Protein 3U5T (pdb70)

Organism: Rhizobium meliloti (strain 1021) (NCBI:txid266834)

Foldseek 3Di:
DAAEEQAQQLDFLNLLLQLLCQVVAHAYEREHADDCVSVVVSQVVSVVVPGHYHYAHFQLLDLVSLLVSQVVCCVVPNAHAEYEAPWADWFDAPVGADPCNLVRRQSGLASSLVSNLVVCLVTHAFLGEYEYAACCLVVVDGRCPSRNVSRVNVLCLLVSQVVSPPRLYAGEYEHEYDAPVVQCVCCLAVVSGGDGSNLSSVVVCCCRDPVNSVDHSYYHYSYRHND/DAEEEFAPLLDFLNLLLQLVCQVVAHQYEQEDEDDCVSVVVSQVVSVVVVGHYHYAYAQLLDLVSLVVSQVVCCVPPVAHQEYEYPWFDFFDAPVPDDPVNLVVRLSGQASSVVSNLVCCLVGHAALHEYEYAACCLVVVDGRCVSRNVSRVNVLVLLVSCVVSPPRLYAREYEHEYAADPDDVVQVVQCLAPVSGHHGSNQRSVVVVCCGDPNNSPDHSYYHYRYNHND/DEEQEDLLSLLQQLVCQVVADQYNYEDCVSVVSQVVSVVVVGHAYAQLLVSLVVSQVVVCVVPNFHAEYEAPFADDFAAPVPADPVNQVRRQSGQPVSLVSNLVVCLPTHAALHEYEYAACCLVVVDGRCCRRSVNRVNVLVLQVSQVVSPPRLYAREYEHEYPCVQVQQCLAVVSGGHRSNQRSVVVCCCRDPVNSPPHSYYHYRYNHND/DEEEQAPCQDFLSLLLQLVCQVVPYEYEYEDADDCVRVVVSQVVSVVVVGHYHYDYAQLLDLVRLVVSQCVRCVVPNAHFEYELPWADFFDAPVPDDPVRLVRRLSTLASSVVSNLVVCLVTHAFLGEYEYAAPCCVVVDGRCVSRNVSRVNVLCLLVSQVVSPPRLYAREYEHEYAQVVQVVLCLAVVSGGHGSNQRSVVVVCCRDPVNSVDHSYYHYRYNHND

Sequence (893 aa):
NKVAIVTGASRGIGAAIAARLASDGFTVVINYAGKAAAAEEVAGKIEAAGGKALTAQADVSDPAAVRRLFATAEEAFGGVDVLVNNAGIPLTTIAETGDAVFDRVIAVNLKGTFNTLREAAQRLRVGGRIINSTSQVGLLHPSYGIYAAAKAGVEATHVLSKELRGRDITVNAVAPGPTAVRDRFAKLAPLERLGTPQDIAGAVAFLAGPDGAWVNGQVLRANGGIINKVAIVTGASRGIGAAIAARLASDGFTVVINYAGKAAAAEEVAGKIEAAGGKALTAQADVSDPAAVRRLFATAEEAFGGVDVLVNNAGIPLTTIAETGDAVFDRVIAVNLKGTFNTLREAAQRLRVGGRIINSTSQVGLLHPSYGIYAAAKAGVEATHVLSKELRGRDITVNAVAPGPTATDLVRDRFAKLAPLERLGTPQDIAGAVAFLAGPDGAWVNGQVLRANGGIIVAIVTGGIGAAIAARLASDGFTVVINYAAAEEVAGKIEAAGGKAQADVSAAVRRLFATAEEAFGGVDVLVNNAGIPLTTIAETGDAVFDRVIAVNLKGTFNTLREAAQRLRVGGRIINSTSQVGLLHPSYGIYAAAKAGVEATHVLSKELRGRDITVNAVAPGPTRDRFAKLAPLERLGTPQDIAGAVAFLAGPDGAWVNGQVLRANGGIIKVAIVTGASRGIGAAIAARLASDGFTVVINYAGKAAAAEEVAGKIEAAGGKALTAQADVSDPAAVRRLFATAEEAFGGVDVLVNNAGIPLTTIAETGDAVFDRVIAVNLKGTFNTLREAAQRLRVGGRIINSTSQVGLLHPSYGIYAAAKAGVEATHVLSKELRGRDITVNAVAPGPTVRDRFAKLAPLERLGTPQDIAGAVAFLAGPDGAWVNGQVLRANGGII

InterPro domains:
  IPR002347 Short-chain dehydrogenase/reductase SDR [PF13561] (11-243)
  IPR002347 Short-chain dehydrogenase/reductase SDR [PR00080] (81-92)
  IPR002347 Short-chain dehydrogenase/reductase SDR [PR00080] (132-140)
  IPR002347 Short-chain dehydrogenase/reductase SDR [PR00080] (152-171)
  IPR002347 Short-chain dehydrogenase/reductase SDR [PR00081] (6-23)
  IPR002347 Short-chain dehydrogenase/reductase SDR [PR00081] (81-92)
  IPR002347 Short-chain dehydrogenase/reductase SDR [PR00081] (126-142)
  IPR002347 Short-chain dehydrogenase/reductase SDR [PR00081] (152-171)
  IPR002347 Short-chain dehydrogenase/reductase SDR [PR00081] (173-190)
  IPR002347 Short-chain dehydrogenase/reductase SDR [PR00081] (207-227)
  IPR036291 NAD(P)-binding domain superfamily [SSF51735] (4-243)
  IPR057326 Ketoreductase domain [SM00822] (5-183)

Secondary structure (DSSP, 8-state):
--EEEEES-SSHHHHHHHHHHHHHT-EEEEEESS-SHHHHHHHHHHHHTT--EEEEE--TT-HHHHHHHHHHHHHHHS-EEEEEE--------GGG--HHHHHHHIIIIIIHHHHHHHHHHHHEEEEEEEE---THHHH--TT-HHHHHHHHHHH--HHHHHHTTTS--EEEEEEE--B--HHHHHTSSTT-S-B-HHHHHHHHHHHHSTTTTT--SEEEEESSS--/--EEEEET-SSHHHHHHHHHHHHTT-EEEEEESS-SHHHHHHHHHHHHTT--EEEEE--TT-HHHHHHHHHHHHHHHS---EEEE--------GGG--HHHHHHHIIIIIIHHHHHHHHHHHHPPSS-EEE---THHHH--TT-HHHHHHHHHHH--HHHHHHTTTS--EEEEEEE-SBTT----HHHHTTSTT-S-B-HHHHHHHHHHHHSGGGSS--S-EEEESTT--/-EEE---HHHHHHHHHHHHT--EEE-B--HHHHHHHHHHTT---B-----HHHHHHHHHHHHTSS-SEEE---------STT--HHHHHHHIIIIIIHHHHHHHHHHHH--TT-EEE---THHHH--TT-HHHHHHHHHHH--HHHHHHTTTTT-EEEEEEE-----TTTSSSTT-S---HHHHHHHHHHHHSGGGTT--S-EEEESSS--/-EEEEETTTSHHHHHHHHHHHHTT-EEEEEESS-SHHHHHHHHHHHTTT--EEEEE--TT-HHHHHHHHHHHHHHHS---EEEE--------GGG--HHHHHHHIIIIIIHHHHHHHHHHHHPPTT-EEE---THHHH--TT-HHHHHHHHHHH--HHHHHHTTTTT-EEEEEEE----HHHHHTSSTT-S---HHHHHHHHHHHTSSTTTT--S-EEEESTT--

CATH classification: 3.40.50.720

Solvent-accessible surface area: 37015 Å² total

B-factor: mean 49.01, std 14.28, range [20.0, 114.06]

Nearest PDB structures (foldseek):
  3u5t-assembly1_C  TM=1.005E+00  e=2.876E-46  Sinorhizobium meliloti
  4ijk-assembly1_A  TM=9.394E-01  e=2.765E-18  Helicobacter pylori 26695
  6nrp-assembly1_C  TM=9.033E-01  e=5.558E-19  Acinetobacter baumannii
  4yqy-assembly1_B-2  TM=9.125E-01  e=2.432E-18  Sulfitobacter sp. NAS-14.1
  3oif-assembly1_C  TM=8.768E-01  e=2.717E-12  Bacillus subtilis

Structure (mmCIF, N/CA/C/O backbone):
data_3U5T
#
_entry.id   3U5T
#
_cell.length_a   93.173
_cell.length_b   95.397
_cell.length_c   112.694
_cell.angle_alpha   90.00
_cell.angle_beta   90.00
_cell.angle_gamma   90.00
#
_symmetry.space_group_name_H-M   'P 21 21 2'
#
loop_
_entity.id
_entity.type
_entity.pdbx_description
1 polymer '3-oxoacyl-[acyl-carrier-protein] reductase'
2 water water
#
loop_
_atom_site.group_PDB
_atom_site.id
_atom_site.type_symbol
_atom_site.label_atom_id
_atom_site.label_alt_id
_atom_site.label_comp_id
_atom_site.label_asym_id
_atom_site.label_entity_id
_atom_site.label_seq_id
_atom_site.pdbx_PDB_ins_code
_atom_site.Cartn_x
_atom_site.Cartn_y
_atom_site.Cartn_z
_atom_site.occupancy
_atom_site.B_iso_or_equiv
_atom_site.auth_seq_id
_atom_site.auth_comp_id
_atom_site.auth_asym_id
_atom_site.auth_atom_id
_atom_site.pdbx_PDB_model_num
ATOM 1 N N . ASN A 1 27 ? 11.332 44.283 18.490 1.00 60.91 4 ASN A N 1
ATOM 2 C CA . ASN A 1 27 ? 11.837 42.914 18.423 1.00 60.92 4 ASN A CA 1
ATOM 3 C C . ASN A 1 27 ? 13.360 42.827 18.287 1.00 60.05 4 ASN A C 1
ATOM 4 O O . ASN A 1 27 ? 13.993 41.982 18.919 1.00 62.23 4 ASN A O 1
ATOM 9 N N . LYS A 1 28 ? 13.950 43.683 17.458 1.00 57.67 5 LYS A N 1
ATOM 10 C CA . LYS A 1 28 ? 15.408 43.743 17.367 1.00 51.12 5 LYS A CA 1
ATOM 11 C C . LYS A 1 28 ? 15.959 44.721 18.398 1.00 47.36 5 LYS A C 1
ATOM 12 O O . LYS A 1 28 ? 15.391 45.795 18.617 1.00 45.98 5 LYS A O 1
ATOM 18 N N . VAL A 1 29 ? 17.063 44.339 19.033 1.00 43.27 6 VAL A N 1
ATOM 19 C CA . VAL A 1 29 ? 17.665 45.150 20.083 1.00 39.54 6 VAL A CA 1
ATOM 20 C C . VAL A 1 29 ? 19.143 45.433 19.820 1.00 43.49 6 VAL A C 1
ATOM 21 O O . VAL A 1 29 ? 19.923 44.536 19.494 1.00 46.68 6 VAL A O 1
ATOM 25 N N . ALA A 1 30 ? 19.532 46.688 19.961 1.00 39.49 7 ALA A N 1
ATOM 26 C CA . ALA A 1 30 ? 20.907 47.059 19.713 1.00 37.62 7 ALA A CA 1
ATOM 27 C C . ALA A 1 30 ? 21.472 47.731 20.937 1.00 36.96 7 ALA A C 1
ATOM 28 O O . ALA A 1 30 ? 20.818 48.588 21.515 1.00 40.30 7 ALA A O 1
ATOM 30 N N . ILE A 1 31 ? 22.678 47.340 21.342 1.00 36.96 8 ILE A N 1
ATOM 31 C CA . ILE A 1 31 ? 23.414 48.106 22.340 1.00 35.17 8 ILE A CA 1
ATOM 32 C C . ILE A 1 31 ? 24.349 49.052 21.616 1.00 34.37 8 ILE A C 1
ATOM 33 O O . ILE A 1 31 ? 25.107 48.635 20.758 1.00 37.67 8 ILE A O 1
ATOM 38 N N . VAL A 1 32 ? 24.285 50.328 21.947 1.00 34.32 9 VAL A N 1
ATOM 39 C CA . VAL A 1 32 ? 25.237 51.271 21.405 1.00 34.63 9 VAL A CA 1
ATOM 40 C C . VAL A 1 32 ? 26.068 51.820 22.537 1.00 33.46 9 VAL A C 1
ATOM 41 O O . VAL A 1 32 ? 25.555 52.397 23.484 1.00 35.46 9 VAL A O 1
ATOM 45 N N . THR A 1 33 ? 27.368 51.639 22.416 1.00 33.16 10 THR A N 1
ATOM 46 C CA . THR A 1 33 ? 28.289 51.975 23.472 1.00 33.38 10 THR A CA 1
ATOM 47 C C . THR A 1 33 ? 28.782 53.393 23.206 1.00 32.82 10 THR A C 1
ATOM 48 O O . THR A 1 33 ? 28.903 53.805 22.064 1.00 35.76 10 THR A O 1
ATOM 52 N N . GLY A 1 34 ? 29.041 54.151 24.252 1.00 30.20 11 GLY A N 1
ATOM 53 C CA . GLY A 1 34 ? 29.414 55.547 24.102 1.00 34.84 11 GLY A CA 1
ATOM 54 C C . GLY A 1 34 ? 28.407 56.332 23.278 1.00 40.26 11 GLY A C 1
ATOM 55 O O . GLY A 1 34 ? 28.781 56.990 22.305 1.00 43.44 11 GLY A O 1
ATOM 56 N N . ALA A 1 35 ? 27.133 56.287 23.664 1.00 38.58 12 ALA A N 1
ATOM 57 C CA . ALA A 1 35 ? 26.063 56.742 22.772 1.00 40.02 12 ALA A CA 1
ATOM 58 C C . ALA A 1 35 ? 25.347 58.015 23.199 1.00 41.19 12 ALA A C 1
ATOM 59 O O . ALA A 1 35 ? 24.235 58.276 22.749 1.00 43.13 12 ALA A O 1
ATOM 61 N N . SER A 1 36 ? 25.982 58.811 24.049 1.00 42.25 13 SER A N 1
ATOM 62 C CA . SER A 1 36 ? 25.326 59.980 24.617 1.00 44.34 13 SER A CA 1
ATOM 63 C C . SER A 1 36 ? 25.425 61.253 23.760 1.00 47.91 13 SER A C 1
ATOM 64 O O . SER A 1 36 ? 24.630 62.180 23.924 1.00 47.46 13 SER A O 1
ATOM 67 N N . ARG A 1 37 ? 26.393 61.303 22.852 1.00 47.45 14 ARG A N 1
ATOM 68 C CA . ARG A 1 37 ? 26.629 62.518 22.079 1.00 45.39 14 ARG A CA 1
ATOM 69 C C . ARG A 1 37 ? 27.020 62.226 20.644 1.00 48.77 14 ARG A C 1
ATOM 70 O O . ARG A 1 37 ? 27.215 61.074 20.266 1.00 47.24 14 ARG A O 1
ATOM 78 N N . GLY A 1 38 ? 27.126 63.293 19.854 1.00 51.44 15 GLY A N 1
ATOM 79 C CA . GLY A 1 38 ? 27.638 63.236 18.494 1.00 36.81 15 GLY A CA 1
ATOM 80 C C . GLY A 1 38 ? 27.343 61.960 17.750 1.00 40.35 15 GLY A C 1
ATOM 81 O O . GLY A 1 38 ? 26.201 61.540 17.621 1.00 44.50 15 GLY A O 1
ATOM 82 N N . ILE A 1 39 ? 28.400 61.342 17.255 1.00 42.70 16 ILE A N 1
ATOM 83 C CA . ILE A 1 39 ? 28.291 60.152 16.433 1.00 39.44 16 ILE A CA 1
ATOM 84 C C . ILE A 1 39 ? 27.474 59.051 17.100 1.00 39.04 16 ILE A C 1
ATOM 85 O O . ILE A 1 39 ? 26.592 58.465 16.481 1.00 38.60 16 ILE A O 1
ATOM 90 N N . GLY A 1 40 ? 27.767 58.772 18.365 1.00 41.24 17 GLY A N 1
ATOM 91 C CA . GLY A 1 40 ? 27.031 57.759 19.099 1.00 40.85 17 GLY A CA 1
ATOM 92 C C . GLY A 1 40 ? 25.545 58.067 19.232 1.00 40.73 17 GLY A C 1
ATOM 93 O O . GLY A 1 40 ? 24.702 57.186 19.055 1.00 42.44 17 GLY A O 1
ATOM 94 N N . ALA A 1 41 ? 25.221 59.314 19.562 1.00 40.58 18 ALA A N 1
ATOM 95 C CA . ALA A 1 41 ? 23.830 59.759 19.607 1.00 39.78 18 ALA A CA 1
ATOM 96 C C . ALA A 1 41 ? 23.143 59.537 18.252 1.00 41.98 18 ALA A C 1
ATOM 97 O O . ALA A 1 41 ? 22.027 59.001 18.181 1.00 40.46 18 ALA A O 1
ATOM 99 N N . ALA A 1 42 ? 23.824 59.943 17.181 1.00 36.28 19 ALA A N 1
ATOM 100 C CA . ALA A 1 42 ? 23.278 59.829 15.849 1.00 35.44 19 ALA A CA 1
ATOM 101 C C . ALA A 1 42 ? 23.105 58.370 15.450 1.00 40.75 19 ALA A C 1
ATOM 102 O O . ALA A 1 42 ? 22.145 58.019 14.758 1.00 40.91 19 ALA A O 1
ATOM 104 N N . ILE A 1 43 ? 24.030 57.513 15.871 1.00 38.94 20 ILE A N 1
ATOM 105 C CA . ILE A 1 43 ? 23.885 56.094 15.571 1.00 38.60 20 ILE A CA 1
ATOM 106 C C . ILE A 1 43 ? 22.676 55.570 16.341 1.00 37.27 20 ILE A C 1
ATOM 107 O O . ILE A 1 43 ? 21.861 54.814 15.811 1.00 37.89 20 ILE A O 1
ATOM 112 N N . ALA A 1 44 ? 22.550 56.011 17.587 1.00 35.64 21 ALA A N 1
ATOM 113 C CA . ALA A 1 44 ? 21.419 55.622 18.431 1.00 37.00 21 ALA A CA 1
ATOM 114 C C . ALA A 1 44 ? 20.092 56.068 17.825 1.00 40.95 21 ALA A C 1
ATOM 115 O O . ALA A 1 44 ? 19.174 55.258 17.642 1.00 41.17 21 ALA A O 1
ATOM 117 N N . ALA A 1 45 ? 19.989 57.349 17.489 1.00 41.38 22 ALA A N 1
ATOM 118 C CA . ALA A 1 45 ? 18.765 57.837 16.866 1.00 40.79 22 ALA A CA 1
ATOM 119 C C . ALA A 1 45 ? 18.414 57.048 15.602 1.00 41.90 22 ALA A C 1
ATOM 120 O O . ALA A 1 45 ? 17.260 56.668 15.408 1.00 45.49 22 ALA A O 1
ATOM 122 N N . ARG A 1 46 ? 19.407 56.787 14.757 1.00 41.28 23 ARG A N 1
ATOM 123 C CA . ARG A 1 46 ? 19.161 56.122 13.480 1.00 40.13 23 ARG A CA 1
ATOM 124 C C . ARG A 1 46 ? 18.755 54.662 13.656 1.00 42.94 23 ARG A C 1
ATOM 125 O O . ARG A 1 46 ? 17.861 54.163 12.968 1.00 45.81 23 ARG A O 1
ATOM 133 N N . LEU A 1 47 ? 19.429 53.964 14.559 1.00 40.72 24 LEU A N 1
ATOM 134 C CA . LEU A 1 47 ? 19.078 52.573 14.817 1.00 43.68 24 LEU A CA 1
ATOM 135 C C . LEU A 1 47 ? 17.637 52.500 15.338 1.00 44.37 24 LEU A C 1
ATOM 136 O O . LEU A 1 47 ? 16.854 51.651 14.918 1.00 45.20 24 LEU A O 1
ATOM 141 N N . ALA A 1 48 ? 17.291 53.410 16.238 1.00 40.65 25 ALA A N 1
ATOM 142 C CA . ALA A 1 48 ? 15.929 53.496 16.738 1.00 41.72 25 ALA A CA 1
ATOM 143 C C . ALA A 1 48 ? 14.965 53.711 15.580 1.00 45.02 25 ALA A C 1
ATOM 144 O O . ALA A 1 48 ? 13.947 53.029 15.473 1.00 44.35 25 ALA A O 1
ATOM 146 N N . SER A 1 49 ? 15.303 54.652 14.707 1.00 43.53 26 SER A N 1
ATOM 147 C CA . SER A 1 49 ? 14.470 54.979 13.552 1.00 42.71 26 SER A CA 1
ATOM 148 C C . SER A 1 49 ? 14.321 53.775 12.628 1.00 48.57 26 SER A C 1
ATOM 149 O O . SER A 1 49 ? 13.264 53.558 12.028 1.00 47.72 26 SER A O 1
ATOM 152 N N . ASP A 1 50 ? 15.386 52.992 12.511 1.00 48.40 27 ASP A N 1
ATOM 153 C CA . ASP A 1 50 ? 15.321 51.762 11.742 1.00 45.49 27 ASP A CA 1
ATOM 154 C C . ASP A 1 50 ? 14.365 50.780 12.414 1.00 42.50 27 ASP A C 1
ATOM 155 O O . ASP A 1 50 ? 13.822 49.905 11.770 1.00 45.20 27 ASP A O 1
ATOM 160 N N . GLY A 1 51 ? 14.172 50.917 13.717 1.00 46.73 28 GLY A N 1
ATOM 161 C CA . GLY A 1 51 ? 13.267 50.028 14.422 1.00 47.92 28 GLY A CA 1
ATOM 162 C C . GLY A 1 51 ? 13.894 49.212 15.541 1.00 47.20 28 GLY A C 1
ATOM 163 O O . GLY A 1 51 ? 13.218 48.424 16.203 1.00 51.08 28 GLY A O 1
ATOM 164 N N . PHE A 1 52 ? 15.189 49.391 15.757 1.00 44.33 29 PHE A N 1
ATOM 165 C CA . PHE A 1 52 ? 15.847 48.746 16.876 1.00 42.35 29 PHE A CA 1
ATOM 166 C C . PHE A 1 52 ? 15.447 49.420 18.172 1.00 43.26 29 PHE A C 1
ATOM 167 O O . PHE A 1 52 ? 15.452 50.648 18.263 1.00 43.54 29 PHE A O 1
ATOM 175 N N . THR A 1 53 ? 15.104 48.615 19.172 1.00 40.69 30 THR A N 1
ATOM 176 C CA . THR A 1 53 ? 15.103 49.104 20.539 1.00 42.00 30 THR A CA 1
ATOM 177 C C . THR A 1 53 ? 16.565 49.353 20.888 1.00 42.32 30 THR A C 1
ATOM 178 O O . THR A 1 53 ? 17.407 48.448 20.784 1.00 39.61 30 THR A O 1
ATOM 182 N N . VAL A 1 54 ? 16.875 50.578 21.285 1.00 40.98 31 VAL A N 1
ATOM 183 C CA . VAL A 1 54 ? 18.262 50.966 21.458 1.00 37.51 31 VAL A CA 1
ATOM 184 C C . VAL A 1 54 ? 18.619 51.203 22.916 1.00 36.77 31 VAL A C 1
ATOM 185 O O . VAL A 1 54 ? 18.009 52.028 23.580 1.00 40.80 31 VAL A O 1
ATOM 189 N N . VAL A 1 55 ? 19.621 50.474 23.395 1.00 35.20 32 VAL A N 1
ATOM 190 C CA . VAL A 1 55 ? 20.207 50.716 24.698 1.00 36.45 32 VAL A CA 1
ATOM 191 C C . VAL A 1 55 ? 21.284 51.785 24.587 1.00 36.00 32 VAL A C 1
ATOM 192 O O . VAL A 1 55 ? 22.337 51.557 24.004 1.00 40.69 32 VAL A O 1
ATOM 196 N N . ILE A 1 56 ? 21.021 52.951 25.152 1.00 37.46 33 ILE A N 1
ATOM 197 C CA . ILE A 1 56 ? 21.941 54.070 25.075 1.00 35.58 33 ILE A CA 1
ATOM 198 C C . ILE A 1 56 ? 22.946 53.987 26.214 1.00 39.89 33 ILE A C 1
ATOM 199 O O . ILE A 1 56 ? 22.651 54.378 27.353 1.00 41.72 33 ILE A O 1
ATOM 204 N N . ASN A 1 57 ? 24.129 53.453 25.928 1.00 37.09 34 ASN A N 1
ATOM 205 C CA . ASN A 1 57 ? 25.143 53.313 26.974 1.00 37.09 34 ASN A CA 1
ATOM 206 C C . ASN A 1 57 ? 26.058 54.519 27.112 1.00 35.22 34 ASN A C 1
ATOM 207 O O . ASN A 1 57 ? 26.681 54.947 26.162 1.00 38.09 34 ASN A O 1
ATOM 212 N N . TYR A 1 58 ? 26.142 55.061 28.312 1.00 40.27 35 TYR A N 1
ATOM 213 C CA . TYR A 1 58 ? 26.994 56.204 28.579 1.00 40.69 35 TYR A CA 1
ATOM 214 C C . TYR A 1 58 ? 27.835 55.818 29.784 1.00 41.32 35 TYR A C 1
ATOM 215 O O . TYR A 1 58 ? 27.635 54.749 30.348 1.00 43.95 35 TYR A O 1
ATOM 224 N N . ALA A 1 59 ? 28.754 56.687 30.193 1.00 44.02 36 ALA A N 1
ATOM 225 C CA . ALA A 1 59 ? 29.656 56.366 31.293 1.00 47.84 36 ALA A CA 1
ATOM 226 C C . ALA A 1 59 ? 29.686 57.413 32.405 1.00 46.99 36 ALA A C 1
ATOM 227 O O . ALA A 1 59 ? 30.043 57.101 33.537 1.00 53.78 36 ALA A O 1
ATOM 229 N N . GLY A 1 60 ? 29.315 58.650 32.090 1.00 50.64 37 GLY A N 1
ATOM 230 C CA . GLY A 1 60 ? 29.354 59.722 33.070 1.00 50.41 37 GLY A CA 1
ATOM 231 C C . GLY A 1 60 ? 27.987 60.114 33.606 1.00 56.27 37 GLY A C 1
ATOM 232 O O . GLY A 1 60 ? 27.243 59.274 34.107 1.00 54.89 37 GLY A O 1
ATOM 233 N N . LYS A 1 61 ? 27.673 61.405 33.516 1.00 56.76 38 LYS A N 1
ATOM 234 C CA . LYS A 1 61 ? 26.359 61.925 33.875 1.00 52.84 38 LYS A CA 1
ATOM 235 C C . LYS A 1 61 ? 25.342 61.420 32.862 1.00 53.41 38 LYS A C 1
ATOM 236 O O . LYS A 1 61 ? 25.668 61.228 31.686 1.00 56.28 38 LYS A O 1
ATOM 242 N N . ALA A 1 62 ? 24.108 61.212 33.306 1.00 52.10 39 ALA A N 1
ATOM 243 C CA . ALA A 1 62 ? 23.118 60.547 32.463 1.00 48.72 39 ALA A CA 1
ATOM 244 C C . ALA A 1 62 ? 22.287 61.492 31.608 1.00 42.95 39 ALA A C 1
ATOM 245 O O . ALA A 1 62 ? 21.499 61.037 30.792 1.00 43.34 39 ALA A O 1
ATOM 247 N N . ALA A 1 63 ? 22.466 62.797 31.795 1.00 45.26 40 ALA A N 1
ATOM 248 C CA . ALA A 1 63 ? 21.574 63.803 31.206 1.00 48.11 40 ALA A CA 1
ATOM 249 C C . ALA A 1 63 ? 21.455 63.717 29.675 1.00 44.98 40 ALA A C 1
ATOM 250 O O . ALA A 1 63 ? 20.367 63.484 29.113 1.00 43.93 40 ALA A O 1
ATOM 252 N N . ALA A 1 64 ? 22.579 63.914 29.003 1.00 44.63 41 ALA A N 1
ATOM 253 C CA . ALA A 1 64 ? 22.612 63.836 27.559 1.00 42.19 41 ALA A CA 1
ATOM 254 C C . ALA A 1 64 ? 21.983 62.538 27.074 1.00 43.35 41 ALA A C 1
ATOM 255 O O . ALA A 1 64 ? 21.191 62.530 26.121 1.00 47.31 41 ALA A O 1
ATOM 257 N N . ALA A 1 65 ? 22.332 61.434 27.717 1.00 40.03 42 ALA A N 1
ATOM 258 C CA . ALA A 1 65 ? 21.832 60.148 27.260 1.00 42.00 42 ALA A CA 1
ATOM 259 C C . ALA A 1 65 ? 20.314 60.112 27.392 1.00 43.08 42 ALA A C 1
ATOM 260 O O . ALA A 1 65 ? 19.612 59.661 26.480 1.00 43.92 42 ALA A O 1
ATOM 262 N N . GLU A 1 66 ? 19.803 60.622 28.507 1.00 40.22 43 GLU A N 1
ATOM 263 C CA . GLU A 1 66 ? 18.353 60.757 28.672 1.00 44.65 43 GLU A CA 1
ATOM 264 C C . GLU A 1 66 ? 17.727 61.587 27.541 1.00 43.63 43 GLU A C 1
ATOM 265 O O . GLU A 1 66 ? 16.680 61.242 26.999 1.00 44.38 43 GLU A O 1
ATOM 271 N N . GLU A 1 67 ? 18.382 62.684 27.192 1.00 47.16 44 GLU A N 1
ATOM 272 C CA . GLU A 1 67 ? 17.961 63.500 26.064 1.00 48.82 44 GLU A CA 1
ATOM 273 C C . GLU A 1 67 ? 17.821 62.662 24.806 1.00 46.76 44 GLU A C 1
ATOM 274 O O . GLU A 1 67 ? 16.815 62.742 24.112 1.00 46.32 44 GLU A O 1
ATOM 280 N N . VAL A 1 68 ? 18.824 61.844 24.518 1.00 45.98 45 VAL A N 1
ATOM 281 C CA . VAL A 1 68 ? 18.769 60.995 23.336 1.00 41.64 45 VAL A CA 1
ATOM 282 C C . VAL A 1 68 ? 17.602 60.019 23.418 1.00 43.50 45 VAL A C 1
ATOM 283 O O . VAL A 1 68 ? 16.876 59.814 22.442 1.00 44.14 45 VAL A O 1
ATOM 287 N N . ALA A 1 69 ? 17.430 59.405 24.581 1.00 44.72 46 ALA A N 1
ATOM 288 C CA . ALA A 1 69 ? 16.297 58.509 24.810 1.00 46.92 46 ALA A CA 1
ATOM 289 C C . ALA A 1 69 ? 14.954 59.220 24.588 1.00 42.38 46 ALA A C 1
ATOM 290 O O . ALA A 1 69 ? 14.074 58.719 23.885 1.00 41.66 46 ALA A O 1
ATOM 292 N N . GLY A 1 70 ? 14.809 60.394 25.189 1.00 42.89 47 GLY A N 1
ATOM 293 C CA . GLY A 1 70 ? 13.572 61.145 25.072 1.00 47.92 47 GLY A CA 1
ATOM 294 C C . GLY A 1 70 ? 13.238 61.361 23.615 1.00 48.77 47 GLY A C 1
ATOM 295 O O . GLY A 1 70 ? 12.143 61.058 23.142 1.00 50.97 47 GLY A O 1
ATOM 296 N N . LYS A 1 71 ? 14.215 61.883 22.895 1.00 47.48 48 LYS A N 1
ATOM 297 C CA . LYS A 1 71 ? 14.036 62.185 21.502 1.00 43.17 48 LYS A CA 1
ATOM 298 C C . LYS A 1 71 ? 13.612 60.951 20.716 1.00 49.18 48 LYS A C 1
ATOM 299 O O . LYS A 1 71 ? 12.674 61.012 19.919 1.00 55.93 48 LYS A O 1
ATOM 305 N N . ILE A 1 72 ? 14.295 59.831 20.938 1.00 46.89 49 ILE A N 1
ATOM 306 C CA . ILE A 1 72 ? 13.917 58.578 20.292 1.00 43.78 49 ILE A CA 1
ATOM 307 C C . ILE A 1 72 ? 12.455 58.260 20.606 1.00 47.53 49 ILE A C 1
ATOM 308 O O . ILE A 1 72 ? 11.707 57.774 19.752 1.00 50.19 49 ILE A O 1
ATOM 313 N N . GLU A 1 73 ? 12.049 58.558 21.833 1.00 47.01 50 GLU A N 1
ATOM 314 C CA . GLU A 1 73 ? 10.696 58.254 22.278 1.00 50.47 50 GLU A CA 1
ATOM 315 C C . GLU A 1 73 ? 9.670 59.162 21.586 1.00 54.07 50 GLU A C 1
ATOM 316 O O . GLU A 1 73 ? 8.712 58.684 20.952 1.00 50.32 50 GLU A O 1
ATOM 322 N N . ALA A 1 74 ? 9.894 60.470 21.686 1.00 51.17 51 ALA A N 1
ATOM 323 C CA . ALA A 1 74 ? 9.042 61.452 21.024 1.00 55.53 51 ALA A CA 1
ATOM 324 C C . ALA A 1 74 ? 8.824 61.160 19.541 1.00 56.68 51 ALA A C 1
ATOM 325 O O . ALA A 1 74 ? 7.816 61.584 18.976 1.00 61.91 51 ALA A O 1
ATOM 327 N N . ALA A 1 75 ? 9.760 60.448 18.912 1.00 51.99 52 ALA A N 1
ATOM 328 C CA . ALA A 1 75 ? 9.641 60.139 17.482 1.00 52.67 52 ALA A CA 1
ATOM 329 C C . ALA A 1 75 ? 9.107 58.741 17.208 1.00 52.47 52 ALA A C 1
ATOM 330 O O . ALA A 1 75 ? 9.170 58.264 16.078 1.00 51.10 52 ALA A O 1
ATOM 332 N N . GLY A 1 76 ? 8.595 58.076 18.237 1.00 51.85 53 GLY A N 1
ATOM 333 C CA . GLY A 1 76 ? 7.962 56.784 18.041 1.00 51.48 53 GLY A CA 1
ATOM 334 C C . GLY A 1 76 ? 8.878 55.572 18.099 1.00 55.35 53 GLY A C 1
ATOM 335 O O . GLY A 1 76 ? 8.537 54.508 17.575 1.00 53.04 53 GLY A O 1
ATOM 336 N N . GLY A 1 77 ? 10.038 55.722 18.733 1.00 51.32 54 GLY A N 1
ATOM 337 C CA . GLY A 1 77 ? 10.949 54.607 18.909 1.00 48.14 54 GLY A CA 1
ATOM 338 C C . GLY A 1 77 ? 11.022 54.152 20.357 1.00 51.15 54 GLY A C 1
ATOM 339 O O . GLY A 1 77 ? 10.392 54.741 21.234 1.00 51.42 54 GLY A O 1
ATOM 340 N N . LYS A 1 78 ? 11.795 53.099 20.606 1.00 51.81 55 LYS A N 1
ATOM 341 C CA . LYS A 1 78 ? 12.005 52.587 21.959 1.00 46.18 55 LYS A CA 1
ATOM 342 C C . LYS A 1 78 ? 13.471 52.707 22.355 1.00 43.76 55 LYS A C 1
ATOM 343 O O . LYS A 1 78 ? 14.359 52.308 21.602 1.00 44.20 55 LYS A O 1
ATOM 349 N N . ALA A 1 79 ? 13.734 53.245 23.538 1.00 42.17 56 ALA A N 1
ATOM 350 C CA . ALA A 1 79 ? 15.098 53.256 24.035 1.00 38.60 56 ALA A CA 1
ATOM 351 C C . ALA A 1 79 ? 15.174 53.131 25.542 1.00 44.10 56 ALA A C 1
ATOM 352 O O . ALA A 1 79 ? 14.228 53.448 26.269 1.00 38.41 56 ALA A O 1
ATOM 354 N N . LEU A 1 80 ? 16.335 52.678 25.995 1.00 42.67 57 LEU A N 1
ATOM 355 C CA . LEU A 1 80 ? 16.637 52.547 27.408 1.00 40.26 57 LEU A CA 1
ATOM 356 C C . LEU A 1 80 ? 18.074 53.023 27.584 1.00 41.94 57 LEU A C 1
ATOM 357 O O . LEU A 1 80 ? 18.928 52.753 26.733 1.00 44.64 57 LEU A O 1
ATOM 362 N N . THR A 1 81 ? 18.348 53.768 28.642 1.00 35.45 58 THR A N 1
ATOM 363 C CA . THR A 1 81 ? 19.714 54.187 28.892 1.00 40.50 58 THR A CA 1
ATOM 364 C C . THR A 1 81 ? 20.343 53.281 29.934 1.00 41.49 58 THR A C 1
ATOM 365 O O . THR A 1 81 ? 19.646 52.718 30.785 1.00 39.20 58 THR A O 1
ATOM 369 N N . ALA A 1 82 ? 21.662 53.146 29.876 1.00 43.08 59 ALA A N 1
ATOM 370 C CA . ALA A 1 82 ? 22.358 52.225 30.770 1.00 40.59 59 ALA A CA 1
ATOM 371 C C . ALA A 1 82 ? 23.789 52.659 31.044 1.00 40.40 59 ALA A C 1
ATOM 372 O O . ALA A 1 82 ? 24.668 52.522 30.193 1.00 44.94 59 ALA A O 1
ATOM 374 N N . GLN A 1 83 ? 24.031 53.185 32.235 1.00 42.32 60 GLN A N 1
ATOM 375 C CA . GLN A 1 83 ? 25.372 53.592 32.592 1.00 41.48 60 GLN A CA 1
ATOM 376 C C . GLN A 1 83 ? 26.252 52.369 32.761 1.00 45.25 60 GLN A C 1
ATOM 377 O O . GLN A 1 83 ? 25.794 51.348 33.264 1.00 44.50 60 GLN A O 1
ATOM 383 N N . ALA A 1 84 ? 27.510 52.485 32.337 1.00 43.79 61 ALA A N 1
ATOM 384 C CA . ALA A 1 84 ? 28.522 51.435 32.502 1.00 42.97 61 ALA A CA 1
ATOM 385 C C . ALA A 1 84 ? 29.826 51.839 31.818 1.00 45.92 61 ALA A C 1
ATOM 386 O O . ALA A 1 84 ? 29.832 52.329 30.686 1.00 42.54 61 ALA A O 1
ATOM 388 N N . ASP A 1 85 ? 30.926 51.649 32.530 1.00 43.80 62 ASP A N 1
ATOM 389 C CA . ASP A 1 85 ? 32.249 51.960 32.024 1.00 41.57 62 ASP A CA 1
ATOM 390 C C . ASP A 1 85 ? 32.737 50.697 31.347 1.00 41.75 62 ASP A C 1
ATOM 391 O O . ASP A 1 85 ? 32.825 49.656 31.991 1.00 39.40 62 ASP A O 1
ATOM 396 N N . VAL A 1 86 ? 33.035 50.789 30.048 1.00 43.54 63 VAL A N 1
ATOM 397 C CA . VAL A 1 86 ? 33.283 49.610 29.213 1.00 37.49 63 VAL A CA 1
ATOM 398 C C . VAL A 1 86 ? 34.600 48.896 29.511 1.00 37.94 63 VAL A C 1
ATOM 399 O O . VAL A 1 86 ? 34.744 47.712 29.214 1.00 37.97 63 VAL A O 1
ATOM 403 N N . SER A 1 87 ? 35.568 49.607 30.071 1.00 39.99 64 SER A N 1
ATOM 404 C CA . SER A 1 87 ? 36.816 48.953 30.469 1.00 41.91 64 SER A CA 1
ATOM 405 C C . SER A 1 87 ? 36.575 47.992 31.631 1.00 42.02 64 SER A C 1
ATOM 406 O O . SER A 1 87 ? 37.451 47.229 32.008 1.00 46.01 64 SER A O 1
ATOM 409 N N . ASP A 1 88 ? 35.371 48.019 32.182 1.00 38.39 65 ASP A N 1
ATOM 410 C CA . ASP A 1 88 ? 35.049 47.178 33.318 1.00 38.97 65 ASP A CA 1
ATOM 411 C C . ASP A 1 88 ? 34.288 45.918 32.930 1.00 37.32 65 ASP A C 1
ATOM 412 O O . ASP A 1 88 ? 33.080 45.971 32.698 1.00 39.16 65 ASP A O 1
ATOM 417 N N . PRO A 1 89 ? 34.989 44.777 32.894 1.00 33.85 66 PRO A N 1
ATOM 418 C CA . PRO A 1 89 ? 34.412 43.499 32.480 1.00 37.73 66 PRO A CA 1
ATOM 419 C C . PRO A 1 89 ? 33.085 43.221 33.177 1.00 36.41 66 PRO A C 1
ATOM 420 O O . PRO A 1 89 ? 32.119 42.870 32.512 1.00 38.32 66 PRO A O 1
ATOM 424 N N . ALA A 1 90 ? 33.022 43.388 34.489 1.00 36.40 67 ALA A N 1
ATOM 425 C CA . ALA A 1 90 ? 31.752 43.165 35.199 1.00 40.39 67 ALA A CA 1
ATOM 426 C C . ALA A 1 90 ? 30.676 44.167 34.767 1.00 38.78 67 ALA A C 1
ATOM 427 O O . ALA A 1 90 ? 29.573 43.775 34.383 1.00 38.33 67 ALA A O 1
ATOM 429 N N . ALA A 1 91 ? 31.005 45.458 34.819 1.00 36.35 68 ALA A N 1
ATOM 430 C CA . ALA A 1 91 ? 30.086 46.497 34.366 1.00 34.42 68 ALA A CA 1
ATOM 431 C C . ALA A 1 91 ? 29.499 46.157 33.007 1.00 38.92 68 ALA A C 1
ATOM 432 O O . ALA A 1 91 ? 28.305 46.343 32.774 1.00 39.63 68 ALA A O 1
ATOM 434 N N . VAL A 1 92 ? 30.355 45.659 32.112 1.00 39.61 69 VAL A N 1
ATOM 435 C CA . VAL A 1 92 ? 29.954 45.289 30.760 1.00 38.30 69 VAL A CA 1
ATOM 436 C C . VAL A 1 92 ? 28.968 44.120 30.783 1.00 36.77 69 VAL A C 1
ATOM 437 O O . VAL A 1 92 ? 28.019 44.073 30.007 1.00 40.13 69 VAL A O 1
ATOM 441 N N . ARG A 1 93 ? 29.214 43.155 31.655 1.00 38.11 70 ARG A N 1
ATOM 442 C CA . ARG A 1 93 ? 28.339 41.992 31.749 1.00 44.03 70 ARG A CA 1
ATOM 443 C C . ARG A 1 93 ? 26.959 42.406 32.257 1.00 41.88 70 ARG A C 1
ATOM 444 O O . ARG A 1 93 ? 25.937 41.826 31.880 1.00 43.15 70 ARG A O 1
ATOM 452 N N . ARG A 1 94 ? 26.931 43.417 33.114 1.00 37.80 71 ARG A N 1
ATOM 453 C CA . ARG A 1 94 ? 25.663 43.909 33.619 1.00 42.11 71 ARG A CA 1
ATOM 454 C C . ARG A 1 94 ? 24.858 44.515 32.489 1.00 43.78 71 ARG A C 1
ATOM 455 O O . ARG A 1 94 ? 23.656 44.261 32.347 1.00 42.04 71 ARG A O 1
ATOM 463 N N . LEU A 1 95 ? 25.548 45.311 31.680 1.00 42.40 72 LEU A N 1
ATOM 464 C CA . LEU A 1 95 ? 24.942 45.972 30.544 1.00 40.29 72 LEU A CA 1
ATOM 465 C C . LEU A 1 95 ? 24.213 44.956 29.675 1.00 42.37 72 LEU A C 1
ATOM 466 O O . LEU A 1 95 ? 23.015 45.073 29.452 1.00 46.15 72 LEU A O 1
ATOM 471 N N . PHE A 1 96 ? 24.923 43.942 29.200 1.00 40.33 73 PHE A N 1
ATOM 472 C CA . PHE A 1 96 ? 24.276 42.923 28.378 1.00 40.09 73 PHE A CA 1
ATOM 473 C C . PHE A 1 96 ? 23.129 42.237 29.101 1.00 42.19 73 PHE A C 1
ATOM 474 O O . PHE A 1 96 ? 22.139 41.876 28.488 1.00 42.74 73 PHE A O 1
ATOM 482 N N . ALA A 1 97 ? 23.277 42.049 30.408 1.00 43.35 74 ALA A N 1
ATOM 483 C CA . ALA A 1 97 ? 22.262 41.362 31.195 1.00 45.11 74 ALA A CA 1
ATOM 484 C C . ALA A 1 97 ? 21.030 42.244 31.370 1.00 44.31 74 ALA A C 1
ATOM 485 O O . ALA A 1 97 ? 19.897 41.768 31.282 1.00 41.85 74 ALA A O 1
ATOM 487 N N . THR A 1 98 ? 21.260 43.527 31.629 1.00 41.62 75 THR A N 1
ATOM 488 C CA . THR A 1 98 ? 20.178 44.504 31.715 1.00 41.31 75 THR A CA 1
ATOM 489 C C . THR A 1 98 ? 19.334 44.507 30.441 1.00 46.62 75 THR A C 1
ATOM 490 O O . THR A 1 98 ? 18.111 44.586 30.499 1.00 49.14 75 THR A O 1
ATOM 494 N N . ALA A 1 99 ? 19.995 44.408 29.293 1.00 42.20 76 ALA A N 1
ATOM 495 C CA . ALA A 1 99 ? 19.308 44.438 28.016 1.00 44.91 76 ALA A CA 1
ATOM 496 C C . ALA A 1 99 ? 18.552 43.144 27.728 1.00 52.33 76 ALA A C 1
ATOM 497 O O . ALA A 1 99 ? 17.487 43.165 27.110 1.00 54.45 76 ALA A O 1
ATOM 499 N N . GLU A 1 100 ? 19.108 42.015 28.153 1.00 48.50 77 GLU A N 1
ATOM 500 C CA . GLU A 1 100 ? 18.441 40.736 27.934 1.00 51.92 77 GLU A CA 1
ATOM 501 C C . GLU A 1 100 ? 17.259 40.582 28.878 1.00 52.68 77 GLU A C 1
ATOM 502 O O . GLU A 1 100 ? 16.183 40.131 28.479 1.00 52.13 77 GLU A O 1
ATOM 508 N N . GLU A 1 101 ? 17.481 40.952 30.133 1.00 49.51 78 GLU A N 1
ATOM 509 C CA . GLU A 1 101 ? 16.409 41.131 31.095 1.00 51.30 78 GLU A CA 1
ATOM 510 C C . GLU A 1 101 ? 15.259 41.868 30.412 1.00 55.94 78 GLU A C 1
ATOM 511 O O . GLU A 1 101 ? 14.256 41.267 30.016 1.00 56.68 78 GLU A O 1
ATOM 517 N N . ALA A 1 102 ? 15.435 43.176 30.252 1.00 58.29 79 ALA A N 1
ATOM 518 C CA . ALA A 1 102 ? 14.416 44.044 29.668 1.00 54.29 79 ALA A CA 1
ATOM 519 C C . ALA A 1 102 ? 13.772 43.488 28.409 1.00 53.24 79 ALA A C 1
ATOM 520 O O . ALA A 1 102 ? 12.557 43.294 28.386 1.00 55.95 79 ALA A O 1
ATOM 522 N N . PHE A 1 103 ? 14.569 43.222 27.371 1.00 52.76 80 PHE A N 1
ATOM 523 C CA . PHE A 1 103 ? 14.005 43.012 26.025 1.00 47.76 80 PHE A CA 1
ATOM 524 C C . PHE A 1 103 ? 14.230 41.654 25.378 1.00 50.50 80 PHE A C 1
ATOM 525 O O . PHE A 1 103 ? 13.819 41.429 24.230 1.00 44.02 80 PHE A O 1
ATOM 533 N N . GLY A 1 104 ? 14.897 40.761 26.101 1.00 55.30 81 GLY A N 1
ATOM 534 C CA . GLY A 1 104 ? 14.967 39.362 25.711 1.00 53.10 81 GLY A CA 1
ATOM 535 C C . GLY A 1 104 ? 16.154 38.924 24.875 1.00 56.01 81 GLY A C 1
ATOM 536 O O . GLY A 1 104 ? 16.199 37.782 24.418 1.00 57.17 81 GLY A O 1
ATOM 537 N N . GLY A 1 105 ? 17.118 39.811 24.663 1.00 54.25 82 GLY A N 1
ATOM 538 C CA . GLY A 1 105 ? 18.302 39.422 23.922 1.00 53.87 82 GLY A CA 1
ATOM 539 C C . GLY A 1 105 ? 18.988 40.573 23.230 1.00 51.60 82 GLY A C 1
ATOM 540 O O . GLY A 1 105 ? 18.496 41.696 23.253 1.00 49.23 82 GLY A O 1
ATOM 541 N N . VAL A 1 106 ? 20.137 40.298 22.623 1.00 52.06 83 VAL A N 1
ATOM 542 C CA . VAL A 1 106 ? 20.852 41.323 21.878 1.00 46.66 83 VAL A CA 1
ATOM 543 C C . VAL A 1 106 ? 21.065 40.900 20.431 1.00 47.50 83 VAL A C 1
ATOM 544 O O . VAL A 1 106 ? 21.374 39.743 20.151 1.00 49.92 83 VAL A O 1
ATOM 548 N N . ASP A 1 107 ? 20.893 41.847 19.516 1.00 43.29 84 ASP A N 1
ATOM 549 C CA . ASP A 1 107 ? 21.039 41.572 18.102 1.00 42.07 84 ASP A CA 1
ATOM 550 C C . ASP A 1 107 ? 22.179 42.396 17.528 1.00 40.12 84 ASP A C 1
ATOM 551 O O . ASP A 1 107 ? 22.953 41.924 16.706 1.00 42.41 84 ASP A O 1
ATOM 556 N N . VAL A 1 108 ? 22.279 43.640 17.962 1.00 40.14 85 VAL A N 1
ATOM 557 C CA . VAL A 1 108 ? 23.310 44.517 17.440 1.00 38.16 85 VAL A CA 1
ATOM 558 C C . VAL A 1 108 ? 24.149 45.158 18.522 1.00 39.89 85 VAL A C 1
ATOM 559 O O . VAL A 1 108 ? 23.619 45.649 19.525 1.00 37.79 85 VAL A O 1
ATOM 563 N N . LEU A 1 109 ? 25.465 45.146 18.296 1.00 33.56 86 LEU A N 1
ATOM 564 C CA . LEU A 1 109 ? 26.418 45.811 19.164 1.00 34.45 86 LEU A CA 1
ATOM 565 C C . LEU A 1 109 ? 27.189 46.875 18.388 1.00 37.86 86 LEU A C 1
ATOM 566 O O . LEU A 1 109 ? 27.696 46.615 17.290 1.00 36.70 86 LEU A O 1
ATOM 571 N N . VAL A 1 110 ? 27.278 48.072 18.962 1.00 36.65 87 VAL A N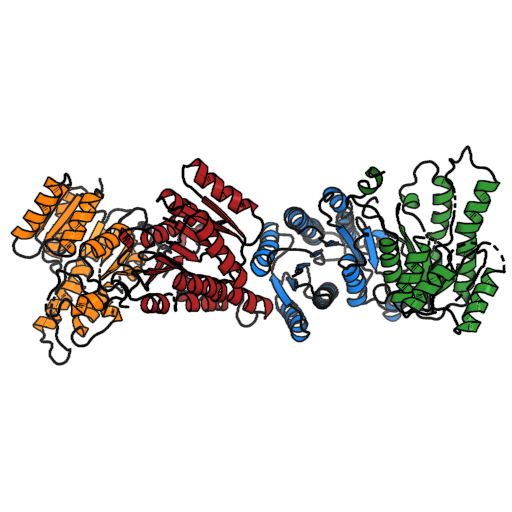 1
ATOM 572 C CA . VAL A 1 110 ? 28.012 49.165 18.347 1.00 33.82 87 VAL A CA 1
ATOM 573 C C . VAL A 1 110 ? 28.963 49.771 19.339 1.00 33.95 87 VAL A C 1
ATOM 574 O O . VAL A 1 110 ? 28.533 50.394 20.296 1.00 34.75 87 VAL A O 1
ATOM 578 N N . ASN A 1 111 ? 30.257 49.599 19.092 1.00 34.38 88 ASN A N 1
ATOM 579 C CA . ASN A 1 111 ? 31.287 50.115 19.982 1.00 33.35 88 ASN A CA 1
ATOM 580 C C . ASN A 1 111 ? 31.797 51.499 19.642 1.00 34.58 88 ASN A C 1
ATOM 581 O O . ASN A 1 111 ? 32.856 51.639 19.021 1.00 34.13 88 ASN A O 1
ATOM 586 N N . ASN A 1 112 ? 31.060 52.514 20.086 1.00 35.12 89 ASN A N 1
ATOM 587 C CA . ASN A 1 112 ? 31.460 53.905 19.901 1.00 33.26 89 ASN A CA 1
ATOM 588 C C . ASN A 1 112 ? 32.293 54.521 21.037 1.00 34.97 89 ASN A C 1
ATOM 589 O O . ASN A 1 112 ? 33.015 55.504 20.818 1.00 33.17 89 ASN A O 1
ATOM 594 N N . ALA A 1 113 ? 32.204 53.968 22.246 1.00 31.26 90 ALA A N 1
ATOM 595 C CA . ALA A 1 113 ? 32.955 54.540 23.360 1.00 31.50 90 ALA A CA 1
ATOM 596 C C . ALA A 1 113 ? 34.442 54.614 23.042 1.00 33.54 90 ALA A C 1
ATOM 597 O O . ALA A 1 113 ? 35.024 53.685 22.491 1.00 33.19 90 ALA A O 1
ATOM 599 N N . GLY A 1 114 ? 35.054 55.732 23.394 1.00 32.96 91 GLY A N 1
ATOM 600 C CA . GLY A 1 114 ? 36.469 55.908 23.174 1.00 35.81 91 GLY A CA 1
ATOM 601 C C . GLY A 1 114 ? 36.941 57.212 23.763 1.00 35.91 91 GLY A C 1
ATOM 602 O O . GLY A 1 114 ? 36.136 58.017 24.201 1.00 35.14 91 GLY A O 1
ATOM 603 N N . ILE A 1 115 ? 38.254 57.407 23.785 1.00 36.06 92 ILE A N 1
ATOM 604 C CA . ILE A 1 115 ? 38.833 58.697 24.129 1.00 36.82 92 ILE A CA 1
ATOM 605 C C . ILE A 1 115 ? 39.994 58.957 23.201 1.00 38.91 92 ILE A C 1
ATOM 606 O O . ILE A 1 115 ? 40.594 58.023 22.668 1.00 36.65 92 ILE A O 1
ATOM 619 N N . PRO A 1 117 ? 42.921 61.632 23.601 1.00 39.62 94 PRO A N 1
ATOM 620 C CA . PRO A 1 117 ? 43.922 62.634 23.974 1.00 38.81 94 PRO A CA 1
ATOM 621 C C . PRO A 1 117 ? 45.027 62.547 22.944 1.00 38.24 94 PRO A C 1
ATOM 622 O O . PRO A 1 117 ? 45.280 61.451 22.441 1.00 38.54 94 PRO A O 1
ATOM 626 N N . LEU A 1 118 ? 45.661 63.662 22.614 1.00 37.16 95 LEU A N 1
ATOM 627 C CA . LEU A 1 118 ? 46.724 63.632 21.622 1.00 37.52 95 LEU A CA 1
ATOM 628 C C . LEU A 1 118 ? 48.080 63.913 22.252 1.00 38.94 95 LEU A C 1
ATOM 629 O O . LEU A 1 118 ? 48.294 64.951 22.876 1.00 44.84 95 LEU A O 1
ATOM 634 N N . THR A 1 119 ? 48.994 62.971 22.091 1.00 39.67 96 THR A N 1
ATOM 635 C CA . THR A 1 119 ? 50.362 63.155 22.544 1.00 40.31 96 THR A CA 1
ATOM 636 C C . THR A 1 119 ? 51.295 62.447 21.587 1.00 37.95 96 THR A C 1
ATOM 637 O O . THR A 1 119 ? 50.983 61.358 21.109 1.00 36.34 96 THR A O 1
ATOM 641 N N . THR A 1 120 ? 52.440 63.054 21.302 1.00 43.61 97 THR A N 1
ATOM 642 C CA . THR A 1 120 ? 53.498 62.309 20.626 1.00 42.12 97 THR A CA 1
ATOM 643 C C . THR A 1 120 ? 53.902 61.144 21.526 1.00 38.42 97 THR A C 1
ATOM 644 O O . THR A 1 120 ? 53.689 61.175 22.741 1.00 36.92 97 THR A O 1
ATOM 648 N N . ILE A 1 121 ? 54.477 60.111 20.930 1.00 36.67 98 ILE A N 1
ATOM 649 C CA . ILE A 1 121 ? 54.884 58.950 21.707 1.00 37.55 98 ILE A CA 1
ATOM 650 C C . ILE A 1 121 ? 55.862 59.365 22.807 1.00 39.90 98 ILE A C 1
ATOM 651 O O . ILE A 1 121 ? 55.773 58.897 23.946 1.00 36.48 98 ILE A O 1
ATOM 656 N N . ALA A 1 122 ? 56.773 60.267 22.456 1.00 38.24 99 ALA A N 1
ATOM 657 C CA . ALA A 1 122 ? 57.798 60.725 23.371 1.00 35.49 99 ALA A CA 1
ATOM 658 C C . ALA A 1 122 ? 57.206 61.459 24.573 1.00 41.48 99 ALA A C 1
ATOM 659 O O . ALA A 1 122 ? 57.832 61.551 25.632 1.00 43.86 99 ALA A O 1
ATOM 661 N N . GLU A 1 123 ? 55.998 61.977 24.414 1.00 41.73 100 GLU A N 1
ATOM 662 C CA . GLU A 1 123 ? 55.393 62.778 25.469 1.00 43.75 100 GLU A CA 1
ATOM 663 C C . GLU A 1 123 ? 54.214 62.108 26.143 1.00 40.21 100 GLU A C 1
ATOM 664 O O . GLU A 1 123 ? 53.461 62.766 26.863 1.00 42.73 100 GLU A O 1
ATOM 670 N N . THR A 1 124 ? 54.047 60.812 25.908 1.00 40.23 101 THR A N 1
ATOM 671 C CA . THR A 1 124 ? 52.911 60.076 26.452 1.00 37.25 101 THR A CA 1
ATOM 672 C C . THR A 1 124 ? 53.236 59.537 27.841 1.00 43.36 101 THR A C 1
ATOM 673 O O . THR A 1 124 ? 54.167 58.742 28.005 1.00 44.51 101 THR A O 1
ATOM 677 N N . GLY A 1 125 ? 52.481 59.974 28.845 1.00 36.27 102 GLY A N 1
ATOM 678 C CA . GLY A 1 125 ? 52.668 59.469 30.185 1.00 32.65 102 GLY A CA 1
ATOM 679 C C . GLY A 1 125 ? 52.008 58.115 30.300 1.00 37.56 102 GLY A C 1
ATOM 680 O O . GLY A 1 125 ? 51.231 57.733 29.433 1.00 39.64 102 GLY A O 1
ATOM 681 N N . ASP A 1 126 ? 52.311 57.390 31.368 1.00 37.15 103 ASP A N 1
ATOM 682 C CA . ASP A 1 126 ? 51.772 56.051 31.557 1.00 37.92 103 ASP A CA 1
ATOM 683 C C . ASP A 1 126 ? 50.262 56.072 31.726 1.00 40.57 103 ASP A C 1
ATOM 684 O O . ASP A 1 126 ? 49.551 55.198 31.212 1.00 41.51 103 ASP A O 1
ATOM 689 N N . ALA A 1 127 ? 49.760 57.057 32.460 1.00 37.48 104 ALA A N 1
ATOM 690 C CA . ALA A 1 127 ? 48.327 57.124 32.676 1.00 38.69 104 ALA A CA 1
ATOM 691 C C . ALA A 1 127 ? 47.638 57.391 31.357 1.00 32.57 104 ALA A C 1
ATOM 692 O O . ALA A 1 127 ? 46.609 56.813 31.060 1.00 38.28 104 ALA A O 1
ATOM 694 N N . VAL A 1 128 ? 48.213 58.266 30.552 1.00 36.39 105 VAL A N 1
ATOM 695 C CA . VAL A 1 128 ? 47.623 58.549 29.250 1.00 38.54 105 VAL A CA 1
ATOM 696 C C . VAL A 1 128 ? 47.619 57.291 28.370 1.00 37.72 105 VAL A C 1
ATOM 697 O O . VAL A 1 128 ? 46.593 56.926 27.789 1.00 36.87 105 VAL A O 1
ATOM 701 N N . PHE A 1 129 ? 48.764 56.626 28.288 1.00 37.86 106 PHE A N 1
ATOM 702 C CA . PHE A 1 129 ? 48.860 55.415 27.490 1.00 36.21 106 PHE A CA 1
ATOM 703 C C . PHE A 1 129 ? 47.835 54.377 27.946 1.00 32.67 106 PHE A C 1
ATOM 704 O O . PHE A 1 129 ? 47.050 53.881 27.144 1.00 37.16 106 PHE A O 1
ATOM 712 N N . ASP A 1 130 ? 47.853 54.066 29.236 1.00 34.27 107 ASP A N 1
ATOM 713 C CA . ASP A 1 130 ? 46.985 53.068 29.848 1.00 33.89 107 ASP A CA 1
ATOM 714 C C . ASP A 1 130 ? 45.515 53.383 29.652 1.00 34.98 107 ASP A C 1
ATOM 715 O O . ASP A 1 130 ? 44.692 52.485 29.454 1.00 34.11 107 ASP A O 1
ATOM 720 N N . ARG A 1 131 ? 45.185 54.666 29.737 1.00 34.67 108 ARG A N 1
ATOM 721 C CA . ARG A 1 131 ? 43.805 55.130 29.591 1.00 39.63 108 ARG A CA 1
ATOM 722 C C . ARG A 1 131 ? 43.265 54.892 28.147 1.00 34.91 108 ARG A C 1
ATOM 723 O O . ARG A 1 131 ? 42.248 54.216 27.927 1.00 33.37 108 ARG A O 1
ATOM 731 N N . VAL A 1 132 ? 43.982 55.427 27.171 1.00 32.19 109 VAL A N 1
ATOM 732 C CA . VAL A 1 132 ? 43.664 55.204 25.767 1.00 33.06 109 VAL A CA 1
ATOM 733 C C . VAL A 1 132 ? 43.464 53.723 25.435 1.00 32.96 109 VAL A C 1
ATOM 734 O O . VAL A 1 132 ? 42.539 53.351 24.715 1.00 32.75 109 VAL A O 1
ATOM 738 N N . ILE A 1 133 ? 44.336 52.884 25.979 1.00 34.99 110 ILE A N 1
ATOM 739 C CA . ILE A 1 133 ? 44.235 51.440 25.805 1.00 33.82 110 ILE A CA 1
ATOM 740 C C . ILE A 1 133 ? 43.028 50.827 26.521 1.00 33.31 110 ILE A C 1
ATOM 741 O O . ILE A 1 133 ? 42.280 50.033 25.949 1.00 33.49 110 ILE A O 1
ATOM 746 N N . ALA A 1 134 ? 42.841 51.185 27.782 1.00 29.81 111 ALA A N 1
ATOM 747 C CA . ALA A 1 134 ? 41.740 50.614 28.530 1.00 33.01 111 ALA A CA 1
ATOM 748 C C . ALA A 1 134 ? 40.411 50.899 27.840 1.00 34.50 111 ALA A C 1
ATOM 749 O O . ALA A 1 134 ? 39.635 49.980 27.547 1.00 34.75 111 ALA A O 1
ATOM 751 N N . VAL A 1 135 ? 40.149 52.175 27.582 1.00 32.62 112 VAL A N 1
ATOM 752 C CA . VAL A 1 135 ? 38.869 52.563 27.010 1.00 33.87 112 VAL A CA 1
ATOM 753 C C . VAL A 1 135 ? 38.682 52.035 25.599 1.00 33.60 112 VAL A C 1
ATOM 754 O O . VAL A 1 135 ? 37.713 51.332 25.316 1.00 33.80 112 VAL A O 1
ATOM 758 N N . ASN A 1 136 ? 39.617 52.380 24.716 1.00 36.30 113 ASN A N 1
ATOM 759 C CA . ASN A 1 136 ? 39.515 52.020 23.306 1.00 35.38 113 ASN A CA 1
ATOM 760 C C . ASN A 1 136 ? 39.682 50.528 22.998 1.00 31.64 113 ASN A C 1
ATOM 761 O O . ASN A 1 136 ? 38.870 49.941 22.301 1.00 34.57 113 ASN A O 1
ATOM 766 N N . LEU A 1 137 ? 40.737 49.921 23.521 1.00 33.65 114 LEU A N 1
ATOM 767 C CA . LEU A 1 137 ? 41.042 48.526 23.204 1.00 35.20 114 LEU A CA 1
ATOM 768 C C . LEU A 1 137 ? 40.359 47.531 24.140 1.00 31.97 114 LEU A C 1
ATOM 769 O O . LEU A 1 137 ? 39.500 46.756 23.715 1.00 30.56 114 LEU A O 1
ATOM 774 N N . LYS A 1 138 ? 40.731 47.561 25.416 1.00 32.13 115 LYS A N 1
ATOM 775 C CA . LYS A 1 138 ? 40.118 46.678 26.411 1.00 31.21 115 LYS A CA 1
ATOM 776 C C . LYS A 1 138 ? 38.605 46.861 26.499 1.00 30.30 115 LYS A C 1
ATOM 777 O O . LYS A 1 138 ? 37.861 45.892 26.539 1.00 31.28 115 LYS A O 1
ATOM 783 N N . GLY A 1 139 ? 38.135 48.099 26.516 1.00 31.19 116 GLY A N 1
ATOM 784 C CA . GLY A 1 139 ? 36.698 48.318 26.551 1.00 31.51 116 GLY A CA 1
ATOM 785 C C . GLY A 1 139 ? 35.968 47.674 25.379 1.00 34.05 116 GLY A C 1
ATOM 786 O O . GLY A 1 139 ? 34.934 47.013 25.542 1.00 34.33 116 GLY A O 1
ATOM 787 N N . THR A 1 140 ? 36.494 47.862 24.174 1.00 32.88 117 THR A N 1
ATOM 788 C CA . THR A 1 140 ? 35.867 47.244 23.021 1.00 31.35 117 THR A CA 1
ATOM 789 C C . THR A 1 140 ? 36.032 45.735 23.058 1.00 29.92 117 THR A C 1
ATOM 790 O O . THR A 1 140 ? 35.122 44.998 22.704 1.00 32.37 117 THR A O 1
ATOM 794 N N . PHE A 1 141 ? 37.190 45.276 23.512 1.00 32.31 118 PHE A N 1
ATOM 795 C CA . PHE A 1 141 ? 37.408 43.850 23.660 1.00 33.41 118 PHE A CA 1
ATOM 796 C C . PHE A 1 141 ? 36.360 43.253 24.598 1.00 30.16 118 PHE A C 1
ATOM 797 O O . PHE A 1 141 ? 35.808 42.188 24.325 1.00 27.94 118 PHE A O 1
ATOM 805 N N . ASN A 1 142 ? 36.078 43.956 25.691 1.00 34.26 119 ASN A N 1
ATOM 806 C CA . ASN A 1 142 ? 35.125 43.464 26.706 1.00 35.29 119 ASN A CA 1
ATOM 807 C C . ASN A 1 142 ? 33.760 43.189 26.117 1.00 35.01 119 ASN A C 1
ATOM 808 O O . ASN A 1 142 ? 33.146 42.159 26.392 1.00 40.44 119 ASN A O 1
ATOM 813 N N . THR A 1 143 ? 33.291 44.105 25.285 1.00 35.74 120 THR A N 1
ATOM 814 C CA . THR A 1 143 ? 31.986 43.929 24.658 1.00 35.59 120 THR A CA 1
ATOM 815 C C . THR A 1 143 ? 32.052 42.872 23.565 1.00 33.16 120 THR A C 1
ATOM 816 O O . THR A 1 143 ? 31.090 42.132 23.338 1.00 31.14 120 THR A O 1
ATOM 820 N N . LEU A 1 144 ? 33.200 42.800 22.903 1.00 31.39 121 LEU A N 1
ATOM 821 C CA . LEU A 1 144 ? 33.411 41.799 21.870 1.00 35.87 121 LEU A CA 1
ATOM 822 C C . LEU A 1 144 ? 33.319 40.394 22.471 1.00 34.07 121 LEU A C 1
ATOM 823 O O . LEU A 1 144 ? 32.631 39.517 21.942 1.00 31.77 121 LEU A O 1
ATOM 828 N N . ARG A 1 145 ? 34.007 40.192 23.588 1.00 35.16 122 ARG A N 1
ATOM 829 C CA . ARG A 1 145 ? 33.986 38.895 24.260 1.00 39.59 122 ARG A CA 1
ATOM 830 C C . ARG A 1 145 ? 32.570 38.525 24.692 1.00 39.91 122 ARG A C 1
ATOM 831 O O . ARG A 1 145 ? 32.119 37.395 24.485 1.00 42.81 122 ARG A O 1
ATOM 839 N N . GLU A 1 146 ? 31.866 39.489 25.274 1.00 38.10 123 GLU A N 1
ATOM 840 C CA . GLU A 1 146 ? 30.496 39.271 25.723 1.00 38.04 123 GLU A CA 1
ATOM 841 C C . GLU A 1 146 ? 29.559 38.966 24.572 1.00 39.98 123 GLU A C 1
ATOM 842 O O . GLU A 1 146 ? 28.709 38.067 24.648 1.00 40.12 123 GLU A O 1
ATOM 848 N N . ALA A 1 147 ? 29.716 39.735 23.502 1.00 38.95 124 ALA A N 1
ATOM 849 C CA . ALA A 1 147 ? 28.865 39.588 22.351 1.00 35.38 124 ALA A CA 1
ATOM 850 C C . ALA A 1 147 ? 29.036 38.195 21.777 1.00 38.45 124 ALA A C 1
ATOM 851 O O . ALA A 1 147 ? 28.070 37.570 21.351 1.00 40.32 124 ALA A O 1
ATOM 853 N N . ALA A 1 148 ? 30.268 37.698 21.783 1.00 42.18 125 ALA A N 1
ATOM 854 C CA . ALA A 1 148 ? 30.549 36.393 21.181 1.00 44.42 125 ALA A CA 1
ATOM 855 C C . ALA A 1 148 ? 29.778 35.317 21.917 1.00 46.07 125 ALA A C 1
ATOM 856 O O . ALA A 1 148 ? 29.408 34.296 21.350 1.00 49.12 125 ALA A O 1
ATOM 858 N N . GLN A 1 149 ? 29.511 35.565 23.187 1.00 46.32 126 GLN A N 1
ATOM 859 C CA . GLN A 1 149 ? 28.785 34.594 23.976 1.00 46.43 126 GLN A CA 1
ATOM 860 C C . GLN A 1 149 ? 27.267 34.760 23.892 1.00 48.90 126 GLN A C 1
ATOM 861 O O . GLN A 1 149 ? 26.540 33.770 23.926 1.00 50.78 126 GLN A O 1
ATOM 867 N N . ARG A 1 150 ? 26.791 35.994 23.733 1.00 46.31 127 ARG A N 1
ATOM 868 C CA . ARG A 1 150 ? 25.360 36.276 23.881 1.00 44.92 127 ARG A CA 1
ATOM 869 C C . ARG A 1 150 ? 24.610 36.801 22.659 1.00 46.99 127 ARG A C 1
ATOM 870 O O . ARG A 1 150 ? 23.382 36.772 22.641 1.00 50.63 127 ARG A O 1
ATOM 878 N N . LEU A 1 151 ? 25.323 37.291 21.648 1.00 46.69 128 LEU A N 1
ATOM 879 C CA . LEU A 1 151 ? 24.647 37.917 20.519 1.00 45.57 128 LEU A CA 1
ATOM 880 C C . LEU A 1 151 ? 23.798 36.902 19.780 1.00 46.44 128 LEU A C 1
ATOM 881 O O . LEU A 1 151 ? 24.253 35.803 19.468 1.00 46.73 128 LEU A O 1
ATOM 886 N N . ARG A 1 152 ? 22.559 37.277 19.494 1.00 47.36 129 ARG A N 1
ATOM 887 C CA . ARG A 1 152 ? 21.663 36.391 18.759 1.00 50.28 129 ARG A CA 1
ATOM 888 C C . ARG A 1 152 ? 22.111 36.168 17.319 1.00 45.97 129 ARG A C 1
ATOM 889 O O . ARG A 1 152 ? 22.665 37.060 16.685 1.00 45.70 129 ARG A O 1
ATOM 897 N N . VAL A 1 153 ? 21.879 34.967 16.810 1.00 45.58 130 VAL A N 1
ATOM 898 C CA . VAL A 1 153 ? 22.178 34.670 15.418 1.00 47.71 130 VAL A CA 1
ATOM 899 C C . VAL A 1 153 ? 21.538 35.700 14.486 1.00 49.22 130 VAL A C 1
ATOM 900 O O . VAL A 1 153 ? 20.457 36.224 14.760 1.00 48.95 130 VAL A O 1
ATOM 904 N N . GLY A 1 154 ? 22.217 35.989 13.382 1.00 49.53 131 GLY A N 1
ATOM 905 C CA . GLY A 1 154 ? 21.771 37.016 12.464 1.00 47.23 131 GLY A CA 1
ATOM 906 C C . GLY A 1 154 ? 22.246 38.361 12.962 1.00 44.62 131 GLY A C 1
ATOM 907 O O . GLY A 1 154 ? 21.943 39.392 12.367 1.00 47.42 131 GLY A O 1
ATOM 908 N N . GLY A 1 155 ? 23.001 38.350 14.055 1.00 43.33 132 GLY A N 1
ATOM 909 C CA . GLY A 1 155 ? 23.468 39.583 14.671 1.00 43.53 132 GLY A CA 1
ATOM 910 C C . GLY A 1 155 ? 24.465 40.400 13.845 1.00 43.34 132 GLY A C 1
ATOM 911 O O . GLY A 1 155 ? 25.103 39.896 12.928 1.00 37.21 132 GLY A O 1
ATOM 912 N N . ARG A 1 156 ? 24.602 41.675 14.190 1.00 42.20 133 ARG A N 1
ATOM 913 C CA . ARG A 1 156 ? 25.569 42.554 13.547 1.00 38.94 133 ARG A CA 1
ATOM 914 C C . ARG A 1 156 ? 26.382 43.291 14.616 1.00 39.26 133 ARG A C 1
ATOM 915 O O . ARG A 1 156 ? 25.824 43.789 15.603 1.00 38.83 133 ARG A O 1
ATOM 923 N N . ILE A 1 157 ? 27.699 43.343 14.431 1.00 35.58 134 ILE A N 1
ATOM 924 C CA . ILE A 1 157 ? 28.586 44.038 15.361 1.00 34.15 134 ILE A CA 1
ATOM 925 C C . ILE A 1 157 ? 29.406 45.091 14.618 1.00 33.87 134 ILE A C 1
ATOM 926 O O . ILE A 1 157 ? 30.176 44.752 13.721 1.00 31.84 134 ILE A O 1
ATOM 931 N N . ILE A 1 158 ? 29.257 46.359 14.989 1.00 33.41 135 ILE A N 1
ATOM 932 C CA . ILE A 1 158 ? 30.040 47.410 14.347 1.00 32.41 135 ILE A CA 1
ATOM 933 C C . ILE A 1 158 ? 30.959 48.155 15.300 1.00 33.06 135 ILE A C 1
ATOM 934 O O . ILE A 1 158 ? 30.512 48.853 16.208 1.00 35.06 135 ILE A O 1
ATOM 939 N N . ASN A 1 159 ? 32.254 48.013 15.064 1.00 32.16 136 ASN A N 1
ATOM 940 C CA . ASN A 1 159 ? 33.239 48.700 15.865 1.00 35.89 136 ASN A CA 1
ATOM 941 C C . ASN A 1 159 ? 33.577 50.037 15.268 1.00 34.58 136 ASN A C 1
ATOM 942 O O . ASN A 1 159 ? 33.629 50.188 14.066 1.00 39.99 136 ASN A O 1
ATOM 955 N N . SER A 1 161 ? 36.288 52.668 14.490 1.00 38.10 138 SER A N 1
ATOM 956 C CA . SER A 1 161 ? 37.716 52.895 14.438 1.00 36.71 138 SER A CA 1
ATOM 957 C C . SER A 1 161 ? 37.946 54.356 14.134 1.00 38.91 138 SER A C 1
ATOM 958 O O . SER A 1 161 ? 37.216 55.219 14.624 1.00 37.79 138 SER A O 1
ATOM 961 N N . THR A 1 162 ? 38.965 54.628 13.326 1.00 38.43 139 THR A N 1
ATOM 962 C CA . THR A 1 162 ? 39.341 55.988 12.991 1.00 37.79 139 THR A CA 1
ATOM 963 C C . THR A 1 162 ? 40.086 55.974 11.651 1.00 42.44 139 THR A C 1
ATOM 964 O O . THR A 1 162 ? 40.642 54.945 11.239 1.00 40.20 139 THR A O 1
ATOM 968 N N . SER A 1 163 ? 40.093 57.101 10.954 1.00 36.41 140 SER A N 1
ATOM 969 C CA . SER A 1 163 ? 40.797 57.126 9.681 1.00 41.30 140 SER A CA 1
ATOM 970 C C . SER A 1 163 ? 42.285 57.338 9.928 1.00 39.54 140 SER A C 1
ATOM 971 O O . SER A 1 163 ? 43.115 57.105 9.061 1.00 41.92 140 SER A O 1
ATOM 974 N N . GLN A 1 164 ? 42.613 57.734 11.148 1.00 39.30 141 GLN A N 1
ATOM 975 C CA . GLN A 1 164 ? 44.005 57.866 11.557 1.00 38.85 141 GLN A CA 1
ATOM 976 C C . GLN A 1 164 ? 44.787 56.556 11.486 1.00 36.48 141 GLN A C 1
ATOM 977 O O . GLN A 1 164 ? 46.009 56.574 11.453 1.00 37.65 141 GLN A O 1
ATOM 983 N N . VAL A 1 165 ? 44.097 55.422 11.478 1.00 34.60 142 VAL A N 1
ATOM 984 C CA . VAL A 1 165 ? 44.789 54.153 11.289 1.00 35.71 142 VAL A CA 1
ATOM 985 C C . VAL A 1 165 ? 45.535 54.166 9.956 1.00 39.25 142 VAL A C 1
ATOM 986 O O . VAL A 1 165 ? 46.578 53.523 9.806 1.00 38.28 142 VAL A O 1
ATOM 990 N N . GLY A 1 166 ? 44.999 54.911 8.994 1.00 37.94 143 GLY A N 1
ATOM 991 C CA . GLY A 1 166 ? 45.661 55.078 7.715 1.00 38.78 143 GLY A CA 1
ATOM 992 C C . GLY A 1 166 ? 46.471 56.360 7.659 1.00 38.04 143 GLY A C 1
ATOM 993 O O . GLY A 1 166 ? 47.599 56.374 7.182 1.00 38.29 143 GLY A O 1
ATOM 994 N N . LEU A 1 167 ? 45.886 57.446 8.139 1.00 36.46 144 LEU A N 1
ATOM 995 C CA . LEU A 1 167 ? 46.544 58.740 8.091 1.00 36.33 144 LEU A CA 1
ATOM 996 C C . LEU A 1 167 ? 47.814 58.709 8.927 1.00 41.45 144 LEU A C 1
ATOM 997 O O . LEU A 1 167 ? 48.900 58.977 8.420 1.00 44.78 144 LEU A O 1
ATOM 1002 N N . LEU A 1 168 ? 47.674 58.377 10.206 1.00 39.65 145 LEU A N 1
ATOM 1003 C CA . LEU A 1 168 ? 48.824 58.119 11.068 1.00 37.26 145 LEU A CA 1
ATOM 1004 C C . LEU A 1 168 ? 49.641 59.367 11.281 1.00 35.24 145 LEU A C 1
ATOM 1005 O O . LEU A 1 168 ? 50.848 59.358 11.084 1.00 36.28 145 LEU A O 1
ATOM 1010 N N . HIS A 1 169 ? 48.980 60.440 11.689 1.00 34.53 146 HIS A N 1
ATOM 1011 C CA . HIS A 1 169 ? 49.663 61.697 11.933 1.00 35.45 146 HIS A CA 1
ATOM 1012 C C . HIS A 1 169 ? 50.324 61.740 13.305 1.00 42.26 146 HIS A C 1
ATOM 1013 O O . HIS A 1 169 ? 49.875 61.062 14.244 1.00 38.49 146 HIS A O 1
ATOM 1020 N N . PRO A 1 170 ? 51.400 62.541 13.427 1.00 39.93 147 PRO A N 1
ATOM 1021 C CA . PRO A 1 170 ? 52.035 62.799 14.718 1.00 37.40 147 PRO A CA 1
ATOM 1022 C C . PRO A 1 170 ? 50.983 63.088 15.780 1.00 40.86 147 PRO A C 1
ATOM 1023 O O . PRO A 1 170 ? 49.970 63.726 15.462 1.00 38.76 147 PRO A O 1
ATOM 1027 N N . SER A 1 171 ? 51.233 62.602 17.000 1.00 38.98 148 SER A N 1
ATOM 1028 C CA . SER A 1 171 ? 50.367 62.777 18.170 1.00 38.27 148 SER A CA 1
ATOM 1029 C C . SER A 1 171 ? 49.166 61.843 18.230 1.00 36.80 148 SER A C 1
ATOM 1030 O O . SER A 1 171 ? 48.480 61.784 19.251 1.00 38.91 148 SER A O 1
ATOM 1033 N N . TYR A 1 172 ? 48.909 61.119 17.144 1.00 37.86 149 TYR A N 1
ATOM 1034 C CA . TYR A 1 172 ? 47.781 60.188 17.079 1.00 37.23 149 TYR A CA 1
ATOM 1035 C C . TYR A 1 172 ? 48.221 58.728 17.240 1.00 36.30 149 TYR A C 1
ATOM 1036 O O . TYR A 1 172 ? 47.423 57.799 17.036 1.00 36.64 149 TYR A O 1
ATOM 1045 N N . GLY A 1 173 ? 49.481 58.531 17.620 1.00 34.31 150 GLY A N 1
ATOM 1046 C CA . GLY A 1 173 ? 50.084 57.205 17.654 1.00 34.54 150 GLY A CA 1
ATOM 1047 C C . GLY A 1 173 ? 49.480 56.203 18.622 1.00 35.60 150 GLY A C 1
ATOM 1048 O O . GLY A 1 173 ? 49.317 55.013 18.293 1.00 33.80 150 GLY A O 1
ATOM 1049 N N . ILE A 1 174 ? 49.143 56.670 19.817 1.00 32.44 151 ILE A N 1
ATOM 1050 C CA . ILE A 1 174 ? 48.506 55.802 20.812 1.00 34.44 151 ILE A CA 1
ATOM 1051 C C . ILE A 1 174 ? 47.036 55.512 20.475 1.00 34.75 151 ILE A C 1
ATOM 1052 O O . ILE A 1 174 ? 46.565 54.371 20.594 1.00 34.55 151 ILE A O 1
ATOM 1057 N N . TYR A 1 175 ? 46.315 56.553 20.063 1.00 35.17 152 TYR A N 1
ATOM 1058 C CA . TYR A 1 175 ? 44.934 56.407 19.615 1.00 31.03 152 TYR A CA 1
ATOM 1059 C C . TYR A 1 175 ? 44.857 55.430 18.455 1.00 36.75 152 TYR A C 1
ATOM 1060 O O . TYR A 1 175 ? 44.030 54.510 18.460 1.00 36.17 152 TYR A O 1
ATOM 1069 N N . ALA A 1 176 ? 45.735 55.619 17.466 1.00 34.86 153 ALA A N 1
ATOM 1070 C CA . ALA A 1 176 ? 45.730 54.771 16.278 1.00 32.31 153 ALA A CA 1
ATOM 1071 C C . ALA A 1 176 ? 46.144 53.330 16.572 1.00 31.10 153 ALA A C 1
ATOM 1072 O O . ALA A 1 176 ? 45.622 52.392 15.952 1.00 30.04 153 ALA A O 1
ATOM 1074 N N . ALA A 1 177 ? 47.093 53.157 17.493 1.00 31.97 154 ALA A N 1
ATOM 1075 C CA . ALA A 1 177 ? 47.533 51.819 17.879 1.00 27.71 154 ALA A CA 1
ATOM 1076 C C . ALA A 1 177 ? 46.361 51.067 18.470 1.00 30.70 154 ALA A C 1
ATOM 1077 O O . ALA A 1 177 ? 46.131 49.908 18.137 1.00 32.96 154 ALA A O 1
ATOM 1079 N N . ALA A 1 178 ? 45.614 51.736 19.347 1.00 33.52 155 ALA A N 1
ATOM 1080 C CA . ALA A 1 178 ? 44.456 51.129 19.990 1.00 31.93 155 ALA A CA 1
ATOM 1081 C C . ALA A 1 178 ? 43.405 50.776 18.946 1.00 31.76 155 ALA A C 1
ATOM 1082 O O . ALA A 1 178 ? 42.884 49.655 18.910 1.00 32.03 155 ALA A O 1
ATOM 1084 N N . LYS A 1 179 ? 43.100 51.744 18.092 1.00 30.99 156 LYS A N 1
ATOM 1085 C CA . LYS A 1 179 ? 42.086 51.550 17.068 1.00 30.97 156 LYS A CA 1
ATOM 1086 C C . LYS A 1 179 ? 42.498 50.512 16.013 1.00 33.82 156 LYS A C 1
ATOM 1087 O O . LYS A 1 179 ? 41.647 49.754 15.514 1.00 33.22 156 LYS A O 1
ATOM 1093 N N . ALA A 1 180 ? 43.794 50.474 15.686 1.00 29.25 157 ALA A N 1
ATOM 1094 C CA . ALA A 1 180 ? 44.341 49.413 14.831 1.00 32.17 157 ALA A CA 1
ATOM 1095 C C . ALA A 1 180 ? 44.100 48.034 15.446 1.00 31.06 157 ALA A C 1
ATOM 1096 O O . ALA A 1 180 ? 43.706 47.096 14.755 1.00 30.50 157 ALA A O 1
ATOM 1098 N N . GLY A 1 181 ? 44.329 47.926 16.753 1.00 32.10 158 GLY A N 1
ATOM 1099 C CA . GLY A 1 181 ? 44.004 46.711 17.490 1.00 32.08 158 GLY A CA 1
ATOM 1100 C C . GLY A 1 181 ? 42.533 46.330 17.386 1.00 32.13 158 GLY A C 1
ATOM 1101 O O . GLY A 1 181 ? 42.188 45.156 17.243 1.00 29.89 158 GLY A O 1
ATOM 1102 N N . VAL A 1 182 ? 41.660 47.328 17.459 1.00 32.41 159 VAL A N 1
ATOM 1103 C CA . VAL A 1 182 ? 40.235 47.096 17.289 1.00 34.95 159 VAL A CA 1
ATOM 1104 C C . VAL A 1 182 ? 39.963 46.521 15.898 1.00 33.55 159 VAL A C 1
ATOM 1105 O O . VAL A 1 182 ? 39.176 45.593 15.746 1.00 33.57 159 VAL A O 1
ATOM 1109 N N . GLU A 1 183 ? 40.626 47.065 14.886 1.00 34.55 160 GLU A N 1
ATOM 1110 C CA . GLU A 1 183 ? 40.416 46.587 13.512 1.00 34.64 160 GLU A CA 1
ATOM 1111 C C . GLU A 1 183 ? 40.844 45.135 13.361 1.00 33.85 160 GLU A C 1
ATOM 1112 O O . GLU A 1 183 ? 40.146 44.340 12.727 1.00 37.11 160 GLU A O 1
ATOM 1118 N N . ALA A 1 184 ? 41.985 44.794 13.947 1.00 31.00 161 ALA A N 1
ATOM 1119 C CA . ALA A 1 184 ? 42.463 43.419 13.942 1.00 32.68 161 ALA A CA 1
ATOM 1120 C C . ALA A 1 184 ? 41.442 42.512 14.611 1.00 34.58 161 ALA A C 1
ATOM 1121 O O . ALA A 1 184 ? 41.148 41.430 14.117 1.00 38.40 161 ALA A O 1
ATOM 1131 N N . THR A 1 186 ? 38.289 43.050 14.901 1.00 32.43 163 THR A N 1
ATOM 1132 C CA . THR A 1 186 ? 37.157 43.015 13.980 1.00 32.70 163 THR A CA 1
ATOM 1133 C C . THR A 1 186 ? 37.275 41.885 12.946 1.00 35.21 163 THR A C 1
ATOM 1134 O O . THR A 1 186 ? 36.319 41.145 12.711 1.00 33.96 163 THR A O 1
ATOM 1138 N N . HIS A 1 187 ? 38.453 41.752 12.341 1.00 33.53 164 HIS A N 1
ATOM 1139 C CA . HIS A 1 187 ? 38.648 40.775 11.276 1.00 36.85 164 HIS A CA 1
ATOM 1140 C C . HIS A 1 187 ? 38.629 39.369 11.834 1.00 37.72 164 HIS A C 1
ATOM 1141 O O . HIS A 1 187 ? 37.904 38.506 11.331 1.00 37.56 164 HIS A O 1
ATOM 1148 N N . VAL A 1 188 ? 39.440 39.151 12.868 1.00 36.33 165 VAL A N 1
ATOM 1149 C CA . VAL A 1 188 ? 39.560 37.852 13.527 1.00 36.77 165 VAL A CA 1
ATOM 1150 C C . VAL A 1 188 ? 38.242 37.407 14.159 1.00 37.55 165 VAL A C 1
ATOM 1151 O O . VAL A 1 188 ? 37.898 36.234 14.114 1.00 41.35 165 VAL A O 1
ATOM 1155 N N . LEU A 1 189 ? 37.496 38.332 14.747 1.00 37.73 166 LEU A N 1
ATOM 1156 C CA . LEU A 1 189 ? 36.224 37.941 15.343 1.00 39.49 166 LEU A CA 1
ATOM 1157 C C . LEU A 1 189 ? 35.243 37.462 14.275 1.00 37.55 166 LEU A C 1
ATOM 1158 O O . LEU A 1 189 ? 34.538 36.472 14.475 1.00 37.27 166 LEU A O 1
ATOM 1163 N N . SER A 1 190 ? 35.197 38.141 13.135 1.00 37.09 167 SER A N 1
ATOM 1164 C CA . SER A 1 190 ? 34.237 37.727 12.106 1.00 37.82 167 SER A CA 1
ATOM 1165 C C . SER A 1 190 ? 34.490 36.289 11.661 1.00 38.90 167 SER A C 1
ATOM 1166 O O . SER A 1 190 ? 33.565 35.580 11.272 1.00 40.74 167 SER A O 1
ATOM 1169 N N . LYS A 1 191 ? 35.741 35.847 11.747 1.00 39.38 168 LYS A N 1
ATOM 1170 C CA . LYS A 1 191 ? 36.076 34.481 11.346 1.00 39.87 168 LYS A CA 1
ATOM 1171 C C . LYS A 1 191 ? 35.769 33.537 12.486 1.00 38.96 168 LYS A C 1
ATOM 1172 O O . LYS A 1 191 ? 35.245 32.451 12.275 1.00 42.95 168 LYS A O 1
ATOM 1178 N N . GLU A 1 192 ? 36.093 33.960 13.701 1.00 40.40 169 GLU A N 1
ATOM 1179 C CA . GLU A 1 192 ? 35.802 33.164 14.891 1.00 40.88 169 GLU A CA 1
ATOM 1180 C C . GLU A 1 192 ? 34.300 32.907 15.051 1.00 40.25 169 GLU A C 1
ATOM 1181 O O . GLU A 1 192 ? 33.890 31.895 15.607 1.00 39.88 169 GLU A O 1
ATOM 1187 N N . LEU A 1 193 ? 33.482 33.819 14.543 1.00 41.81 170 LEU A N 1
ATOM 1188 C CA . LEU A 1 193 ? 32.039 33.699 14.697 1.00 41.24 170 LEU A CA 1
ATOM 1189 C C . LEU A 1 193 ? 31.413 32.861 13.591 1.00 45.45 170 LEU A C 1
ATOM 1190 O O . LEU A 1 193 ? 30.190 32.798 13.460 1.00 47.39 170 LEU A O 1
ATOM 1195 N N . ARG A 1 194 ? 32.253 32.202 12.804 1.00 46.62 171 ARG A N 1
ATOM 1196 C CA . ARG A 1 194 ? 31.754 31.317 11.763 1.00 48.48 171 ARG A CA 1
ATOM 1197 C C . ARG A 1 194 ? 30.682 30.403 12.336 1.00 47.76 171 ARG A C 1
ATOM 1198 O O . ARG A 1 194 ? 30.816 29.915 13.450 1.00 51.10 171 ARG A O 1
ATOM 1206 N N . GLY A 1 195 ? 29.614 30.190 11.574 1.00 51.01 172 GLY A N 1
ATOM 1207 C CA . GLY A 1 195 ? 28.579 29.248 11.956 1.00 50.21 172 GLY A CA 1
ATOM 1208 C C . GLY A 1 195 ? 27.412 29.864 12.711 1.00 54.62 172 GLY A C 1
ATOM 1209 O O . GLY A 1 195 ? 26.464 29.165 13.078 1.00 53.04 172 GLY A O 1
ATOM 1210 N N . ARG A 1 196 ? 27.461 31.171 12.941 1.00 49.72 173 ARG A N 1
ATOM 1211 C CA . ARG A 1 196 ? 26.384 31.813 13.679 1.00 45.29 173 ARG A CA 1
ATOM 1212 C C . ARG A 1 196 ? 25.697 32.941 12.938 1.00 48.97 173 ARG A C 1
ATOM 1213 O O . ARG A 1 196 ? 24.767 33.557 13.459 1.00 50.78 173 ARG A O 1
ATOM 1221 N N . ASP A 1 197 ? 26.132 33.187 11.710 1.00 48.73 174 ASP A N 1
ATOM 1222 C CA . ASP A 1 197 ? 25.532 34.231 10.904 1.00 46.28 174 ASP A CA 1
ATOM 1223 C C . ASP A 1 197 ? 25.560 35.525 11.674 1.00 44.02 174 ASP A C 1
ATOM 1224 O O . ASP A 1 197 ? 24.548 36.202 11.801 1.00 44.64 174 ASP A O 1
ATOM 1229 N N . ILE A 1 198 ? 26.734 35.855 12.196 1.00 43.26 175 ILE A N 1
ATOM 1230 C CA . ILE A 1 198 ? 26.966 37.163 12.780 1.00 44.09 175 ILE A CA 1
ATOM 1231 C C . ILE A 1 198 ? 28.101 37.869 12.039 1.00 42.36 175 ILE A C 1
ATOM 1232 O O . ILE A 1 198 ? 29.211 37.340 11.936 1.00 39.14 175 ILE A O 1
ATOM 1237 N N . THR A 1 199 ? 27.815 39.051 11.499 1.00 42.14 176 THR A N 1
ATOM 1238 C CA . THR A 1 199 ? 28.851 39.837 10.837 1.00 44.00 176 THR A CA 1
ATOM 1239 C C . THR A 1 199 ? 29.576 40.732 11.824 1.00 42.70 176 THR A C 1
ATOM 1240 O O . THR A 1 199 ? 29.018 41.132 12.845 1.00 37.37 176 THR A O 1
ATOM 1244 N N . VAL A 1 200 ? 30.834 41.029 11.512 1.00 42.88 177 VAL A N 1
ATOM 1245 C CA . VAL A 1 200 ? 31.606 41.972 12.300 1.00 37.31 177 VAL A CA 1
ATOM 1246 C C . VAL A 1 200 ? 32.380 42.916 11.387 1.00 34.76 177 VAL A C 1
ATOM 1247 O O . VAL A 1 200 ? 33.237 42.493 10.617 1.00 37.19 177 VAL A O 1
ATOM 1251 N N . ASN A 1 201 ? 32.085 44.199 11.502 1.00 30.19 178 ASN A N 1
ATOM 1252 C CA . ASN A 1 201 ? 32.751 45.209 10.722 1.00 31.45 178 ASN A CA 1
ATOM 1253 C C . ASN A 1 201 ? 33.077 46.401 11.580 1.00 32.69 178 ASN A C 1
ATOM 1254 O O . ASN A 1 201 ? 32.702 46.450 12.745 1.00 33.76 178 ASN A O 1
ATOM 1259 N N . ALA A 1 202 ? 33.780 47.364 11.006 1.00 32.15 179 ALA A N 1
ATOM 1260 C CA . ALA A 1 202 ? 34.056 48.599 11.704 1.00 31.04 179 ALA A CA 1
ATOM 1261 C C . ALA A 1 202 ? 33.774 49.769 10.795 1.00 34.06 179 ALA A C 1
ATOM 1262 O O . ALA A 1 202 ? 33.858 49.649 9.567 1.00 37.22 179 ALA A O 1
ATOM 1264 N N . VAL A 1 203 ? 33.430 50.897 11.399 1.00 31.62 180 VAL A N 1
ATOM 1265 C CA . VAL A 1 203 ? 33.309 52.142 10.672 1.00 36.58 180 VAL A CA 1
ATOM 1266 C C . VAL A 1 203 ? 34.408 53.063 11.129 1.00 37.86 180 VAL A C 1
ATOM 1267 O O . VAL A 1 203 ? 34.484 53.416 12.310 1.00 38.41 180 VAL A O 1
ATOM 1271 N N . ALA A 1 204 ? 35.261 53.444 10.187 1.00 38.37 181 ALA A N 1
ATOM 1272 C CA . ALA A 1 204 ? 36.356 54.357 10.475 1.00 40.42 181 ALA A CA 1
ATOM 1273 C C . ALA A 1 204 ? 35.985 55.770 10.050 1.00 39.16 181 ALA A C 1
ATOM 1274 O O . ALA A 1 204 ? 36.088 56.124 8.877 1.00 41.70 181 ALA A O 1
ATOM 1276 N N . PRO A 1 205 ? 35.540 56.587 11.000 1.00 37.56 182 PRO A N 1
ATOM 1277 C CA . PRO A 1 205 ? 35.146 57.933 10.599 1.00 38.05 182 PRO A CA 1
ATOM 1278 C C . PRO A 1 205 ? 36.357 58.826 10.406 1.00 40.30 182 PRO A C 1
ATOM 1279 O O . PRO A 1 205 ? 37.391 58.622 11.028 1.00 42.68 182 PRO A O 1
ATOM 1283 N N . GLY A 1 206 ? 36.232 59.814 9.537 1.00 40.38 183 GLY A N 1
ATOM 1284 C CA . GLY A 1 206 ? 37.224 60.861 9.483 1.00 42.83 183 GLY A CA 1
ATOM 1285 C C . GLY A 1 206 ? 36.834 61.827 10.571 1.00 40.89 183 GLY A C 1
ATOM 1286 O O . GLY A 1 206 ? 36.051 61.477 11.450 1.00 42.29 183 GLY A O 1
ATOM 1287 N N . PRO A 1 207 ? 37.361 63.053 10.517 1.00 44.79 184 PRO A N 1
ATOM 1288 C CA . PRO A 1 207 ? 36.914 64.079 11.467 1.00 48.22 184 PRO A CA 1
ATOM 1289 C C . PRO A 1 207 ? 35.483 64.516 11.171 1.00 52.96 184 PRO A C 1
ATOM 1290 O O . PRO A 1 207 ? 35.123 64.723 10.004 1.00 53.12 184 PRO A O 1
ATOM 1294 N N . THR A 1 208 ? 34.679 64.654 12.221 1.00 51.10 185 THR A N 1
ATOM 1295 C CA . THR A 1 208 ? 33.294 65.088 12.084 1.00 53.73 185 THR A CA 1
ATOM 1296 C C . THR A 1 208 ? 33.060 66.286 12.991 1.00 56.38 185 THR A C 1
ATOM 1297 O O . THR A 1 208 ? 33.969 66.711 13.704 1.00 54.69 185 THR A O 1
ATOM 1301 N N . ALA A 1 209 ? 31.848 66.831 12.975 1.00 57.97 186 ALA A N 1
ATOM 1302 C CA . ALA A 1 209 ? 31.507 67.912 13.900 1.00 62.76 186 ALA A CA 1
ATOM 1303 C C . ALA A 1 209 ? 30.479 67.475 14.959 1.00 58.45 186 ALA A C 1
ATOM 1304 O O . ALA A 1 209 ? 30.764 67.456 16.167 1.00 63.60 186 ALA A O 1
ATOM 1306 N N . VAL A 1 221 ? 40.411 78.451 8.197 1.00 93.51 198 VAL A N 1
ATOM 1307 C CA . VAL A 1 221 ? 40.772 77.243 8.937 1.00 90.19 198 VAL A CA 1
ATOM 1308 C C . VAL A 1 221 ? 39.606 76.263 9.001 1.00 87.50 198 VAL A C 1
ATOM 1309 O O . VAL A 1 221 ? 39.791 75.058 8.847 1.00 88.75 198 VAL A O 1
ATOM 1313 N N . ARG A 1 222 ? 38.405 76.784 9.222 1.00 86.91 199 ARG A N 1
ATOM 1314 C CA . ARG A 1 222 ? 37.207 75.958 9.177 1.00 88.93 199 ARG A CA 1
ATOM 1315 C C . ARG A 1 222 ? 36.892 75.597 7.732 1.00 83.50 199 ARG A C 1
ATOM 1316 O O . ARG A 1 222 ? 36.533 74.461 7.428 1.00 79.35 199 ARG A O 1
ATOM 1324 N N . ASP A 1 223 ? 37.022 76.579 6.847 1.00 86.21 200 ASP A N 1
ATOM 1325 C CA . ASP A 1 223 ? 36.871 76.350 5.417 1.00 84.52 200 ASP A CA 1
ATOM 1326 C C . ASP A 1 223 ? 37.924 75.342 4.974 1.00 84.30 200 ASP A C 1
ATOM 1327 O O . ASP A 1 223 ? 37.663 74.461 4.154 1.00 81.23 200 ASP A O 1
ATOM 1332 N N . ARG A 1 224 ? 39.118 75.480 5.539 1.00 85.79 201 ARG A N 1
ATOM 1333 C CA . ARG A 1 224 ? 40.219 74.575 5.255 1.00 85.74 201 ARG A CA 1
ATOM 1334 C C . ARG A 1 224 ? 39.868 73.150 5.693 1.00 82.02 201 ARG A C 1
ATOM 1335 O O . ARG A 1 224 ? 40.193 72.180 5.008 1.00 80.30 201 ARG A O 1
ATOM 1343 N N . PHE A 1 225 ? 39.193 73.032 6.831 1.00 81.96 202 PHE A N 1
ATOM 1344 C CA . PHE A 1 225 ? 38.800 71.730 7.350 1.00 79.46 202 PHE A CA 1
ATOM 1345 C C . PHE A 1 225 ? 37.504 71.245 6.724 1.00 73.78 202 PHE A C 1
ATOM 1346 O O . PHE A 1 225 ? 37.296 70.049 6.551 1.00 70.29 202 PHE A O 1
ATOM 1354 N N . ALA A 1 226 ? 36.634 72.184 6.387 1.00 72.43 203 ALA A N 1
ATOM 1355 C CA . ALA A 1 226 ? 35.443 71.861 5.628 1.00 70.78 203 ALA A CA 1
ATOM 1356 C C . ALA A 1 226 ? 35.850 71.355 4.246 1.00 69.93 203 ALA A C 1
ATOM 1357 O O . ALA A 1 226 ? 35.252 70.417 3.711 1.00 67.82 203 ALA A O 1
ATOM 1359 N N . LYS A 1 227 ? 36.882 71.969 3.677 1.00 69.05 204 LYS A N 1
ATOM 1360 C CA . LYS A 1 227 ? 37.341 71.602 2.340 1.00 68.91 204 LYS A CA 1
ATOM 1361 C C . LYS A 1 227 ? 38.441 70.551 2.381 1.00 66.33 204 LYS A C 1
ATOM 1362 O O . LYS A 1 227 ? 39.140 70.324 1.393 1.00 57.39 204 LYS A O 1
ATOM 1368 N N . LEU A 1 228 ? 38.586 69.904 3.531 1.00 71.25 205 LEU A N 1
ATOM 1369 C CA . LEU A 1 228 ? 39.641 68.922 3.708 1.00 66.44 205 LEU A CA 1
ATOM 1370 C C . LEU A 1 228 ? 39.395 67.765 2.755 1.00 63.23 205 LEU A C 1
ATOM 1371 O O . LEU A 1 228 ? 40.316 67.284 2.095 1.00 61.56 205 LEU A O 1
ATOM 1376 N N . ALA A 1 229 ? 38.142 67.327 2.671 1.00 61.81 206 ALA A N 1
ATOM 1377 C CA . ALA A 1 229 ? 37.788 66.243 1.759 1.00 57.42 206 ALA A CA 1
ATOM 1378 C C . ALA A 1 229 ? 37.458 66.790 0.375 1.00 58.09 206 ALA A C 1
ATOM 1379 O O . ALA A 1 229 ? 37.058 67.948 0.252 1.00 57.22 206 ALA A O 1
ATOM 1381 N N . PRO A 1 230 ? 37.637 65.960 -0.669 1.00 55.35 207 PRO A N 1
ATOM 1382 C CA . PRO A 1 230 ? 37.237 66.304 -2.037 1.00 57.95 207 PRO A CA 1
ATOM 1383 C C . PRO A 1 230 ? 35.815 66.866 -2.102 1.00 63.81 207 PRO A C 1
ATOM 1384 O O . PRO A 1 230 ? 35.588 67.859 -2.799 1.00 64.78 207 PRO A O 1
ATOM 1388 N N . LEU A 1 231 ? 34.879 66.248 -1.383 1.00 58.29 208 LEU A N 1
ATOM 1389 C CA . LEU A 1 231 ? 33.501 66.724 -1.356 1.00 56.27 208 LEU A CA 1
ATOM 1390 C C . LEU A 1 231 ? 33.460 68.142 -0.807 1.00 58.93 208 LEU A C 1
ATOM 1391 O O . LEU A 1 231 ? 32.469 68.854 -0.961 1.00 60.84 208 LEU A O 1
ATOM 1396 N N . GLU A 1 232 ? 34.549 68.548 -0.169 1.00 54.49 209 GLU A N 1
ATOM 1397 C CA . GLU A 1 232 ? 34.685 69.913 0.330 1.00 61.56 209 GLU A CA 1
ATOM 1398 C C . GLU A 1 232 ? 33.506 70.381 1.181 1.00 61.67 209 GLU A C 1
ATOM 1399 O O . GLU A 1 232 ? 33.036 71.508 1.045 1.00 64.29 209 GLU A O 1
ATOM 1405 N N . ARG A 1 233 ? 33.029 69.498 2.052 1.00 62.40 210 ARG A N 1
ATOM 1406 C CA . ARG A 1 233 ? 32.114 69.875 3.124 1.00 60.74 210 ARG A CA 1
ATOM 1407 C C . ARG A 1 233 ? 32.475 69.077 4.356 1.00 60.30 210 ARG A C 1
ATOM 1408 O O . ARG A 1 233 ? 33.081 68.008 4.265 1.00 58.43 210 ARG A O 1
ATOM 1416 N N . LEU A 1 234 ? 32.101 69.597 5.513 1.00 58.24 211 LEU A N 1
ATOM 1417 C CA . LEU A 1 234 ? 32.311 68.873 6.750 1.00 61.11 211 LEU A CA 1
ATOM 1418 C C . LEU A 1 234 ? 31.372 67.671 6.836 1.00 56.48 211 LEU A C 1
ATOM 1419 O O . LEU A 1 234 ? 30.188 67.781 6.514 1.00 53.79 211 LEU A O 1
ATOM 1424 N N . GLY A 1 235 ? 31.914 66.521 7.232 1.00 51.32 212 GLY A N 1
ATOM 1425 C CA . GLY A 1 235 ? 31.103 65.336 7.443 1.00 50.11 212 GLY A CA 1
ATOM 1426 C C . GLY A 1 235 ? 30.295 65.441 8.733 1.00 53.95 212 GLY A C 1
ATOM 1427 O O . GLY A 1 235 ? 30.618 66.237 9.618 1.00 52.07 212 GLY A O 1
ATOM 1428 N N . THR A 1 236 ? 29.252 64.626 8.854 1.00 49.93 213 THR A N 1
ATOM 1429 C CA . THR A 1 236 ? 28.324 64.758 9.972 1.00 48.77 213 THR A CA 1
ATOM 1430 C C . THR A 1 236 ? 28.072 63.451 10.727 1.00 48.28 213 THR A C 1
ATOM 1431 O O . THR A 1 236 ? 28.169 62.353 10.156 1.00 45.40 213 THR A O 1
ATOM 1435 N N . PRO A 1 237 ? 27.722 63.576 12.017 1.00 48.31 214 PRO A N 1
ATOM 1436 C CA . PRO A 1 237 ? 27.252 62.472 12.846 1.00 43.25 214 PRO A CA 1
ATOM 1437 C C . PRO A 1 237 ? 26.350 61.548 12.051 1.00 45.16 214 PRO A C 1
ATOM 1438 O O . PRO A 1 237 ? 26.474 60.325 12.162 1.00 45.70 214 PRO A O 1
ATOM 1442 N N . GLN A 1 238 ? 25.476 62.133 11.235 1.00 45.69 215 GLN A N 1
ATOM 1443 C CA . GLN A 1 238 ? 24.496 61.364 10.464 1.00 46.55 215 GLN A CA 1
ATOM 1444 C C . GLN A 1 238 ? 25.103 60.646 9.271 1.00 45.41 215 GLN A C 1
ATOM 1445 O O . GLN A 1 238 ? 24.630 59.578 8.885 1.00 45.94 215 GLN A O 1
ATOM 1451 N N . ASP A 1 239 ? 26.144 61.225 8.682 1.00 43.19 216 ASP A N 1
ATOM 1452 C CA . ASP A 1 239 ? 26.876 60.520 7.636 1.00 46.10 216 ASP A CA 1
ATOM 1453 C C . ASP A 1 239 ? 27.379 59.201 8.191 1.00 44.10 216 ASP A C 1
ATOM 1454 O O . ASP A 1 239 ? 27.201 58.147 7.577 1.00 42.70 216 ASP A O 1
ATOM 1459 N N . ILE A 1 240 ? 27.991 59.257 9.371 1.00 46.94 217 ILE A N 1
ATOM 1460 C CA . ILE A 1 240 ? 28.531 58.051 9.988 1.00 43.07 217 ILE A CA 1
ATOM 1461 C C . ILE A 1 240 ? 27.404 57.108 10.390 1.00 40.23 217 ILE A C 1
ATOM 1462 O O . ILE A 1 240 ? 27.489 55.900 10.177 1.00 39.35 217 ILE A O 1
ATOM 1467 N N . ALA A 1 241 ? 26.352 57.662 10.959 1.00 43.06 218 ALA A N 1
ATOM 1468 C CA . ALA A 1 241 ? 25.184 56.882 11.289 1.00 42.73 218 ALA A CA 1
ATOM 1469 C C . ALA A 1 241 ? 24.686 56.195 10.043 1.00 42.63 218 ALA A C 1
ATOM 1470 O O . ALA A 1 241 ? 24.091 55.164 10.100 1.00 43.27 218 ALA A O 1
ATOM 1472 N N . GLY A 1 242 ? 24.949 56.769 8.899 1.00 41.36 219 GLY A N 1
ATOM 1473 C CA . GLY A 1 242 ? 24.576 56.128 7.674 1.00 42.42 219 GLY A CA 1
ATOM 1474 C C . GLY A 1 242 ? 25.265 54.827 7.390 1.00 43.18 219 GLY A C 1
ATOM 1475 O O . GLY A 1 242 ? 24.642 53.844 7.082 1.00 44.20 219 GLY A O 1
ATOM 1476 N N . ALA A 1 243 ? 26.573 54.817 7.483 1.00 44.23 220 ALA A N 1
ATOM 1477 C CA . ALA A 1 243 ? 27.312 53.602 7.206 1.00 45.09 220 ALA A CA 1
ATOM 1478 C C . ALA A 1 243 ? 27.041 52.544 8.240 1.00 38.63 220 ALA A C 1
ATOM 1479 O O . ALA A 1 243 ? 27.056 51.402 7.938 1.00 42.60 220 ALA A O 1
ATOM 1481 N N . VAL A 1 244 ? 26.773 52.955 9.463 1.00 40.10 221 VAL A N 1
ATOM 1482 C CA . VAL A 1 244 ? 26.434 52.042 10.520 1.00 38.94 221 VAL A CA 1
ATOM 1483 C C . VAL A 1 244 ? 25.075 51.463 10.235 1.00 38.63 221 VAL A C 1
ATOM 1484 O O . VAL A 1 244 ? 24.891 50.280 10.263 1.00 37.66 221 VAL A O 1
ATOM 1488 N N . ALA A 1 245 ? 24.124 52.313 9.929 1.00 39.84 222 ALA A N 1
ATOM 1489 C CA . ALA A 1 245 ? 22.777 51.856 9.730 1.00 42.74 222 ALA A CA 1
ATOM 1490 C C . ALA A 1 245 ? 22.770 50.818 8.651 1.00 43.78 222 ALA A C 1
ATOM 1491 O O . ALA A 1 245 ? 22.034 49.873 8.707 1.00 44.04 222 ALA A O 1
ATOM 1493 N N . PHE A 1 246 ? 23.629 51.003 7.672 1.00 42.47 223 PHE A N 1
ATOM 1494 C CA . PHE A 1 246 ? 23.741 50.084 6.541 1.00 40.22 223 PHE A CA 1
ATOM 1495 C C . PHE A 1 246 ? 24.379 48.741 6.901 1.00 42.42 223 PHE A C 1
ATOM 1496 O O . PHE A 1 246 ? 23.886 47.683 6.499 1.00 42.63 223 PHE A O 1
ATOM 1504 N N . LEU A 1 247 ? 25.475 48.776 7.658 1.00 39.89 224 LEU A N 1
ATOM 1505 C CA . LEU A 1 247 ? 26.100 47.539 8.132 1.00 40.16 224 LEU A CA 1
ATOM 1506 C C . LEU A 1 247 ? 25.167 46.702 9.014 1.00 44.25 224 LEU A C 1
ATOM 1507 O O . LEU A 1 247 ? 25.227 45.469 8.995 1.00 45.82 224 LEU A O 1
ATOM 1512 N N . ALA A 1 248 ? 24.322 47.372 9.798 1.00 39.97 225 ALA A N 1
ATOM 1513 C CA . ALA A 1 248 ? 23.338 46.681 10.628 1.00 45.04 225 ALA A CA 1
ATOM 1514 C C . ALA A 1 248 ? 22.116 46.326 9.786 1.00 51.51 225 ALA A C 1
ATOM 1515 O O . ALA A 1 248 ? 21.309 45.458 10.156 1.00 51.43 225 ALA A O 1
ATOM 1517 N N . GLY A 1 249 ? 21.996 46.999 8.641 1.00 45.04 226 GLY A N 1
ATOM 1518 C CA . GLY A 1 249 ? 20.790 46.932 7.841 1.00 45.61 226 GLY A CA 1
ATOM 1519 C C . GLY A 1 249 ? 20.724 45.672 7.016 1.00 49.70 226 GLY A C 1
ATOM 1520 O O . GLY A 1 249 ? 21.576 44.799 7.164 1.00 51.16 226 GLY A O 1
ATOM 1521 N N . PRO A 1 250 ? 19.763 45.636 6.109 1.00 47.84 227 PRO A N 1
ATOM 1522 C CA . PRO A 1 250 ? 19.532 44.488 5.247 1.00 47.41 227 PRO A CA 1
ATOM 1523 C C . PRO A 1 250 ? 20.447 44.583 4.058 1.00 49.19 227 PRO A C 1
ATOM 1524 O O . PRO A 1 250 ? 20.737 43.599 3.421 1.00 45.18 227 PRO A O 1
ATOM 1528 N N . ASP A 1 251 ? 20.918 45.785 3.779 1.00 47.64 228 ASP A N 1
ATOM 1529 C CA . ASP A 1 251 ? 21.811 45.979 2.659 1.00 49.51 228 ASP A CA 1
ATOM 1530 C C . ASP A 1 251 ? 23.262 45.758 3.029 1.00 54.25 228 ASP A C 1
ATOM 1531 O O . ASP A 1 251 ? 24.133 46.231 2.336 1.00 55.36 228 ASP A O 1
ATOM 1536 N N . GLY A 1 252 ? 23.518 45.045 4.118 1.00 51.07 229 GLY A N 1
ATOM 1537 C CA . GLY A 1 252 ? 24.861 44.828 4.604 1.00 49.29 229 GLY A CA 1
ATOM 1538 C C . GLY A 1 252 ? 25.126 43.391 4.899 1.00 43.82 229 GLY A C 1
ATOM 1539 O O . GLY A 1 252 ? 26.227 42.954 4.915 1.00 48.22 229 GLY A O 1
ATOM 1540 N N . ALA A 1 253 ? 24.076 42.645 5.103 1.00 42.07 230 ALA A N 1
ATOM 1541 C CA . ALA A 1 253 ? 24.188 41.210 5.348 1.00 44.75 230 ALA A CA 1
ATOM 1542 C C . ALA A 1 253 ? 25.445 40.510 4.808 1.00 45.75 230 ALA A C 1
ATOM 1543 O O . ALA A 1 253 ? 25.981 39.604 5.443 1.00 45.98 230 ALA A O 1
ATOM 1545 N N . TRP A 1 254 ? 25.910 40.902 3.632 1.00 45.98 231 TRP A N 1
ATOM 1546 C CA . TRP A 1 254 ? 27.015 40.170 3.030 1.00 47.91 231 TRP A CA 1
ATOM 1547 C C . TRP A 1 254 ? 28.374 40.730 3.449 1.00 43.02 231 TRP A C 1
ATOM 1548 O O . TRP A 1 254 ? 29.365 40.016 3.450 1.00 43.06 231 TRP A O 1
ATOM 1559 N N . VAL A 1 255 ? 28.407 42.005 3.814 1.00 40.52 232 VAL A N 1
ATOM 1560 C CA . VAL A 1 255 ? 29.611 42.621 4.347 1.00 42.89 232 VAL A CA 1
ATOM 1561 C C . VAL A 1 255 ? 29.996 42.087 5.733 1.00 45.33 232 VAL A C 1
ATOM 1562 O O . VAL A 1 255 ? 29.245 42.281 6.682 1.00 43.52 232 VAL A O 1
ATOM 1566 N N . ASN A 1 256 ? 31.139 41.411 5.850 1.00 40.10 233 ASN A N 1
ATOM 1567 C CA . ASN A 1 256 ? 31.825 41.321 7.143 1.00 40.55 233 ASN A CA 1
ATOM 1568 C C . ASN A 1 256 ? 33.324 41.122 7.056 1.00 43.23 233 ASN A C 1
ATOM 1569 O O . ASN A 1 256 ? 33.865 40.856 5.975 1.00 43.98 233 ASN A O 1
ATOM 1574 N N . GLY A 1 257 ? 33.987 41.265 8.204 1.00 42.29 234 GLY A N 1
ATOM 1575 C CA . GLY A 1 257 ? 35.442 41.297 8.261 1.00 38.40 234 GLY A CA 1
ATOM 1576 C C . GLY A 1 257 ? 35.975 42.600 7.693 1.00 38.23 234 GLY A C 1
ATOM 1577 O O . GLY A 1 257 ? 37.117 42.677 7.261 1.00 39.85 234 GLY A O 1
ATOM 1578 N N . GLN A 1 258 ? 35.149 43.639 7.685 1.00 34.08 235 GLN A N 1
ATOM 1579 C CA . GLN A 1 258 ? 35.512 44.825 6.937 1.00 36.48 235 GLN A CA 1
ATOM 1580 C C . GLN A 1 258 ? 35.671 46.090 7.761 1.00 33.64 235 GLN A C 1
ATOM 1581 O O . GLN A 1 258 ? 34.949 46.319 8.722 1.00 37.56 235 GLN A O 1
ATOM 1587 N N . VAL A 1 259 ? 36.620 46.912 7.342 1.00 32.81 236 VAL A N 1
ATOM 1588 C CA . VAL A 1 259 ? 36.759 48.271 7.805 1.00 34.41 236 VAL A CA 1
ATOM 1589 C C . VAL A 1 259 ? 36.189 49.199 6.736 1.00 40.60 236 VAL A C 1
ATOM 1590 O O . VAL A 1 259 ? 36.690 49.243 5.611 1.00 43.90 236 VAL A O 1
ATOM 1594 N N . LEU A 1 260 ? 35.144 49.935 7.080 1.00 40.21 237 LEU A N 1
ATOM 1595 C CA . LEU A 1 260 ? 34.535 50.867 6.147 1.00 39.08 237 LEU A CA 1
ATOM 1596 C C . LEU A 1 260 ? 34.818 52.296 6.587 1.00 42.35 237 LEU A C 1
ATOM 1597 O O . LEU A 1 260 ? 34.332 52.765 7.618 1.00 43.85 237 LEU A O 1
ATOM 1602 N N . ARG A 1 261 ? 35.639 52.981 5.808 1.00 43.59 238 ARG A N 1
ATOM 1603 C CA . ARG A 1 261 ? 35.965 54.368 6.092 1.00 42.34 238 ARG A CA 1
ATOM 1604 C C . ARG A 1 261 ? 34.903 55.347 5.562 1.00 45.25 238 ARG A C 1
ATOM 1605 O O . ARG A 1 261 ? 34.590 55.375 4.364 1.00 45.63 238 ARG A O 1
ATOM 1613 N N . ALA A 1 262 ? 34.342 56.124 6.483 1.00 47.67 239 ALA A N 1
ATOM 1614 C CA . ALA A 1 262 ? 33.359 57.149 6.179 1.00 42.76 239 ALA A CA 1
ATOM 1615 C C . ALA A 1 262 ? 34.001 58.481 6.467 1.00 44.23 239 ALA A C 1
ATOM 1616 O O . ALA A 1 262 ? 33.656 59.127 7.453 1.00 44.29 239 ALA A O 1
ATOM 1618 N N . ASN A 1 263 ? 34.947 58.875 5.620 1.00 45.74 240 ASN A N 1
ATOM 1619 C CA . ASN A 1 263 ? 35.741 60.078 5.849 1.00 45.83 240 ASN A CA 1
ATOM 1620 C C . ASN A 1 263 ? 35.544 61.153 4.772 1.00 55.35 240 ASN A C 1
ATOM 1621 O O . ASN A 1 263 ? 35.966 62.302 4.945 1.00 56.83 240 ASN A O 1
ATOM 1626 N N . GLY A 1 264 ? 34.914 60.775 3.660 1.00 53.68 241 GLY A N 1
ATOM 1627 C CA . GLY A 1 264 ? 34.587 61.720 2.604 1.00 51.32 241 GLY A CA 1
ATOM 1628 C C . GLY A 1 264 ? 35.652 61.869 1.531 1.00 50.53 241 GLY A C 1
ATOM 1629 O O . GLY A 1 264 ? 35.739 62.906 0.874 1.00 52.01 241 GLY A O 1
ATOM 1630 N N . GLY A 1 265 ? 36.465 60.834 1.358 1.00 48.50 242 GLY A N 1
ATOM 1631 C CA . GLY A 1 265 ? 37.500 60.833 0.343 1.00 49.44 242 GLY A CA 1
ATOM 1632 C C . GLY A 1 265 ? 38.908 61.190 0.801 1.00 48.28 242 GLY A C 1
ATOM 1633 O O . GLY A 1 265 ? 39.812 61.270 -0.024 1.00 49.95 242 GLY A O 1
ATOM 1634 N N . ILE A 1 266 ? 39.104 61.393 2.102 1.00 50.42 243 ILE A N 1
ATOM 1635 C CA . ILE A 1 266 ? 40.400 61.842 2.616 1.00 48.32 243 ILE A CA 1
ATOM 1636 C C . ILE A 1 266 ? 41.497 60.772 2.671 1.00 44.38 243 ILE A C 1
ATOM 1637 O O . ILE A 1 266 ? 42.675 61.109 2.755 1.00 50.80 243 ILE A O 1
ATOM 1642 N N . ILE A 1 267 ? 41.113 59.499 2.659 1.00 42.31 244 ILE A N 1
ATOM 1643 C CA . ILE A 1 267 ? 42.079 58.403 2.580 1.00 42.41 244 ILE A CA 1
ATOM 1644 C C . ILE A 1 267 ? 41.391 57.064 2.395 1.00 38.40 244 ILE A C 1
ATOM 1645 O O . ILE A 1 267 ? 40.184 56.965 2.589 1.00 44.44 244 ILE A O 1
ATOM 1650 N N . ASN B 1 27 ? 17.865 17.240 70.390 1.00 20.00 4 ASN B N 1
ATOM 1651 C CA . ASN B 1 27 ? 18.725 17.975 71.278 1.00 20.00 4 ASN B CA 1
ATOM 1652 C C . ASN B 1 27 ? 18.137 19.338 71.573 1.00 20.00 4 ASN B C 1
ATOM 1653 O O . ASN B 1 27 ? 18.581 20.017 72.473 1.00 67.33 4 ASN B O 1
ATOM 1658 N N . LYS B 1 28 ? 17.128 19.722 70.799 1.00 68.79 5 LYS B N 1
ATOM 1659 C CA . LYS B 1 28 ? 16.570 21.062 70.812 1.00 61.24 5 LYS B CA 1
ATOM 1660 C C . LYS B 1 28 ? 15.349 21.201 71.712 1.00 54.57 5 LYS B C 1
ATOM 1661 O O . LYS B 1 28 ? 14.578 20.296 71.839 1.00 54.45 5 LYS B O 1
ATOM 1667 N N . VAL B 1 29 ? 15.207 22.362 72.326 1.00 51.07 6 VAL B N 1
ATOM 1668 C CA . VAL B 1 29 ? 14.296 22.611 73.450 1.00 49.57 6 VAL B CA 1
ATOM 1669 C C . VAL B 1 29 ? 13.372 23.819 73.267 1.00 46.37 6 VAL B C 1
ATOM 1670 O O . VAL B 1 29 ? 13.816 24.917 72.956 1.00 48.36 6 VAL B O 1
ATOM 1674 N N . ALA B 1 30 ? 12.086 23.616 73.500 1.00 41.24 7 ALA B N 1
ATOM 1675 C CA . ALA B 1 30 ? 11.115 24.675 73.321 1.00 41.95 7 ALA B CA 1
ATOM 1676 C C . ALA B 1 30 ? 10.346 24.941 74.598 1.00 43.43 7 ALA B C 1
ATOM 1677 O O . ALA B 1 30 ? 10.215 24.062 75.436 1.00 42.24 7 ALA B O 1
ATOM 1679 N N . ILE B 1 31 ? 9.825 26.160 74.712 1.00 43.35 8 ILE B N 1
ATOM 1680 C CA . ILE B 1 31 ? 8.940 26.552 75.797 1.00 41.93 8 ILE B CA 1
ATOM 1681 C C . ILE B 1 31 ? 7.641 27.124 75.237 1.00 41.52 8 ILE B C 1
ATOM 1682 O O . ILE B 1 31 ? 7.646 28.162 74.596 1.00 44.27 8 ILE B O 1
ATOM 1687 N N . VAL B 1 32 ? 6.526 26.461 75.496 1.00 42.23 9 VAL B N 1
ATOM 1688 C CA . VAL B 1 32 ? 5.236 26.992 75.090 1.00 41.51 9 VAL B CA 1
ATOM 1689 C C . VAL B 1 32 ? 4.483 27.535 76.305 1.00 42.79 9 VAL B C 1
ATOM 1690 O O . VAL B 1 32 ? 4.140 26.775 77.214 1.00 40.08 9 VAL B O 1
ATOM 1694 N N . THR B 1 33 ? 4.231 28.843 76.328 1.00 42.12 10 THR B N 1
ATOM 1695 C CA . THR B 1 33 ? 3.344 29.417 77.344 1.00 39.96 10 THR B CA 1
ATOM 1696 C C . THR B 1 33 ? 1.882 29.161 76.952 1.00 40.36 10 THR B C 1
ATOM 1697 O O . THR B 1 33 ? 1.540 29.180 75.766 1.00 37.28 10 THR B O 1
ATOM 1701 N N . GLY B 1 34 ? 1.034 28.927 77.952 1.00 39.47 11 GLY B N 1
ATOM 1702 C CA . GLY B 1 34 ? -0.364 28.603 77.728 1.00 36.39 11 GLY B CA 1
ATOM 1703 C C . GLY B 1 34 ? -0.539 27.330 76.925 1.00 36.97 11 GLY B C 1
ATOM 1704 O O . GLY B 1 34 ? -1.383 27.260 76.047 1.00 38.28 11 GLY B O 1
ATOM 1705 N N . ALA B 1 35 ? 0.263 26.318 77.228 1.00 37.65 12 ALA B N 1
ATOM 1706 C CA . ALA B 1 35 ? 0.293 25.104 76.420 1.00 38.49 12 ALA B CA 1
ATOM 1707 C C . ALA B 1 35 ? -0.618 23.992 76.930 1.00 41.11 12 ALA B C 1
ATOM 1708 O O . ALA B 1 35 ? -0.487 22.845 76.505 1.00 42.74 12 ALA B O 1
ATOM 1710 N N . SER B 1 36 ? -1.538 24.317 77.832 1.00 40.69 13 SER B N 1
ATOM 1711 C CA . SER B 1 36 ? -2.320 23.272 78.481 1.00 39.28 13 SER B CA 1
ATOM 1712 C C . SER B 1 36 ? -3.608 22.876 77.739 1.00 47.43 13 SER B C 1
ATOM 1713 O O . SER B 1 36 ? -4.154 21.799 77.981 1.00 50.42 13 SER B O 1
ATOM 1716 N N . ARG B 1 37 ? -4.091 23.720 76.830 1.00 46.75 14 ARG B N 1
ATOM 1717 C CA . ARG B 1 37 ? -5.222 23.327 75.995 1.00 41.42 14 ARG B CA 1
ATOM 1718 C C . ARG B 1 37 ? -5.155 23.928 74.604 1.00 42.89 14 ARG B C 1
ATOM 1719 O O . ARG B 1 37 ? -4.134 24.494 74.210 1.00 43.61 14 ARG B O 1
ATOM 1727 N N . GLY B 1 38 ? -6.261 23.788 73.876 1.00 41.81 15 GLY B N 1
ATOM 1728 C CA . GLY B 1 38 ? -6.447 24.365 72.560 1.00 40.29 15 GLY B CA 1
ATOM 1729 C C . GLY B 1 38 ? -5.214 24.487 71.686 1.00 41.03 15 GLY B C 1
ATOM 1730 O O . GLY B 1 38 ? -4.508 23.508 71.413 1.00 38.46 15 GLY B O 1
ATOM 1731 N N . ILE B 1 39 ? -4.950 25.713 71.252 1.00 40.30 16 ILE B N 1
ATOM 1732 C CA . ILE B 1 39 ? -3.899 25.966 70.278 1.00 41.57 16 ILE B CA 1
ATOM 1733 C C . ILE B 1 39 ? -2.512 25.681 70.831 1.00 40.74 16 ILE B C 1
ATOM 1734 O O . ILE B 1 39 ? -1.658 25.122 70.134 1.00 39.87 16 ILE B O 1
ATOM 1739 N N . GLY B 1 40 ? -2.289 26.063 72.083 1.00 41.68 17 GLY B N 1
ATOM 1740 C CA . GLY B 1 40 ? -1.004 25.864 72.711 1.00 39.29 17 GLY B CA 1
ATOM 1741 C C . GLY B 1 40 ? -0.695 24.387 72.818 1.00 40.15 17 GLY B C 1
ATOM 1742 O O . GLY B 1 40 ? 0.406 23.944 72.478 1.00 38.33 17 GLY B O 1
ATOM 1743 N N . ALA B 1 41 ? -1.672 23.622 73.294 1.00 42.55 18 ALA B N 1
ATOM 1744 C CA . ALA B 1 41 ? -1.510 22.180 73.410 1.00 42.85 18 ALA B CA 1
ATOM 1745 C C . ALA B 1 41 ? -1.146 21.607 72.058 1.00 42.43 18 ALA B C 1
ATOM 1746 O O . ALA B 1 41 ? -0.206 20.804 71.944 1.00 42.32 18 ALA B O 1
ATOM 1748 N N . ALA B 1 42 ? -1.893 22.024 71.037 1.00 36.89 19 ALA B N 1
ATOM 1749 C CA . ALA B 1 42 ? -1.653 21.560 69.678 1.00 39.52 19 ALA B CA 1
ATOM 1750 C C . ALA B 1 42 ? -0.211 21.842 69.265 1.00 40.22 19 ALA B C 1
ATOM 1751 O O . ALA B 1 42 ? 0.519 20.941 68.862 1.00 41.20 19 ALA B O 1
ATOM 1753 N N . ILE B 1 43 ? 0.187 23.107 69.371 1.00 41.13 20 ILE B N 1
ATOM 1754 C CA . ILE B 1 43 ? 1.562 23.524 69.101 1.00 40.86 20 ILE B CA 1
ATOM 1755 C C . ILE B 1 43 ? 2.556 22.668 69.876 1.00 42.25 20 ILE B C 1
ATOM 1756 O O . ILE B 1 43 ? 3.576 22.220 69.328 1.00 40.77 20 ILE B O 1
ATOM 1761 N N . ALA B 1 44 ? 2.263 22.453 71.157 1.00 37.08 21 ALA B N 1
ATOM 1762 C CA . ALA B 1 44 ? 3.158 21.694 72.020 1.00 39.99 21 ALA B CA 1
ATOM 1763 C C . ALA B 1 44 ? 3.332 20.267 71.502 1.00 43.59 21 ALA B C 1
ATOM 1764 O O . ALA B 1 44 ? 4.434 19.705 71.536 1.00 44.53 21 ALA B O 1
ATOM 1766 N N . ALA B 1 45 ? 2.245 19.698 71.000 1.00 40.12 22 ALA B N 1
ATOM 1767 C CA . ALA B 1 45 ? 2.263 18.321 70.551 1.00 40.36 22 ALA B CA 1
ATOM 1768 C C . ALA B 1 45 ? 2.886 18.224 69.171 1.00 43.86 22 ALA B C 1
ATOM 1769 O O . ALA B 1 45 ? 3.403 17.178 68.781 1.00 49.58 22 ALA B O 1
ATOM 1771 N N . ARG B 1 46 ? 2.845 19.319 68.424 1.00 44.44 23 ARG B N 1
ATOM 1772 C CA . ARG B 1 46 ? 3.460 19.329 67.103 1.00 46.11 23 ARG B CA 1
ATOM 1773 C C . ARG B 1 46 ? 4.975 19.440 67.252 1.00 43.83 23 ARG B C 1
ATOM 1774 O O . ARG B 1 46 ? 5.725 18.659 66.678 1.00 48.65 23 ARG B O 1
ATOM 1782 N N . LEU B 1 47 ? 5.415 20.413 68.035 1.00 39.27 24 LEU B N 1
ATOM 1783 C CA . LEU B 1 47 ? 6.835 20.635 68.240 1.00 43.26 24 LEU B CA 1
ATOM 1784 C C . LEU B 1 47 ? 7.499 19.384 68.802 1.00 45.19 24 LEU B C 1
ATOM 1785 O O . LEU B 1 47 ? 8.595 19.012 68.380 1.00 45.81 24 LEU B O 1
ATOM 1790 N N . ALA B 1 48 ? 6.825 18.740 69.754 1.00 47.29 25 ALA B N 1
ATOM 1791 C CA . ALA B 1 48 ? 7.302 17.481 70.334 1.00 48.22 25 ALA B CA 1
ATOM 1792 C C . ALA B 1 48 ? 7.472 16.442 69.240 1.00 47.15 25 ALA B C 1
ATOM 1793 O O . ALA B 1 48 ? 8.513 15.789 69.148 1.00 45.70 25 ALA B O 1
ATOM 1795 N N . SER B 1 49 ? 6.438 16.310 68.413 1.00 44.43 26 SER B N 1
ATOM 1796 C CA . SER B 1 49 ? 6.457 15.416 67.254 1.00 46.60 26 SER B CA 1
ATOM 1797 C C . SER B 1 49 ? 7.640 15.676 66.314 1.00 50.26 26 SER B C 1
ATOM 1798 O O . SER B 1 49 ? 8.257 14.738 65.810 1.00 54.71 26 SER B O 1
ATOM 1801 N N . ASP B 1 50 ? 7.954 16.944 66.072 1.00 46.25 27 ASP B N 1
ATOM 1802 C CA . ASP B 1 50 ? 9.043 17.282 65.155 1.00 51.06 27 ASP B CA 1
ATOM 1803 C C . ASP B 1 50 ? 10.402 17.109 65.826 1.00 51.53 27 ASP B C 1
ATOM 1804 O O . ASP B 1 50 ? 11.442 17.263 65.185 1.00 47.63 27 ASP B O 1
ATOM 1809 N N . GLY B 1 51 ? 10.390 16.803 67.122 1.00 49.77 28 GLY B N 1
ATOM 1810 C CA . GLY B 1 51 ? 11.609 16.448 67.828 1.00 45.36 28 GLY B CA 1
ATOM 1811 C C . GLY B 1 51 ? 12.143 17.489 68.787 1.00 50.09 28 GLY B C 1
ATOM 1812 O O . GLY B 1 51 ? 13.328 17.472 69.118 1.00 56.17 28 GLY B O 1
ATOM 1813 N N . PHE B 1 52 ? 11.282 18.401 69.227 1.00 45.86 29 PHE B N 1
ATOM 1814 C CA . PHE B 1 52 ? 11.654 19.346 70.264 1.00 46.45 29 PHE B CA 1
ATOM 1815 C C . PHE B 1 52 ? 11.303 18.753 71.619 1.00 51.05 29 PHE B C 1
ATOM 1816 O O . PHE B 1 52 ? 10.233 18.171 71.787 1.00 52.07 29 PHE B O 1
ATOM 1824 N N . THR B 1 53 ? 12.199 18.888 72.588 1.00 44.52 30 THR B N 1
ATOM 1825 C CA . THR B 1 53 ? 11.800 18.652 73.955 1.00 48.26 30 THR B CA 1
ATOM 1826 C C . THR B 1 53 ? 11.029 19.890 74.370 1.00 48.10 30 THR B C 1
ATOM 1827 O O . THR B 1 53 ? 11.536 21.007 74.267 1.00 48.60 30 THR B O 1
ATOM 1831 N N . VAL B 1 54 ? 9.798 19.702 74.827 1.00 42.41 31 VAL B N 1
ATOM 1832 C CA . VAL B 1 54 ? 8.926 20.845 75.031 1.00 43.03 31 VAL B CA 1
ATOM 1833 C C . VAL B 1 54 ? 8.603 21.105 76.480 1.00 44.00 31 VAL B C 1
ATOM 1834 O O . VAL B 1 54 ? 8.246 20.189 77.215 1.00 47.75 31 VAL B O 1
ATOM 1838 N N . VAL B 1 55 ? 8.706 22.366 76.876 1.00 40.89 32 VAL B N 1
ATOM 1839 C CA . VAL B 1 55 ? 8.309 22.784 78.204 1.00 41.71 32 VAL B CA 1
ATOM 1840 C C . VAL B 1 55 ? 6.894 23.322 78.167 1.00 42.55 32 VAL B C 1
ATOM 1841 O O . VAL B 1 55 ? 6.676 24.447 77.733 1.00 45.88 32 VAL B O 1
ATOM 1845 N N . ILE B 1 56 ? 5.939 22.516 78.630 1.00 44.56 33 ILE B N 1
ATOM 1846 C CA . ILE B 1 56 ? 4.530 22.897 78.674 1.00 40.54 33 ILE B CA 1
ATOM 1847 C C . ILE B 1 56 ? 4.200 23.787 79.880 1.00 45.21 33 ILE B C 1
ATOM 1848 O O . ILE B 1 56 ? 4.054 23.293 81.004 1.00 47.92 33 ILE B O 1
ATOM 1853 N N . ASN B 1 57 ? 4.069 25.091 79.637 1.00 42.72 34 ASN B N 1
ATOM 1854 C CA . ASN B 1 57 ? 3.751 26.061 80.680 1.00 38.01 34 ASN B CA 1
ATOM 1855 C C . ASN B 1 57 ? 2.258 26.309 80.866 1.00 39.96 34 ASN B C 1
ATOM 1856 O O . ASN B 1 57 ? 1.501 26.327 79.899 1.00 39.04 34 ASN B O 1
ATOM 1861 N N . TYR B 1 58 ? 1.852 26.508 82.120 1.00 37.94 35 TYR B N 1
ATOM 1862 C CA . TYR B 1 58 ? 0.455 26.740 82.476 1.00 40.71 35 TYR B CA 1
ATOM 1863 C C . TYR B 1 58 ? 0.399 27.644 83.696 1.00 45.56 35 TYR B C 1
ATOM 1864 O O . TYR B 1 58 ? 1.373 27.750 84.443 1.00 49.25 35 TYR B O 1
ATOM 1873 N N . ALA B 1 59 ? -0.751 28.264 83.933 1.00 50.26 36 ALA B N 1
ATOM 1874 C CA . ALA B 1 59 ? -0.870 29.202 85.044 1.00 51.34 36 ALA B CA 1
ATOM 1875 C C . ALA B 1 59 ? -1.609 28.654 86.271 1.00 53.97 36 ALA B C 1
ATOM 1876 O O . ALA B 1 59 ? -1.209 28.919 87.405 1.00 59.16 36 ALA B O 1
ATOM 1878 N N . GLY B 1 60 ? -2.688 27.908 86.068 1.00 51.52 37 GLY B N 1
ATOM 1879 C CA . GLY B 1 60 ? -3.484 27.468 87.211 1.00 55.21 37 GLY B CA 1
ATOM 1880 C C . GLY B 1 60 ? -3.276 26.018 87.606 1.00 49.64 37 GLY B C 1
ATOM 1881 O O . GLY B 1 60 ? -2.162 25.595 87.919 1.00 49.91 37 GLY B O 1
ATOM 1882 N N . LYS B 1 61 ? -4.360 25.254 87.576 1.00 49.82 38 LYS B N 1
ATOM 1883 C CA . LYS B 1 61 ? -4.296 23.815 87.802 1.00 49.60 38 LYS B CA 1
ATOM 1884 C C . LYS B 1 61 ? -3.339 23.153 86.812 1.00 48.76 38 LYS B C 1
ATOM 1885 O O . LYS B 1 61 ? -3.254 23.555 85.648 1.00 48.61 38 LYS B O 1
ATOM 1891 N N . ALA B 1 62 ? -2.647 22.115 87.271 1.00 43.44 39 ALA B N 1
ATOM 1892 C CA . ALA B 1 62 ? -1.686 21.401 86.443 1.00 45.86 39 ALA B CA 1
ATOM 1893 C C . ALA B 1 62 ? -2.266 20.253 85.591 1.00 42.20 39 ALA B C 1
ATOM 1894 O O . ALA B 1 62 ? -1.605 19.767 84.674 1.00 38.78 39 ALA B O 1
ATOM 1896 N N . ALA B 1 63 ? -3.497 19.845 85.877 1.00 41.95 40 ALA B N 1
ATOM 1897 C CA . ALA B 1 63 ? -4.051 18.607 85.313 1.00 40.73 40 ALA B CA 1
ATOM 1898 C C . ALA B 1 63 ? -4.013 18.522 83.783 1.00 39.50 40 ALA B C 1
ATOM 1899 O O . ALA B 1 63 ? -3.505 17.556 83.214 1.00 41.51 40 ALA B O 1
ATOM 1901 N N . ALA B 1 64 ? -4.546 19.536 83.118 1.00 42.13 41 ALA B N 1
ATOM 1902 C CA . ALA B 1 64 ? -4.576 19.552 81.664 1.00 39.67 41 ALA B CA 1
ATOM 1903 C C . ALA B 1 64 ? -3.162 19.507 81.080 1.00 40.49 41 ALA B C 1
ATOM 1904 O O . ALA B 1 64 ? -2.866 18.708 80.189 1.00 43.79 41 ALA B O 1
ATOM 1906 N N . ALA B 1 65 ? -2.289 20.365 81.586 1.00 39.85 42 ALA B N 1
ATOM 1907 C CA . ALA B 1 65 ? -0.901 20.384 81.141 1.00 42.06 42 ALA B CA 1
ATOM 1908 C C . ALA B 1 65 ? -0.280 19.008 81.319 1.00 40.63 42 ALA B C 1
ATOM 1909 O O . ALA B 1 65 ? 0.405 18.503 80.434 1.00 41.81 42 ALA B O 1
ATOM 1911 N N . GLU B 1 66 ? -0.524 18.404 82.476 1.00 38.95 43 GLU B N 1
ATOM 1912 C CA . GLU B 1 66 ? 0.031 17.090 82.774 1.00 44.46 43 GLU B CA 1
ATOM 1913 C C . GLU B 1 66 ? -0.422 16.036 81.763 1.00 39.18 43 GLU B C 1
ATOM 1914 O O . GLU B 1 66 ? 0.386 15.271 81.255 1.00 36.52 43 GLU B O 1
ATOM 1920 N N . GLU B 1 67 ? -1.717 16.003 81.476 1.00 40.00 44 GLU B N 1
ATOM 1921 C CA . GLU B 1 67 ? -2.231 15.088 80.469 1.00 40.47 44 GLU B CA 1
ATOM 1922 C C . GLU B 1 67 ? -1.559 15.368 79.126 1.00 41.43 44 GLU B C 1
ATOM 1923 O O . GLU B 1 67 ? -1.100 14.447 78.454 1.00 42.55 44 GLU B O 1
ATOM 1929 N N . VAL B 1 68 ? -1.467 16.644 78.756 1.00 41.11 45 VAL B N 1
ATOM 1930 C CA . VAL B 1 68 ? -0.833 17.015 77.487 1.00 38.00 45 VAL B CA 1
ATOM 1931 C C . VAL B 1 68 ? 0.581 16.444 77.391 1.00 39.53 45 VAL B C 1
ATOM 1932 O O . VAL B 1 68 ? 1.036 16.044 76.308 1.00 40.32 45 VAL B O 1
ATOM 1936 N N . ALA B 1 69 ? 1.269 16.384 78.526 1.00 36.86 46 ALA B N 1
ATOM 1937 C CA . ALA B 1 69 ? 2.667 15.963 78.530 1.00 38.78 46 ALA B CA 1
ATOM 1938 C C . ALA B 1 69 ? 2.817 14.436 78.443 1.00 41.67 46 ALA B C 1
ATOM 1939 O O . ALA B 1 69 ? 3.737 13.914 77.805 1.00 42.19 46 ALA B O 1
ATOM 1941 N N . GLY B 1 70 ? 1.902 13.724 79.089 1.00 40.49 47 GLY B N 1
ATOM 1942 C CA . GLY B 1 70 ? 1.921 12.275 79.062 1.00 42.48 47 GLY B CA 1
ATOM 1943 C C . GLY B 1 70 ? 1.590 11.791 77.671 1.00 44.39 47 GLY B C 1
ATOM 1944 O O . GLY B 1 70 ? 2.068 10.745 77.221 1.00 44.22 47 GLY B O 1
ATOM 1945 N N . LYS B 1 71 ? 0.770 12.563 76.972 1.00 39.89 48 LYS B N 1
ATOM 1946 C CA . LYS B 1 71 ? 0.448 12.204 75.601 1.00 45.34 48 LYS B CA 1
ATOM 1947 C C . LYS B 1 71 ? 1.674 12.358 74.711 1.00 43.60 48 LYS B C 1
ATOM 1948 O O . LYS B 1 71 ? 1.996 11.474 73.910 1.00 47.71 48 LYS B O 1
ATOM 1954 N N . ILE B 1 72 ? 2.384 13.465 74.878 1.00 45.58 49 ILE B N 1
ATOM 1955 C CA . ILE B 1 72 ? 3.618 13.668 74.136 1.00 43.96 49 ILE B CA 1
ATOM 1956 C C . ILE B 1 72 ? 4.586 12.533 74.425 1.00 47.00 49 ILE B C 1
ATOM 1957 O O . ILE B 1 72 ? 5.244 12.012 73.517 1.00 45.46 49 ILE B O 1
ATOM 1962 N N . GLU B 1 73 ? 4.677 12.137 75.691 1.00 45.28 50 GLU B N 1
ATOM 1963 C CA . GLU B 1 73 ? 5.624 11.085 76.028 1.00 48.68 50 GLU B CA 1
ATOM 1964 C C . GLU B 1 73 ? 5.118 9.708 75.583 1.00 50.73 50 GLU B C 1
ATOM 1965 O O . GLU B 1 73 ? 5.873 8.911 75.030 1.00 50.01 50 GLU B O 1
ATOM 1971 N N . ALA B 1 74 ? 3.827 9.458 75.779 1.00 49.54 51 ALA B N 1
ATOM 1972 C CA . ALA B 1 74 ? 3.203 8.247 75.252 1.00 50.36 51 ALA B CA 1
ATOM 1973 C C . ALA B 1 74 ? 3.422 8.129 73.739 1.00 52.57 51 ALA B C 1
ATOM 1974 O O . ALA B 1 74 ? 3.371 7.034 73.170 1.00 49.57 51 ALA B O 1
ATOM 1976 N N . ALA B 1 75 ? 3.675 9.259 73.088 1.00 49.65 52 ALA B N 1
ATOM 1977 C CA . ALA B 1 75 ? 3.969 9.236 71.660 1.00 51.65 52 ALA B CA 1
ATOM 1978 C C . ALA B 1 75 ? 5.458 9.035 71.404 1.00 50.01 52 ALA B C 1
ATOM 1979 O O . ALA B 1 75 ? 5.884 8.915 70.259 1.00 48.17 52 ALA B O 1
ATOM 1981 N N . GLY B 1 76 ? 6.246 9.005 72.473 1.00 54.15 53 GLY B N 1
ATOM 1982 C CA . GLY B 1 76 ? 7.687 8.879 72.347 1.00 54.84 53 GLY B CA 1
ATOM 1983 C C . GLY B 1 76 ? 8.399 10.220 72.293 1.00 51.38 53 GLY B C 1
ATOM 1984 O O . GLY B 1 76 ? 9.615 10.289 72.096 1.00 49.43 53 GLY B O 1
ATOM 1985 N N . GLY B 1 77 ? 7.633 11.294 72.449 1.00 52.63 54 GLY B N 1
ATOM 1986 C CA . GLY B 1 77 ? 8.210 12.618 72.567 1.00 49.03 54 GLY B CA 1
ATOM 1987 C C . GLY B 1 77 ? 8.829 12.790 73.940 1.00 49.47 54 GLY B C 1
ATOM 1988 O O . GLY B 1 77 ? 8.847 11.861 74.742 1.00 53.56 54 GLY B O 1
ATOM 1989 N N . LYS B 1 78 ? 9.351 13.981 74.206 1.00 50.85 55 LYS B N 1
ATOM 1990 C CA . LYS B 1 78 ? 9.827 14.331 75.536 1.00 52.23 55 LYS B CA 1
ATOM 1991 C C . LYS B 1 78 ? 9.156 15.640 75.919 1.00 51.63 55 LYS B C 1
ATOM 1992 O O . LYS B 1 78 ? 8.995 16.520 75.078 1.00 48.61 55 LYS B O 1
ATOM 1998 N N . ALA B 1 79 ? 8.742 15.757 77.178 1.00 50.64 56 ALA B N 1
ATOM 1999 C CA . ALA B 1 79 ? 7.925 16.883 77.613 1.00 45.40 56 ALA B CA 1
ATOM 2000 C C . ALA B 1 79 ? 8.064 17.141 79.103 1.00 50.88 56 ALA B C 1
ATOM 2001 O O . ALA B 1 79 ? 8.469 16.252 79.860 1.00 56.88 56 ALA B O 1
ATOM 2003 N N . LEU B 1 80 ? 7.711 18.355 79.525 1.00 47.32 57 LEU B N 1
ATOM 2004 C CA . LEU B 1 80 ? 7.852 18.753 80.919 1.00 42.61 57 LEU B CA 1
ATOM 2005 C C . LEU B 1 80 ? 6.923 19.899 81.281 1.00 45.63 57 LEU B C 1
ATOM 2006 O O . LEU B 1 80 ? 6.922 20.925 80.616 1.00 50.87 57 LEU B O 1
ATOM 2011 N N . THR B 1 81 ? 6.134 19.749 82.336 1.00 41.24 58 THR B N 1
ATOM 2012 C CA . THR B 1 81 ? 5.284 20.850 82.745 1.00 42.20 58 THR B CA 1
ATOM 2013 C C . THR B 1 81 ? 6.039 21.774 83.684 1.00 45.39 58 THR B C 1
ATOM 2014 O O . THR B 1 81 ? 6.960 21.349 84.385 1.00 46.24 58 THR B O 1
ATOM 2018 N N . ALA B 1 82 ? 5.633 23.038 83.699 1.00 44.01 59 ALA B N 1
ATOM 2019 C CA . ALA B 1 82 ? 6.286 24.046 84.525 1.00 45.51 59 ALA B CA 1
ATOM 2020 C C . ALA B 1 82 ? 5.312 25.174 84.805 1.00 43.97 59 ALA B C 1
ATOM 2021 O O . ALA B 1 82 ? 4.958 25.917 83.892 1.00 43.52 59 ALA B O 1
ATOM 2023 N N . GLN B 1 83 ? 4.868 25.304 86.054 1.00 42.96 60 GLN B N 1
ATOM 2024 C CA . GLN B 1 83 ? 3.897 26.348 86.374 1.00 48.30 60 GLN B CA 1
ATOM 2025 C C . GLN B 1 83 ? 4.538 27.733 86.429 1.00 45.00 60 GLN B C 1
ATOM 2026 O O . GLN B 1 83 ? 5.628 27.894 86.971 1.00 47.79 60 GLN B O 1
ATOM 2032 N N . ALA B 1 84 ? 3.852 28.716 85.856 1.00 41.32 61 ALA B N 1
ATOM 2033 C CA . ALA B 1 84 ? 4.279 30.115 85.917 1.00 46.06 61 ALA B CA 1
ATOM 2034 C C . ALA B 1 84 ? 3.266 31.043 85.264 1.00 43.10 61 ALA B C 1
ATOM 2035 O O . ALA B 1 84 ? 2.762 30.778 84.172 1.00 46.16 61 ALA B O 1
ATOM 2037 N N . ASP B 1 85 ? 2.956 32.118 85.977 1.00 47.17 62 ASP B N 1
ATOM 2038 C CA . ASP B 1 85 ? 2.202 33.241 85.451 1.00 47.87 62 ASP B CA 1
ATOM 2039 C C . ASP B 1 85 ? 3.189 34.075 84.627 1.00 50.47 62 ASP B C 1
ATOM 2040 O O . ASP B 1 85 ? 4.197 34.550 85.170 1.00 47.05 62 ASP B O 1
ATOM 2045 N N . VAL B 1 86 ? 2.922 34.226 83.325 1.00 44.38 63 VAL B N 1
ATOM 2046 C CA . VAL B 1 86 ? 3.825 34.975 82.442 1.00 45.58 63 VAL B CA 1
ATOM 2047 C C . VAL B 1 86 ? 3.926 36.454 82.808 1.00 44.00 63 VAL B C 1
ATOM 2048 O O . VAL B 1 86 ? 4.913 37.098 82.476 1.00 44.56 63 VAL B O 1
ATOM 2052 N N . SER B 1 87 ? 2.914 36.986 83.488 1.00 43.79 64 SER B N 1
ATOM 2053 C CA . SER B 1 87 ? 2.941 38.380 83.937 1.00 45.48 64 SER B CA 1
ATOM 2054 C C . SER B 1 87 ? 3.818 38.583 85.178 1.00 51.39 64 SER B C 1
ATOM 2055 O O . SER B 1 87 ? 3.939 39.699 85.692 1.00 48.68 64 SER B O 1
ATOM 2058 N N . ASP B 1 88 ? 4.424 37.504 85.664 1.00 48.80 65 ASP B N 1
ATOM 2059 C CA . ASP B 1 88 ? 5.267 37.579 86.844 1.00 44.57 65 ASP B CA 1
ATOM 2060 C C . ASP B 1 88 ? 6.732 37.336 86.490 1.00 46.25 65 ASP B C 1
ATOM 2061 O O . ASP B 1 88 ? 7.173 36.194 86.401 1.00 45.09 65 ASP B O 1
ATOM 2066 N N . PRO B 1 89 ? 7.495 38.425 86.308 1.00 45.05 66 PRO B N 1
ATOM 2067 C CA . PRO B 1 89 ? 8.892 38.421 85.870 1.00 44.47 66 PRO B CA 1
ATOM 2068 C C . PRO B 1 89 ? 9.713 37.392 86.628 1.00 46.07 66 PRO B C 1
ATOM 2069 O O . PRO B 1 89 ? 10.650 36.796 86.078 1.00 44.28 66 PRO B O 1
ATOM 2073 N N . ALA B 1 90 ? 9.356 37.203 87.893 1.00 43.99 67 ALA B N 1
ATOM 2074 C CA . ALA B 1 90 ? 10.019 36.232 88.747 1.00 46.82 67 ALA B CA 1
ATOM 2075 C C . ALA B 1 90 ? 9.732 34.816 88.259 1.00 45.37 67 ALA B C 1
ATOM 2076 O O . ALA B 1 90 ? 10.654 34.023 88.029 1.00 42.76 67 ALA B O 1
ATOM 2078 N N . ALA B 1 91 ? 8.446 34.513 88.090 1.00 45.75 68 ALA B N 1
ATOM 2079 C CA . ALA B 1 91 ? 8.018 33.204 87.606 1.00 42.34 68 ALA B CA 1
ATOM 2080 C C . ALA B 1 91 ? 8.661 32.917 86.253 1.00 44.90 68 ALA B C 1
ATOM 2081 O O . ALA B 1 91 ? 9.168 31.813 85.997 1.00 43.41 68 ALA B O 1
ATOM 2083 N N . VAL B 1 92 ? 8.661 33.930 85.393 1.00 40.76 69 VAL B N 1
ATOM 2084 C CA . VAL B 1 92 ? 9.241 33.771 84.070 1.00 44.37 69 VAL B CA 1
ATOM 2085 C C . VAL B 1 92 ? 10.727 33.393 84.189 1.00 41.53 69 VAL B C 1
ATOM 2086 O O . VAL B 1 92 ? 11.207 32.485 83.511 1.00 46.62 69 VAL B O 1
ATOM 2090 N N . ARG B 1 93 ? 11.451 34.069 85.067 1.00 41.67 70 ARG B N 1
ATOM 2091 C CA . ARG B 1 93 ? 12.844 33.715 85.292 1.00 41.47 70 ARG B CA 1
ATOM 2092 C C . ARG B 1 93 ? 12.936 32.283 85.783 1.00 44.96 70 ARG B C 1
ATOM 2093 O O . ARG B 1 93 ? 13.840 31.542 85.389 1.00 42.95 70 ARG B O 1
ATOM 2101 N N . ARG B 1 94 ? 12.005 31.902 86.662 1.00 44.17 71 ARG B N 1
ATOM 2102 C CA . ARG B 1 94 ? 11.990 30.547 87.200 1.00 44.25 71 ARG B CA 1
ATOM 2103 C C . ARG B 1 94 ? 11.848 29.556 86.063 1.00 44.95 71 ARG B C 1
ATOM 2104 O O . ARG B 1 94 ? 12.665 28.642 85.907 1.00 46.40 71 ARG B O 1
ATOM 2112 N N . LEU B 1 95 ? 10.815 29.772 85.254 1.00 47.09 72 LEU B N 1
ATOM 2113 C CA . LEU B 1 95 ? 10.529 28.931 84.097 1.00 45.01 72 LEU B CA 1
ATOM 2114 C C . LEU B 1 95 ? 11.780 28.658 83.266 1.00 45.29 72 LEU B C 1
ATOM 2115 O O . LEU B 1 95 ? 12.103 27.507 82.985 1.00 46.32 72 LEU B O 1
ATOM 2120 N N . PHE B 1 96 ? 12.493 29.710 82.890 1.00 43.17 73 PHE B N 1
ATOM 2121 C CA . PHE B 1 96 ? 13.690 29.538 82.065 1.00 45.90 73 PHE B CA 1
ATOM 2122 C C . PHE B 1 96 ? 14.811 28.813 82.801 1.00 48.53 73 PHE B C 1
ATOM 2123 O O . PHE B 1 96 ? 15.493 27.955 82.228 1.00 46.89 73 PHE B O 1
ATOM 2131 N N . ALA B 1 97 ? 15.015 29.174 84.064 1.00 40.78 74 ALA B N 1
ATOM 2132 C CA . ALA B 1 97 ? 16.008 28.481 84.869 1.00 50.51 74 ALA B CA 1
ATOM 2133 C C . ALA B 1 97 ? 15.745 26.973 84.854 1.00 51.21 74 ALA B C 1
ATOM 2134 O O . ALA B 1 97 ? 16.684 26.177 84.714 1.00 47.04 74 ALA B O 1
ATOM 2136 N N . THR B 1 98 ? 14.465 26.597 84.965 1.00 48.60 75 THR B N 1
ATOM 2137 C CA . THR B 1 98 ? 14.050 25.188 84.997 1.00 46.53 75 THR B CA 1
ATOM 2138 C C . THR B 1 98 ? 14.336 24.432 83.695 1.00 51.74 75 THR B C 1
ATOM 2139 O O . THR B 1 98 ? 14.801 23.288 83.701 1.00 52.93 75 THR B O 1
ATOM 2143 N N . ALA B 1 99 ? 14.055 25.071 82.570 1.00 50.17 76 ALA B N 1
ATOM 2144 C CA . ALA B 1 99 ? 14.317 24.438 81.298 1.00 49.78 76 ALA B CA 1
ATOM 2145 C C . ALA B 1 99 ? 15.817 24.236 81.138 1.00 50.37 76 ALA B C 1
ATOM 2146 O O . ALA B 1 99 ? 16.267 23.217 80.610 1.00 52.41 76 ALA B O 1
ATOM 2148 N N . GLU B 1 100 ? 16.594 25.203 81.613 1.00 48.45 77 GLU B N 1
ATOM 2149 C CA . GLU B 1 100 ? 18.050 25.104 81.501 1.00 53.87 77 GLU B CA 1
ATOM 2150 C C . GLU B 1 100 ? 18.621 24.166 82.545 1.00 54.90 77 GLU B C 1
ATOM 2151 O O . GLU B 1 100 ? 19.608 23.469 82.298 1.00 54.30 77 GLU B O 1
ATOM 2157 N N . GLU B 1 101 ? 17.995 24.147 83.716 1.00 52.70 78 GLU B N 1
ATOM 2158 C CA . GLU B 1 101 ? 18.361 23.180 84.731 1.00 57.57 78 GLU B CA 1
ATOM 2159 C C . GLU B 1 101 ? 18.213 21.806 84.097 1.00 58.08 78 GLU B C 1
ATOM 2160 O O . GLU B 1 101 ? 19.149 21.001 84.075 1.00 60.00 78 GLU B O 1
ATOM 2166 N N . ALA B 1 102 ? 17.034 21.564 83.536 1.00 55.76 79 ALA B N 1
ATOM 2167 C CA . ALA B 1 102 ? 16.683 20.239 83.056 1.00 53.84 79 ALA B CA 1
ATOM 2168 C C . ALA B 1 102 ? 17.296 19.896 81.703 1.00 55.88 79 ALA B C 1
ATOM 2169 O O . ALA B 1 102 ? 17.843 18.808 81.526 1.00 54.28 79 ALA B O 1
ATOM 2171 N N . PHE B 1 103 ? 17.225 20.821 80.751 1.00 56.81 80 PHE B N 1
ATOM 2172 C CA . PHE B 1 103 ? 17.589 20.481 79.376 1.00 54.50 80 PHE B CA 1
ATOM 2173 C C . PHE B 1 103 ? 18.817 21.195 78.832 1.00 56.56 80 PHE B C 1
ATOM 2174 O O . PHE B 1 103 ? 19.269 20.903 77.724 1.00 53.01 80 PHE B O 1
ATOM 2182 N N . GLY B 1 104 ? 19.367 22.114 79.623 1.00 58.71 81 GLY B N 1
ATOM 2183 C CA . GLY B 1 104 ? 20.654 22.705 79.306 1.00 58.98 81 GLY B CA 1
ATOM 2184 C C . GLY B 1 104 ? 20.621 23.872 78.344 1.00 60.78 81 GLY B C 1
ATOM 2185 O O . GLY B 1 104 ? 21.669 24.366 77.932 1.00 67.42 81 GLY B O 1
ATOM 2186 N N . GLY B 1 105 ? 19.422 24.316 77.987 1.00 58.63 82 GLY B N 1
ATOM 2187 C CA . GLY B 1 105 ? 19.272 25.466 77.116 1.00 56.92 82 GLY B CA 1
ATOM 2188 C C . GLY B 1 105 ? 17.880 25.557 76.512 1.00 56.77 82 GLY B C 1
ATOM 2189 O O . GLY B 1 105 ? 17.136 24.569 76.465 1.00 51.32 82 GLY B O 1
ATOM 2190 N N . VAL B 1 106 ? 17.518 26.755 76.069 1.00 49.76 83 VAL B N 1
ATOM 2191 C CA . VAL B 1 106 ? 16.277 26.942 75.344 1.00 51.85 83 VAL B CA 1
ATOM 2192 C C . VAL B 1 106 ? 16.588 27.434 73.933 1.00 50.33 83 VAL B C 1
ATOM 2193 O O . VAL B 1 106 ? 17.360 28.378 73.757 1.00 49.35 83 VAL B O 1
ATOM 2197 N N . ASP B 1 107 ? 15.995 26.774 72.941 1.00 47.80 84 ASP B N 1
ATOM 2198 C CA . ASP B 1 107 ? 16.173 27.125 71.533 1.00 48.50 84 ASP B CA 1
ATOM 2199 C C . ASP B 1 107 ? 14.934 27.765 70.931 1.00 49.18 84 ASP B C 1
ATOM 2200 O O . ASP B 1 107 ? 15.019 28.519 69.951 1.00 46.63 84 ASP B O 1
ATOM 2205 N N . VAL B 1 108 ? 13.774 27.442 71.503 1.00 48.29 85 VAL B N 1
ATOM 2206 C CA . VAL B 1 108 ? 12.505 27.922 70.967 1.00 43.24 85 VAL B CA 1
ATOM 2207 C C . VAL B 1 108 ? 11.559 28.428 72.041 1.00 41.68 85 VAL B C 1
ATOM 2208 O O . VAL B 1 108 ? 11.323 27.771 73.050 1.00 44.79 85 VAL B O 1
ATOM 2212 N N . LEU B 1 109 ? 11.034 29.620 71.819 1.00 36.73 86 LEU B N 1
ATOM 2213 C CA . LEU B 1 109 ? 10.040 30.184 72.695 1.00 40.58 86 LEU B CA 1
ATOM 2214 C C . LEU B 1 109 ? 8.800 30.370 71.848 1.00 44.37 86 LEU B C 1
ATOM 2215 O O . LEU B 1 109 ? 8.904 30.823 70.709 1.00 36.87 86 LEU B O 1
ATOM 2220 N N . VAL B 1 110 ? 7.644 29.996 72.399 1.00 39.62 87 VAL B N 1
ATOM 2221 C CA . VAL B 1 110 ? 6.352 30.327 71.816 1.00 37.50 87 VAL B CA 1
ATOM 2222 C C . VAL B 1 110 ? 5.509 31.007 72.882 1.00 41.19 87 VAL B C 1
ATOM 2223 O O . VAL B 1 110 ? 5.290 30.435 73.950 1.00 41.21 87 VAL B O 1
ATOM 2227 N N . ASN B 1 111 ? 5.047 32.222 72.605 1.00 38.04 88 ASN B N 1
ATOM 2228 C CA . ASN B 1 111 ? 4.150 32.910 73.520 1.00 35.65 88 ASN B CA 1
ATOM 2229 C C . ASN B 1 111 ? 2.677 32.741 73.150 1.00 39.17 88 ASN B C 1
ATOM 2230 O O . ASN B 1 111 ? 2.087 33.583 72.480 1.00 38.50 88 ASN B O 1
ATOM 2235 N N . ASN B 1 112 ? 2.075 31.651 73.609 1.00 41.29 89 ASN B N 1
ATOM 2236 C CA . ASN B 1 112 ? 0.662 31.422 73.364 1.00 36.97 89 ASN B CA 1
ATOM 2237 C C . ASN B 1 112 ? -0.217 31.962 74.480 1.00 38.59 89 ASN B C 1
ATOM 2238 O O . ASN B 1 112 ? -1.358 32.347 74.236 1.00 42.94 89 ASN B O 1
ATOM 2243 N N . ALA B 1 113 ? 0.309 31.993 75.702 1.00 37.68 90 ALA B N 1
ATOM 2244 C CA . ALA B 1 113 ? -0.490 32.438 76.843 1.00 41.37 90 ALA B CA 1
ATOM 2245 C C . ALA B 1 113 ? -1.153 33.765 76.523 1.00 39.96 90 ALA B C 1
ATOM 2246 O O . ALA B 1 113 ? -0.518 34.667 75.979 1.00 40.47 90 ALA B O 1
ATOM 2248 N N . GLY B 1 114 ? -2.432 33.882 76.857 1.00 40.78 91 GLY B N 1
ATOM 2249 C CA . GLY B 1 114 ? -3.169 35.106 76.601 1.00 38.55 91 GLY B CA 1
ATOM 2250 C C . GLY B 1 114 ? -4.619 35.004 77.021 1.00 43.13 91 GLY B C 1
ATOM 2251 O O . GLY B 1 114 ? -5.099 33.930 77.382 1.00 42.19 91 GLY B O 1
ATOM 2252 N N . ILE B 1 115 ? -5.325 36.125 76.966 1.00 41.55 92 ILE B N 1
ATOM 2253 C CA . ILE B 1 115 ? -6.695 36.188 77.450 1.00 40.51 92 ILE B CA 1
ATOM 2254 C C . ILE B 1 115 ? -7.511 37.116 76.560 1.00 42.07 92 ILE B C 1
ATOM 2255 O O . ILE B 1 115 ? -6.978 38.081 76.009 1.00 42.74 92 ILE B O 1
ATOM 2268 N N . PRO B 1 117 ? -11.210 38.396 77.060 1.00 39.98 94 PRO B N 1
ATOM 2269 C CA . PRO B 1 117 ? -12.499 38.977 77.434 1.00 39.36 94 PRO B CA 1
ATOM 2270 C C . PRO B 1 117 ? -12.862 40.048 76.422 1.00 39.10 94 PRO B C 1
ATOM 2271 O O . PRO B 1 117 ? -11.975 40.789 75.995 1.00 39.06 94 PRO B O 1
ATOM 2275 N N . LEU B 1 118 ? -14.135 40.141 76.048 1.00 41.25 95 LEU B N 1
ATOM 2276 C CA . LEU B 1 118 ? -14.557 41.113 75.040 1.00 40.68 95 LEU B CA 1
ATOM 2277 C C . LEU B 1 118 ? -15.389 42.254 75.614 1.00 45.92 95 LEU B C 1
ATOM 2278 O O . LEU B 1 118 ? -16.486 42.052 76.131 1.00 49.56 95 LEU B O 1
ATOM 2283 N N . THR B 1 119 ? -14.856 43.460 75.520 1.00 43.95 96 THR B N 1
ATOM 2284 C CA . THR B 1 119 ? -15.569 44.633 75.986 1.00 41.73 96 THR B CA 1
ATOM 2285 C C . THR B 1 119 ? -15.304 45.774 75.038 1.00 38.86 96 THR B C 1
ATOM 2286 O O . THR B 1 119 ? -14.178 45.967 74.599 1.00 44.07 96 THR B O 1
ATOM 2290 N N . THR B 1 120 ? -16.326 46.551 74.726 1.00 39.70 97 THR B N 1
ATOM 2291 C CA . THR B 1 120 ? -16.072 47.812 74.057 1.00 41.07 97 THR B CA 1
ATOM 2292 C C . THR B 1 120 ? -15.242 48.704 74.988 1.00 43.81 97 THR B C 1
ATOM 2293 O O . THR B 1 120 ? -15.150 48.469 76.198 1.00 45.48 97 THR B O 1
ATOM 2297 N N . ILE B 1 121 ? -14.635 49.733 74.423 1.00 46.93 98 ILE B N 1
ATOM 2298 C CA . ILE B 1 121 ? -13.813 50.640 75.209 1.00 43.11 98 ILE B CA 1
ATOM 2299 C C . ILE B 1 121 ? -14.674 51.372 76.237 1.00 43.58 98 ILE B C 1
ATOM 2300 O O . ILE B 1 121 ? -14.307 51.508 77.407 1.00 43.06 98 ILE B O 1
ATOM 2305 N N . ALA B 1 122 ? -15.837 51.815 75.783 1.00 44.12 99 ALA B N 1
ATOM 2306 C CA . ALA B 1 122 ? -16.812 52.481 76.623 1.00 41.74 99 ALA B CA 1
ATOM 2307 C C . ALA B 1 122 ? -17.185 51.663 77.841 1.00 47.62 99 ALA B C 1
ATOM 2308 O O . ALA B 1 122 ? -17.609 52.221 78.847 1.00 50.63 99 ALA B O 1
ATOM 2310 N N . GLU B 1 123 ? -17.037 50.342 77.764 1.00 46.36 100 GLU B N 1
ATOM 2311 C CA . GLU B 1 123 ? -17.493 49.502 78.866 1.00 47.47 100 GLU B CA 1
ATOM 2312 C C . GLU B 1 123 ? -16.410 48.650 79.518 1.00 49.31 100 GLU B C 1
ATOM 2313 O O . GLU B 1 123 ? -16.704 47.728 80.284 1.00 52.94 100 GLU B O 1
ATOM 2319 N N . THR B 1 124 ? -15.158 48.968 79.229 1.00 44.95 101 THR B N 1
ATOM 2320 C CA . THR B 1 124 ? -14.047 48.249 79.829 1.00 44.55 101 THR B CA 1
ATOM 2321 C C . THR B 1 124 ? -13.733 48.787 81.230 1.00 48.05 101 THR B C 1
ATOM 2322 O O . THR B 1 124 ? -13.645 50.001 81.441 1.00 43.46 101 THR B O 1
ATOM 2326 N N . GLY B 1 125 ? -13.575 47.876 82.184 1.00 48.25 102 GLY B N 1
ATOM 2327 C CA . GLY B 1 125 ? -13.280 48.241 83.551 1.00 46.57 102 GLY B CA 1
ATOM 2328 C C . GLY B 1 125 ? -11.808 48.042 83.845 1.00 49.66 102 GLY B C 1
ATOM 2329 O O . GLY B 1 125 ? -11.208 47.083 83.384 1.00 52.10 102 GLY B O 1
ATOM 2330 N N . ASP B 1 126 ? -11.235 48.958 84.618 1.00 48.24 103 ASP B N 1
ATOM 2331 C CA . ASP B 1 126 ? -9.816 48.938 84.964 1.00 48.93 103 ASP B CA 1
ATOM 2332 C C . ASP B 1 126 ? -9.217 47.542 85.187 1.00 49.19 103 ASP B C 1
ATOM 2333 O O . ASP B 1 126 ? -8.083 47.277 84.791 1.00 49.11 103 ASP B O 1
ATOM 2338 N N . ALA B 1 127 ? -9.972 46.650 85.815 1.00 49.01 104 ALA B N 1
ATOM 2339 C CA . ALA B 1 127 ? -9.475 45.304 86.086 1.00 50.37 104 ALA B CA 1
ATOM 2340 C C . ALA B 1 127 ? -9.378 44.496 84.800 1.00 46.35 104 ALA B C 1
ATOM 2341 O O . ALA B 1 127 ? -8.409 43.775 84.576 1.00 43.75 104 ALA B O 1
ATOM 2343 N N . VAL B 1 128 ? -10.410 44.602 83.972 1.00 47.66 105 VAL B N 1
ATOM 2344 C CA . VAL B 1 128 ? -10.406 43.965 82.660 1.00 44.42 105 VAL B CA 1
ATOM 2345 C C . VAL B 1 128 ? -9.213 44.508 81.883 1.00 43.99 105 VAL B C 1
ATOM 2346 O O . VAL B 1 128 ? -8.254 43.778 81.612 1.00 39.86 105 VAL B O 1
ATOM 2350 N N . PHE B 1 129 ? -9.262 45.802 81.566 1.00 43.37 106 PHE B N 1
ATOM 2351 C CA . PHE B 1 129 ? -8.168 46.451 80.857 1.00 42.77 106 PHE B CA 1
ATOM 2352 C C . PHE B 1 129 ? -6.801 46.008 81.350 1.00 42.55 106 PHE B C 1
ATOM 2353 O O . PHE B 1 129 ? -5.963 45.578 80.548 1.00 42.31 106 PHE B O 1
ATOM 2361 N N . ASP B 1 130 ? -6.579 46.114 82.661 1.00 41.32 107 ASP B N 1
ATOM 2362 C CA . ASP B 1 130 ? -5.274 45.835 83.250 1.00 39.42 107 ASP B CA 1
ATOM 2363 C C . ASP B 1 130 ? -4.901 44.380 83.106 1.00 41.83 107 ASP B C 1
ATOM 2364 O O . ASP B 1 130 ? -3.738 44.042 82.851 1.00 43.68 107 ASP B O 1
ATOM 2369 N N . ARG B 1 131 ? -5.891 43.513 83.277 1.00 42.12 108 ARG B N 1
ATOM 2370 C CA . ARG B 1 131 ? -5.662 42.081 83.186 1.00 42.98 108 ARG B CA 1
ATOM 2371 C C . ARG B 1 131 ? -5.171 41.699 81.793 1.00 39.67 108 ARG B C 1
ATOM 2372 O O . ARG B 1 131 ? -4.201 40.958 81.635 1.00 45.23 108 ARG B O 1
ATOM 2380 N N . VAL B 1 132 ? -5.846 42.206 80.777 1.00 37.77 109 VAL B N 1
ATOM 2381 C CA . VAL B 1 132 ? -5.495 41.861 79.399 1.00 42.00 109 VAL B CA 1
ATOM 2382 C C . VAL B 1 132 ? -4.079 42.338 79.031 1.00 42.89 109 VAL B C 1
ATOM 2383 O O . VAL B 1 132 ? -3.304 41.618 78.391 1.00 37.31 109 VAL B O 1
ATOM 2387 N N . ILE B 1 133 ? -3.741 43.549 79.460 1.00 43.40 110 ILE B N 1
ATOM 2388 C CA . ILE B 1 133 ? -2.401 44.074 79.237 1.00 42.46 110 ILE B CA 1
ATOM 2389 C C . ILE B 1 133 ? -1.353 43.232 79.966 1.00 39.41 110 ILE B C 1
ATOM 2390 O O . ILE B 1 133 ? -0.292 42.929 79.424 1.00 41.81 110 ILE B O 1
ATOM 2395 N N . ALA B 1 134 ? -1.661 42.840 81.192 1.00 36.19 111 ALA B N 1
ATOM 2396 C CA . ALA B 1 134 ? -0.727 42.067 81.979 1.00 38.09 111 ALA B CA 1
ATOM 2397 C C . ALA B 1 134 ? -0.474 40.689 81.361 1.00 43.34 111 ALA B C 1
ATOM 2398 O O . ALA B 1 134 ? 0.674 40.255 81.238 1.00 45.74 111 ALA B O 1
ATOM 2400 N N . VAL B 1 135 ? -1.531 39.991 80.960 1.00 38.32 112 VAL B N 1
ATOM 2401 C CA . VAL B 1 135 ? -1.325 38.664 80.389 1.00 40.10 112 VAL B CA 1
ATOM 2402 C C . VAL B 1 135 ? -0.739 38.711 78.968 1.00 37.87 112 VAL B C 1
ATOM 2403 O O . VAL B 1 135 ? 0.261 38.054 78.660 1.00 37.56 112 VAL B O 1
ATOM 2407 N N . ASN B 1 136 ? -1.368 39.488 78.097 1.00 39.15 113 ASN B N 1
ATOM 2408 C CA . ASN B 1 136 ? -0.976 39.486 76.689 1.00 41.19 113 ASN B CA 1
ATOM 2409 C C . ASN B 1 136 ? 0.329 40.250 76.452 1.00 38.32 113 ASN B C 1
ATOM 2410 O O . ASN B 1 136 ? 1.333 39.668 76.050 1.00 39.35 113 ASN B O 1
ATOM 2415 N N . LEU B 1 137 ? 0.311 41.544 76.752 1.00 35.56 114 LEU B N 1
ATOM 2416 C CA . LEU B 1 137 ? 1.456 42.412 76.518 1.00 37.71 114 LEU B CA 1
ATOM 2417 C C . LEU B 1 137 ? 2.631 42.159 77.461 1.00 34.93 114 LEU B C 1
ATOM 2418 O O . LEU B 1 137 ? 3.692 41.701 77.034 1.00 32.64 114 LEU B O 1
ATOM 2423 N N . LYS B 1 138 ? 2.436 42.463 78.742 1.00 38.58 115 LYS B N 1
ATOM 2424 C CA . LYS B 1 138 ? 3.491 42.285 79.739 1.00 36.77 115 LYS B CA 1
ATOM 2425 C C . LYS B 1 138 ? 3.950 40.834 79.795 1.00 39.98 115 LYS B C 1
ATOM 2426 O O . LYS B 1 138 ? 5.156 40.543 79.874 1.00 36.51 115 LYS B O 1
ATOM 2432 N N . GLY B 1 139 ? 2.976 39.929 79.733 1.00 40.96 116 GLY B N 1
ATOM 2433 C CA . GLY B 1 139 ? 3.253 38.507 79.781 1.00 38.48 116 GLY B CA 1
ATOM 2434 C C . GLY B 1 139 ? 4.272 38.113 78.742 1.00 38.16 116 GLY B C 1
ATOM 2435 O O . GLY B 1 139 ? 5.270 37.448 79.042 1.00 39.29 116 GLY B O 1
ATOM 2436 N N . THR B 1 140 ? 4.020 38.532 77.506 1.00 37.62 117 THR B N 1
ATOM 2437 C CA . THR B 1 140 ? 4.905 38.213 76.399 1.00 35.09 117 THR B CA 1
ATOM 2438 C C . THR B 1 140 ? 6.208 39.000 76.495 1.00 33.69 117 THR B C 1
ATOM 2439 O O . THR B 1 140 ? 7.276 38.464 76.233 1.00 31.69 117 THR B O 1
ATOM 2443 N N . PHE B 1 141 ? 6.115 40.264 76.899 1.00 36.16 118 PHE B N 1
ATOM 2444 C CA . PHE B 1 141 ? 7.317 41.074 77.120 1.00 35.96 118 PHE B CA 1
ATOM 2445 C C . PHE B 1 141 ? 8.316 40.365 78.009 1.00 36.14 118 PHE B C 1
ATOM 2446 O O . PHE B 1 141 ? 9.479 40.186 77.639 1.00 36.54 118 PHE B O 1
ATOM 2454 N N . ASN B 1 142 ? 7.857 39.963 79.189 1.00 39.55 119 ASN B N 1
ATOM 2455 C CA . ASN B 1 142 ? 8.725 39.291 80.151 1.00 39.19 119 ASN B CA 1
ATOM 2456 C C . ASN B 1 142 ? 9.509 38.169 79.510 1.00 39.58 119 ASN B C 1
ATOM 2457 O O . ASN B 1 142 ? 10.711 38.066 79.701 1.00 43.59 119 ASN B O 1
ATOM 2462 N N . THR B 1 143 ? 8.837 37.339 78.724 1.00 40.53 120 THR B N 1
ATOM 2463 C CA . THR B 1 143 ? 9.500 36.153 78.194 1.00 39.92 120 THR B CA 1
ATOM 2464 C C . THR B 1 143 ? 10.468 36.514 77.074 1.00 39.32 120 THR B C 1
ATOM 2465 O O . THR B 1 143 ? 11.467 35.812 76.836 1.00 39.09 120 THR B O 1
ATOM 2469 N N . LEU B 1 144 ? 10.176 37.618 76.393 1.00 38.56 121 LEU B N 1
ATOM 2470 C CA . LEU B 1 144 ? 11.048 38.090 75.317 1.00 40.74 121 LEU B CA 1
ATOM 2471 C C . LEU B 1 144 ? 12.322 38.671 75.913 1.00 39.00 121 LEU B C 1
ATOM 2472 O O . LEU B 1 144 ? 13.418 38.381 75.443 1.00 40.27 121 LEU B O 1
ATOM 2477 N N . ARG B 1 145 ? 12.171 39.462 76.969 1.00 39.98 122 ARG B N 1
ATOM 2478 C CA . ARG B 1 145 ? 13.323 39.964 77.721 1.00 44.69 122 ARG B CA 1
ATOM 2479 C C . ARG B 1 145 ? 14.239 38.810 78.136 1.00 45.32 122 ARG B C 1
ATOM 2480 O O . ARG B 1 145 ? 15.455 38.879 77.952 1.00 49.97 122 ARG B O 1
ATOM 2488 N N . GLU B 1 146 ? 13.656 37.740 78.673 1.00 45.60 123 GLU B N 1
ATOM 2489 C CA . GLU B 1 146 ? 14.445 36.579 79.093 1.00 40.49 123 GLU B CA 1
ATOM 2490 C C . GLU B 1 146 ? 15.066 35.867 77.914 1.00 43.02 123 GLU B C 1
ATOM 2491 O O . GLU B 1 146 ? 16.258 35.577 77.926 1.00 46.81 123 GLU B O 1
ATOM 2497 N N . ALA B 1 147 ? 14.254 35.569 76.903 1.00 43.53 124 ALA B N 1
ATOM 2498 C CA . ALA B 1 147 ? 14.757 34.987 75.655 1.00 43.87 124 ALA B CA 1
ATOM 2499 C C . ALA B 1 147 ? 15.888 35.812 75.050 1.00 43.21 124 ALA B C 1
ATOM 2500 O O . ALA B 1 147 ? 16.852 35.263 74.530 1.00 44.30 124 ALA B O 1
ATOM 2502 N N . ALA B 1 148 ? 15.752 37.132 75.104 1.00 43.62 125 ALA B N 1
ATOM 2503 C CA . ALA B 1 148 ? 16.786 38.027 74.606 1.00 44.21 125 ALA B CA 1
ATOM 2504 C C . ALA B 1 148 ? 18.132 37.729 75.267 1.00 48.39 125 ALA B C 1
ATOM 2505 O O . ALA B 1 148 ? 19.157 37.651 74.599 1.00 46.80 125 ALA B O 1
ATOM 2507 N N . GLN B 1 149 ? 18.127 37.549 76.585 1.00 49.29 126 GLN B N 1
ATOM 2508 C CA . GLN B 1 149 ? 19.367 37.322 77.316 1.00 45.30 126 GLN B CA 1
ATOM 2509 C C . GLN B 1 149 ? 19.778 35.858 77.368 1.00 47.80 126 GLN B C 1
ATOM 2510 O O . GLN B 1 149 ? 20.872 35.550 77.835 1.00 46.45 126 GLN B O 1
ATOM 2516 N N . ARG B 1 150 ? 18.927 34.958 76.872 1.00 46.28 127 ARG B N 1
ATOM 2517 C CA . ARG B 1 150 ? 19.050 33.551 77.241 1.00 47.32 127 ARG B CA 1
ATOM 2518 C C . ARG B 1 150 ? 18.982 32.575 76.088 1.00 47.87 127 ARG B C 1
ATOM 2519 O O . ARG B 1 150 ? 19.755 31.621 76.030 1.00 47.49 127 ARG B O 1
ATOM 2527 N N . LEU B 1 151 ? 18.033 32.792 75.184 1.00 48.25 128 LEU B N 1
ATOM 2528 C CA . LEU B 1 151 ? 17.833 31.868 74.078 1.00 49.54 128 LEU B CA 1
ATOM 2529 C C . LEU B 1 151 ? 19.162 31.537 73.413 1.00 48.29 128 LEU B C 1
ATOM 2530 O O . LEU B 1 151 ? 20.023 32.405 73.256 1.00 53.44 128 LEU B O 1
ATOM 2535 N N . ARG B 1 152 ? 19.325 30.279 73.027 1.00 45.76 129 ARG B N 1
ATOM 2536 C CA . ARG B 1 152 ? 20.531 29.844 72.347 1.00 46.75 129 ARG B CA 1
ATOM 2537 C C . ARG B 1 152 ? 20.510 30.272 70.884 1.00 52.25 129 ARG B C 1
ATOM 2538 O O . ARG B 1 152 ? 19.455 30.585 70.339 1.00 50.97 129 ARG B O 1
ATOM 2546 N N . VAL B 1 153 ? 21.681 30.279 70.256 1.00 52.01 130 VAL B N 1
ATOM 2547 C CA . VAL B 1 153 ? 21.813 30.750 68.893 1.00 46.52 130 VAL B CA 1
ATOM 2548 C C . VAL B 1 153 ? 21.199 29.761 67.916 1.00 50.88 130 VAL B C 1
ATOM 2549 O O . VAL B 1 153 ? 21.261 28.549 68.126 1.00 51.08 130 VAL B O 1
ATOM 2553 N N . GLY B 1 154 ? 20.628 30.289 66.835 1.00 49.98 131 GLY B N 1
ATOM 2554 C CA . GLY B 1 154 ? 19.858 29.489 65.900 1.00 44.22 131 GLY B CA 1
ATOM 2555 C C . GLY B 1 154 ? 18.469 29.347 66.478 1.00 41.80 131 GLY B C 1
ATOM 2556 O O . GLY B 1 154 ? 17.725 28.432 66.154 1.00 44.63 131 GLY B O 1
ATOM 2557 N N . GLY B 1 155 ? 18.134 30.267 67.366 1.00 40.12 132 GLY B N 1
ATOM 2558 C CA . GLY B 1 155 ? 16.872 30.218 68.063 1.00 47.30 132 GLY B CA 1
ATOM 2559 C C . GLY B 1 155 ? 15.733 30.751 67.223 1.00 49.05 132 GLY B C 1
ATOM 2560 O O . GLY B 1 155 ? 15.944 31.495 66.262 1.00 47.49 132 GLY B O 1
ATOM 2561 N N . ARG B 1 156 ? 14.523 30.350 67.588 1.00 46.80 133 ARG B N 1
ATOM 2562 C CA . ARG B 1 156 ? 13.312 30.818 66.941 1.00 42.00 133 ARG B CA 1
ATOM 2563 C C . ARG B 1 156 ? 12.376 31.288 68.034 1.00 41.89 133 ARG B C 1
ATOM 2564 O O . ARG B 1 156 ? 12.202 30.601 69.038 1.00 45.05 133 ARG B O 1
ATOM 2572 N N . ILE B 1 157 ? 11.796 32.465 67.859 1.00 40.79 134 ILE B N 1
ATOM 2573 C CA . ILE B 1 157 ? 10.783 32.957 68.786 1.00 39.79 134 ILE B CA 1
ATOM 2574 C C . ILE B 1 157 ? 9.513 33.193 67.983 1.00 41.93 134 ILE B C 1
ATOM 2575 O O . ILE B 1 157 ? 9.564 33.822 66.922 1.00 42.89 134 ILE B O 1
ATOM 2580 N N . ILE B 1 158 ? 8.388 32.673 68.469 1.00 39.90 135 ILE B N 1
ATOM 2581 C CA . ILE B 1 158 ? 7.103 32.861 67.807 1.00 36.93 135 ILE B CA 1
ATOM 2582 C C . ILE B 1 158 ? 6.051 33.385 68.765 1.00 39.00 135 ILE B C 1
ATOM 2583 O O . ILE B 1 158 ? 5.555 32.660 69.631 1.00 42.40 135 ILE B O 1
ATOM 2588 N N . ASN B 1 159 ? 5.701 34.650 68.601 1.00 38.72 136 ASN B N 1
ATOM 2589 C CA . ASN B 1 159 ? 4.641 35.242 69.391 1.00 35.56 136 ASN B CA 1
ATOM 2590 C C . ASN B 1 159 ? 3.301 34.978 68.753 1.00 35.76 136 ASN B C 1
ATOM 2591 O O . ASN B 1 159 ? 3.188 34.951 67.533 1.00 38.78 136 ASN B O 1
ATOM 2604 N N . SER B 1 161 ? -0.299 36.280 67.935 1.00 35.74 138 SER B N 1
ATOM 2605 C CA . SER B 1 161 ? -1.075 37.507 67.846 1.00 37.35 138 SER B CA 1
ATOM 2606 C C . SER B 1 161 ? -2.519 37.202 67.486 1.00 35.69 138 SER B C 1
ATOM 2607 O O . SER B 1 161 ? -3.063 36.191 67.910 1.00 38.32 138 SER B O 1
ATOM 2610 N N . THR B 1 162 ? -3.155 38.080 66.722 1.00 35.63 139 THR B N 1
ATOM 2611 C CA . THR B 1 162 ? -4.542 37.854 66.338 1.00 35.08 139 THR B CA 1
ATOM 2612 C C . THR B 1 162 ? -4.864 38.621 65.093 1.00 35.88 139 THR B C 1
ATOM 2613 O O . THR B 1 162 ? -4.439 39.764 64.945 1.00 36.35 139 THR B O 1
ATOM 2617 N N . SER B 1 163 ? -5.650 38.000 64.217 1.00 35.77 140 SER B N 1
ATOM 2618 C CA . SER B 1 163 ? -6.108 38.660 62.997 1.00 32.96 140 SER B CA 1
ATOM 2619 C C . SER B 1 163 ? -6.913 39.916 63.304 1.00 29.65 140 SER B C 1
ATOM 2620 O O . SER B 1 163 ? -7.072 40.790 62.462 1.00 33.00 140 SER B O 1
ATOM 2623 N N . GLN B 1 164 ? -7.415 40.015 64.524 1.00 32.33 141 GLN B N 1
ATOM 2624 C CA . GLN B 1 164 ? -8.136 41.215 64.935 1.00 33.77 141 GLN B CA 1
ATOM 2625 C C . GLN B 1 164 ? -7.240 42.462 64.924 1.00 32.86 141 GLN B C 1
ATOM 2626 O O . GLN B 1 164 ? -7.735 43.573 64.780 1.00 31.70 141 GLN B O 1
ATOM 2632 N N . VAL B 1 165 ? -5.925 42.278 65.040 1.00 32.10 142 VAL B N 1
ATOM 2633 C CA . VAL B 1 165 ? -5.013 43.394 64.808 1.00 33.28 142 VAL B CA 1
ATOM 2634 C C . VAL B 1 165 ? -5.313 44.042 63.451 1.00 32.70 142 VAL B C 1
ATOM 2635 O O . VAL B 1 165 ? -5.080 45.234 63.262 1.00 34.47 142 VAL B O 1
ATOM 2639 N N . GLY B 1 166 ? -5.852 43.264 62.519 1.00 29.63 143 GLY B N 1
ATOM 2640 C CA . GLY B 1 166 ? -6.268 43.819 61.247 1.00 35.22 143 GLY B CA 1
ATOM 2641 C C . GLY B 1 166 ? -7.769 44.007 61.142 1.00 34.51 143 GLY B C 1
ATOM 2642 O O . GLY B 1 166 ? -8.240 45.040 60.682 1.00 33.42 143 GLY B O 1
ATOM 2643 N N . LEU B 1 167 ? -8.518 42.986 61.544 1.00 34.89 144 LEU B N 1
ATOM 2644 C CA . LEU B 1 167 ? -9.975 43.039 61.512 1.00 35.98 144 LEU B CA 1
ATOM 2645 C C . LEU B 1 167 ? -10.493 44.229 62.316 1.00 37.70 144 LEU B C 1
ATOM 2646 O O . LEU B 1 167 ? -11.345 44.994 61.842 1.00 35.23 144 LEU B O 1
ATOM 2651 N N . LEU B 1 168 ? -9.978 44.376 63.536 1.00 34.47 145 LEU B N 1
ATOM 2652 C CA . LEU B 1 168 ? -10.262 45.546 64.357 1.00 31.02 145 LEU B CA 1
ATOM 2653 C C . LEU B 1 168 ? -11.749 45.725 64.617 1.00 33.50 145 LEU B C 1
ATOM 2654 O O . LEU B 1 168 ? -12.300 46.806 64.433 1.00 35.06 145 LEU B O 1
ATOM 2659 N N . HIS B 1 169 ? -12.389 44.647 65.052 1.00 30.95 146 HIS B N 1
ATOM 2660 C CA . HIS B 1 169 ? -13.820 44.645 65.347 1.00 36.04 146 HIS B CA 1
ATOM 2661 C C . HIS B 1 169 ? -14.218 45.258 66.703 1.00 38.76 146 HIS B C 1
ATOM 2662 O O . HIS B 1 169 ? -13.475 45.160 67.691 1.00 37.42 146 HIS B O 1
ATOM 2669 N N . PRO B 1 170 ? -15.410 45.881 66.755 1.00 32.99 147 PRO B N 1
ATOM 2670 C CA . PRO B 1 170 ? -16.013 46.290 68.028 1.00 34.76 147 PRO B CA 1
ATOM 2671 C C . PRO B 1 170 ? -15.835 45.245 69.148 1.00 36.67 147 PRO B C 1
ATOM 2672 O O . PRO B 1 170 ? -16.066 44.049 68.928 1.00 33.13 147 PRO B O 1
ATOM 2676 N N . SER B 1 171 ? -15.427 45.720 70.326 1.00 33.92 148 SER B N 1
ATOM 2677 C CA . SER B 1 171 ? -15.208 44.902 71.522 1.00 34.44 148 SER B CA 1
ATOM 2678 C C . SER B 1 171 ? -13.871 44.150 71.520 1.00 38.52 148 SER B C 1
ATOM 2679 O O . SER B 1 171 ? -13.596 43.355 72.419 1.00 36.29 148 SER B O 1
ATOM 2682 N N . TYR B 1 172 ? -13.039 44.405 70.513 1.00 40.11 149 TYR B N 1
ATOM 2683 C CA . TYR B 1 172 ? -11.715 43.789 70.451 1.00 36.69 149 TYR B CA 1
ATOM 2684 C C . TYR B 1 172 ? -10.605 44.821 70.662 1.00 35.42 149 TYR B C 1
ATOM 2685 O O . TYR B 1 172 ? -9.412 44.492 70.615 1.00 35.15 149 TYR B O 1
ATOM 2694 N N . GLY B 1 173 ? -11.004 46.071 70.878 1.00 37.51 150 GLY B N 1
ATOM 2695 C CA . GLY B 1 173 ? -10.066 47.175 71.045 1.00 37.89 150 GLY B CA 1
ATOM 2696 C C . GLY B 1 173 ? -8.915 46.915 72.005 1.00 36.30 150 GLY B C 1
ATOM 2697 O O . GLY B 1 173 ? -7.740 47.161 71.684 1.00 35.40 150 GLY B O 1
ATOM 2698 N N . ILE B 1 174 ? -9.246 46.396 73.179 1.00 30.92 151 ILE B N 1
ATOM 2699 C CA . ILE B 1 174 ? -8.242 46.104 74.191 1.00 31.81 151 ILE B CA 1
ATOM 2700 C C . ILE B 1 174 ? -7.351 44.926 73.825 1.00 31.56 151 ILE B C 1
ATOM 2701 O O . ILE B 1 174 ? -6.131 44.991 73.969 1.00 33.79 151 ILE B O 1
ATOM 2706 N N . TYR B 1 175 ? -7.973 43.841 73.369 1.00 33.79 152 TYR B N 1
ATOM 2707 C CA . TYR B 1 175 ? -7.271 42.631 72.934 1.00 34.11 152 TYR B CA 1
ATOM 2708 C C . TYR B 1 175 ? -6.364 42.926 71.731 1.00 34.18 152 TYR B C 1
ATOM 2709 O O . TYR B 1 175 ? -5.210 42.493 71.688 1.00 31.55 152 TYR B O 1
ATOM 2718 N N . ALA B 1 176 ? -6.893 43.678 70.767 1.00 33.06 153 ALA B N 1
ATOM 2719 C CA . ALA B 1 176 ? -6.112 44.069 69.595 1.00 37.14 153 ALA B CA 1
ATOM 2720 C C . ALA B 1 176 ? -5.010 45.066 69.986 1.00 36.56 153 ALA B C 1
ATOM 2721 O O . ALA B 1 176 ? -3.878 44.982 69.512 1.00 35.37 153 ALA B O 1
ATOM 2723 N N . ALA B 1 177 ? -5.347 46.001 70.863 1.00 38.43 154 ALA B N 1
ATOM 2724 C CA . ALA B 1 177 ? -4.370 46.972 71.330 1.00 37.89 154 ALA B CA 1
ATOM 2725 C C . ALA B 1 177 ? -3.178 46.248 71.960 1.00 34.08 154 ALA B C 1
ATOM 2726 O O . ALA B 1 177 ? -2.035 46.655 71.790 1.00 40.81 154 ALA B O 1
ATOM 2728 N N . ALA B 1 178 ? -3.443 45.151 72.651 1.00 34.94 155 ALA B N 1
ATOM 2729 C CA . ALA B 1 178 ? -2.374 44.383 73.290 1.00 34.87 155 ALA B CA 1
ATOM 2730 C C . ALA B 1 178 ? -1.673 43.443 72.328 1.00 35.74 155 ALA B C 1
ATOM 2731 O O . ALA B 1 178 ? -0.485 43.163 72.480 1.00 36.74 155 ALA B O 1
ATOM 2733 N N . LYS B 1 179 ? -2.403 42.932 71.345 1.00 36.12 156 LYS B N 1
ATOM 2734 C CA . LYS B 1 179 ? -1.774 42.069 70.367 1.00 32.16 156 LYS B CA 1
ATOM 2735 C C . LYS B 1 179 ? -0.921 42.880 69.388 1.00 32.10 156 LYS B C 1
ATOM 2736 O O . LYS B 1 179 ? 0.155 42.442 68.994 1.00 31.81 156 LYS B O 1
ATOM 2742 N N . ALA B 1 180 ? -1.408 44.062 69.009 1.00 32.72 157 ALA B N 1
ATOM 2743 C CA . ALA B 1 180 ? -0.629 45.006 68.196 1.00 34.88 157 ALA B CA 1
ATOM 2744 C C . ALA B 1 180 ? 0.704 45.360 68.862 1.00 32.76 157 ALA B C 1
ATOM 2745 O O . ALA B 1 180 ? 1.697 45.628 68.188 1.00 30.64 157 ALA B O 1
ATOM 2747 N N . GLY B 1 181 ? 0.707 45.368 70.188 1.00 28.79 158 GLY B N 1
ATOM 2748 C CA . GLY B 1 181 ? 1.912 45.683 70.937 1.00 33.56 158 GLY B CA 1
ATOM 2749 C C . GLY B 1 181 ? 2.897 44.546 70.840 1.00 31.31 158 GLY B C 1
ATOM 2750 O O . GLY B 1 181 ? 4.100 44.750 70.647 1.00 30.34 158 GLY B O 1
ATOM 2751 N N . VAL B 1 182 ? 2.383 43.330 70.968 1.00 30.40 159 VAL B N 1
ATOM 2752 C CA . VAL B 1 182 ? 3.183 42.160 70.671 1.00 31.16 159 VAL B CA 1
ATOM 2753 C C . VAL B 1 182 ? 3.827 42.222 69.254 1.00 30.69 159 VAL B C 1
ATOM 2754 O O . VAL B 1 182 ? 5.006 41.903 69.077 1.00 29.72 159 VAL B O 1
ATOM 2758 N N . GLU B 1 183 ? 3.058 42.618 68.245 1.00 27.87 160 GLU B N 1
ATOM 2759 C CA . GLU B 1 183 ? 3.607 42.654 66.889 1.00 31.56 160 GLU B CA 1
ATOM 2760 C C . GLU B 1 183 ? 4.749 43.670 66.771 1.00 34.24 160 GLU B C 1
ATOM 2761 O O . GLU B 1 183 ? 5.790 43.381 66.184 1.00 36.16 160 GLU B O 1
ATOM 2767 N N . ALA B 1 184 ? 4.555 44.854 67.336 1.00 28.60 161 ALA B N 1
ATOM 2768 C CA . ALA B 1 184 ? 5.620 45.837 67.370 1.00 33.88 161 ALA B CA 1
ATOM 2769 C C . ALA B 1 184 ? 6.899 45.231 67.958 1.00 34.88 161 ALA B C 1
ATOM 2770 O O . ALA B 1 184 ? 7.994 45.371 67.396 1.00 36.31 161 ALA B O 1
ATOM 2780 N N . THR B 1 186 ? 7.672 42.209 68.165 1.00 34.04 163 THR B N 1
ATOM 2781 C CA . THR B 1 186 ? 8.141 41.143 67.292 1.00 36.10 163 THR B CA 1
ATOM 2782 C C . THR B 1 186 ? 9.112 41.682 66.244 1.00 37.12 163 THR B C 1
ATOM 2783 O O . THR B 1 186 ? 10.154 41.081 65.975 1.00 35.46 163 THR B O 1
ATOM 2787 N N . HIS B 1 187 ? 8.773 42.826 65.661 1.00 36.65 164 HIS B N 1
ATOM 2788 C CA . HIS B 1 187 ? 9.625 43.427 64.639 1.00 38.86 164 HIS B CA 1
ATOM 2789 C C . HIS B 1 187 ? 10.921 43.946 65.280 1.00 37.54 164 HIS B C 1
ATOM 2790 O O . HIS B 1 187 ? 12.024 43.597 64.855 1.00 41.69 164 HIS B O 1
ATOM 2797 N N . VAL B 1 188 ? 10.781 44.765 66.309 1.00 32.66 165 VAL B N 1
ATOM 2798 C CA . VAL B 1 188 ? 11.927 45.393 66.932 1.00 37.17 165 VAL B CA 1
ATOM 2799 C C . VAL B 1 188 ? 12.906 44.332 67.438 1.00 40.38 165 VAL B C 1
ATOM 2800 O O . VAL B 1 188 ? 14.113 44.398 67.182 1.00 39.19 165 VAL B O 1
ATOM 2804 N N . LEU B 1 189 ? 12.369 43.335 68.132 1.00 40.33 166 LEU B N 1
ATOM 2805 C CA . LEU B 1 189 ? 13.196 42.285 68.702 1.00 37.71 166 LEU B CA 1
ATOM 2806 C C . LEU B 1 189 ? 14.000 41.528 67.647 1.00 36.99 166 LEU B C 1
ATOM 2807 O O . LEU B 1 189 ? 15.155 41.210 67.881 1.00 43.24 166 LEU B O 1
ATOM 2812 N N . SER B 1 190 ? 13.415 41.259 66.484 1.00 36.82 167 SER B N 1
ATOM 2813 C CA . SER B 1 190 ? 14.179 40.596 65.417 1.00 39.37 167 SER B CA 1
ATOM 2814 C C . SER B 1 190 ? 15.411 41.395 65.021 1.00 36.82 167 SER B C 1
ATOM 2815 O O . SER B 1 190 ? 16.401 40.825 64.562 1.00 38.20 167 SER B O 1
ATOM 2818 N N . LYS B 1 191 ? 15.333 42.713 65.187 1.00 36.74 168 LYS B N 1
ATOM 2819 C CA . LYS B 1 191 ? 16.443 43.597 64.869 1.00 37.96 168 LYS B CA 1
ATOM 2820 C C . LYS B 1 191 ? 17.453 43.658 66.006 1.00 39.72 168 LYS B C 1
ATOM 2821 O O . LYS B 1 191 ? 18.653 43.655 65.765 1.00 45.24 168 LYS B O 1
ATOM 2827 N N . GLU B 1 192 ? 16.969 43.702 67.239 1.00 36.01 169 GLU B N 1
ATOM 2828 C CA . GLU B 1 192 ? 17.857 43.825 68.394 1.00 40.77 169 GLU B CA 1
ATOM 2829 C C . GLU B 1 192 ? 18.620 42.542 68.698 1.00 40.41 169 GLU B C 1
ATOM 2830 O O . GLU B 1 192 ? 19.522 42.533 69.534 1.00 39.74 169 GLU B O 1
ATOM 2836 N N . LEU B 1 193 ? 18.256 41.459 68.032 1.00 40.19 170 LEU B N 1
ATOM 2837 C CA . LEU B 1 193 ? 18.950 40.201 68.239 1.00 40.66 170 LEU B CA 1
ATOM 2838 C C . LEU B 1 193 ? 19.904 39.965 67.086 1.00 42.74 170 LEU B C 1
ATOM 2839 O O . LEU B 1 193 ? 20.383 38.846 66.876 1.00 41.32 170 LEU B O 1
ATOM 2844 N N . ARG B 1 194 ? 20.174 41.023 66.326 1.00 41.07 171 ARG B N 1
ATOM 2845 C CA . ARG B 1 194 ? 21.184 40.949 65.276 1.00 43.96 171 ARG B CA 1
ATOM 2846 C C . ARG B 1 194 ? 22.448 40.260 65.810 1.00 45.68 171 ARG B C 1
ATOM 2847 O O . ARG B 1 194 ? 22.829 40.451 66.966 1.00 40.92 171 ARG B O 1
ATOM 2855 N N . GLY B 1 195 ? 23.077 39.439 64.979 1.00 46.31 172 GLY B N 1
ATOM 2856 C CA . GLY B 1 195 ? 24.288 38.750 65.389 1.00 45.82 172 GLY B CA 1
ATOM 2857 C C . GLY B 1 195 ? 24.096 37.362 65.988 1.00 52.16 172 GLY B C 1
ATOM 2858 O O . GLY B 1 195 ? 24.976 36.500 65.874 1.00 52.41 172 GLY B O 1
ATOM 2859 N N . ARG B 1 196 ? 22.955 37.128 66.625 1.00 46.19 173 ARG B N 1
ATOM 2860 C CA . ARG B 1 196 ? 22.742 35.853 67.298 1.00 47.05 173 ARG B CA 1
ATOM 2861 C C . ARG B 1 196 ? 22.049 34.790 66.462 1.00 48.08 173 ARG B C 1
ATOM 2862 O O . ARG B 1 196 ? 21.865 33.663 66.915 1.00 55.74 173 ARG B O 1
ATOM 2870 N N . ASP B 1 197 ? 21.679 35.138 65.241 1.00 45.55 174 ASP B N 1
ATOM 2871 C CA . ASP B 1 197 ? 20.977 34.195 64.383 1.00 51.72 174 ASP B CA 1
ATOM 2872 C C . ASP B 1 197 ? 19.679 33.700 65.007 1.00 48.72 174 ASP B C 1
ATOM 2873 O O . ASP B 1 197 ? 19.402 32.500 65.006 1.00 49.50 174 ASP B O 1
ATOM 2878 N N . ILE B 1 198 ? 18.882 34.634 65.517 1.00 46.41 175 ILE B N 1
ATOM 2879 C CA . ILE B 1 198 ? 17.621 34.319 66.180 1.00 45.17 175 ILE B CA 1
ATOM 2880 C C . ILE B 1 198 ? 16.420 34.993 65.502 1.00 47.57 175 ILE B C 1
ATOM 2881 O O . ILE B 1 198 ? 16.304 36.216 65.509 1.00 46.57 175 ILE B O 1
ATOM 2886 N N . THR B 1 199 ? 15.520 34.204 64.922 1.00 45.62 176 THR B N 1
ATOM 2887 C CA . THR B 1 199 ? 14.333 34.798 64.318 1.00 41.45 176 THR B CA 1
ATOM 2888 C C . THR B 1 199 ? 13.272 35.125 65.357 1.00 41.51 176 THR B C 1
ATOM 2889 O O . THR B 1 199 ? 13.176 34.472 66.394 1.00 43.98 176 THR B O 1
ATOM 2893 N N . VAL B 1 200 ? 12.509 36.180 65.081 1.00 43.89 177 VAL B N 1
ATOM 2894 C CA . VAL B 1 200 ? 11.359 36.556 65.883 1.00 34.77 177 VAL B CA 1
ATOM 2895 C C . VAL B 1 200 ? 10.214 36.827 64.937 1.00 40.67 177 VAL B C 1
ATOM 2896 O O . VAL B 1 200 ? 10.266 37.778 64.168 1.00 40.59 177 VAL B O 1
ATOM 2900 N N . ASN B 1 201 ? 9.187 35.984 64.991 1.00 41.28 178 ASN B N 1
ATOM 2901 C CA . ASN B 1 201 ? 8.025 36.108 64.131 1.00 34.79 178 ASN B CA 1
ATOM 2902 C C . ASN B 1 201 ? 6.789 36.027 65.000 1.00 37.90 178 ASN B C 1
ATOM 2903 O O . ASN B 1 201 ? 6.887 35.824 66.195 1.00 35.43 178 ASN B O 1
ATOM 2908 N N . ALA B 1 202 ? 5.621 36.141 64.387 1.00 36.34 179 ALA B N 1
ATOM 2909 C CA . ALA B 1 202 ? 4.378 36.020 65.116 1.00 31.31 179 ALA B CA 1
ATOM 2910 C C . ALA B 1 202 ? 3.341 35.313 64.255 1.00 34.28 179 ALA B C 1
ATOM 2911 O O . ALA B 1 202 ? 3.294 35.493 63.042 1.00 33.58 179 ALA B O 1
ATOM 2913 N N . VAL B 1 203 ? 2.492 34.513 64.883 1.00 38.15 180 VAL B N 1
ATOM 2914 C CA . VAL B 1 203 ? 1.377 33.922 64.158 1.00 37.52 180 VAL B CA 1
ATOM 2915 C C . VAL B 1 203 ? 0.084 34.514 64.664 1.00 33.78 180 VAL B C 1
ATOM 2916 O O . VAL B 1 203 ? -0.119 34.630 65.862 1.00 37.88 180 VAL B O 1
ATOM 2920 N N . ALA B 1 204 ? -0.773 34.919 63.745 1.00 32.16 181 ALA B N 1
ATOM 2921 C CA . ALA B 1 204 ? -2.002 35.601 64.110 1.00 33.94 181 ALA B CA 1
ATOM 2922 C C . ALA B 1 204 ? -3.182 34.834 63.532 1.00 35.22 181 ALA B C 1
ATOM 2923 O O . ALA B 1 204 ? -3.584 35.066 62.383 1.00 37.40 181 ALA B O 1
ATOM 2925 N N . PRO B 1 205 ? -3.722 33.896 64.323 1.00 36.22 182 PRO B N 1
ATOM 2926 C CA . PRO B 1 205 ? -4.837 33.031 63.938 1.00 34.34 182 PRO B CA 1
ATOM 2927 C C . PRO B 1 205 ? -6.124 33.811 63.860 1.00 36.84 182 PRO B C 1
ATOM 2928 O O . PRO B 1 205 ? -6.245 34.844 64.517 1.00 34.62 182 PRO B O 1
ATOM 2932 N N . GLY B 1 206 ? -7.058 33.333 63.044 1.00 36.04 183 GLY B N 1
ATOM 2933 C CA . GLY B 1 206 ? -8.432 33.796 63.111 1.00 36.28 183 GLY B CA 1
ATOM 2934 C C . GLY B 1 206 ? -9.195 33.007 64.173 1.00 41.70 183 GLY B C 1
ATOM 2935 O O . GLY B 1 206 ? -8.599 32.438 65.102 1.00 38.28 183 GLY B O 1
ATOM 2936 N N . PRO B 1 207 ? -10.528 32.972 64.054 1.00 42.31 184 PRO B N 1
ATOM 2937 C CA . PRO B 1 207 ? -11.329 32.115 64.935 1.00 45.04 184 PRO B CA 1
ATOM 2938 C C . PRO B 1 207 ? -10.959 30.639 64.739 1.00 46.16 184 PRO B C 1
ATOM 2939 O O . PRO B 1 207 ? -11.025 30.115 63.622 1.00 46.55 184 PRO B O 1
ATOM 2943 N N . THR B 1 208 ? -10.564 29.979 65.817 1.00 46.38 185 THR B N 1
ATOM 2944 C CA . THR B 1 208 ? -10.170 28.585 65.735 1.00 47.43 185 THR B CA 1
ATOM 2945 C C . THR B 1 208 ? -11.110 27.758 66.592 1.00 51.91 185 THR B C 1
ATOM 2946 O O . THR B 1 208 ? -11.664 28.254 67.567 1.00 53.02 185 THR B O 1
ATOM 2950 N N . ALA B 1 209 ? -11.282 26.495 66.225 1.00 50.03 186 ALA B N 1
ATOM 2951 C CA . ALA B 1 209 ? -12.311 25.649 66.807 1.00 49.22 186 ALA B CA 1
ATOM 2952 C C . ALA B 1 209 ? -12.397 25.702 68.345 1.00 56.17 186 ALA B C 1
ATOM 2953 O O . ALA B 1 209 ? -13.405 26.141 68.908 1.00 60.53 186 ALA B O 1
ATOM 2955 N N . THR B 1 210 ? -11.348 25.337 69.039 1.00 53.34 187 THR B N 1
ATOM 2956 C CA . THR B 1 210 ? -11.413 25.319 70.490 1.00 55.88 187 THR B CA 1
ATOM 2957 C C . THR B 1 210 ? -11.303 26.680 71.209 1.00 57.98 187 THR B C 1
ATOM 2958 O O . THR B 1 210 ? -10.650 26.777 72.212 1.00 58.38 187 THR B O 1
ATOM 2962 N N . ASP B 1 211 ? -11.971 27.706 70.706 1.00 58.57 188 ASP B N 1
ATOM 2963 C CA . ASP B 1 211 ? -11.865 29.063 71.224 1.00 60.19 188 ASP B CA 1
ATOM 2964 C C . ASP B 1 211 ? -12.865 29.478 72.278 1.00 58.23 188 ASP B C 1
ATOM 2965 O O . ASP B 1 211 ? -12.566 29.560 73.441 1.00 57.40 188 ASP B O 1
ATOM 2970 N N . LEU B 1 212 ? -14.056 29.814 71.827 1.00 20.00 189 LEU B N 1
ATOM 2971 C CA . LEU B 1 212 ? -15.097 30.296 72.701 1.00 20.00 189 LEU B CA 1
ATOM 2972 C C . LEU B 1 212 ? -16.268 30.781 71.876 1.00 20.00 189 LEU B C 1
ATOM 2973 O O . LEU B 1 212 ? -16.810 31.832 72.129 1.00 58.31 189 LEU B O 1
ATOM 2978 N N . VAL B 1 221 ? -24.569 28.481 64.345 1.00 20.00 198 VAL B N 1
ATOM 2979 C CA . VAL B 1 221 ? -23.945 29.380 65.314 1.00 20.00 198 VAL B CA 1
ATOM 2980 C C . VAL B 1 221 ? -22.434 29.337 65.191 1.00 20.00 198 VAL B C 1
ATOM 2981 O O . VAL B 1 221 ? -21.787 30.345 64.981 1.00 72.85 198 VAL B O 1
ATOM 2985 N N . ARG B 1 222 ? -21.881 28.146 65.315 1.00 20.00 199 ARG B N 1
ATOM 2986 C CA . ARG B 1 222 ? -20.511 27.922 64.955 1.00 20.00 199 ARG B CA 1
ATOM 2987 C C . ARG B 1 222 ? -20.480 27.763 63.451 1.00 20.00 199 ARG B C 1
ATOM 2988 O O . ARG B 1 222 ? -19.729 28.424 62.757 1.00 72.49 199 ARG B O 1
ATOM 2996 N N . ASP B 1 223 ? -21.359 26.918 62.951 1.00 20.00 200 ASP B N 1
ATOM 2997 C CA . ASP B 1 223 ? -21.644 26.863 61.540 1.00 20.00 200 ASP B CA 1
ATOM 2998 C C . ASP B 1 223 ? -21.407 28.210 60.896 1.00 20.00 200 ASP B C 1
ATOM 2999 O O . ASP B 1 223 ? -20.827 28.274 59.835 1.00 72.82 200 ASP B O 1
ATOM 3004 N N . ARG B 1 224 ? -21.868 29.287 61.526 1.00 20.00 201 ARG B N 1
ATOM 3005 C CA . ARG B 1 224 ? -21.728 30.626 60.950 1.00 20.00 201 ARG B CA 1
ATOM 3006 C C . ARG B 1 224 ? -20.273 31.027 60.862 1.00 20.00 201 ARG B C 1
ATOM 3007 O O . ARG B 1 224 ? -19.907 31.851 60.058 1.00 67.84 201 ARG B O 1
ATOM 3015 N N . PHE B 1 225 ? -19.441 30.450 61.706 1.00 69.48 202 PHE B N 1
ATOM 3016 C CA . PHE B 1 225 ? -18.050 30.795 61.701 1.00 61.58 202 PHE B CA 1
ATOM 3017 C C . PHE B 1 225 ? -17.296 29.916 60.749 1.00 63.75 202 PHE B C 1
ATOM 3018 O O . PHE B 1 225 ? -16.252 30.263 60.273 1.00 63.97 202 PHE B O 1
ATOM 3026 N N . ALA B 1 226 ? -17.846 28.766 60.448 1.00 20.00 203 ALA B N 1
ATOM 3027 C CA . ALA B 1 226 ? -17.192 27.871 59.501 1.00 20.00 203 ALA B CA 1
ATOM 3028 C C . ALA B 1 226 ? -17.145 28.485 58.106 1.00 20.00 203 ALA B C 1
ATOM 3029 O O . ALA B 1 226 ? -16.266 28.170 57.306 1.00 63.11 203 ALA B O 1
ATOM 3031 N N . LYS B 1 227 ? -18.077 29.400 57.824 1.00 60.08 204 LYS B N 1
ATOM 3032 C CA . LYS B 1 227 ? -18.237 29.945 56.478 1.00 60.21 204 LYS B CA 1
ATOM 3033 C C . LYS B 1 227 ? -17.591 31.323 56.298 1.00 59.58 204 LYS B C 1
ATOM 3034 O O . LYS B 1 227 ? -17.673 31.918 55.222 1.00 54.29 204 LYS B O 1
ATOM 3040 N N . LEU B 1 228 ? -16.958 31.829 57.351 1.00 60.29 205 LEU B N 1
ATOM 3041 C CA . LEU B 1 228 ? -16.342 33.158 57.312 1.00 57.50 205 LEU B CA 1
ATOM 3042 C C . LEU B 1 228 ? -15.156 33.194 56.341 1.00 53.19 205 LEU B C 1
ATOM 3043 O O . LEU B 1 228 ? -15.033 34.105 55.507 1.00 46.51 205 LEU B O 1
ATOM 3048 N N . ALA B 1 229 ? -14.285 32.198 56.465 1.00 45.27 206 ALA B N 1
ATOM 3049 C CA . ALA B 1 229 ? -13.164 32.052 55.557 1.00 44.31 206 ALA B CA 1
ATOM 3050 C C . ALA B 1 229 ? -13.649 31.660 54.164 1.00 43.90 206 ALA B C 1
ATOM 3051 O O . ALA B 1 229 ? -14.640 30.950 54.025 1.00 46.13 206 ALA B O 1
ATOM 3053 N N . PRO B 1 230 ? -12.954 32.139 53.125 1.00 44.07 207 PRO B N 1
ATOM 3054 C CA . PRO B 1 230 ? -13.198 31.708 51.739 1.00 43.83 207 PRO B CA 1
ATOM 3055 C C . PRO B 1 230 ? -13.046 30.186 51.575 1.00 43.72 207 PRO B C 1
ATOM 3056 O O . PRO B 1 230 ? -13.641 29.604 50.672 1.00 47.10 207 PRO B O 1
ATOM 3060 N N . LEU B 1 231 ? -12.255 29.553 52.434 1.00 38.51 208 LEU B N 1
ATOM 3061 C CA . LEU B 1 231 ? -12.146 28.098 52.440 1.00 43.87 208 LEU B CA 1
ATOM 3062 C C . LEU B 1 231 ? -13.397 27.427 53.034 1.00 48.80 208 LEU B C 1
ATOM 3063 O O . LEU B 1 231 ? -13.584 26.220 52.897 1.00 48.78 208 LEU B O 1
ATOM 3068 N N . GLU B 1 232 ? -14.234 28.207 53.711 1.00 48.97 209 GLU B N 1
ATOM 3069 C CA . GLU B 1 232 ? -15.513 27.708 54.231 1.00 50.18 209 GLU B CA 1
ATOM 3070 C C . GLU B 1 232 ? -15.394 26.489 55.166 1.00 53.53 209 GLU B C 1
ATOM 3071 O O . GLU B 1 232 ? -16.087 25.479 55.008 1.00 50.77 209 GLU B O 1
ATOM 3077 N N . ARG B 1 233 ? -14.497 26.595 56.138 1.00 55.70 210 ARG B N 1
ATOM 3078 C CA . ARG B 1 233 ? -14.433 25.647 57.236 1.00 52.31 210 ARG B CA 1
ATOM 3079 C C . ARG B 1 233 ? -13.807 26.393 58.359 1.00 54.94 210 ARG B C 1
ATOM 3080 O O . ARG B 1 233 ? -13.220 27.447 58.143 1.00 58.84 210 ARG B O 1
ATOM 3088 N N . LEU B 1 234 ? -13.931 25.839 59.556 1.00 57.58 211 LEU B N 1
ATOM 3089 C CA . LEU B 1 234 ? -13.341 26.412 60.747 1.00 53.79 211 LEU B CA 1
ATOM 3090 C C . LEU B 1 234 ? -11.906 25.917 60.833 1.00 54.47 211 LEU B C 1
ATOM 3091 O O . LEU B 1 234 ? -11.630 24.744 60.584 1.00 53.75 211 LEU B O 1
ATOM 3096 N N . GLY B 1 235 ? -10.990 26.815 61.174 1.00 55.66 212 GLY B N 1
ATOM 3097 C CA . GLY B 1 235 ? -9.606 26.436 61.379 1.00 46.33 212 GLY B CA 1
ATOM 3098 C C . GLY B 1 235 ? -9.449 25.623 62.643 1.00 44.81 212 GLY B C 1
ATOM 3099 O O . GLY B 1 235 ? -10.212 25.781 63.592 1.00 46.46 212 GLY B O 1
ATOM 3100 N N . THR B 1 236 ? -8.451 24.753 62.656 1.00 41.55 213 THR B N 1
ATOM 3101 C CA . THR B 1 236 ? -8.211 23.895 63.796 1.00 42.38 213 THR B CA 1
ATOM 3102 C C . THR B 1 236 ? -6.940 24.348 64.513 1.00 45.06 213 THR B C 1
ATOM 3103 O O . THR B 1 236 ? -6.095 25.012 63.909 1.00 45.35 213 THR B O 1
ATOM 3107 N N . PRO B 1 237 ? -6.807 24.011 65.811 1.00 42.65 214 PRO B N 1
ATOM 3108 C CA . PRO B 1 237 ? -5.527 24.257 66.477 1.00 41.09 214 PRO B CA 1
ATOM 3109 C C . PRO B 1 237 ? -4.357 23.655 65.700 1.00 38.64 214 PRO B C 1
ATOM 3110 O O . PRO B 1 237 ? -3.280 24.227 65.715 1.00 39.74 214 PRO B O 1
ATOM 3114 N N . GLN B 1 238 ? -4.566 22.513 65.050 1.00 40.43 215 GLN B N 1
ATOM 3115 C CA . GLN B 1 238 ? -3.531 21.901 64.206 1.00 45.07 215 GLN B CA 1
ATOM 3116 C C . GLN B 1 238 ? -3.136 22.807 63.031 1.00 42.15 215 GLN B C 1
ATOM 3117 O O . GLN B 1 238 ? -1.970 22.837 62.619 1.00 40.62 215 GLN B O 1
ATOM 3123 N N . ASP B 1 239 ? -4.116 23.544 62.505 1.00 39.30 216 ASP B N 1
ATOM 3124 C CA . ASP B 1 239 ? -3.853 24.542 61.478 1.00 39.74 216 ASP B CA 1
ATOM 3125 C C . ASP B 1 239 ? -2.816 25.541 61.978 1.00 40.74 216 ASP B C 1
ATOM 3126 O O . ASP B 1 239 ? -1.928 25.969 61.243 1.00 38.22 216 ASP B O 1
ATOM 3131 N N . ILE B 1 240 ? -2.928 25.909 63.242 1.00 37.12 217 ILE B N 1
ATOM 3132 C CA . ILE B 1 240 ? -2.116 26.978 63.768 1.00 38.42 217 ILE B CA 1
ATOM 3133 C C . ILE B 1 240 ? -0.782 26.377 64.144 1.00 39.69 217 ILE B C 1
ATOM 3134 O O . ILE B 1 240 ? 0.272 27.010 63.989 1.00 38.98 217 ILE B O 1
ATOM 3139 N N . ALA B 1 241 ? -0.833 25.135 64.617 1.00 39.21 218 ALA B N 1
ATOM 3140 C CA . ALA B 1 241 ? 0.369 24.430 65.020 1.00 38.60 218 ALA B CA 1
ATOM 3141 C C . ALA B 1 241 ? 1.273 24.175 63.818 1.00 37.23 218 ALA B C 1
ATOM 3142 O O . ALA B 1 241 ? 2.489 24.164 63.946 1.00 37.94 218 ALA B O 1
ATOM 3144 N N . GLY B 1 242 ? 0.689 23.989 62.645 1.00 34.99 219 GLY B N 1
ATOM 3145 C CA . GLY B 1 242 ? 1.502 23.854 61.450 1.00 38.51 219 GLY B CA 1
ATOM 3146 C C . GLY B 1 242 ? 2.238 25.126 61.060 1.00 37.89 219 GLY B C 1
ATOM 3147 O O . GLY B 1 242 ? 3.366 25.073 60.576 1.00 36.15 219 GLY B O 1
ATOM 3148 N N . ALA B 1 243 ? 1.585 26.269 61.249 1.00 34.53 220 ALA B N 1
ATOM 3149 C CA . ALA B 1 243 ? 2.194 27.558 60.969 1.00 36.54 220 ALA B CA 1
ATOM 3150 C C . ALA B 1 243 ? 3.407 27.753 61.865 1.00 36.06 220 ALA B C 1
ATOM 3151 O O . ALA B 1 243 ? 4.500 28.090 61.403 1.00 37.18 220 ALA B O 1
ATOM 3153 N N . VAL B 1 244 ? 3.198 27.521 63.157 1.00 38.24 221 VAL B N 1
ATOM 3154 C CA . VAL B 1 244 ? 4.247 27.646 64.153 1.00 35.11 221 VAL B CA 1
ATOM 3155 C C . VAL B 1 244 ? 5.384 26.673 63.887 1.00 39.82 221 VAL B C 1
ATOM 3156 O O . VAL B 1 244 ? 6.558 27.036 63.987 1.00 39.46 221 VAL B O 1
ATOM 3160 N N . ALA B 1 245 ? 5.026 25.443 63.535 1.00 34.37 222 ALA B N 1
ATOM 3161 C CA . ALA B 1 245 ? 6.002 24.406 63.281 1.00 35.35 222 ALA B CA 1
ATOM 3162 C C . ALA B 1 245 ? 6.851 24.800 62.076 1.00 43.45 222 ALA B C 1
AT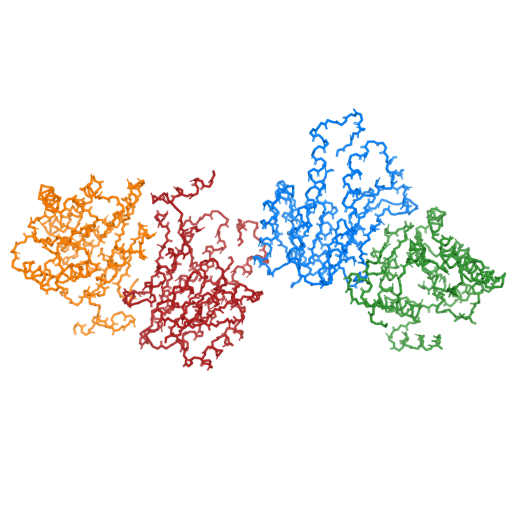OM 3163 O O . ALA B 1 245 ? 8.012 24.395 61.961 1.00 43.96 222 ALA B O 1
ATOM 3165 N N . PHE B 1 246 ? 6.263 25.591 61.181 1.00 39.44 223 PHE B N 1
ATOM 3166 C CA . PHE B 1 246 ? 6.965 26.089 60.012 1.00 40.18 223 PHE B CA 1
ATOM 3167 C C . PHE B 1 246 ? 8.032 27.119 60.397 1.00 40.47 223 PHE B C 1
ATOM 3168 O O . PHE B 1 246 ? 9.183 27.049 59.949 1.00 39.21 223 PHE B O 1
ATOM 3176 N N . LEU B 1 247 ? 7.639 28.084 61.222 1.00 38.20 224 LEU B N 1
ATOM 3177 C CA . LEU B 1 247 ? 8.576 29.108 61.667 1.00 39.36 224 LEU B CA 1
ATOM 3178 C C . LEU B 1 247 ? 9.686 28.503 62.521 1.00 41.03 224 LEU B C 1
ATOM 3179 O O . LEU B 1 247 ? 10.821 28.985 62.519 1.00 40.03 224 LEU B O 1
ATOM 3184 N N . ALA B 1 248 ? 9.366 27.424 63.227 1.00 36.96 225 ALA B N 1
ATOM 3185 C CA . ALA B 1 248 ? 10.343 26.808 64.113 1.00 40.06 225 ALA B CA 1
ATOM 3186 C C . ALA B 1 248 ? 11.281 25.851 63.393 1.00 40.97 225 ALA B C 1
ATOM 3187 O O . ALA B 1 248 ? 12.279 25.425 63.963 1.00 45.54 225 ALA B O 1
ATOM 3189 N N . GLY B 1 249 ? 10.972 25.523 62.144 1.00 41.02 226 GLY B N 1
ATOM 3190 C CA . GLY B 1 249 ? 11.704 24.483 61.441 1.00 41.02 226 GLY B CA 1
ATOM 3191 C C . GLY B 1 249 ? 12.729 24.979 60.443 1.00 45.87 226 GLY B C 1
ATOM 3192 O O . GLY B 1 249 ? 13.077 26.161 60.445 1.00 43.19 226 GLY B O 1
ATOM 3193 N N . PRO B 1 250 ? 13.223 24.071 59.586 1.00 47.38 227 PRO B N 1
ATOM 3194 C CA . PRO B 1 250 ? 14.246 24.349 58.571 1.00 42.26 227 PRO B CA 1
ATOM 3195 C C . PRO B 1 250 ? 13.722 25.257 57.462 1.00 46.86 227 PRO B C 1
ATOM 3196 O O . PRO B 1 250 ? 14.484 26.056 56.911 1.00 48.33 227 PRO B O 1
ATOM 3200 N N . ASP B 1 251 ? 12.439 25.134 57.139 1.00 46.56 228 ASP B N 1
ATOM 3201 C CA . ASP B 1 251 ? 11.854 25.897 56.035 1.00 42.76 228 ASP B CA 1
ATOM 3202 C C . ASP B 1 251 ? 11.433 27.311 56.417 1.00 40.45 228 ASP B C 1
ATOM 3203 O O . ASP B 1 251 ? 10.926 28.046 55.589 1.00 39.92 228 ASP B O 1
ATOM 3208 N N . GLY B 1 252 ? 11.648 27.702 57.665 1.00 40.54 229 GLY B N 1
ATOM 3209 C CA . GLY B 1 252 ? 11.320 29.055 58.065 1.00 38.88 229 GLY B CA 1
ATOM 3210 C C . GLY B 1 252 ? 12.503 29.790 58.666 1.00 43.33 229 GLY B C 1
ATOM 3211 O O . GLY B 1 252 ? 12.329 30.744 59.436 1.00 47.08 229 GLY B O 1
ATOM 3212 N N . ALA B 1 253 ? 13.708 29.346 58.337 1.00 38.84 230 ALA B N 1
ATOM 3213 C CA . ALA B 1 253 ? 14.897 29.914 58.964 1.00 44.77 230 ALA B CA 1
ATOM 3214 C C . ALA B 1 253 ? 15.201 31.299 58.429 1.00 39.69 230 ALA B C 1
ATOM 3215 O O . ALA B 1 253 ? 15.948 32.054 59.033 1.00 41.34 230 ALA B O 1
ATOM 3217 N N . TRP B 1 254 ? 14.615 31.624 57.287 1.00 44.25 231 TRP B N 1
ATOM 3218 C CA . TRP B 1 254 ? 14.902 32.882 56.612 1.00 42.99 231 TRP B CA 1
ATOM 3219 C C . TRP B 1 254 ? 13.814 33.910 56.894 1.00 40.60 231 TRP B C 1
ATOM 3220 O O . TRP B 1 254 ? 13.988 35.094 56.624 1.00 41.38 231 TRP B O 1
ATOM 3231 N N . VAL B 1 255 ? 12.704 33.456 57.464 1.00 39.96 232 VAL B N 1
ATOM 3232 C CA . VAL B 1 255 ? 11.622 34.355 57.849 1.00 36.76 232 VAL B CA 1
ATOM 3233 C C . VAL B 1 255 ? 11.847 34.929 59.251 1.00 39.56 232 VAL B C 1
ATOM 3234 O O . VAL B 1 255 ? 11.988 34.174 60.206 1.00 38.52 232 VAL B O 1
ATOM 3238 N N . ASN B 1 256 ? 11.924 36.255 59.370 1.00 36.93 233 ASN B N 1
ATOM 3239 C CA . ASN B 1 256 ? 11.806 36.906 60.681 1.00 37.87 233 ASN B CA 1
ATOM 3240 C C . ASN B 1 256 ? 11.333 38.354 60.628 1.00 37.56 233 ASN B C 1
ATOM 3241 O O . ASN B 1 256 ? 11.408 39.014 59.589 1.00 40.77 233 ASN B O 1
ATOM 3246 N N . GLY B 1 257 ? 10.847 38.843 61.761 1.00 35.58 234 GLY B N 1
ATOM 3247 C CA . GLY B 1 257 ? 10.203 40.141 61.812 1.00 35.76 234 GLY B CA 1
ATOM 3248 C C . GLY B 1 257 ? 8.864 40.128 61.080 1.00 37.13 234 GLY B C 1
ATOM 3249 O O . GLY B 1 257 ? 8.292 41.184 60.815 1.00 36.96 234 GLY B O 1
ATOM 3250 N N . GLN B 1 258 ? 8.365 38.937 60.755 1.00 35.10 235 GLN B N 1
ATOM 3251 C CA . GLN B 1 258 ? 7.086 38.799 60.058 1.00 36.15 235 GLN B CA 1
ATOM 3252 C C . GLN B 1 258 ? 5.930 38.464 61.007 1.00 34.71 235 GLN B C 1
ATOM 3253 O O . GLN B 1 258 ? 6.122 37.792 62.021 1.00 34.42 235 GLN B O 1
ATOM 3259 N N . VAL B 1 259 ? 4.738 38.944 60.674 1.00 31.61 236 VAL B N 1
ATOM 3260 C CA . VAL B 1 259 ? 3.515 38.467 61.304 1.00 31.96 236 VAL B CA 1
ATOM 3261 C C . VAL B 1 259 ? 2.773 37.618 60.280 1.00 36.00 236 VAL B C 1
ATOM 3262 O O . VAL B 1 259 ? 2.303 38.134 59.258 1.00 35.70 236 VAL B O 1
ATOM 3266 N N . LEU B 1 260 ? 2.677 36.320 60.555 1.00 31.85 237 LEU B N 1
ATOM 3267 C CA . LEU B 1 260 ? 2.089 35.361 59.631 1.00 31.21 237 LEU B CA 1
ATOM 3268 C C . LEU B 1 260 ? 0.634 35.078 59.964 1.00 37.56 237 LEU B C 1
ATOM 3269 O O . LEU B 1 260 ? 0.329 34.468 60.992 1.00 37.11 237 LEU B O 1
ATOM 3274 N N . ARG B 1 261 ? -0.278 35.534 59.114 1.00 37.24 238 ARG B N 1
ATOM 3275 C CA . ARG B 1 261 ? -1.698 35.349 59.422 1.00 36.50 238 ARG B CA 1
ATOM 3276 C C . ARG B 1 261 ? -2.214 33.986 58.963 1.00 36.06 238 ARG B C 1
ATOM 3277 O O . ARG B 1 261 ? -2.050 33.593 57.800 1.00 30.52 238 ARG B O 1
ATOM 3285 N N . ALA B 1 262 ? -2.818 33.253 59.889 1.00 32.24 239 ALA B N 1
ATOM 3286 C CA . ALA B 1 262 ? -3.342 31.937 59.551 1.00 35.78 239 ALA B CA 1
ATOM 3287 C C . ALA B 1 262 ? -4.808 31.879 59.908 1.00 37.16 239 ALA B C 1
ATOM 3288 O O . ALA B 1 262 ? -5.174 31.660 61.064 1.00 39.48 239 ALA B O 1
ATOM 3290 N N . ASN B 1 263 ? -5.645 32.084 58.907 1.00 34.87 240 ASN B N 1
ATOM 3291 C CA . ASN B 1 263 ? -7.049 32.325 59.148 1.00 35.80 240 ASN B CA 1
ATOM 3292 C C . ASN B 1 263 ? -7.939 31.954 57.957 1.00 38.76 240 ASN B C 1
ATOM 3293 O O . ASN B 1 263 ? -9.055 32.445 57.839 1.00 34.79 240 ASN B O 1
ATOM 3298 N N . GLY B 1 264 ? -7.419 31.114 57.065 1.00 41.47 241 GLY B N 1
ATOM 3299 C CA . GLY B 1 264 ? -8.177 30.616 55.933 1.00 38.12 241 GLY B CA 1
ATOM 3300 C C . GLY B 1 264 ? -8.706 31.711 55.036 1.00 35.07 241 GLY B C 1
ATOM 3301 O O . GLY B 1 264 ? -9.684 31.516 54.337 1.00 35.93 241 GLY B O 1
ATOM 3302 N N . GLY B 1 265 ? -8.066 32.872 55.075 1.00 39.11 242 GLY B N 1
ATOM 3303 C CA . GLY B 1 265 ? -8.372 33.950 54.151 1.00 36.01 242 GLY B CA 1
ATOM 3304 C C . GLY B 1 265 ? -9.329 35.042 54.617 1.00 35.80 242 GLY B C 1
ATOM 3305 O O . GLY B 1 265 ? -9.900 35.750 53.794 1.00 37.45 242 GLY B O 1
ATOM 3306 N N . ILE B 1 266 ? -9.511 35.207 55.920 1.00 37.54 243 ILE B N 1
ATOM 3307 C CA . ILE B 1 266 ? -10.443 36.229 56.384 1.00 38.77 243 ILE B CA 1
ATOM 3308 C C . ILE B 1 266 ? -9.894 37.671 56.290 1.00 39.68 243 ILE B C 1
ATOM 3309 O O . ILE B 1 266 ? -10.660 38.603 56.065 1.00 39.37 243 ILE B O 1
ATOM 3314 N N . ILE B 1 267 ? -8.585 37.854 56.444 1.00 39.02 244 ILE B N 1
ATOM 3315 C CA . ILE B 1 267 ? -7.982 39.175 56.210 1.00 39.29 244 ILE B CA 1
ATOM 3316 C C . ILE B 1 267 ? -6.490 39.148 55.851 1.00 35.94 244 ILE B C 1
ATOM 3317 O O . ILE B 1 267 ? -5.824 38.124 56.013 1.00 40.92 244 ILE B O 1
ATOM 3322 N N . VAL C 1 29 ? 19.171 59.612 -12.680 1.00 63.99 6 VAL C N 1
ATOM 3323 C CA . VAL C 1 29 ? 19.509 58.749 -13.812 1.00 70.81 6 VAL C CA 1
ATOM 3324 C C . VAL C 1 29 ? 20.858 58.066 -13.626 1.00 71.87 6 VAL C C 1
ATOM 3325 O O . VAL C 1 29 ? 21.826 58.688 -13.179 1.00 72.02 6 VAL C O 1
ATOM 3329 N N . ALA C 1 30 ? 20.918 56.789 -13.986 1.00 69.65 7 ALA C N 1
ATOM 3330 C CA . ALA C 1 30 ? 22.123 55.999 -13.776 1.00 67.71 7 ALA C CA 1
ATOM 3331 C C . ALA C 1 30 ? 22.450 55.090 -14.956 1.00 71.94 7 ALA C C 1
ATOM 3332 O O . ALA C 1 30 ? 21.600 54.342 -15.437 1.00 73.85 7 ALA C O 1
ATOM 3334 N N . ILE C 1 31 ? 23.695 55.158 -15.411 1.00 68.78 8 ILE C N 1
ATOM 3335 C CA . ILE C 1 31 ? 24.195 54.235 -16.413 1.00 68.37 8 ILE C CA 1
ATOM 3336 C C . ILE C 1 31 ? 24.800 53.046 -15.696 1.00 63.22 8 ILE C C 1
ATOM 3337 O O . ILE C 1 31 ? 25.438 53.205 -14.662 1.00 61.68 8 ILE C O 1
ATOM 3342 N N . VAL C 1 32 ? 24.610 51.860 -16.249 1.00 61.32 9 VAL C N 1
ATOM 3343 C CA . VAL C 1 32 ? 25.127 50.657 -15.631 1.00 57.29 9 VAL C CA 1
ATOM 3344 C C . VAL C 1 32 ? 25.701 49.743 -16.680 1.00 62.81 9 VAL C C 1
ATOM 3345 O O . VAL C 1 32 ? 24.975 48.965 -17.294 1.00 63.87 9 VAL C O 1
ATOM 3349 N N . THR C 1 33 ? 27.006 49.824 -16.890 1.00 63.03 10 THR C N 1
ATOM 3350 C CA . THR C 1 33 ? 27.648 48.910 -17.824 1.00 64.56 10 THR C CA 1
ATOM 3351 C C . THR C 1 33 ? 27.523 47.466 -17.320 1.00 63.34 10 THR C C 1
ATOM 3352 O O . THR C 1 33 ? 26.972 47.221 -16.241 1.00 62.88 10 THR C O 1
ATOM 3356 N N . GLY C 1 34 ? 28.025 46.514 -18.100 1.00 59.10 11 GLY C N 1
ATOM 3357 C CA . GLY C 1 34 ? 28.008 45.111 -17.712 1.00 63.92 11 GLY C CA 1
ATOM 3358 C C . GLY C 1 34 ? 26.655 44.587 -17.256 1.00 66.23 11 GLY C C 1
ATOM 3359 O O . GLY C 1 34 ? 26.471 43.375 -17.084 1.00 62.65 11 GLY C O 1
ATOM 3360 N N . GLY C 1 38 ? 24.038 38.590 -14.374 1.00 56.82 15 GLY C N 1
ATOM 3361 C CA . GLY C 1 38 ? 23.801 38.330 -12.961 1.00 68.54 15 GLY C CA 1
ATOM 3362 C C . GLY C 1 38 ? 23.979 39.558 -12.077 1.00 67.44 15 GLY C C 1
ATOM 3363 O O . GLY C 1 38 ? 23.028 40.321 -11.859 1.00 59.72 15 GLY C O 1
ATOM 3364 N N . ILE C 1 39 ? 25.196 39.748 -11.565 1.00 61.07 16 ILE C N 1
ATOM 3365 C CA . ILE C 1 39 ? 25.502 40.915 -10.744 1.00 57.92 16 ILE C CA 1
ATOM 3366 C C . ILE C 1 39 ? 25.056 42.209 -11.415 1.00 57.96 16 ILE C C 1
ATOM 3367 O O . ILE C 1 39 ? 24.368 43.026 -10.803 1.00 58.69 16 ILE C O 1
ATOM 3372 N N . GLY C 1 40 ? 25.438 42.393 -12.675 1.00 57.92 17 GLY C N 1
ATOM 3373 C CA . GLY C 1 40 ? 25.039 43.576 -13.423 1.00 60.58 17 GLY C CA 1
ATOM 3374 C C . GLY C 1 40 ? 23.534 43.753 -13.540 1.00 56.00 17 GLY C C 1
ATOM 3375 O O . GLY C 1 40 ? 23.013 44.872 -13.479 1.00 54.40 17 GLY C O 1
ATOM 3376 N N . ALA C 1 41 ? 22.830 42.641 -13.716 1.00 55.77 18 ALA C N 1
ATOM 3377 C CA . ALA C 1 41 ? 21.375 42.660 -13.770 1.00 58.93 18 ALA C CA 1
ATOM 3378 C C . ALA C 1 41 ? 20.815 43.128 -12.428 1.00 62.99 18 ALA C C 1
ATOM 3379 O O . ALA C 1 41 ? 20.055 44.103 -12.350 1.00 58.64 18 ALA C O 1
ATOM 3381 N N . ALA C 1 42 ? 21.204 42.422 -11.370 1.00 63.54 19 ALA C N 1
ATOM 3382 C CA . ALA C 1 42 ? 20.785 42.762 -10.021 1.00 60.76 19 ALA C CA 1
ATOM 3383 C C . ALA C 1 42 ? 20.937 44.252 -9.767 1.00 59.33 19 ALA C C 1
ATOM 3384 O O . ALA C 1 42 ? 20.012 44.903 -9.269 1.00 59.18 19 ALA C O 1
ATOM 3386 N N . ILE C 1 43 ? 22.103 44.791 -10.121 1.00 57.65 20 ILE C N 1
ATOM 3387 C CA . ILE C 1 43 ? 22.402 46.201 -9.886 1.00 58.81 20 ILE C CA 1
ATOM 3388 C C . ILE C 1 43 ? 21.406 47.125 -10.584 1.00 55.20 20 ILE C C 1
ATOM 3389 O O . ILE C 1 43 ? 20.816 48.013 -9.970 1.00 53.56 20 ILE C O 1
ATOM 3394 N N . ALA C 1 44 ? 21.232 46.910 -11.881 1.00 61.25 21 ALA C N 1
ATOM 3395 C CA . ALA C 1 44 ? 20.292 47.701 -12.665 1.00 61.76 21 ALA C CA 1
ATOM 3396 C C . ALA C 1 44 ? 18.907 47.677 -12.027 1.00 58.19 21 ALA C C 1
ATOM 3397 O O . ALA C 1 44 ? 18.302 48.722 -11.765 1.00 56.29 21 ALA C O 1
ATOM 3399 N N . ALA C 1 45 ? 18.420 46.468 -11.777 1.00 53.91 22 ALA C N 1
ATOM 3400 C CA . ALA C 1 45 ? 17.150 46.264 -11.097 1.00 54.40 22 ALA C CA 1
ATOM 3401 C C . ALA C 1 45 ? 17.036 47.054 -9.785 1.00 61.57 22 ALA C C 1
ATOM 3402 O O . ALA C 1 45 ? 16.057 47.784 -9.573 1.00 59.36 22 ALA C O 1
ATOM 3404 N N . ARG C 1 46 ? 18.027 46.901 -8.903 1.00 59.12 23 ARG C N 1
ATOM 3405 C CA . ARG C 1 46 ? 17.963 47.520 -7.585 1.00 55.18 23 ARG C CA 1
ATOM 3406 C C . ARG C 1 46 ? 17.871 49.035 -7.704 1.00 59.69 23 ARG C C 1
ATOM 3407 O O . ARG C 1 46 ? 16.994 49.669 -7.105 1.00 59.40 23 ARG C O 1
ATOM 3415 N N . LEU C 1 47 ? 18.773 49.613 -8.486 1.00 56.50 24 LEU C N 1
ATOM 3416 C CA . LEU C 1 47 ? 18.725 51.042 -8.758 1.00 61.05 24 LEU C CA 1
ATOM 3417 C C . LEU C 1 47 ? 17.367 51.426 -9.344 1.00 63.84 24 LEU C C 1
ATOM 3418 O O . LEU C 1 47 ? 16.840 52.505 -9.068 1.00 61.02 24 LEU C O 1
ATOM 3423 N N . ALA C 1 48 ? 16.808 50.537 -10.163 1.00 61.76 25 ALA C N 1
ATOM 3424 C CA . ALA C 1 48 ? 15.481 50.768 -10.717 1.00 66.78 25 ALA C CA 1
ATOM 3425 C C . ALA C 1 48 ? 14.489 50.851 -9.571 1.00 63.48 25 ALA C C 1
ATOM 3426 O O . ALA C 1 48 ? 13.781 51.846 -9.421 1.00 62.84 25 ALA C O 1
ATOM 3428 N N . SER C 1 49 ? 14.457 49.803 -8.753 1.00 65.31 26 SER C N 1
ATOM 3429 C CA . SER C 1 49 ? 13.606 49.778 -7.567 1.00 60.94 26 SER C CA 1
ATOM 3430 C C . SER C 1 49 ? 13.808 51.028 -6.727 1.00 61.89 26 SER C C 1
ATOM 3431 O O . SER C 1 49 ? 12.851 51.614 -6.224 1.00 61.71 26 SER C O 1
ATOM 3434 N N . ASP C 1 50 ? 15.063 51.434 -6.572 1.00 63.93 27 ASP C N 1
ATOM 3435 C CA . ASP C 1 50 ? 15.377 52.603 -5.753 1.00 65.10 27 ASP C CA 1
ATOM 3436 C C . ASP C 1 50 ? 14.786 53.869 -6.346 1.00 63.27 27 ASP C C 1
ATOM 3437 O O . ASP C 1 50 ? 14.411 54.779 -5.614 1.00 62.79 27 ASP C O 1
ATOM 3442 N N . GLY C 1 51 ? 14.706 53.922 -7.675 1.00 68.81 28 GLY C N 1
ATOM 3443 C CA . GLY C 1 51 ? 14.117 55.056 -8.369 1.00 66.98 28 GLY C CA 1
ATOM 3444 C C . GLY C 1 51 ? 14.957 55.587 -9.522 1.00 71.42 28 GLY C C 1
ATOM 3445 O O . GLY C 1 51 ? 14.731 56.694 -10.014 1.00 66.93 28 GLY C O 1
ATOM 3446 N N . PHE C 1 52 ? 15.931 54.795 -9.957 1.00 69.66 29 PHE C N 1
ATOM 3447 C CA . PHE C 1 52 ? 16.841 55.231 -11.003 1.00 70.19 29 PHE C CA 1
ATOM 3448 C C . PHE C 1 52 ? 16.370 54.763 -12.360 1.00 76.78 29 PHE C C 1
ATOM 3449 O O . PHE C 1 52 ? 16.153 53.564 -12.565 1.00 74.77 29 PHE C O 1
ATOM 3457 N N . THR C 1 53 ? 16.214 55.706 -13.286 1.00 74.24 30 THR C N 1
ATOM 3458 C CA . THR C 1 53 ? 16.112 55.343 -14.687 1.00 77.45 30 THR C CA 1
ATOM 3459 C C . THR C 1 53 ? 17.460 54.734 -15.036 1.00 76.86 30 THR C C 1
ATOM 3460 O O . THR C 1 53 ? 18.486 55.425 -15.024 1.00 75.20 30 THR C O 1
ATOM 3464 N N . VAL C 1 54 ? 17.467 53.439 -15.323 1.00 73.18 31 VAL C N 1
ATOM 3465 C CA . VAL C 1 54 ? 18.721 52.735 -15.546 1.00 71.78 31 VAL C CA 1
ATOM 3466 C C . VAL C 1 54 ? 19.013 52.491 -17.027 1.00 74.33 31 VAL C C 1
ATOM 3467 O O . VAL C 1 54 ? 18.333 51.700 -17.684 1.00 71.75 31 VAL C O 1
ATOM 3471 N N . VAL C 1 55 ? 20.025 53.174 -17.548 1.00 70.25 32 VAL C N 1
ATOM 3472 C CA . VAL C 1 55 ? 20.472 52.930 -18.906 1.00 68.12 32 VAL C CA 1
ATOM 3473 C C . VAL C 1 55 ? 21.319 51.660 -18.948 1.00 65.10 32 VAL C C 1
ATOM 3474 O O . VAL C 1 55 ? 22.546 51.727 -18.952 1.00 69.73 32 VAL C O 1
ATOM 3478 N N . ILE C 1 56 ? 20.660 50.507 -18.966 1.00 61.66 33 ILE C N 1
ATOM 3479 C CA . ILE C 1 56 ? 21.362 49.230 -19.070 1.00 66.78 33 ILE C CA 1
ATOM 3480 C C . ILE C 1 56 ? 22.358 49.292 -20.221 1.00 70.21 33 ILE C C 1
ATOM 3481 O O . ILE C 1 56 ? 22.151 50.049 -21.170 1.00 76.39 33 ILE C O 1
ATOM 3486 N N . ASN C 1 57 ? 23.435 48.513 -20.142 1.00 68.38 34 ASN C N 1
ATOM 3487 C CA . ASN C 1 57 ? 24.444 48.504 -21.204 1.00 74.16 34 ASN C CA 1
ATOM 3488 C C . ASN C 1 57 ? 25.061 47.131 -21.467 1.00 75.54 34 ASN C C 1
ATOM 3489 O O . ASN C 1 57 ? 25.639 46.512 -20.575 1.00 74.44 34 ASN C O 1
ATOM 3494 N N . TYR C 1 58 ? 24.945 46.674 -22.710 1.00 78.85 35 TYR C N 1
ATOM 3495 C CA . TYR C 1 58 ? 25.520 45.402 -23.129 1.00 79.51 35 TYR C CA 1
ATOM 3496 C C . TYR C 1 58 ? 26.534 45.628 -24.244 1.00 81.25 35 TYR C C 1
ATOM 3497 O O . TYR C 1 58 ? 26.722 46.754 -24.698 1.00 80.99 35 TYR C O 1
ATOM 3506 N N . ALA C 1 59 ? 27.193 44.557 -24.673 1.00 80.11 36 ALA C N 1
ATOM 3507 C CA . ALA C 1 59 ? 28.115 44.636 -25.800 1.00 85.78 36 ALA C CA 1
ATOM 3508 C C . ALA C 1 59 ? 27.798 43.549 -26.819 1.00 93.55 36 ALA C C 1
ATOM 3509 O O . ALA C 1 59 ? 27.711 43.819 -28.018 1.00 101.28 36 ALA C O 1
ATOM 3511 N N . ALA C 1 64 ? 18.645 39.624 -23.309 1.00 68.16 41 ALA C N 1
ATOM 3512 C CA . ALA C 1 64 ? 18.950 39.740 -21.885 1.00 71.70 41 ALA C CA 1
ATOM 3513 C C . ALA C 1 64 ? 18.768 41.174 -21.398 1.00 72.31 41 ALA C C 1
ATOM 3514 O O . ALA C 1 64 ? 18.037 41.428 -20.440 1.00 72.66 41 ALA C O 1
ATOM 3516 N N . ALA C 1 65 ? 19.436 42.111 -22.061 1.00 69.81 42 ALA C N 1
ATOM 3517 C CA . ALA C 1 65 ? 19.308 43.525 -21.719 1.00 73.42 42 ALA C CA 1
ATOM 3518 C C . ALA C 1 65 ? 17.844 43.957 -21.748 1.00 77.26 42 ALA C C 1
ATOM 3519 O O . ALA C 1 65 ? 17.340 44.532 -20.778 1.00 75.59 42 ALA C O 1
ATOM 3521 N N . GLU C 1 66 ? 17.163 43.678 -22.858 1.00 75.47 43 GLU C N 1
ATOM 3522 C CA . GLU C 1 66 ? 15.724 43.905 -22.930 1.00 80.45 43 GLU C CA 1
ATOM 3523 C C . GLU C 1 66 ? 15.064 43.268 -21.712 1.00 79.28 43 GLU C C 1
ATOM 3524 O O . GLU C 1 66 ? 14.417 43.950 -20.913 1.00 80.10 43 GLU C O 1
ATOM 3530 N N . GLU C 1 67 ? 15.242 41.956 -21.576 1.00 75.55 44 GLU C N 1
ATOM 3531 C CA . GLU C 1 67 ? 14.691 41.204 -20.451 1.00 81.98 44 GLU C CA 1
ATOM 3532 C C . GLU C 1 67 ? 14.734 42.014 -19.146 1.00 83.27 44 GLU C C 1
ATOM 3533 O O . GLU C 1 67 ? 13.696 42.299 -18.538 1.00 79.85 44 GLU C O 1
ATOM 3539 N N . VAL C 1 68 ? 15.947 42.382 -18.737 1.00 76.50 45 VAL C N 1
ATOM 3540 C CA . VAL C 1 68 ? 16.171 43.199 -17.551 1.00 77.23 45 VAL C CA 1
ATOM 3541 C C . VAL C 1 68 ? 15.374 44.500 -17.581 1.00 78.12 45 VAL C C 1
ATOM 3542 O O . VAL C 1 68 ? 14.846 44.940 -16.560 1.00 74.16 45 VAL C O 1
ATOM 3546 N N . ALA C 1 69 ? 15.302 45.118 -18.757 1.00 82.13 46 ALA C N 1
ATOM 3547 C CA . ALA C 1 69 ? 14.565 46.370 -18.924 1.00 82.04 46 ALA C CA 1
ATOM 3548 C C . ALA C 1 69 ? 13.064 46.137 -18.788 1.00 83.65 46 ALA C C 1
ATOM 3549 O O . ALA C 1 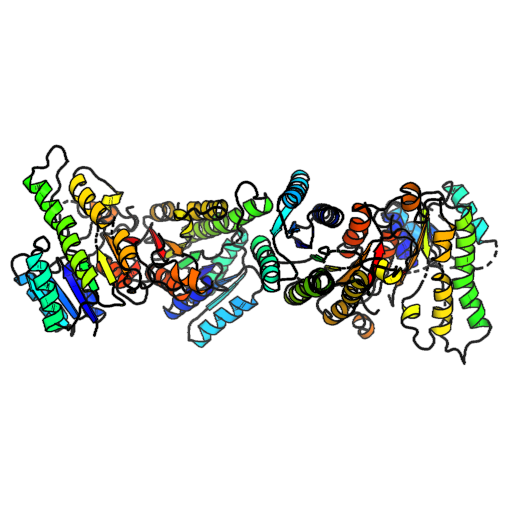69 ? 12.345 46.939 -18.181 1.00 83.34 46 ALA C O 1
ATOM 3551 N N . GLY C 1 70 ? 12.599 45.026 -19.350 1.00 82.04 47 GLY C N 1
ATOM 3552 C CA . GLY C 1 70 ? 11.199 44.660 -19.267 1.00 84.28 47 GLY C CA 1
ATOM 3553 C C . GLY C 1 70 ? 10.752 44.501 -17.830 1.00 84.14 47 GLY C C 1
ATOM 3554 O O . GLY C 1 70 ? 9.761 45.100 -17.412 1.00 85.38 47 GLY C O 1
ATOM 3555 N N . LYS C 1 71 ? 11.491 43.691 -17.074 1.00 84.70 48 LYS C N 1
ATOM 3556 C CA . LYS C 1 71 ? 11.199 43.472 -15.659 1.00 81.66 48 LYS C CA 1
ATOM 3557 C C . LYS C 1 71 ? 11.201 44.789 -14.895 1.00 82.98 48 LYS C C 1
ATOM 3558 O O . LYS C 1 71 ? 10.338 45.039 -14.049 1.00 83.28 48 LYS C O 1
ATOM 3564 N N . ILE C 1 72 ? 12.181 45.631 -15.205 1.00 82.93 49 ILE C N 1
ATOM 3565 C CA . ILE C 1 72 ? 12.315 46.923 -14.552 1.00 80.97 49 ILE C CA 1
ATOM 3566 C C . ILE C 1 72 ? 11.095 47.800 -14.801 1.00 84.45 49 ILE C C 1
ATOM 3567 O O . ILE C 1 72 ? 10.683 48.567 -13.933 1.00 84.88 49 ILE C O 1
ATOM 3572 N N . GLU C 1 73 ? 10.514 47.685 -15.990 1.00 86.40 50 GLU C N 1
ATOM 3573 C CA . GLU C 1 73 ? 9.309 48.441 -16.315 1.00 87.53 50 GLU C CA 1
ATOM 3574 C C . GLU C 1 73 ? 8.073 47.738 -15.769 1.00 85.05 50 GLU C C 1
ATOM 3575 O O . GLU C 1 73 ? 7.213 48.367 -15.146 1.00 82.08 50 GLU C O 1
ATOM 3581 N N . ALA C 1 74 ? 7.998 46.430 -15.997 1.00 83.44 51 ALA C N 1
ATOM 3582 C CA . ALA C 1 74 ? 6.949 45.616 -15.404 1.00 82.88 51 ALA C CA 1
ATOM 3583 C C . ALA C 1 74 ? 6.843 45.947 -13.922 1.00 83.14 51 ALA C C 1
ATOM 3584 O O . ALA C 1 74 ? 5.748 45.981 -13.362 1.00 86.58 51 ALA C O 1
ATOM 3586 N N . ALA C 1 75 ? 7.988 46.215 -13.300 1.00 80.10 52 ALA C N 1
ATOM 3587 C CA . ALA C 1 75 ? 8.049 46.436 -11.860 1.00 80.75 52 ALA C CA 1
ATOM 3588 C C . ALA C 1 75 ? 7.831 47.897 -11.469 1.00 81.48 52 ALA C C 1
ATOM 3589 O O . ALA C 1 75 ? 8.106 48.294 -10.336 1.00 84.07 52 ALA C O 1
ATOM 3591 N N . GLY C 1 76 ? 7.339 48.697 -12.403 1.00 81.83 53 GLY C N 1
ATOM 3592 C CA . GLY C 1 76 ? 7.035 50.084 -12.106 1.00 83.45 53 GLY C CA 1
ATOM 3593 C C . GLY C 1 76 ? 8.237 50.993 -12.237 1.00 83.97 53 GLY C C 1
ATOM 3594 O O . GLY C 1 76 ? 8.225 52.124 -11.745 1.00 81.62 53 GLY C O 1
ATOM 3595 N N . GLY C 1 77 ? 9.273 50.496 -12.906 1.00 81.46 54 GLY C N 1
ATOM 3596 C CA . GLY C 1 77 ? 10.490 51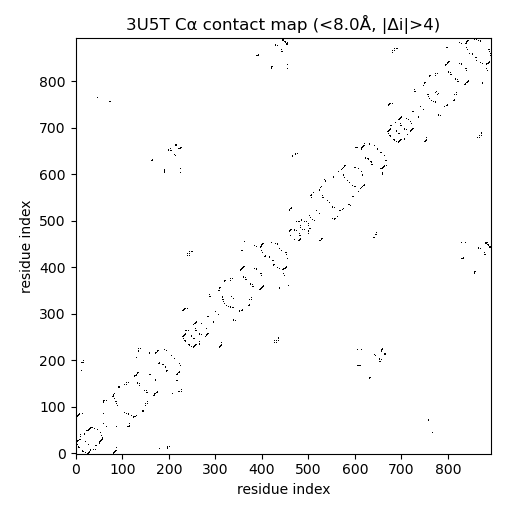.258 -13.119 1.00 83.82 54 GLY C CA 1
ATOM 3597 C C . GLY C 1 77 ? 10.635 51.689 -14.564 1.00 89.44 54 GLY C C 1
ATOM 3598 O O . GLY C 1 77 ? 9.851 51.281 -15.420 1.00 91.06 54 GLY C O 1
ATOM 3599 N N . LYS C 1 78 ? 11.642 52.513 -14.837 1.00 89.40 55 LYS C N 1
ATOM 3600 C CA . LYS C 1 78 ? 11.841 53.061 -16.171 1.00 88.32 55 LYS C CA 1
ATOM 3601 C C . LYS C 1 78 ? 13.195 52.661 -16.748 1.00 82.99 55 LYS C C 1
ATOM 3602 O O . LYS C 1 78 ? 14.224 53.226 -16.382 1.00 83.28 55 LYS C O 1
ATOM 3608 N N . ALA C 1 82 ? 20.993 49.915 -24.356 1.00 82.76 59 ALA C N 1
ATOM 3609 C CA . ALA C 1 82 ? 22.005 50.660 -25.098 1.00 79.80 59 ALA C CA 1
ATOM 3610 C C . ALA C 1 82 ? 23.309 49.882 -25.193 1.00 79.39 59 ALA C C 1
ATOM 3611 O O . ALA C 1 82 ? 24.053 49.783 -24.222 1.00 82.32 59 ALA C O 1
ATOM 3613 N N . GLN C 1 83 ? 23.579 49.326 -26.368 1.00 81.55 60 GLN C N 1
ATOM 3614 C CA . GLN C 1 83 ? 24.806 48.570 -26.589 1.00 85.53 60 GLN C CA 1
ATOM 3615 C C . GLN C 1 83 ? 25.999 49.494 -26.805 1.00 83.88 60 GLN C C 1
ATOM 3616 O O . GLN C 1 83 ? 25.868 50.579 -27.378 1.00 79.33 60 GLN C O 1
ATOM 3622 N N . ALA C 1 84 ? 27.158 49.048 -26.327 1.00 82.48 61 ALA C N 1
ATOM 3623 C CA . ALA C 1 84 ? 28.424 49.752 -26.505 1.00 78.06 61 ALA C CA 1
ATOM 3624 C C . ALA C 1 84 ? 29.549 48.900 -25.930 1.00 77.23 61 ALA C C 1
ATOM 3625 O O . ALA C 1 84 ? 29.412 48.340 -24.844 1.00 81.67 61 ALA C O 1
ATOM 3627 N N . ASP C 1 85 ? 30.651 48.770 -26.660 1.00 75.76 62 ASP C N 1
ATOM 3628 C CA . ASP C 1 85 ? 31.813 48.108 -26.093 1.00 77.03 62 ASP C CA 1
ATOM 3629 C C . ASP C 1 85 ? 32.656 49.140 -25.371 1.00 77.49 62 ASP C C 1
ATOM 3630 O O . ASP C 1 85 ? 33.269 50.007 -26.001 1.00 76.70 62 ASP C O 1
ATOM 3635 N N . VAL C 1 86 ? 32.673 49.027 -24.044 1.00 77.55 63 VAL C N 1
ATOM 3636 C CA . VAL C 1 86 ? 33.320 49.999 -23.171 1.00 72.00 63 VAL C CA 1
ATOM 3637 C C . VAL C 1 86 ? 34.788 50.220 -23.522 1.00 70.34 63 VAL C C 1
ATOM 3638 O O . VAL C 1 86 ? 35.321 51.311 -23.316 1.00 70.11 63 VAL C O 1
ATOM 3642 N N . SER C 1 87 ? 35.437 49.187 -24.056 1.00 69.53 64 SER C N 1
ATOM 3643 C CA . SER C 1 87 ? 36.783 49.337 -24.593 1.00 73.79 64 SER C CA 1
ATOM 3644 C C . SER C 1 87 ? 36.757 50.176 -25.874 1.00 73.47 64 SER C C 1
ATOM 3645 O O . SER C 1 87 ? 37.540 51.118 -26.039 1.00 76.97 64 SER C O 1
ATOM 3648 N N . ALA C 1 90 ? 35.312 55.802 -28.023 1.00 84.76 67 ALA C N 1
ATOM 3649 C CA . ALA C 1 90 ? 34.364 56.308 -29.013 1.00 84.68 67 ALA C CA 1
ATOM 3650 C C . ALA C 1 90 ? 32.940 55.947 -28.632 1.00 81.60 67 ALA C C 1
ATOM 3651 O O . ALA C 1 90 ? 32.157 56.813 -28.244 1.00 80.84 67 ALA C O 1
ATOM 3653 N N . ALA C 1 91 ? 32.614 54.663 -28.760 1.00 77.16 68 ALA C N 1
ATOM 3654 C CA . ALA C 1 91 ? 31.307 54.154 -28.354 1.00 82.48 68 ALA C CA 1
ATOM 3655 C C . ALA C 1 91 ? 30.885 54.739 -27.003 1.00 81.75 68 ALA C C 1
ATOM 3656 O O . ALA C 1 91 ? 29.732 55.145 -26.814 1.00 77.93 68 ALA C O 1
ATOM 3658 N N . VAL C 1 92 ? 31.837 54.788 -26.075 1.00 78.84 69 VAL C N 1
ATOM 3659 C CA . VAL C 1 92 ? 31.596 55.330 -24.742 1.00 79.85 69 VAL C CA 1
ATOM 3660 C C . VAL C 1 92 ? 30.985 56.740 -24.790 1.00 80.95 69 VAL C C 1
ATOM 3661 O O . VAL C 1 92 ? 30.154 57.090 -23.953 1.00 84.36 69 VAL C O 1
ATOM 3665 N N . ARG C 1 93 ? 31.378 57.540 -25.776 1.00 81.04 70 ARG C N 1
ATOM 3666 C CA . ARG C 1 93 ? 30.815 58.882 -25.931 1.00 84.51 70 ARG C CA 1
ATOM 3667 C C . ARG C 1 93 ? 29.361 58.839 -26.380 1.00 82.36 70 ARG C C 1
ATOM 3668 O O . ARG C 1 93 ? 28.508 59.543 -25.837 1.00 82.74 70 ARG C O 1
ATOM 3676 N N . ARG C 1 94 ? 29.086 58.024 -27.389 1.00 80.79 71 ARG C N 1
ATOM 3677 C CA . ARG C 1 94 ? 27.722 57.891 -27.876 1.00 84.93 71 ARG C CA 1
ATOM 3678 C C . ARG C 1 94 ? 26.834 57.467 -26.719 1.00 84.15 71 ARG C C 1
ATOM 3679 O O . ARG C 1 94 ? 25.754 58.026 -26.507 1.00 79.18 71 ARG C O 1
ATOM 3687 N N . LEU C 1 95 ? 27.317 56.485 -25.961 1.00 85.19 72 LEU C N 1
ATOM 3688 C CA . LEU C 1 95 ? 26.587 55.965 -24.810 1.00 84.41 72 LEU C CA 1
ATOM 3689 C C . LEU C 1 95 ? 26.160 57.064 -23.840 1.00 79.59 72 LEU C C 1
ATOM 3690 O O . LEU C 1 95 ? 25.040 57.062 -23.340 1.00 78.70 72 LEU C O 1
ATOM 3695 N N . PHE C 1 96 ? 27.055 58.006 -23.575 1.00 78.49 73 PHE C N 1
ATOM 3696 C CA . PHE C 1 96 ? 26.721 59.106 -22.680 1.00 81.14 73 PHE C CA 1
ATOM 3697 C C . PHE C 1 96 ? 25.771 60.111 -23.317 1.00 82.26 73 PHE C C 1
ATOM 3698 O O . PHE C 1 96 ? 24.797 60.534 -22.692 1.00 80.30 73 PHE C O 1
ATOM 3706 N N . ALA C 1 97 ? 26.057 60.490 -24.558 1.00 83.62 74 ALA C N 1
ATOM 3707 C CA . ALA C 1 97 ? 25.155 61.347 -25.315 1.00 83.03 74 ALA C CA 1
ATOM 3708 C C . ALA C 1 97 ? 23.773 60.693 -25.419 1.00 81.33 74 ALA C C 1
ATOM 3709 O O . ALA C 1 97 ? 22.748 61.351 -25.231 1.00 77.51 74 ALA C O 1
ATOM 3711 N N . THR C 1 98 ? 23.760 59.395 -25.714 1.00 78.05 75 THR C N 1
ATOM 3712 C CA . THR C 1 98 ? 22.527 58.616 -25.768 1.00 77.28 75 THR C CA 1
ATOM 3713 C C . THR C 1 98 ? 21.575 58.997 -24.639 1.00 83.41 75 THR C C 1
ATOM 3714 O O . THR C 1 98 ? 20.384 59.229 -24.864 1.00 86.68 75 THR C O 1
ATOM 3718 N N . ALA C 1 99 ? 22.110 59.060 -23.423 1.00 81.92 76 ALA C N 1
ATOM 3719 C CA . ALA C 1 99 ? 21.286 59.248 -22.236 1.00 74.80 76 ALA C CA 1
ATOM 3720 C C . ALA C 1 99 ? 21.028 60.709 -21.907 1.00 75.99 76 ALA C C 1
ATOM 3721 O O . ALA C 1 99 ? 19.949 61.059 -21.437 1.00 80.45 76 ALA C O 1
ATOM 3723 N N . GLU C 1 100 ? 22.020 61.560 -22.133 1.00 81.06 77 GLU C N 1
ATOM 3724 C CA . GLU C 1 100 ? 21.830 62.999 -21.962 1.00 85.36 77 GLU C CA 1
ATOM 3725 C C . GLU C 1 100 ? 20.767 63.461 -22.952 1.00 86.57 77 GLU C C 1
ATOM 3726 O O . GLU C 1 100 ? 20.052 64.443 -22.726 1.00 83.20 77 GLU C O 1
ATOM 3732 N N . GLU C 1 101 ? 20.679 62.725 -24.055 1.00 87.21 78 GLU C N 1
ATOM 3733 C CA . GLU C 1 101 ? 19.591 62.859 -25.009 1.00 88.12 78 GLU C CA 1
ATOM 3734 C C . GLU C 1 101 ? 18.265 62.556 -24.316 1.00 86.53 78 GLU C C 1
ATOM 3735 O O . GLU C 1 101 ? 17.455 63.457 -24.076 1.00 85.07 78 GLU C O 1
ATOM 3741 N N . ALA C 1 102 ? 18.074 61.285 -23.968 1.00 83.68 79 ALA C N 1
ATOM 3742 C CA . ALA C 1 102 ? 16.794 60.787 -23.472 1.00 80.80 79 ALA C CA 1
ATOM 3743 C C . ALA C 1 102 ? 16.322 61.447 -22.175 1.00 80.69 79 ALA C C 1
ATOM 3744 O O . ALA C 1 102 ? 15.156 61.828 -22.039 1.00 73.19 79 ALA C O 1
ATOM 3746 N N . PHE C 1 103 ? 17.231 61.584 -21.221 1.00 83.22 80 PHE C N 1
ATOM 3747 C CA . PHE C 1 103 ? 16.833 61.973 -19.881 1.00 78.48 80 PHE C CA 1
ATOM 3748 C C . PHE C 1 103 ? 17.462 63.289 -19.441 1.00 81.40 80 PHE C C 1
ATOM 3749 O O . PHE C 1 103 ? 17.047 63.882 -18.443 1.00 77.58 80 PHE C O 1
ATOM 3757 N N . GLY C 1 104 ? 18.456 63.744 -20.200 1.00 80.84 81 GLY C N 1
ATOM 3758 C CA . GLY C 1 104 ? 19.042 65.057 -19.993 1.00 84.32 81 GLY C CA 1
ATOM 3759 C C . GLY C 1 104 ? 20.213 65.115 -19.030 1.00 88.79 81 GLY C C 1
ATOM 3760 O O . GLY C 1 104 ? 20.311 66.047 -18.227 1.00 88.46 81 GLY C O 1
ATOM 3761 N N . GLY C 1 105 ? 21.108 64.129 -19.112 1.00 90.61 82 GLY C N 1
ATOM 3762 C CA . GLY C 1 105 ? 22.287 64.080 -18.256 1.00 87.78 82 GLY C CA 1
ATOM 3763 C C . GLY C 1 105 ? 22.417 62.783 -17.470 1.00 84.87 82 GLY C C 1
ATOM 3764 O O . GLY C 1 105 ? 21.475 61.990 -17.414 1.00 85.96 82 GLY C O 1
ATOM 3765 N N . VAL C 1 106 ? 23.582 62.558 -16.862 1.00 79.60 83 VAL C N 1
ATOM 3766 C CA . VAL C 1 106 ? 23.781 61.365 -16.036 1.00 78.50 83 VAL C CA 1
ATOM 3767 C C . VAL C 1 106 ? 24.226 61.707 -14.605 1.00 76.71 83 VAL C C 1
ATOM 3768 O O . VAL C 1 106 ? 25.065 62.588 -14.393 1.00 72.59 83 VAL C O 1
ATOM 3772 N N . ASP C 1 107 ? 23.646 60.993 -13.638 1.00 75.27 84 ASP C N 1
ATOM 3773 C CA . ASP C 1 107 ? 23.888 61.231 -12.216 1.00 72.23 84 ASP C CA 1
ATOM 3774 C C . ASP C 1 107 ? 24.682 60.108 -11.557 1.00 69.93 84 ASP C C 1
ATOM 3775 O O . ASP C 1 107 ? 25.299 60.316 -10.510 1.00 68.30 84 ASP C O 1
ATOM 3780 N N . VAL C 1 108 ? 24.653 58.921 -12.162 1.00 67.64 85 VAL C N 1
ATOM 3781 C CA . VAL C 1 108 ? 25.337 57.756 -11.610 1.00 63.06 85 VAL C CA 1
ATOM 3782 C C . VAL C 1 108 ? 25.862 56.828 -12.694 1.00 64.33 85 VAL C C 1
ATOM 3783 O O . VAL C 1 108 ? 25.226 56.663 -13.732 1.00 67.79 85 VAL C O 1
ATOM 3787 N N . LEU C 1 109 ? 27.023 56.225 -12.436 1.00 62.90 86 LEU C N 1
ATOM 3788 C CA . LEU C 1 109 ? 27.608 55.206 -13.313 1.00 62.13 86 LEU C CA 1
ATOM 3789 C C . LEU C 1 109 ? 28.134 54.023 -12.497 1.00 56.62 86 LEU C C 1
ATOM 3790 O O . LEU C 1 109 ? 28.696 54.206 -11.419 1.00 60.23 86 LEU C O 1
ATOM 3795 N N . VAL C 1 110 ? 27.951 52.813 -13.015 1.00 55.03 87 VAL C N 1
ATOM 3796 C CA . VAL C 1 110 ? 28.402 51.610 -12.331 1.00 54.91 87 VAL C CA 1
ATOM 3797 C C . VAL C 1 110 ? 29.175 50.696 -13.271 1.00 57.32 87 VAL C C 1
ATOM 3798 O O . VAL C 1 110 ? 28.579 49.947 -14.037 1.00 61.27 87 VAL C O 1
ATOM 3802 N N . ASN C 1 111 ? 30.502 50.749 -13.210 1.00 55.13 88 ASN C N 1
ATOM 3803 C CA . ASN C 1 111 ? 31.318 49.968 -14.136 1.00 59.45 88 ASN C CA 1
ATOM 3804 C C . ASN C 1 111 ? 31.399 48.476 -13.824 1.00 59.33 88 ASN C C 1
ATOM 3805 O O . ASN C 1 111 ? 32.451 47.981 -13.417 1.00 59.88 88 ASN C O 1
ATOM 3810 N N . ASN C 1 112 ? 30.295 47.757 -14.030 1.00 55.94 89 ASN C N 1
ATOM 3811 C CA . ASN C 1 112 ? 30.299 46.309 -13.829 1.00 55.30 89 ASN C CA 1
ATOM 3812 C C . ASN C 1 112 ? 30.963 45.573 -14.976 1.00 57.11 89 ASN C C 1
ATOM 3813 O O . ASN C 1 112 ? 31.503 44.482 -14.796 1.00 56.84 89 ASN C O 1
ATOM 3818 N N . ALA C 1 113 ? 30.913 46.174 -16.158 1.00 59.37 90 ALA C N 1
ATOM 3819 C CA . ALA C 1 113 ? 31.455 45.554 -17.357 1.00 59.20 90 ALA C CA 1
ATOM 3820 C C . ALA C 1 113 ? 32.878 45.068 -17.152 1.00 58.77 90 ALA C C 1
ATOM 3821 O O . ALA C 1 113 ? 33.793 45.869 -16.938 1.00 55.39 90 ALA C O 1
ATOM 3823 N N . GLY C 1 114 ? 33.062 43.757 -17.239 1.00 53.51 91 GLY C N 1
ATOM 3824 C CA . GLY C 1 114 ? 34.383 43.180 -17.128 1.00 52.28 91 GLY C CA 1
ATOM 3825 C C . GLY C 1 114 ? 34.386 41.740 -17.581 1.00 59.12 91 GLY C C 1
ATOM 3826 O O . GLY C 1 114 ? 33.326 41.119 -17.682 1.00 65.63 91 GLY C O 1
ATOM 3827 N N . ILE C 1 115 ? 35.572 41.210 -17.865 1.00 57.30 92 ILE C N 1
ATOM 3828 C CA . ILE C 1 115 ? 35.722 39.796 -18.197 1.00 58.30 92 ILE C CA 1
ATOM 3829 C C . ILE C 1 115 ? 36.799 39.168 -17.330 1.00 57.42 92 ILE C C 1
ATOM 3830 O O . ILE C 1 115 ? 37.708 39.855 -16.856 1.00 54.78 92 ILE C O 1
ATOM 3843 N N . PRO C 1 117 ? 38.917 35.742 -17.643 1.00 60.99 94 PRO C N 1
ATOM 3844 C CA . PRO C 1 117 ? 39.602 34.471 -17.898 1.00 57.38 94 PRO C CA 1
ATOM 3845 C C . PRO C 1 117 ? 40.606 34.203 -16.787 1.00 60.20 94 PRO C C 1
ATOM 3846 O O . PRO C 1 117 ? 40.986 35.136 -16.082 1.00 59.88 94 PRO C O 1
ATOM 3850 N N . LEU C 1 118 ? 41.043 32.960 -16.632 1.00 55.64 95 LEU C N 1
ATOM 3851 C CA . LEU C 1 118 ? 41.928 32.634 -15.531 1.00 60.09 95 LEU C CA 1
ATOM 3852 C C . LEU C 1 118 ? 43.199 31.909 -15.953 1.00 62.92 95 LEU C C 1
ATOM 3853 O O . LEU C 1 118 ? 43.272 30.677 -15.907 1.00 67.23 95 LEU C O 1
ATOM 3858 N N . THR C 1 119 ? 44.211 32.680 -16.335 1.00 61.33 96 THR C N 1
ATOM 3859 C CA . THR C 1 119 ? 45.517 32.115 -16.675 1.00 63.96 96 THR C CA 1
ATOM 3860 C C . THR C 1 119 ? 46.642 32.483 -15.695 1.00 61.79 96 THR C C 1
ATOM 3861 O O . THR C 1 119 ? 46.757 33.636 -15.270 1.00 58.55 96 THR C O 1
ATOM 3865 N N . THR C 1 120 ? 47.471 31.501 -15.350 1.00 57.90 97 THR C N 1
ATOM 3866 C CA . THR C 1 120 ? 48.746 31.784 -14.713 1.00 56.77 97 THR C CA 1
ATOM 3867 C C . THR C 1 120 ? 49.514 32.774 -15.574 1.00 65.42 97 THR C C 1
ATOM 3868 O O . THR C 1 120 ? 49.129 33.058 -16.717 1.00 65.43 97 THR C O 1
ATOM 3872 N N . ILE C 1 121 ? 50.612 33.289 -15.036 1.00 65.96 98 ILE C N 1
ATOM 3873 C CA . ILE C 1 121 ? 51.399 34.280 -15.753 1.00 63.18 98 ILE C CA 1
ATOM 3874 C C . ILE C 1 121 ? 52.185 33.630 -16.884 1.00 65.89 98 ILE C C 1
ATOM 3875 O O . ILE C 1 121 ? 52.224 34.146 -17.998 1.00 65.74 98 ILE C O 1
ATOM 3880 N N . ALA C 1 122 ? 52.792 32.485 -16.594 1.00 64.99 99 ALA C N 1
ATOM 3881 C CA . ALA C 1 122 ? 53.618 31.782 -17.566 1.00 63.63 99 ALA C CA 1
ATOM 3882 C C . ALA C 1 122 ? 52.830 31.382 -18.825 1.00 71.59 99 ALA C C 1
ATOM 3883 O O . ALA C 1 122 ? 53.389 31.313 -19.926 1.00 65.74 99 ALA C O 1
ATOM 3885 N N . GLU C 1 123 ? 51.534 31.131 -18.654 1.00 67.20 100 GLU C N 1
ATOM 3886 C CA . GLU C 1 123 ? 50.701 30.605 -19.728 1.00 64.85 100 GLU C CA 1
ATOM 3887 C C . GLU C 1 123 ? 49.640 31.600 -20.184 1.00 64.57 100 GLU C C 1
ATOM 3888 O O . GLU C 1 123 ? 48.474 31.241 -20.349 1.00 66.21 100 GLU C O 1
ATOM 3894 N N . THR C 1 124 ? 50.043 32.847 -20.388 1.00 64.37 101 THR C N 1
ATOM 3895 C CA . THR C 1 124 ? 49.094 33.894 -20.745 1.00 67.73 101 THR C CA 1
ATOM 3896 C C . THR C 1 124 ? 49.462 34.549 -22.071 1.00 74.56 101 THR C C 1
ATOM 3897 O O . THR C 1 124 ? 50.474 35.250 -22.167 1.00 76.64 101 THR C O 1
ATOM 3901 N N . GLY C 1 125 ? 48.635 34.319 -23.089 1.00 70.23 102 GLY C N 1
ATOM 3902 C CA . GLY C 1 125 ? 48.870 34.872 -24.413 1.00 66.10 102 GLY C CA 1
ATOM 3903 C C . GLY C 1 125 ? 48.653 36.371 -24.460 1.00 66.03 102 GLY C C 1
ATOM 3904 O O . GLY C 1 125 ? 47.893 36.928 -23.666 1.00 68.20 102 GLY C O 1
ATOM 3905 N N . ASP C 1 126 ? 49.328 37.028 -25.393 1.00 65.08 103 ASP C N 1
ATOM 3906 C CA . ASP C 1 126 ? 49.212 38.472 -25.547 1.00 66.30 103 ASP C CA 1
ATOM 3907 C C . ASP C 1 126 ? 47.751 38.819 -25.795 1.00 66.64 103 ASP C C 1
ATOM 3908 O O . ASP C 1 126 ? 47.313 39.953 -25.567 1.00 63.35 103 ASP C O 1
ATOM 3913 N N . ALA C 1 127 ? 47.002 37.826 -26.267 1.00 70.27 104 ALA C N 1
ATOM 3914 C CA . ALA C 1 127 ? 45.588 37.995 -26.596 1.00 71.93 104 ALA C CA 1
ATOM 3915 C C . ALA C 1 127 ? 44.733 37.943 -25.336 1.00 66.31 104 ALA C C 1
ATOM 3916 O O . ALA C 1 127 ? 43.982 38.884 -25.052 1.00 65.14 104 ALA C O 1
ATOM 3918 N N . VAL C 1 128 ? 44.851 36.845 -24.586 1.00 64.52 105 VAL C N 1
ATOM 3919 C CA . VAL C 1 128 ? 44.280 36.782 -23.240 1.00 67.43 105 VAL C CA 1
ATOM 3920 C C . VAL C 1 128 ? 44.517 38.111 -22.526 1.00 62.50 105 VAL C C 1
ATOM 3921 O O . VAL C 1 128 ? 43.576 38.764 -22.081 1.00 63.12 105 VAL C O 1
ATOM 3925 N N . PHE C 1 129 ? 45.782 38.520 -22.464 1.00 61.92 106 PHE C N 1
ATOM 3926 C CA . PHE C 1 129 ? 46.191 39.693 -21.697 1.00 63.81 106 PHE C CA 1
ATOM 3927 C C . PHE C 1 129 ? 45.509 41.007 -22.104 1.00 63.32 106 PHE C C 1
ATOM 3928 O O . PHE C 1 129 ? 44.654 41.518 -21.383 1.00 66.11 106 PHE C O 1
ATOM 3936 N N . ASP C 1 130 ? 45.889 41.556 -23.250 1.00 63.84 107 ASP C N 1
ATOM 3937 C CA . ASP C 1 130 ? 45.407 42.876 -23.666 1.00 62.86 107 ASP C CA 1
ATOM 3938 C C . ASP C 1 130 ? 43.882 42.994 -23.625 1.00 62.46 107 ASP C C 1
ATOM 3939 O O . ASP C 1 130 ? 43.329 44.086 -23.465 1.00 58.71 107 ASP C O 1
ATOM 3944 N N . ARG C 1 131 ? 43.205 41.864 -23.782 1.00 62.96 108 ARG C N 1
ATOM 3945 C CA . ARG C 1 131 ? 41.751 41.830 -23.713 1.00 66.24 108 ARG C CA 1
ATOM 3946 C C . ARG C 1 131 ? 41.291 42.135 -22.272 1.00 69.59 108 ARG C C 1
ATOM 3947 O O . ARG C 1 131 ? 40.502 43.068 -22.018 1.00 58.85 108 ARG C O 1
ATOM 3955 N N . VAL C 1 132 ? 41.801 41.340 -21.333 1.00 64.59 109 VAL C N 1
ATOM 3956 C CA . VAL C 1 132 ? 41.496 41.521 -19.924 1.00 60.82 109 VAL C CA 1
ATOM 3957 C C . VAL C 1 132 ? 41.766 42.958 -19.524 1.00 57.18 109 VAL C C 1
ATOM 3958 O O . VAL C 1 132 ? 40.991 43.563 -18.794 1.00 57.77 109 VAL C O 1
ATOM 3962 N N . ILE C 1 133 ? 42.861 43.506 -20.030 1.00 59.29 110 ILE C N 1
ATOM 3963 C CA . ILE C 1 133 ? 43.203 44.900 -19.779 1.00 60.68 110 ILE C CA 1
ATOM 3964 C C . ILE C 1 133 ? 42.201 45.852 -20.437 1.00 59.50 110 ILE C C 1
ATOM 3965 O O . ILE C 1 133 ? 41.694 46.785 -19.805 1.00 56.86 110 ILE C O 1
ATOM 3970 N N . ALA C 1 134 ? 41.928 45.614 -21.716 1.00 62.81 111 ALA C N 1
ATOM 3971 C CA . ALA C 1 134 ? 41.074 46.498 -22.494 1.00 61.03 111 ALA C CA 1
ATOM 3972 C C . ALA C 1 134 ? 39.701 46.652 -21.852 1.00 61.64 111 ALA C C 1
ATOM 3973 O O . ALA C 1 134 ? 39.253 47.767 -21.546 1.00 61.60 111 ALA C O 1
ATOM 3975 N N . VAL C 1 135 ? 39.035 45.517 -21.662 1.00 57.32 112 VAL C N 1
ATOM 3976 C CA . VAL C 1 135 ? 37.713 45.473 -21.040 1.00 62.79 112 VAL C CA 1
ATOM 3977 C C . VAL C 1 135 ? 37.693 46.130 -19.658 1.00 63.10 112 VAL C C 1
ATOM 3978 O O . VAL C 1 135 ? 37.017 47.150 -19.442 1.00 60.57 112 VAL C O 1
ATOM 3982 N N . ASN C 1 136 ? 38.447 45.526 -18.736 1.00 58.80 113 ASN C N 1
ATOM 3983 C CA . ASN C 1 136 ? 38.433 45.883 -17.316 1.00 56.56 113 ASN C CA 1
ATOM 3984 C C . ASN C 1 136 ? 39.065 47.235 -17.047 1.00 57.65 113 ASN C C 1
ATOM 3985 O O . ASN C 1 136 ? 38.469 48.109 -16.414 1.00 54.74 113 ASN C O 1
ATOM 3990 N N . LEU C 1 137 ? 40.280 47.391 -17.552 1.00 55.39 114 LEU C N 1
ATOM 3991 C CA . LEU C 1 137 ? 41.101 48.553 -17.270 1.00 54.75 114 LEU C CA 1
ATOM 3992 C C . LEU C 1 137 ? 40.726 49.760 -18.130 1.00 59.70 114 LEU C C 1
ATOM 3993 O O . LEU C 1 137 ? 40.310 50.807 -17.613 1.00 55.20 114 LEU C O 1
ATOM 3998 N N . LYS C 1 138 ? 40.866 49.608 -19.447 1.00 62.93 115 LYS C N 1
ATOM 3999 C CA . LYS C 1 138 ? 40.550 50.688 -20.377 1.00 57.84 115 LYS C CA 1
ATOM 4000 C C . LYS C 1 138 ? 39.061 51.032 -20.353 1.00 56.95 115 LYS C C 1
ATOM 4001 O O . LYS C 1 138 ? 38.689 52.202 -20.314 1.00 55.62 115 LYS C O 1
ATOM 4007 N N . GLY C 1 139 ? 38.214 50.007 -20.364 1.00 61.41 116 GLY C N 1
ATOM 4008 C CA . GLY C 1 139 ? 36.775 50.212 -20.314 1.00 60.76 116 GLY C CA 1
ATOM 4009 C C . GLY C 1 139 ? 36.377 51.162 -19.205 1.00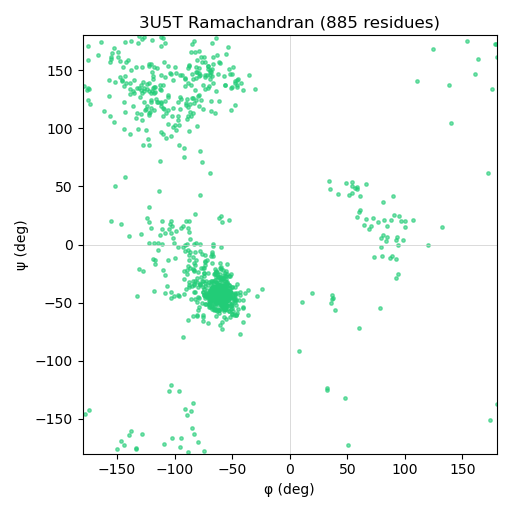 62.26 116 GLY C C 1
ATOM 4010 O O . GLY C 1 139 ? 35.736 52.194 -19.441 1.00 61.94 116 GLY C O 1
ATOM 4011 N N . THR C 1 140 ? 36.771 50.804 -17.984 1.00 62.26 117 THR C N 1
ATOM 4012 C CA . THR C 1 140 ? 36.531 51.619 -16.806 1.00 56.95 117 THR C CA 1
ATOM 4013 C C . THR C 1 140 ? 37.105 53.007 -17.020 1.00 57.99 117 THR C C 1
ATOM 4014 O O . THR C 1 140 ? 36.406 54.020 -16.906 1.00 54.68 117 THR C O 1
ATOM 4018 N N . PHE C 1 141 ? 38.396 53.040 -17.330 1.00 57.85 118 PHE C N 1
ATOM 4019 C CA . PHE C 1 141 ? 39.079 54.289 -17.629 1.00 62.01 118 PHE C CA 1
ATOM 4020 C C . PHE C 1 141 ? 38.267 55.133 -18.618 1.00 62.44 118 PHE C C 1
ATOM 4021 O O . PHE C 1 141 ? 38.081 56.341 -18.426 1.00 57.50 118 PHE C O 1
ATOM 4029 N N . ASN C 1 142 ? 37.780 54.473 -19.668 1.00 61.19 119 ASN C N 1
ATOM 4030 C CA . ASN C 1 142 ? 37.030 55.141 -20.728 1.00 65.91 119 ASN C CA 1
ATOM 4031 C C . ASN C 1 142 ? 35.783 55.811 -20.187 1.00 66.15 119 ASN C C 1
ATOM 4032 O O . ASN C 1 142 ? 35.538 56.995 -20.441 1.00 68.75 119 ASN C O 1
ATOM 4037 N N . THR C 1 143 ? 34.998 55.046 -19.434 1.00 63.67 120 THR C N 1
ATOM 4038 C CA . THR C 1 143 ? 33.745 55.554 -18.888 1.00 65.69 120 THR C CA 1
ATOM 4039 C C . THR C 1 143 ? 34.028 56.583 -17.809 1.00 60.82 120 THR C C 1
ATOM 4040 O O . THR C 1 143 ? 33.266 57.536 -17.628 1.00 59.14 120 THR C O 1
ATOM 4044 N N . LEU C 1 144 ? 35.135 56.383 -17.100 1.00 58.91 121 LEU C N 1
ATOM 4045 C CA . LEU C 1 144 ? 35.543 57.317 -16.062 1.00 62.49 121 LEU C CA 1
ATOM 4046 C C . LEU C 1 144 ? 35.945 58.631 -16.709 1.00 62.18 121 LEU C C 1
ATOM 4047 O O . LEU C 1 144 ? 35.631 59.714 -16.206 1.00 57.39 121 LEU C O 1
ATOM 4052 N N . ARG C 1 145 ? 36.643 58.518 -17.835 1.00 65.50 122 ARG C N 1
ATOM 4053 C CA . ARG C 1 145 ? 37.020 59.680 -18.635 1.00 67.70 122 ARG C CA 1
ATOM 4054 C C . ARG C 1 145 ? 35.791 60.501 -19.014 1.00 64.02 122 ARG C C 1
ATOM 4055 O O . ARG C 1 145 ? 35.767 61.723 -18.847 1.00 62.68 122 ARG C O 1
ATOM 4063 N N . GLU C 1 146 ? 34.764 59.820 -19.511 1.00 63.36 123 GLU C N 1
ATOM 4064 C CA . GLU C 1 146 ? 33.509 60.485 -19.851 1.00 67.82 123 GLU C CA 1
ATOM 4065 C C . GLU C 1 146 ? 32.795 61.005 -18.606 1.00 69.07 123 GLU C C 1
ATOM 4066 O O . GLU C 1 146 ? 32.422 62.183 -18.530 1.00 68.20 123 GLU C O 1
ATOM 4072 N N . ALA C 1 147 ? 32.601 60.116 -17.633 1.00 67.58 124 ALA C N 1
ATOM 4073 C CA . ALA C 1 147 ? 31.937 60.486 -16.395 1.00 66.48 124 ALA C CA 1
ATOM 4074 C C . ALA C 1 147 ? 32.634 61.701 -15.794 1.00 68.14 124 ALA C C 1
ATOM 4075 O O . ALA C 1 147 ? 31.986 62.602 -15.247 1.00 65.35 124 ALA C O 1
ATOM 4077 N N . ALA C 1 148 ? 33.960 61.723 -15.918 1.00 63.45 125 ALA C N 1
ATOM 4078 C CA . ALA C 1 148 ? 34.759 62.842 -15.444 1.00 64.06 125 ALA C CA 1
ATOM 4079 C C . ALA C 1 148 ? 34.206 64.155 -15.970 1.00 68.04 125 ALA C C 1
ATOM 4080 O O . ALA C 1 148 ? 34.140 65.139 -15.251 1.00 69.69 125 ALA C O 1
ATOM 4082 N N . GLN C 1 149 ? 33.790 64.160 -17.230 1.00 71.35 126 GLN C N 1
ATOM 4083 C CA . GLN C 1 149 ? 33.367 65.394 -17.877 1.00 68.80 126 GLN C CA 1
ATOM 4084 C C . GLN C 1 149 ? 31.868 65.655 -17.750 1.00 72.02 126 GLN C C 1
ATOM 4085 O O . GLN C 1 149 ? 31.446 66.786 -17.484 1.00 70.00 126 GLN C O 1
ATOM 4091 N N . ARG C 1 150 ? 31.070 64.605 -17.928 1.00 69.42 127 ARG C N 1
ATOM 4092 C CA . ARG C 1 150 ? 29.615 64.749 -18.008 1.00 70.87 127 ARG C CA 1
ATOM 4093 C C . ARG C 1 150 ? 28.894 64.880 -16.658 1.00 76.68 127 ARG C C 1
ATOM 4094 O O . ARG C 1 150 ? 28.233 65.891 -16.402 1.00 72.27 127 ARG C O 1
ATOM 4096 N N . LEU C 1 151 ? 29.032 63.854 -15.812 1.00 76.26 128 LEU C N 1
ATOM 4097 C CA . LEU C 1 151 ? 28.237 63.690 -14.583 1.00 70.25 128 LEU C CA 1
ATOM 4098 C C . LEU C 1 151 ? 27.756 64.956 -13.881 1.00 68.92 128 LEU C C 1
ATOM 4099 O O . LEU C 1 151 ? 28.521 65.900 -13.669 1.00 68.42 128 LEU C O 1
ATOM 4104 N N . ARG C 1 152 ? 26.481 64.951 -13.501 1.00 65.83 129 ARG C N 1
ATOM 4105 C CA . ARG C 1 152 ? 25.923 66.034 -12.712 1.00 62.35 129 ARG C CA 1
ATOM 4106 C C . ARG C 1 152 ? 26.550 66.048 -11.331 1.00 69.08 129 ARG C C 1
ATOM 4107 O O . ARG C 1 152 ? 27.026 65.025 -10.831 1.00 64.19 129 ARG C O 1
ATOM 4115 N N . VAL C 1 153 ? 26.535 67.222 -10.716 1.00 67.56 130 VAL C N 1
ATOM 4116 C CA . VAL C 1 153 ? 26.906 67.351 -9.327 1.00 64.59 130 VAL C CA 1
ATOM 4117 C C . VAL C 1 153 ? 26.042 66.396 -8.517 1.00 67.80 130 VAL C C 1
ATOM 4118 O O . VAL C 1 153 ? 25.020 65.904 -9.004 1.00 66.83 130 VAL C O 1
ATOM 4122 N N . GLY C 1 154 ? 26.459 66.132 -7.283 1.00 66.90 131 GLY C N 1
ATOM 4123 C CA . GLY C 1 154 ? 25.734 65.233 -6.406 1.00 62.12 131 GLY C CA 1
ATOM 4124 C C . GLY C 1 154 ? 25.842 63.795 -6.861 1.00 54.97 131 GLY C C 1
ATOM 4125 O O . GLY C 1 154 ? 25.093 62.934 -6.407 1.00 62.45 131 GLY C O 1
ATOM 4126 N N . GLY C 1 155 ? 26.794 63.523 -7.741 1.00 53.77 132 GLY C N 1
ATOM 4127 C CA . GLY C 1 155 ? 26.855 62.233 -8.405 1.00 59.29 132 GLY C CA 1
ATOM 4128 C C . GLY C 1 155 ? 27.532 61.125 -7.625 1.00 61.47 132 GLY C C 1
ATOM 4129 O O . GLY C 1 155 ? 28.071 61.344 -6.532 1.00 61.71 132 GLY C O 1
ATOM 4130 N N . ARG C 1 156 ? 27.498 59.926 -8.202 1.00 60.14 133 ARG C N 1
ATOM 4131 C CA . ARG C 1 156 ? 28.086 58.744 -7.589 1.00 57.78 133 ARG C CA 1
ATOM 4132 C C . ARG C 1 156 ? 28.686 57.869 -8.679 1.00 58.94 133 ARG C C 1
ATOM 4133 O O . ARG C 1 156 ? 28.060 57.650 -9.714 1.00 60.29 133 ARG C O 1
ATOM 4141 N N . ILE C 1 157 ? 29.886 57.356 -8.439 1.00 55.56 134 ILE C N 1
ATOM 4142 C CA . ILE C 1 157 ? 30.522 56.438 -9.371 1.00 54.58 134 ILE C CA 1
ATOM 4143 C C . ILE C 1 157 ? 30.979 55.221 -8.598 1.00 50.42 134 ILE C C 1
ATOM 4144 O O . ILE C 1 157 ? 31.521 55.345 -7.509 1.00 54.46 134 ILE C O 1
ATOM 4149 N N . ILE C 1 158 ? 30.768 54.040 -9.159 1.00 51.36 135 ILE C N 1
ATOM 4150 C CA . ILE C 1 158 ? 30.997 52.817 -8.410 1.00 52.61 135 ILE C CA 1
ATOM 4151 C C . ILE C 1 158 ? 31.566 51.705 -9.287 1.00 55.77 135 ILE C C 1
ATOM 4152 O O . ILE C 1 158 ? 30.825 51.021 -9.999 1.00 55.76 135 ILE C O 1
ATOM 4157 N N . ASN C 1 159 ? 32.880 51.522 -9.213 1.00 52.10 136 ASN C N 1
ATOM 4158 C CA . ASN C 1 159 ? 33.577 50.574 -10.062 1.00 54.50 136 ASN C CA 1
ATOM 4159 C C . ASN C 1 159 ? 33.509 49.188 -9.469 1.00 52.36 136 ASN C C 1
ATOM 4160 O O . ASN C 1 159 ? 33.276 49.044 -8.286 1.00 57.19 136 ASN C O 1
ATOM 4173 N N . SER C 1 161 ? 35.465 45.827 -8.627 1.00 51.55 138 SER C N 1
ATOM 4174 C CA . SER C 1 161 ? 36.721 45.112 -8.478 1.00 48.62 138 SER C CA 1
ATOM 4175 C C . SER C 1 161 ? 36.475 43.665 -8.067 1.00 48.14 138 SER C C 1
ATOM 4176 O O . SER C 1 161 ? 35.584 43.007 -8.588 1.00 52.92 138 SER C O 1
ATOM 4179 N N . THR C 1 162 ? 37.264 43.169 -7.125 1.00 49.29 139 THR C N 1
ATOM 4180 C CA . THR C 1 162 ? 37.246 41.754 -6.810 1.00 45.98 139 THR C CA 1
ATOM 4181 C C . THR C 1 162 ? 38.136 41.519 -5.605 1.00 46.10 139 THR C C 1
ATOM 4182 O O . THR C 1 162 ? 39.244 42.031 -5.543 1.00 45.82 139 THR C O 1
ATOM 4186 N N . SER C 1 163 ? 37.646 40.750 -4.642 1.00 48.05 140 SER C N 1
ATOM 4187 C CA . SER C 1 163 ? 38.412 40.458 -3.433 1.00 49.50 140 SER C CA 1
ATOM 4188 C C . SER C 1 163 ? 39.634 39.611 -3.763 1.00 49.68 140 SER C C 1
ATOM 4189 O O . SER C 1 163 ? 40.438 39.277 -2.880 1.00 46.43 140 SER C O 1
ATOM 4192 N N . GLN C 1 164 ? 39.776 39.267 -5.038 1.00 45.75 141 GLN C N 1
ATOM 4193 C CA . GLN C 1 164 ? 40.963 38.549 -5.482 1.00 46.94 141 GLN C CA 1
ATOM 4194 C C . GLN C 1 164 ? 42.175 39.471 -5.540 1.00 44.20 141 GLN C C 1
ATOM 4195 O O . GLN C 1 164 ? 43.312 39.016 -5.430 1.00 45.05 141 GLN C O 1
ATOM 4201 N N . VAL C 1 165 ? 41.924 40.767 -5.693 1.00 40.61 142 VAL C N 1
ATOM 4202 C CA . VAL C 1 165 ? 42.966 41.769 -5.553 1.00 43.08 142 VAL C CA 1
ATOM 4203 C C . VAL C 1 165 ? 43.672 41.618 -4.201 1.00 49.67 142 VAL C C 1
ATOM 4204 O O . VAL C 1 165 ? 44.868 41.894 -4.062 1.00 48.77 142 VAL C O 1
ATOM 4208 N N . GLY C 1 166 ? 42.915 41.190 -3.199 1.00 46.54 143 GLY C N 1
ATOM 4209 C CA . GLY C 1 166 ? 43.450 41.017 -1.872 1.00 39.05 143 GLY C CA 1
ATOM 4210 C C . GLY C 1 166 ? 43.968 39.618 -1.727 1.00 40.69 143 GLY C C 1
ATOM 4211 O O . GLY C 1 166 ? 45.007 39.412 -1.114 1.00 39.17 143 GLY C O 1
ATOM 4212 N N . LEU C 1 167 ? 43.250 38.656 -2.305 1.00 43.61 144 LEU C N 1
ATOM 4213 C CA . LEU C 1 167 ? 43.556 37.240 -2.110 1.00 44.29 144 LEU C CA 1
ATOM 4214 C C . LEU C 1 167 ? 44.654 36.750 -3.031 1.00 46.31 144 LEU C C 1
ATOM 4215 O O . LEU C 1 167 ? 45.299 35.736 -2.756 1.00 48.76 144 LEU C O 1
ATOM 4220 N N . LEU C 1 168 ? 44.837 37.460 -4.138 1.00 46.07 145 LEU C N 1
ATOM 4221 C CA . LEU C 1 168 ? 45.922 37.196 -5.074 1.00 43.80 145 LEU C CA 1
ATOM 4222 C C . LEU C 1 168 ? 46.275 35.726 -5.179 1.00 45.27 145 LEU C C 1
ATOM 4223 O O . LEU C 1 168 ? 47.424 35.338 -5.001 1.00 46.90 145 LEU C O 1
ATOM 4228 N N . HIS C 1 169 ? 45.279 34.903 -5.470 1.00 48.83 146 HIS C N 1
ATOM 4229 C CA . HIS C 1 169 ? 45.523 33.491 -5.724 1.00 51.81 146 HIS C CA 1
ATOM 4230 C C . HIS C 1 169 ? 46.127 33.266 -7.117 1.00 51.19 146 HIS C C 1
ATOM 4231 O O . HIS C 1 169 ? 45.965 34.097 -8.023 1.00 48.04 146 HIS C O 1
ATOM 4238 N N . PRO C 1 170 ? 46.825 32.136 -7.288 1.00 46.58 147 PRO C N 1
ATOM 4239 C CA . PRO C 1 170 ? 47.341 31.711 -8.591 1.00 54.26 147 PRO C CA 1
ATOM 4240 C C . PRO C 1 170 ? 46.329 31.930 -9.723 1.00 54.83 147 PRO C C 1
ATOM 4241 O O . PRO C 1 170 ? 45.132 31.702 -9.531 1.00 55.95 147 PRO C O 1
ATOM 4245 N N . SER C 1 171 ? 46.817 32.401 -10.870 1.00 53.32 148 SER C N 1
ATOM 4246 C CA . SER C 1 171 ? 46.013 32.575 -12.078 1.00 52.04 148 SER C CA 1
ATOM 4247 C C . SER C 1 171 ? 45.029 33.754 -12.040 1.00 53.01 148 SER C C 1
ATOM 4248 O O . SER C 1 171 ? 44.438 34.127 -13.063 1.00 49.95 148 SER C O 1
ATOM 4251 N N . TYR C 1 172 ? 44.849 34.354 -10.872 1.00 50.70 149 TYR C N 1
ATOM 4252 C CA . TYR C 1 172 ? 44.049 35.574 -10.810 1.00 49.77 149 TYR C CA 1
ATOM 4253 C C . TYR C 1 172 ? 44.938 36.799 -11.031 1.00 47.34 149 TYR C C 1
ATOM 4254 O O . TYR C 1 172 ? 44.466 37.944 -11.033 1.00 41.52 149 TYR C O 1
ATOM 4263 N N . GLY C 1 173 ? 46.225 36.527 -11.249 1.00 46.54 150 GLY C N 1
ATOM 4264 C CA . GLY C 1 173 ? 47.218 37.548 -11.523 1.00 42.80 150 GLY C CA 1
ATOM 4265 C C . GLY C 1 173 ? 46.726 38.636 -12.449 1.00 47.22 150 GLY C C 1
ATOM 4266 O O . GLY C 1 173 ? 46.574 39.789 -12.025 1.00 46.08 150 GLY C O 1
ATOM 4267 N N . ILE C 1 174 ? 46.465 38.269 -13.708 1.00 49.52 151 ILE C N 1
ATOM 4268 C CA . ILE C 1 174 ? 46.021 39.232 -14.723 1.00 44.87 151 ILE C CA 1
ATOM 4269 C C . ILE C 1 174 ? 44.714 39.889 -14.321 1.00 42.97 151 ILE C C 1
ATOM 4270 O O . ILE C 1 174 ? 44.590 41.114 -14.361 1.00 46.76 151 ILE C O 1
ATOM 4275 N N . TYR C 1 175 ? 43.731 39.083 -13.939 1.00 43.59 152 TYR C N 1
ATOM 4276 C CA . TYR C 1 175 ? 42.467 39.644 -13.455 1.00 50.55 152 TYR C CA 1
ATOM 4277 C C . TYR C 1 175 ? 42.682 40.639 -12.303 1.00 48.38 152 TYR C C 1
ATOM 4278 O O . TYR C 1 175 ? 42.199 41.789 -12.342 1.00 47.51 152 TYR C O 1
ATOM 4287 N N . ALA C 1 176 ? 43.410 40.188 -11.282 1.00 42.05 153 ALA C N 1
ATOM 4288 C CA . ALA C 1 176 ? 43.690 41.020 -10.109 1.00 48.05 153 ALA C CA 1
ATOM 4289 C C . ALA C 1 176 ? 44.505 42.236 -10.514 1.00 50.53 153 ALA C C 1
ATOM 4290 O O . ALA C 1 176 ? 44.245 43.362 -10.076 1.00 50.99 153 ALA C O 1
ATOM 4292 N N . ALA C 1 177 ? 45.489 42.002 -11.374 1.00 48.76 154 ALA C N 1
ATOM 4293 C CA . ALA C 1 177 ? 46.347 43.073 -11.821 1.00 46.24 154 ALA C CA 1
ATOM 4294 C C . ALA C 1 177 ? 45.486 44.161 -12.449 1.00 49.56 154 ALA C C 1
ATOM 4295 O O . ALA C 1 177 ? 45.700 45.354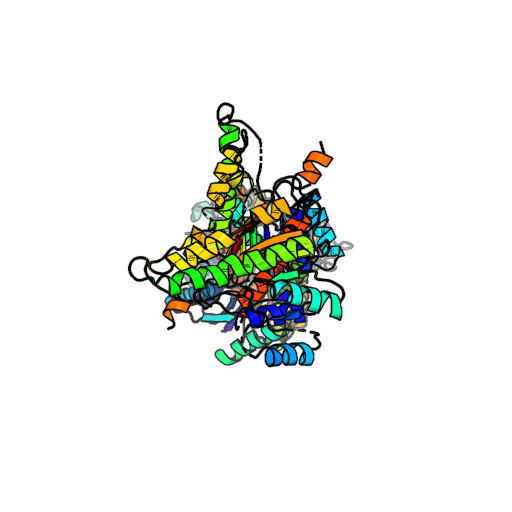 -12.217 1.00 49.00 154 ALA C O 1
ATOM 4297 N N . ALA C 1 178 ? 44.496 43.736 -13.234 1.00 54.50 155 ALA C N 1
ATOM 4298 C CA . ALA C 1 178 ? 43.601 44.653 -13.940 1.00 50.35 155 ALA C CA 1
ATOM 4299 C C . ALA C 1 178 ? 42.710 45.422 -12.978 1.00 49.65 155 ALA C C 1
ATOM 4300 O O . ALA C 1 178 ? 42.652 46.653 -13.009 1.00 51.80 155 ALA C O 1
ATOM 4302 N N . LYS C 1 179 ? 42.007 44.687 -12.125 1.00 49.10 156 LYS C N 1
ATOM 4303 C CA . LYS C 1 179 ? 41.125 45.312 -11.133 1.00 52.34 156 LYS C CA 1
ATOM 4304 C C . LYS C 1 179 ? 41.889 46.213 -10.155 1.00 48.22 156 LYS C C 1
ATOM 4305 O O . LYS C 1 179 ? 41.366 47.239 -9.715 1.00 45.20 156 LYS C O 1
ATOM 4311 N N . ALA C 1 180 ? 43.121 45.817 -9.819 1.00 42.78 157 ALA C N 1
ATOM 4312 C CA . ALA C 1 180 ? 44.011 46.657 -9.024 1.00 43.12 157 ALA C CA 1
ATOM 4313 C C . ALA C 1 180 ? 44.101 48.048 -9.614 1.00 46.44 157 ALA C C 1
ATOM 4314 O O . ALA C 1 180 ? 43.924 49.048 -8.916 1.00 45.96 157 ALA C O 1
ATOM 4316 N N . GLY C 1 181 ? 44.388 48.109 -10.913 1.00 50.92 158 GLY C N 1
ATOM 4317 C CA . GLY C 1 181 ? 44.462 49.379 -11.611 1.00 45.10 158 GLY C CA 1
ATOM 4318 C C . GLY C 1 181 ? 43.202 50.193 -11.437 1.00 43.92 158 GLY C C 1
ATOM 4319 O O . GLY C 1 181 ? 43.269 51.410 -11.256 1.00 46.12 158 GLY C O 1
ATOM 4320 N N . VAL C 1 182 ? 42.053 49.519 -11.496 1.00 41.97 159 VAL C N 1
ATOM 4321 C CA . VAL C 1 182 ? 40.750 50.156 -11.262 1.00 46.14 159 VAL C CA 1
ATOM 4322 C C . VAL C 1 182 ? 40.626 50.755 -9.851 1.00 46.07 159 VAL C C 1
ATOM 4323 O O . VAL C 1 182 ? 40.134 51.885 -9.661 1.00 39.51 159 VAL C O 1
ATOM 4327 N N . GLU C 1 183 ? 41.065 49.986 -8.858 1.00 45.44 160 GLU C N 1
ATOM 4328 C CA . GLU C 1 183 ? 41.042 50.465 -7.479 1.00 46.50 160 GLU C CA 1
ATOM 4329 C C . GLU C 1 183 ? 41.831 51.775 -7.348 1.00 47.77 160 GLU C C 1
ATOM 4330 O O . GLU C 1 183 ? 41.343 52.756 -6.755 1.00 44.27 160 GLU C O 1
ATOM 4336 N N . ALA C 1 184 ? 43.034 51.791 -7.930 1.00 45.48 161 ALA C N 1
ATOM 4337 C CA . ALA C 1 184 ? 43.908 52.960 -7.849 1.00 43.17 161 ALA C CA 1
ATOM 4338 C C . ALA C 1 184 ? 43.247 54.154 -8.499 1.00 46.16 161 ALA C C 1
ATOM 4339 O O . ALA C 1 184 ? 43.367 55.290 -8.032 1.00 47.67 161 ALA C O 1
ATOM 4349 N N . THR C 1 186 ? 39.984 54.553 -8.943 1.00 46.82 163 THR C N 1
ATOM 4350 C CA . THR C 1 186 ? 38.930 54.920 -7.996 1.00 48.57 163 THR C CA 1
ATOM 4351 C C . THR C 1 186 ? 39.453 55.930 -6.991 1.00 44.72 163 THR C C 1
ATOM 4352 O O . THR C 1 186 ? 38.834 56.970 -6.775 1.00 51.88 163 THR C O 1
ATOM 4356 N N . HIS C 1 187 ? 40.594 55.626 -6.375 1.00 45.22 164 HIS C N 1
ATOM 4357 C CA . HIS C 1 187 ? 41.188 56.546 -5.395 1.00 48.72 164 HIS C CA 1
ATOM 4358 C C . HIS C 1 187 ? 41.562 57.899 -5.993 1.00 48.46 164 HIS C C 1
ATOM 4359 O O . HIS C 1 187 ? 41.113 58.949 -5.518 1.00 49.11 164 HIS C O 1
ATOM 4366 N N . VAL C 1 188 ? 42.394 57.870 -7.031 1.00 49.67 165 VAL C N 1
ATOM 4367 C CA . VAL C 1 188 ? 42.846 59.106 -7.655 1.00 50.66 165 VAL C CA 1
ATOM 4368 C C . VAL C 1 188 ? 41.661 59.896 -8.202 1.00 51.95 165 VAL C C 1
ATOM 4369 O O . VAL C 1 188 ? 41.587 61.117 -8.040 1.00 55.01 165 VAL C O 1
ATOM 4373 N N . LEU C 1 189 ? 40.729 59.197 -8.841 1.00 49.81 166 LEU C N 1
ATOM 4374 C CA . LEU C 1 189 ? 39.558 59.861 -9.399 1.00 50.42 166 LEU C CA 1
ATOM 4375 C C . LEU C 1 189 ? 38.847 60.725 -8.365 1.00 55.97 166 LEU C C 1
ATOM 4376 O O . LEU C 1 189 ? 38.472 61.868 -8.652 1.00 57.71 166 LEU C O 1
ATOM 4381 N N . SER C 1 190 ? 38.675 60.173 -7.163 1.00 52.18 167 SER C N 1
ATOM 4382 C CA . SER C 1 190 ? 37.862 60.798 -6.116 1.00 53.24 167 SER C CA 1
ATOM 4383 C C . SER C 1 190 ? 38.399 62.149 -5.681 1.00 55.68 167 SER C C 1
ATOM 4384 O O . SER C 1 190 ? 37.635 63.038 -5.288 1.00 57.44 167 SER C O 1
ATOM 4387 N N . LYS C 1 191 ? 39.717 62.297 -5.734 1.00 52.91 168 LYS C N 1
ATOM 4388 C CA . LYS C 1 191 ? 40.342 63.550 -5.330 1.00 56.69 168 LYS C CA 1
ATOM 4389 C C . LYS C 1 191 ? 40.376 64.458 -6.529 1.00 56.09 168 LYS C C 1
ATOM 4390 O O . LYS C 1 191 ? 40.236 65.673 -6.409 1.00 57.17 168 LYS C O 1
ATOM 4396 N N . GLU C 1 192 ? 40.567 63.848 -7.695 1.00 59.42 169 GLU C N 1
ATOM 4397 C CA . GLU C 1 192 ? 40.515 64.584 -8.955 1.00 63.28 169 GLU C CA 1
ATOM 4398 C C . GLU C 1 192 ? 39.141 65.241 -9.176 1.00 63.77 169 GLU C C 1
ATOM 4399 O O . GLU C 1 192 ? 39.057 66.297 -9.805 1.00 66.49 169 GLU C O 1
ATOM 4405 N N . LEU C 1 193 ? 38.074 64.645 -8.637 1.00 59.38 170 LEU C N 1
ATOM 4406 C CA . LEU C 1 193 ? 36.727 65.201 -8.838 1.00 61.18 170 LEU C CA 1
ATOM 4407 C C . LEU C 1 193 ? 36.336 66.193 -7.755 1.00 59.48 170 LEU C C 1
ATOM 4408 O O . LEU C 1 193 ? 35.156 66.478 -7.547 1.00 62.91 170 LEU C O 1
ATOM 4413 N N . ARG C 1 194 ? 37.342 66.728 -7.075 1.00 61.15 171 ARG C N 1
ATOM 4414 C CA . ARG C 1 194 ? 37.129 67.674 -5.989 1.00 60.18 171 ARG C CA 1
ATOM 4415 C C . ARG C 1 194 ? 36.305 68.894 -6.416 1.00 67.27 171 ARG C C 1
ATOM 4416 O O . ARG C 1 194 ? 36.508 69.446 -7.495 1.00 72.89 171 ARG C O 1
ATOM 4424 N N . GLY C 1 195 ? 35.363 69.302 -5.569 1.00 72.32 172 GLY C N 1
ATOM 4425 C CA . GLY C 1 195 ? 34.559 70.487 -5.823 1.00 70.13 172 GLY C CA 1
ATOM 4426 C C . GLY C 1 195 ? 33.311 70.246 -6.660 1.00 68.65 172 GLY C C 1
ATOM 4427 O O . GLY C 1 195 ? 32.452 71.118 -6.763 1.00 69.80 172 GLY C O 1
ATOM 4428 N N . ARG C 1 196 ? 33.208 69.069 -7.264 1.00 65.68 173 ARG C N 1
ATOM 4429 C CA . ARG C 1 196 ? 32.024 68.728 -8.044 1.00 63.76 173 ARG C CA 1
ATOM 4430 C C . ARG C 1 196 ? 31.071 67.771 -7.326 1.00 72.21 173 ARG C C 1
ATOM 4431 O O . ARG C 1 196 ? 30.248 67.111 -7.973 1.00 69.36 173 ARG C O 1
ATOM 4439 N N . ASP C 1 197 ? 31.188 67.700 -5.997 1.00 68.92 174 ASP C N 1
ATOM 4440 C CA . ASP C 1 197 ? 30.296 66.893 -5.169 1.00 59.79 174 ASP C CA 1
ATOM 4441 C C . ASP C 1 197 ? 29.983 65.526 -5.767 1.00 58.16 174 ASP C C 1
ATOM 4442 O O . ASP C 1 197 ? 28.840 65.081 -5.754 1.00 61.22 174 ASP C O 1
ATOM 4447 N N . ILE C 1 198 ? 31.003 64.863 -6.296 1.00 56.89 175 ILE C N 1
ATOM 4448 C CA . ILE C 1 198 ? 30.840 63.502 -6.787 1.00 55.86 175 ILE C CA 1
ATOM 4449 C C . ILE C 1 198 ? 31.690 62.568 -5.935 1.00 55.73 175 ILE C C 1
ATOM 4450 O O . ILE C 1 198 ? 32.709 62.984 -5.375 1.00 59.14 175 ILE C O 1
ATOM 4455 N N . THR C 1 199 ? 31.267 61.314 -5.827 1.00 51.26 176 THR C N 1
ATOM 4456 C CA . THR C 1 199 ? 32.016 60.328 -5.069 1.00 52.16 176 THR C CA 1
ATOM 4457 C C . THR C 1 199 ? 32.438 59.207 -5.986 1.00 50.50 176 THR C C 1
ATOM 4458 O O . THR C 1 199 ? 31.685 58.797 -6.861 1.00 52.62 176 THR C O 1
ATOM 4462 N N . VAL C 1 200 ? 33.642 58.697 -5.776 1.00 52.10 177 VAL C N 1
ATOM 4463 C CA . VAL C 1 200 ? 34.097 57.530 -6.505 1.00 49.27 177 VAL C CA 1
ATOM 4464 C C . VAL C 1 200 ? 34.427 56.429 -5.511 1.00 52.07 177 VAL C C 1
ATOM 4465 O O . VAL C 1 200 ? 35.229 56.631 -4.606 1.00 50.50 177 VAL C O 1
ATOM 4469 N N . ASN C 1 201 ? 33.812 55.264 -5.679 1.00 48.60 178 ASN C N 1
ATOM 4470 C CA . ASN C 1 201 ? 34.051 54.148 -4.781 1.00 47.17 178 ASN C CA 1
ATOM 4471 C C . ASN C 1 201 ? 33.986 52.873 -5.576 1.00 46.00 178 ASN C C 1
ATOM 4472 O O . ASN C 1 201 ? 33.306 52.824 -6.582 1.00 52.79 178 ASN C O 1
ATOM 4477 N N . ALA C 1 202 ? 34.689 51.841 -5.135 1.00 47.25 179 ALA C N 1
ATOM 4478 C CA . ALA C 1 202 ? 34.634 50.546 -5.807 1.00 47.94 179 ALA C CA 1
ATOM 4479 C C . ALA C 1 202 ? 33.946 49.514 -4.918 1.00 51.27 179 ALA C C 1
ATOM 4480 O O . ALA C 1 202 ? 33.694 49.770 -3.745 1.00 52.39 179 ALA C O 1
ATOM 4482 N N . VAL C 1 203 ? 33.659 48.350 -5.487 1.00 49.73 180 VAL C N 1
ATOM 4483 C CA . VAL C 1 203 ? 33.012 47.263 -4.770 1.00 48.66 180 VAL C CA 1
ATOM 4484 C C . VAL C 1 203 ? 33.596 45.936 -5.245 1.00 51.50 180 VAL C C 1
ATOM 4485 O O . VAL C 1 203 ? 33.437 45.542 -6.407 1.00 53.42 180 VAL C O 1
ATOM 4489 N N . ALA C 1 204 ? 34.286 45.251 -4.348 1.00 46.79 181 ALA C N 1
ATOM 4490 C CA . ALA C 1 204 ? 34.921 43.997 -4.695 1.00 48.26 181 ALA C CA 1
ATOM 4491 C C . ALA C 1 204 ? 34.176 42.842 -4.061 1.00 46.42 181 ALA C C 1
ATOM 4492 O O . ALA C 1 204 ? 34.453 42.472 -2.928 1.00 49.06 181 ALA C O 1
ATOM 4494 N N . PRO C 1 205 ? 33.210 42.273 -4.786 1.00 52.42 182 PRO C N 1
ATOM 4495 C CA . PRO C 1 205 ? 32.526 41.078 -4.287 1.00 47.11 182 PRO C CA 1
ATOM 4496 C C . PRO C 1 205 ? 33.492 39.929 -4.261 1.00 48.61 182 PRO C C 1
ATOM 4497 O O . PRO C 1 205 ? 34.615 40.066 -4.758 1.00 51.54 182 PRO C O 1
ATOM 4501 N N . GLY C 1 206 ? 33.058 38.806 -3.703 1.00 46.60 183 GLY C N 1
ATOM 4502 C CA . GLY C 1 206 ? 33.781 37.560 -3.845 1.00 44.15 183 GLY C CA 1
ATOM 4503 C C . GLY C 1 206 ? 32.944 36.703 -4.762 1.00 50.19 183 GLY C C 1
ATOM 4504 O O . GLY C 1 206 ? 31.976 37.202 -5.328 1.00 54.17 183 GLY C O 1
ATOM 4505 N N . PRO C 1 207 ? 33.306 35.418 -4.917 1.00 53.73 184 PRO C N 1
ATOM 4506 C CA . PRO C 1 207 ? 32.435 34.477 -5.620 1.00 57.01 184 PRO C CA 1
ATOM 4507 C C . PRO C 1 207 ? 30.982 34.807 -5.329 1.00 59.86 184 PRO C C 1
ATOM 4508 O O . PRO C 1 207 ? 30.659 35.252 -4.223 1.00 61.71 184 PRO C O 1
ATOM 4512 N N . THR C 1 208 ? 30.118 34.593 -6.311 1.00 59.78 185 THR C N 1
ATOM 4513 C CA . THR C 1 208 ? 28.709 34.933 -6.179 1.00 65.63 185 THR C CA 1
ATOM 4514 C C . THR C 1 208 ? 27.867 34.000 -7.058 1.00 61.93 185 THR C C 1
ATOM 4515 O O . THR C 1 208 ? 26.837 34.391 -7.607 1.00 69.39 185 THR C O 1
ATOM 4519 N N . ARG C 1 222 ? 31.112 22.159 -4.729 1.00 91.51 199 ARG C N 1
ATOM 4520 C CA . ARG C 1 222 ? 29.802 22.775 -4.915 1.00 90.64 199 ARG C CA 1
ATOM 4521 C C . ARG C 1 222 ? 29.369 23.577 -3.689 1.00 92.82 199 ARG C C 1
ATOM 4522 O O . ARG C 1 222 ? 29.253 24.803 -3.747 1.00 91.28 199 ARG C O 1
ATOM 4530 N N . ASP C 1 223 ? 29.138 22.882 -2.579 1.00 92.67 200 ASP C N 1
ATOM 4531 C CA . ASP C 1 223 ? 28.698 23.524 -1.341 1.00 90.56 200 ASP C CA 1
ATOM 4532 C C . ASP C 1 223 ? 29.876 24.084 -0.550 1.00 86.84 200 ASP C C 1
ATOM 4533 O O . ASP C 1 223 ? 29.717 24.984 0.275 1.00 80.75 200 ASP C O 1
ATOM 4538 N N . ARG C 1 224 ? 31.059 23.540 -0.810 1.00 88.49 201 ARG C N 1
ATOM 4539 C CA . ARG C 1 224 ? 32.266 23.976 -0.133 1.00 84.05 201 ARG C CA 1
ATOM 4540 C C . ARG C 1 224 ? 32.505 25.464 -0.355 1.00 85.51 201 ARG C C 1
ATOM 4541 O O . ARG C 1 224 ? 33.107 26.135 0.486 1.00 86.01 201 ARG C O 1
ATOM 4549 N N . PHE C 1 225 ? 32.043 25.976 -1.490 1.00 86.13 202 PHE C N 1
ATOM 4550 C CA . PHE C 1 225 ? 32.195 27.393 -1.801 1.00 82.26 202 PHE C CA 1
ATOM 4551 C C . PHE C 1 225 ? 31.193 28.250 -1.032 1.00 79.39 202 PHE C C 1
ATOM 4552 O O . PHE C 1 225 ? 31.385 29.458 -0.884 1.00 74.44 202 PHE C O 1
ATOM 4560 N N . ALA C 1 226 ? 30.123 27.618 -0.558 1.00 78.83 203 ALA C N 1
ATOM 4561 C CA . ALA C 1 226 ? 29.165 28.278 0.314 1.00 71.52 203 ALA C CA 1
ATOM 4562 C C . ALA C 1 226 ? 29.738 28.349 1.716 1.00 71.81 203 ALA C C 1
ATOM 4563 O O . ALA C 1 226 ? 29.506 29.309 2.449 1.00 70.44 203 ALA C O 1
ATOM 4565 N N . LYS C 1 227 ? 30.501 27.325 2.077 1.00 72.39 204 LYS C N 1
ATOM 4566 C CA . LYS C 1 227 ? 31.076 27.223 3.408 1.00 67.85 204 LYS C CA 1
ATOM 4567 C C . LYS C 1 227 ? 32.416 27.952 3.494 1.00 69.30 204 LYS C C 1
ATOM 4568 O O . LYS C 1 227 ? 33.086 27.921 4.527 1.00 66.11 204 LYS C O 1
ATOM 4574 N N . LEU C 1 228 ? 32.790 28.619 2.408 1.00 68.31 205 LEU C N 1
ATOM 4575 C CA . LEU C 1 228 ? 34.043 29.374 2.365 1.00 68.41 205 LEU C CA 1
ATOM 4576 C C . LEU C 1 228 ? 33.984 30.594 3.286 1.00 62.67 205 LEU C C 1
ATOM 4577 O O . LEU C 1 228 ? 34.917 30.863 4.042 1.00 59.12 205 LEU C O 1
ATOM 4582 N N . ALA C 1 229 ? 32.889 31.340 3.197 1.00 59.81 206 ALA C N 1
ATOM 4583 C CA . ALA C 1 229 ? 32.675 32.493 4.053 1.00 52.14 206 ALA C CA 1
ATOM 4584 C C . ALA C 1 229 ? 32.338 32.026 5.463 1.00 52.35 206 ALA C C 1
ATOM 4585 O O . ALA C 1 229 ? 31.702 30.989 5.641 1.00 53.07 206 ALA C O 1
ATOM 4587 N N . PRO C 1 230 ? 32.771 32.785 6.478 1.00 51.17 207 PRO C N 1
ATOM 4588 C CA . PRO C 1 230 ? 32.424 32.442 7.862 1.00 52.87 207 PRO C CA 1
ATOM 4589 C C . PRO C 1 230 ? 30.903 32.440 8.040 1.00 51.07 207 PRO C C 1
ATOM 4590 O O . PRO C 1 230 ? 30.388 31.804 8.966 1.00 45.99 207 PRO C O 1
ATOM 4594 N N . LEU C 1 231 ? 30.202 33.136 7.144 1.00 47.36 208 LEU C N 1
ATOM 4595 C CA . LEU C 1 231 ? 28.742 33.148 7.148 1.00 47.89 208 LEU C CA 1
ATOM 4596 C C . LEU C 1 231 ? 28.187 31.817 6.634 1.00 50.19 208 LEU C C 1
ATOM 4597 O O . LEU C 1 231 ? 27.014 31.509 6.816 1.00 49.42 208 LEU C O 1
ATOM 4602 N N . GLU C 1 232 ? 29.049 31.031 6.000 1.00 52.51 209 GLU C N 1
ATOM 4603 C CA . GLU C 1 232 ? 28.722 29.664 5.595 1.00 54.86 209 GLU C CA 1
ATOM 4604 C C . GLU C 1 232 ? 27.543 29.538 4.634 1.00 58.53 209 GLU C C 1
ATOM 4605 O O . GLU C 1 232 ? 26.862 28.517 4.599 1.00 55.64 209 GLU C O 1
ATOM 4611 N N . ARG C 1 233 ? 27.316 30.582 3.850 1.00 57.36 210 ARG C N 1
ATOM 4612 C CA . ARG C 1 233 ? 26.393 30.500 2.732 1.00 64.98 210 ARG C CA 1
ATOM 4613 C C . ARG C 1 233 ? 27.044 31.121 1.509 1.00 63.57 210 ARG C C 1
ATOM 4614 O O . ARG C 1 233 ? 28.207 31.521 1.551 1.00 62.83 210 ARG C O 1
ATOM 4622 N N . LEU C 1 234 ? 26.299 31.210 0.419 1.00 60.08 211 LEU C N 1
ATOM 4623 C CA . LEU C 1 234 ? 26.868 31.758 -0.803 1.00 63.86 211 LEU C CA 1
ATOM 4624 C C . LEU C 1 234 ? 26.403 33.183 -1.070 1.00 60.60 211 LEU C C 1
ATOM 4625 O O . LEU C 1 234 ? 25.282 33.564 -0.712 1.00 60.86 211 LEU C O 1
ATOM 4630 N N . GLY C 1 235 ? 27.286 33.962 -1.686 1.00 54.50 212 GLY C N 1
ATOM 4631 C CA . GLY C 1 235 ? 26.966 35.315 -2.092 1.00 54.55 212 GLY C CA 1
ATOM 4632 C C . GLY C 1 235 ? 25.912 35.318 -3.181 1.00 58.24 212 GLY C C 1
ATOM 4633 O O . GLY C 1 235 ? 25.934 34.497 -4.102 1.00 58.53 212 GLY C O 1
ATOM 4634 N N . THR C 1 236 ? 24.973 36.244 -3.069 1.00 56.72 213 THR C N 1
ATOM 4635 C CA . THR C 1 236 ? 23.967 36.409 -4.099 1.00 58.72 213 THR C CA 1
ATOM 4636 C C . THR C 1 236 ? 24.302 37.668 -4.880 1.00 61.50 213 THR C C 1
ATOM 4637 O O . THR C 1 236 ? 24.948 38.577 -4.351 1.00 61.39 213 THR C O 1
ATOM 4641 N N . PRO C 1 237 ? 23.870 37.727 -6.146 1.00 57.35 214 PRO C N 1
ATOM 4642 C CA . PRO C 1 237 ? 24.007 38.977 -6.890 1.00 59.15 214 PRO C CA 1
ATOM 4643 C C . PRO C 1 237 ? 23.221 40.087 -6.198 1.00 57.26 214 PRO C C 1
ATOM 4644 O O . PRO C 1 237 ? 23.547 41.266 -6.347 1.00 58.06 214 PRO C O 1
ATOM 4648 N N . GLN C 1 238 ? 22.199 39.711 -5.438 1.00 55.56 215 GLN C N 1
ATOM 4649 C CA . GLN C 1 238 ? 21.490 40.682 -4.604 1.00 59.06 215 GLN C CA 1
ATOM 4650 C C . GLN C 1 238 ? 22.394 41.284 -3.517 1.00 54.66 215 GLN C C 1
ATOM 4651 O O . GLN C 1 238 ? 22.312 42.477 -3.221 1.00 54.87 215 GLN C O 1
ATOM 4657 N N . ASP C 1 239 ? 23.248 40.462 -2.919 1.00 52.64 216 ASP C N 1
ATOM 4658 C CA . ASP C 1 239 ? 24.158 40.962 -1.889 1.00 55.61 216 ASP C CA 1
ATOM 4659 C C . ASP C 1 239 ? 24.990 42.124 -2.426 1.00 55.24 216 ASP C C 1
ATOM 4660 O O . ASP C 1 239 ? 25.092 43.179 -1.791 1.00 48.53 216 ASP C O 1
ATOM 4665 N N . ILE C 1 240 ? 25.571 41.933 -3.608 1.00 56.54 217 ILE C N 1
ATOM 4666 C CA . ILE C 1 240 ? 26.449 42.949 -4.179 1.00 50.87 217 ILE C CA 1
ATOM 4667 C C . ILE C 1 240 ? 25.653 44.191 -4.557 1.00 52.13 217 ILE C C 1
ATOM 4668 O O . ILE C 1 240 ? 26.073 45.322 -4.294 1.00 55.16 217 ILE C O 1
ATOM 4673 N N . ALA C 1 241 ? 24.486 43.978 -5.157 1.00 56.67 218 ALA C N 1
ATOM 4674 C CA . ALA C 1 241 ? 23.608 45.080 -5.544 1.00 54.52 218 ALA C CA 1
ATOM 4675 C C . ALA C 1 241 ? 23.264 45.959 -4.342 1.00 53.81 218 ALA C C 1
ATOM 4676 O O . ALA C 1 241 ? 23.202 47.193 -4.451 1.00 52.86 218 ALA C O 1
ATOM 4678 N N . GLY C 1 242 ? 23.042 45.314 -3.196 1.00 52.36 219 GLY C N 1
ATOM 4679 C CA . GLY C 1 242 ? 22.804 46.017 -1.944 1.00 52.77 219 GLY C CA 1
ATOM 4680 C C . GLY C 1 242 ? 23.950 46.944 -1.570 1.00 49.70 219 GLY C C 1
ATOM 4681 O O . GLY C 1 242 ? 23.730 48.099 -1.206 1.00 46.08 219 GLY C O 1
ATOM 4682 N N . ALA C 1 243 ? 25.172 46.431 -1.672 1.00 50.25 220 ALA C N 1
ATOM 4683 C CA . ALA C 1 243 ? 26.371 47.246 -1.474 1.00 53.00 220 ALA C CA 1
ATOM 4684 C C . ALA C 1 243 ? 26.381 48.450 -2.415 1.00 49.80 220 ALA C C 1
ATOM 4685 O O . ALA C 1 243 ? 26.478 49.603 -1.985 1.00 46.71 220 ALA C O 1
ATOM 4687 N N . VAL C 1 244 ? 26.274 48.170 -3.708 1.00 54.01 221 VAL C N 1
ATOM 4688 C CA . VAL C 1 244 ? 26.247 49.229 -4.715 1.00 51.65 221 VAL C CA 1
ATOM 4689 C C . VAL C 1 244 ? 25.127 50.212 -4.405 1.00 49.38 221 VAL C C 1
ATOM 4690 O O . VAL C 1 244 ? 25.342 51.428 -4.374 1.00 45.37 221 VAL C O 1
ATOM 4694 N N . ALA C 1 245 ? 23.937 49.673 -4.144 1.00 51.84 222 ALA C N 1
ATOM 4695 C CA . ALA C 1 245 ? 22.783 50.491 -3.798 1.00 51.00 222 ALA C CA 1
ATOM 4696 C C . ALA C 1 245 ? 23.098 51.455 -2.653 1.00 52.56 222 ALA C C 1
ATOM 4697 O O . ALA C 1 245 ? 22.630 52.601 -2.648 1.00 52.77 222 ALA C O 1
ATOM 4699 N N . PHE C 1 246 ? 23.895 50.992 -1.689 1.00 49.13 223 PHE C N 1
ATOM 4700 C CA . PHE C 1 246 ? 24.259 51.818 -0.537 1.00 48.91 223 PHE C CA 1
ATOM 4701 C C . PHE C 1 246 ? 25.091 53.040 -0.948 1.00 45.97 223 PHE C C 1
ATOM 4702 O O . PHE C 1 246 ? 24.772 54.176 -0.586 1.00 47.27 223 PHE C O 1
ATOM 4710 N N . LEU C 1 247 ? 26.145 52.812 -1.720 1.00 45.79 224 LEU C N 1
ATOM 4711 C CA . LEU C 1 247 ? 26.986 53.915 -2.198 1.00 50.30 224 LEU C CA 1
ATOM 4712 C C . LEU C 1 247 ? 26.176 54.929 -3.021 1.00 57.84 224 LEU C C 1
ATOM 4713 O O . LEU C 1 247 ? 26.290 56.149 -2.834 1.00 56.47 224 LEU C O 1
ATOM 4718 N N . ALA C 1 248 ? 25.357 54.414 -3.933 1.00 54.65 225 ALA C N 1
ATOM 4719 C CA . ALA C 1 248 ? 24.528 55.260 -4.783 1.00 54.02 225 ALA C CA 1
ATOM 4720 C C . ALA C 1 248 ? 23.330 55.806 -4.015 1.00 58.47 225 ALA C C 1
ATOM 4721 O O . ALA C 1 248 ? 22.598 56.662 -4.513 1.00 62.09 225 ALA C O 1
ATOM 4723 N N . GLY C 1 249 ? 23.136 55.308 -2.798 1.00 52.27 226 GLY C N 1
ATOM 4724 C CA . GLY C 1 249 ? 22.035 55.747 -1.961 1.00 50.00 226 GLY C CA 1
ATOM 4725 C C . GLY C 1 249 ? 22.399 56.945 -1.108 1.00 49.00 226 GLY C C 1
ATOM 4726 O O . GLY C 1 249 ? 23.514 57.460 -1.187 1.00 53.18 226 GLY C O 1
ATOM 4727 N N . PRO C 1 250 ? 21.452 57.392 -0.289 1.00 52.56 227 PRO C N 1
ATOM 4728 C CA . PRO C 1 250 ? 21.675 58.545 0.589 1.00 51.75 227 PRO C CA 1
ATOM 4729 C C . PRO C 1 250 ? 22.564 58.190 1.777 1.00 49.88 227 PRO C C 1
ATOM 4730 O O . PRO C 1 250 ? 23.152 59.077 2.394 1.00 48.22 227 PRO C O 1
ATOM 4734 N N . ASP C 1 251 ? 22.657 56.901 2.088 1.00 44.76 228 ASP C N 1
ATOM 4735 C CA . ASP C 1 251 ? 23.476 56.438 3.203 1.00 48.41 228 ASP C CA 1
ATOM 4736 C C . ASP C 1 251 ? 24.939 56.309 2.796 1.00 49.73 228 ASP C C 1
ATOM 4737 O O . ASP C 1 251 ? 25.805 56.041 3.630 1.00 51.25 228 ASP C O 1
ATOM 4742 N N . GLY C 1 252 ? 25.210 56.502 1.509 1.00 45.90 229 GLY C N 1
ATOM 4743 C CA . GLY C 1 252 ? 26.560 56.407 0.993 1.00 50.60 229 GLY C CA 1
ATOM 4744 C C . GLY C 1 252 ? 27.151 57.746 0.603 1.00 49.55 229 GLY C C 1
ATOM 4745 O O . GLY C 1 252 ? 28.215 57.801 -0.009 1.00 52.17 229 GLY C O 1
ATOM 4746 N N . ALA C 1 253 ? 26.464 58.824 0.967 1.00 48.05 230 ALA C N 1
ATOM 4747 C CA . ALA C 1 253 ? 26.832 60.169 0.522 1.00 50.88 230 ALA C CA 1
ATOM 4748 C C . ALA C 1 253 ? 28.209 60.621 1.012 1.00 54.01 230 ALA C C 1
ATOM 4749 O O . ALA C 1 253 ? 28.844 61.476 0.393 1.00 55.36 230 ALA C O 1
ATOM 4751 N N . TRP C 1 254 ? 28.660 60.053 2.127 1.00 57.51 231 TRP C N 1
ATOM 4752 C CA . TRP C 1 254 ? 29.899 60.492 2.764 1.00 50.41 231 TRP C CA 1
ATOM 4753 C C . TRP C 1 254 ? 31.042 59.497 2.543 1.00 48.33 231 TRP C C 1
ATOM 4754 O O . TRP C 1 254 ? 32.205 59.814 2.777 1.00 47.63 231 TRP C O 1
ATOM 4765 N N . VAL C 1 255 ? 30.703 58.301 2.071 1.00 45.60 232 VAL C N 1
ATOM 4766 C CA . VAL C 1 255 ? 31.711 57.320 1.686 1.00 51.24 232 VAL C CA 1
ATOM 4767 C C . VAL C 1 255 ? 32.265 57.674 0.306 1.00 56.38 232 VAL C C 1
ATOM 4768 O O . VAL C 1 255 ? 31.512 57.887 -0.655 1.00 54.13 232 VAL C O 1
ATOM 4772 N N . ASN C 1 256 ? 33.588 57.747 0.205 1.00 56.33 233 ASN C N 1
ATOM 4773 C CA . ASN C 1 256 ? 34.200 58.395 -0.947 1.00 49.71 233 ASN C CA 1
ATOM 4774 C C . ASN C 1 256 ? 35.656 58.003 -1.125 1.00 54.17 233 ASN C C 1
ATOM 4775 O O . ASN C 1 256 ? 36.505 58.317 -0.286 1.00 52.22 233 ASN C O 1
ATOM 4780 N N . GLY C 1 257 ? 35.944 57.318 -2.224 1.00 51.89 234 GLY C N 1
ATOM 4781 C CA . GLY C 1 257 ? 37.295 56.876 -2.510 1.00 48.37 234 GLY C CA 1
ATOM 4782 C C . GLY C 1 257 ? 37.648 55.611 -1.758 1.00 49.75 234 GLY C C 1
ATOM 4783 O O . GLY C 1 257 ? 38.785 55.438 -1.328 1.00 50.45 234 GLY C O 1
ATOM 4784 N N . GLN C 1 258 ? 36.676 54.719 -1.615 1.00 47.34 235 GLN C N 1
ATOM 4785 C CA . GLN C 1 258 ? 36.868 53.506 -0.830 1.00 45.77 235 GLN C CA 1
ATOM 4786 C C . GLN C 1 258 ? 36.619 52.267 -1.664 1.00 42.82 235 GLN C C 1
ATOM 4787 O O . GLN C 1 258 ? 35.853 52.292 -2.626 1.00 44.95 235 GLN C O 1
ATOM 4793 N N . VAL C 1 259 ? 37.262 51.179 -1.266 1.00 39.92 236 VAL C N 1
ATOM 4794 C CA . VAL C 1 259 ? 37.018 49.870 -1.834 1.00 44.57 236 VAL C CA 1
ATOM 4795 C C . VAL C 1 259 ? 36.224 49.026 -0.838 1.00 49.39 236 VAL C C 1
ATOM 4796 O O . VAL C 1 259 ? 36.761 48.522 0.144 1.00 46.15 236 VAL C O 1
ATOM 4800 N N . LEU C 1 260 ? 34.938 48.868 -1.102 1.00 53.05 237 LEU C N 1
ATOM 4801 C CA . LEU C 1 260 ? 34.080 48.072 -0.244 1.00 43.82 237 LEU C CA 1
ATOM 4802 C C . LEU C 1 260 ? 34.082 46.618 -0.681 1.00 48.62 237 LEU C C 1
ATOM 4803 O O . LEU C 1 260 ? 33.508 46.270 -1.707 1.00 44.97 237 LEU C O 1
ATOM 4808 N N . ARG C 1 261 ? 34.731 45.762 0.100 1.00 49.42 238 ARG C N 1
ATOM 4809 C CA . ARG C 1 261 ? 34.698 44.332 -0.172 1.00 45.35 238 ARG C CA 1
ATOM 4810 C C . ARG C 1 261 ? 33.390 43.706 0.328 1.00 45.73 238 ARG C C 1
ATOM 4811 O O . ARG C 1 261 ? 33.004 43.878 1.490 1.00 47.09 238 ARG C O 1
ATOM 4819 N N . ALA C 1 262 ? 32.710 42.985 -0.559 1.00 43.12 239 ALA C N 1
ATOM 4820 C CA . ALA C 1 262 ? 31.421 42.381 -0.248 1.00 42.18 239 ALA C CA 1
ATOM 4821 C C . ALA C 1 262 ? 31.501 40.890 -0.460 1.00 42.74 239 ALA C C 1
ATOM 4822 O O . ALA C 1 262 ? 31.140 40.385 -1.522 1.00 45.47 239 ALA C O 1
ATOM 4824 N N . ASN C 1 263 ? 31.959 40.180 0.559 1.00 41.68 240 ASN C N 1
ATOM 4825 C CA . ASN C 1 263 ? 32.337 38.797 0.388 1.00 39.59 240 ASN C CA 1
ATOM 4826 C C . ASN C 1 263 ? 31.932 37.874 1.541 1.00 41.11 240 ASN C C 1
ATOM 4827 O O . ASN C 1 263 ? 32.308 36.708 1.578 1.00 44.26 240 ASN C O 1
ATOM 4832 N N . GLY C 1 264 ? 31.171 38.386 2.489 1.00 40.58 241 GLY C N 1
ATOM 4833 C CA . GLY C 1 264 ? 30.737 37.551 3.596 1.00 47.42 241 GLY C CA 1
ATOM 4834 C C . GLY C 1 264 ? 31.855 37.088 4.520 1.00 44.73 241 GLY C C 1
ATOM 4835 O O . GLY C 1 264 ? 31.705 36.083 5.224 1.00 41.40 241 GLY C O 1
ATOM 4836 N N . GLY C 1 265 ? 32.969 37.819 4.510 1.00 41.28 242 GLY C N 1
ATOM 4837 C CA . GLY C 1 265 ? 34.049 37.616 5.462 1.00 43.87 242 GLY C CA 1
ATOM 4838 C C . GLY C 1 265 ? 35.215 36.726 5.045 1.00 49.74 242 GLY C C 1
ATOM 4839 O O . GLY C 1 265 ? 35.907 36.161 5.896 1.00 51.55 242 GLY C O 1
ATOM 4840 N N . ILE C 1 266 ? 35.456 36.591 3.747 1.00 46.31 243 ILE C N 1
ATOM 4841 C CA . ILE C 1 266 ? 36.574 35.762 3.311 1.00 46.74 243 ILE C CA 1
ATOM 4842 C C . ILE C 1 266 ? 37.894 36.527 3.351 1.00 45.53 243 ILE C C 1
ATOM 4843 O O . ILE C 1 266 ? 38.965 35.924 3.300 1.00 46.62 243 ILE C O 1
ATOM 4848 N N . ILE C 1 267 ? 37.795 37.852 3.446 1.00 43.12 244 ILE C N 1
ATOM 4849 C CA . ILE C 1 267 ? 38.949 38.735 3.560 1.00 40.82 244 ILE C CA 1
ATOM 4850 C C . ILE C 1 267 ? 38.495 40.185 3.474 1.00 41.14 244 ILE C C 1
ATOM 4851 O O . ILE C 1 267 ? 39.303 41.103 3.645 1.00 44.30 244 ILE C O 1
ATOM 4856 N N . LYS D 1 28 ? -0.344 14.933 41.661 1.00 46.77 5 LYS D N 1
ATOM 4857 C CA . LYS D 1 28 ? -0.171 16.328 42.078 1.00 57.68 5 LYS D CA 1
ATOM 4858 C C . LYS D 1 28 ? 0.693 17.120 41.098 1.00 57.87 5 LYS D C 1
ATOM 4859 O O . LYS D 1 28 ? 1.905 16.901 41.006 1.00 56.49 5 LYS D O 1
ATOM 4865 N N . VAL D 1 29 ? 0.065 18.052 40.384 1.00 56.00 6 VAL D N 1
ATOM 4866 C CA . VAL D 1 29 ? 0.693 18.713 39.242 1.00 53.55 6 VAL D CA 1
ATOM 4867 C C . VAL D 1 29 ? 0.823 20.207 39.468 1.00 56.62 6 VAL D C 1
ATOM 4868 O O . VAL D 1 29 ? -0.141 20.856 39.886 1.00 54.01 6 VAL D O 1
ATOM 4872 N N . ALA D 1 30 ? 2.001 20.749 39.156 1.00 51.05 7 ALA D N 1
ATOM 4873 C CA . ALA D 1 30 ? 2.330 22.132 39.491 1.00 50.23 7 ALA D CA 1
ATOM 4874 C C . ALA D 1 30 ? 3.079 22.883 38.394 1.00 51.87 7 ALA D C 1
ATOM 4875 O O . ALA D 1 30 ? 4.050 22.377 37.844 1.00 56.91 7 ALA D O 1
ATOM 4877 N N . ILE D 1 31 ? 2.641 24.107 38.114 1.00 46.07 8 ILE D N 1
ATOM 4878 C CA . ILE D 1 31 ? 3.266 24.958 37.109 1.00 46.70 8 ILE D CA 1
ATOM 4879 C C . ILE D 1 31 ? 4.079 26.063 37.767 1.00 47.37 8 ILE D C 1
ATOM 4880 O O . ILE D 1 31 ? 3.571 26.799 38.606 1.00 47.91 8 ILE D O 1
ATOM 4885 N N . VAL D 1 32 ? 5.341 26.188 37.380 1.00 48.88 9 VAL D N 1
ATOM 4886 C CA . VAL D 1 32 ? 6.183 27.256 37.900 1.00 45.30 9 VAL D CA 1
ATOM 4887 C C . VAL D 1 32 ? 6.673 28.108 36.753 1.00 50.21 9 VAL D C 1
ATOM 4888 O O . VAL D 1 32 ? 7.387 27.616 35.881 1.00 54.66 9 VAL D O 1
ATOM 4892 N N . THR D 1 33 ? 6.298 29.384 36.737 1.00 49.31 10 THR D N 1
ATOM 4893 C CA . THR D 1 33 ? 6.761 30.266 35.670 1.00 47.46 10 THR D CA 1
ATOM 4894 C C . THR D 1 33 ? 8.130 30.831 36.014 1.00 42.87 10 THR D C 1
ATOM 4895 O O . THR D 1 33 ? 8.436 31.052 37.176 1.00 44.87 10 THR D O 1
ATOM 4899 N N . GLY D 1 34 ? 8.956 31.048 34.998 1.00 47.30 11 GLY D N 1
ATOM 4900 C CA . GLY D 1 34 ? 10.326 31.480 35.209 1.00 47.41 11 GLY D CA 1
ATOM 4901 C C . GLY D 1 34 ? 11.148 30.483 36.018 1.00 46.59 11 GLY D C 1
ATOM 4902 O O . GLY D 1 34 ? 12.084 30.869 36.720 1.00 46.03 11 GLY D O 1
ATOM 4903 N N . ALA D 1 35 ? 10.806 29.200 35.915 1.00 43.92 12 ALA D N 1
ATOM 4904 C CA . ALA D 1 35 ? 11.503 28.150 36.663 1.00 48.08 12 ALA D CA 1
ATOM 4905 C C . ALA D 1 35 ? 12.813 27.670 36.026 1.00 49.08 12 ALA D C 1
ATOM 4906 O O . ALA D 1 35 ? 13.238 26.543 36.245 1.00 52.32 12 ALA D O 1
ATOM 4908 N N . SER D 1 36 ? 13.460 28.521 35.250 1.00 49.96 13 SER D N 1
ATOM 4909 C CA . SER D 1 36 ? 14.675 28.107 34.570 1.00 53.98 13 SER D CA 1
ATOM 4910 C C . SER D 1 36 ? 15.902 28.259 35.462 1.00 54.05 13 SER D C 1
ATOM 4911 O O . SER D 1 36 ? 16.812 27.438 35.423 1.00 56.79 13 SER D O 1
ATOM 4914 N N . ARG D 1 37 ? 15.902 29.301 36.285 1.00 54.09 14 ARG D N 1
ATOM 4915 C CA . ARG D 1 37 ? 17.109 29.763 36.950 1.00 54.06 14 ARG D CA 1
ATOM 4916 C C . ARG D 1 37 ? 16.813 30.386 38.321 1.00 53.46 14 ARG D C 1
ATOM 4917 O O . ARG D 1 37 ? 15.662 30.674 38.642 1.00 51.00 14 ARG D O 1
ATOM 4925 N N . GLY D 1 38 ? 17.858 30.574 39.126 1.00 51.52 15 GLY D N 1
ATOM 4926 C CA . GLY D 1 38 ? 17.736 31.217 40.424 1.00 49.80 15 GLY D CA 1
ATOM 4927 C C . GLY D 1 38 ? 16.610 30.687 41.294 1.00 52.29 15 GLY D C 1
ATOM 4928 O O . GLY D 1 38 ? 16.447 29.471 41.451 1.00 53.20 15 GLY D O 1
ATOM 4929 N N . ILE D 1 39 ? 15.828 31.610 41.855 1.00 47.72 16 ILE D N 1
ATOM 4930 C CA . ILE D 1 39 ? 14.707 31.270 42.729 1.00 45.94 16 ILE D CA 1
ATOM 4931 C C . ILE D 1 39 ? 13.692 30.319 42.078 1.00 45.34 16 ILE D C 1
ATOM 4932 O O . ILE D 1 39 ? 13.231 29.367 42.698 1.00 43.55 16 ILE D O 1
ATOM 4937 N N . GLY D 1 40 ? 13.346 30.582 40.824 1.00 47.09 17 GLY D N 1
ATOM 4938 C CA . GLY D 1 40 ? 12.373 29.771 40.118 1.00 45.20 17 GLY D CA 1
ATOM 4939 C C . GLY D 1 40 ? 12.843 28.339 39.940 1.00 48.52 17 GLY D C 1
ATOM 4940 O O . GLY D 1 40 ? 12.055 27.393 39.990 1.00 45.22 17 GLY D O 1
ATOM 4941 N N . ALA D 1 41 ? 14.141 28.177 39.734 1.00 50.48 18 ALA D N 1
ATOM 4942 C CA . ALA D 1 41 ? 14.715 26.848 39.604 1.00 53.19 18 ALA D CA 1
ATOM 4943 C C . ALA D 1 41 ? 14.680 26.148 40.956 1.00 46.77 18 ALA D C 1
ATOM 4944 O O . ALA D 1 41 ? 14.208 25.017 41.071 1.00 46.84 18 ALA D O 1
ATOM 4946 N N . ALA D 1 42 ? 15.179 26.821 41.982 1.00 43.35 19 ALA D N 1
ATOM 4947 C CA . ALA D 1 42 ? 15.103 26.266 43.334 1.00 50.91 19 ALA D CA 1
ATOM 4948 C C . ALA D 1 42 ? 13.674 25.817 43.659 1.00 49.73 19 ALA D C 1
ATOM 4949 O O . ALA D 1 42 ? 13.448 24.673 44.060 1.00 48.40 19 ALA D O 1
ATOM 4951 N N . ILE D 1 43 ? 12.712 26.717 43.461 1.00 47.91 20 ILE D N 1
ATOM 4952 C CA . ILE D 1 43 ? 11.319 26.416 43.761 1.00 46.49 20 ILE D CA 1
ATOM 4953 C C . ILE D 1 43 ? 10.897 25.117 43.099 1.00 48.01 20 ILE D C 1
ATOM 4954 O O . ILE D 1 43 ? 10.252 24.273 43.719 1.00 53.59 20 ILE D O 1
ATOM 4959 N N . ALA D 1 44 ? 11.267 24.968 41.834 1.00 49.34 21 ALA D N 1
ATOM 4960 C CA . ALA D 1 44 ? 10.863 23.817 41.042 1.00 47.63 21 ALA D CA 1
ATOM 4961 C C . ALA D 1 44 ? 11.441 22.523 41.598 1.00 49.74 21 ALA D C 1
ATOM 4962 O O . ALA D 1 44 ? 10.743 21.521 41.720 1.00 53.79 21 ALA D O 1
ATOM 4964 N N . ALA D 1 45 ? 12.724 22.548 41.926 1.00 45.40 22 ALA D N 1
ATOM 4965 C CA . ALA D 1 45 ? 13.379 21.375 42.481 1.00 50.47 22 ALA D CA 1
ATOM 4966 C C . ALA D 1 45 ? 12.652 20.894 43.743 1.00 54.30 22 ALA D C 1
ATOM 4967 O O . ALA D 1 45 ? 12.226 19.736 43.814 1.00 52.54 22 ALA D O 1
ATOM 4969 N N . ARG D 1 46 ? 12.501 21.786 44.723 1.00 49.32 23 ARG D N 1
ATOM 4970 C CA . ARG D 1 46 ? 11.773 21.466 45.954 1.00 52.46 23 ARG D CA 1
ATOM 4971 C C . ARG D 1 46 ? 10.392 20.848 45.702 1.00 53.08 23 ARG D C 1
ATOM 4972 O O . ARG D 1 46 ? 10.114 19.732 46.132 1.00 56.81 23 ARG D O 1
ATOM 4980 N N . LEU D 1 47 ? 9.525 21.575 45.016 1.00 48.34 24 LEU D N 1
ATOM 4981 C CA . LEU D 1 47 ? 8.205 21.050 44.710 1.00 52.62 24 LEU D CA 1
ATOM 4982 C C . LEU D 1 47 ? 8.275 19.612 44.190 1.00 55.01 24 LEU D C 1
ATOM 4983 O O . LEU D 1 47 ? 7.447 18.772 44.542 1.00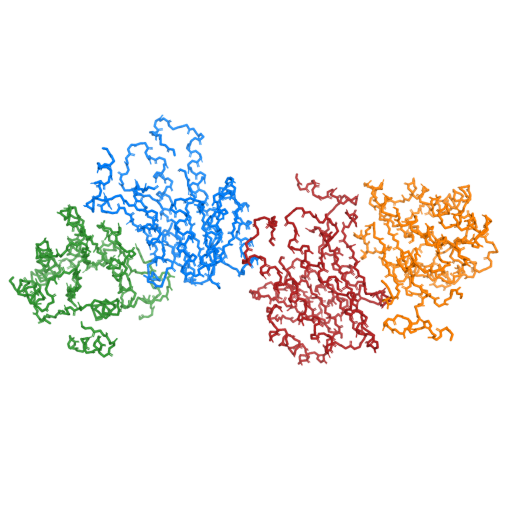 54.56 24 LEU D O 1
ATOM 4988 N N . ALA D 1 48 ? 9.252 19.345 43.329 1.00 55.26 25 ALA D N 1
ATOM 4989 C CA . ALA D 1 48 ? 9.414 18.021 42.724 1.00 57.26 25 ALA D CA 1
ATOM 4990 C C . ALA D 1 48 ? 9.902 17.001 43.749 1.00 57.50 25 ALA D C 1
ATOM 4991 O O . ALA D 1 48 ? 9.538 15.829 43.703 1.00 61.05 25 ALA D O 1
ATOM 4993 N N . SER D 1 49 ? 10.740 17.451 44.669 1.00 54.31 26 SER D N 1
ATOM 4994 C CA . SER D 1 49 ? 11.198 16.594 45.738 1.00 55.69 26 SER D CA 1
ATOM 4995 C C . SER D 1 49 ? 10.022 16.299 46.662 1.00 57.74 26 SER D C 1
ATOM 4996 O O . SER D 1 49 ? 9.846 15.170 47.117 1.00 57.91 26 SER D O 1
ATOM 4999 N N . ASP D 1 50 ? 9.203 17.315 46.918 1.00 57.78 27 ASP D N 1
ATOM 5000 C CA . ASP D 1 50 ? 8.041 17.158 47.794 1.00 54.29 27 ASP D CA 1
ATOM 5001 C C . ASP D 1 50 ? 7.027 16.250 47.136 1.00 52.26 27 ASP D C 1
ATOM 5002 O O . ASP D 1 50 ? 6.012 15.897 47.738 1.00 57.88 27 ASP D O 1
ATOM 5007 N N . GLY D 1 51 ? 7.293 15.888 45.887 1.00 54.92 28 GLY D N 1
ATOM 5008 C CA . GLY D 1 51 ? 6.459 14.930 45.184 1.00 56.63 28 GLY D CA 1
ATOM 5009 C C . GLY D 1 51 ? 5.444 15.510 44.220 1.00 54.24 28 GLY D C 1
ATOM 5010 O O . GLY D 1 51 ? 4.514 14.806 43.814 1.00 52.34 28 GLY D O 1
ATOM 5011 N N . PHE D 1 52 ? 5.606 16.786 43.869 1.00 52.43 29 PHE D N 1
ATOM 5012 C CA . PHE D 1 52 ? 4.791 17.419 42.830 1.00 54.46 29 PHE D CA 1
ATOM 5013 C C . PHE D 1 52 ? 5.393 17.123 41.463 1.00 55.58 29 PHE D C 1
ATOM 5014 O O . PHE D 1 52 ? 6.614 17.092 41.312 1.00 57.83 29 PHE D O 1
ATOM 5022 N N . THR D 1 53 ? 4.541 16.900 40.469 1.00 57.37 30 THR D N 1
ATOM 5023 C CA . THR D 1 53 ? 5.007 16.876 39.089 1.00 58.40 30 THR D CA 1
ATOM 5024 C C . THR D 1 53 ? 5.108 18.325 38.631 1.00 59.17 30 THR D C 1
ATOM 5025 O O . THR D 1 53 ? 4.139 19.074 38.716 1.00 58.49 30 THR D O 1
ATOM 5029 N N . VAL D 1 54 ? 6.285 18.723 38.161 1.00 60.36 31 VAL D N 1
ATOM 5030 C CA . VAL D 1 54 ? 6.560 20.134 37.926 1.00 54.92 31 VAL D CA 1
ATOM 5031 C C . VAL D 1 54 ? 6.677 20.509 36.456 1.00 59.87 31 VAL D C 1
ATOM 5032 O O . VAL D 1 54 ? 7.560 20.021 35.748 1.00 61.89 31 VAL D O 1
ATOM 5036 N N . VAL D 1 55 ? 5.781 21.375 35.999 1.00 56.50 32 VAL D N 1
ATOM 5037 C CA . VAL D 1 55 ? 5.928 21.978 34.692 1.00 53.87 32 VAL D CA 1
ATOM 5038 C C . VAL D 1 55 ? 6.860 23.177 34.827 1.00 55.46 32 VAL D C 1
ATOM 5039 O O . VAL D 1 55 ? 6.538 24.165 35.488 1.00 51.18 32 VAL D O 1
ATOM 5043 N N . ILE D 1 56 ? 8.033 23.069 34.221 1.00 55.27 33 ILE D N 1
ATOM 5044 C CA . ILE D 1 56 ? 8.997 24.147 34.233 1.00 51.22 33 ILE D CA 1
ATOM 5045 C C . ILE D 1 56 ? 8.741 25.035 33.019 1.00 58.68 33 ILE D C 1
ATOM 5046 O O . ILE D 1 56 ? 8.750 24.570 31.873 1.00 58.20 33 ILE D O 1
ATOM 5051 N N . ASN D 1 57 ? 8.481 26.312 33.276 1.00 56.81 34 ASN D N 1
ATOM 5052 C CA . ASN D 1 57 ? 8.162 27.249 32.209 1.00 53.93 34 ASN D CA 1
ATOM 5053 C C . ASN D 1 57 ? 9.290 28.239 32.012 1.00 50.84 34 ASN D C 1
ATOM 5054 O O . ASN D 1 57 ? 9.853 28.742 32.977 1.00 49.91 34 ASN D O 1
ATOM 5059 N N . TYR D 1 58 ? 9.622 28.507 30.757 1.00 56.07 35 TYR D N 1
ATOM 5060 C CA . TYR D 1 58 ? 10.729 29.396 30.425 1.00 55.80 35 TYR D CA 1
ATOM 5061 C C . TYR D 1 58 ? 10.341 30.261 29.223 1.00 57.69 35 TYR D C 1
ATOM 5062 O O . TYR D 1 58 ? 9.442 29.908 28.451 1.00 54.89 35 TYR D O 1
ATOM 5071 N N . ALA D 1 59 ? 11.019 31.391 29.066 1.00 58.88 36 ALA D N 1
ATOM 5072 C CA . ALA D 1 59 ? 10.709 32.306 27.976 1.00 62.66 36 ALA D CA 1
ATOM 5073 C C . ALA D 1 59 ? 11.674 32.183 26.795 1.00 65.08 36 ALA D C 1
ATOM 5074 O O . ALA D 1 59 ? 11.244 32.173 25.644 1.00 63.41 36 ALA D O 1
ATOM 5076 N N . GLY D 1 60 ? 12.971 32.090 27.077 1.00 67.05 37 GLY D N 1
ATOM 5077 C CA . GLY D 1 60 ? 13.971 32.091 26.016 1.00 65.60 37 GLY D CA 1
ATOM 5078 C C . GLY D 1 60 ? 14.459 30.723 25.564 1.00 61.62 37 GLY D C 1
ATOM 5079 O O . GLY D 1 60 ? 13.675 29.846 25.194 1.00 58.45 37 GLY D O 1
ATOM 5080 N N . LYS D 1 61 ? 15.772 30.544 25.587 1.00 62.86 38 LYS D N 1
ATOM 5081 C CA . LYS D 1 61 ? 16.370 29.261 25.244 1.00 68.88 38 LYS D CA 1
ATOM 5082 C C . LYS D 1 61 ? 15.916 28.177 26.223 1.00 65.31 38 LYS D C 1
ATOM 5083 O O . LYS D 1 61 ? 15.711 28.447 27.407 1.00 68.85 38 LYS D O 1
ATOM 5089 N N . ALA D 1 62 ? 15.773 26.951 25.735 1.00 57.44 39 ALA D N 1
ATOM 5090 C CA . ALA D 1 62 ? 15.362 25.847 26.588 1.00 62.16 39 ALA D CA 1
ATOM 5091 C C . ALA D 1 62 ? 16.522 25.262 27.397 1.00 66.68 39 ALA D C 1
ATOM 5092 O O . ALA D 1 62 ? 16.332 24.323 28.163 1.00 68.79 39 ALA D O 1
ATOM 5094 N N . ALA D 1 63 ? 17.710 25.841 27.245 1.00 68.01 40 ALA D N 1
ATOM 5095 C CA . ALA D 1 63 ? 18.940 25.293 27.833 1.00 66.24 40 ALA D CA 1
ATOM 5096 C C . ALA D 1 63 ? 18.842 24.994 29.328 1.00 68.10 40 ALA D C 1
ATOM 5097 O O . ALA D 1 63 ? 18.989 23.846 29.752 1.00 64.47 40 ALA D O 1
ATOM 5099 N N . ALA D 1 64 ? 18.608 26.034 30.121 1.00 64.35 41 ALA D N 1
ATOM 5100 C CA . ALA D 1 64 ? 18.569 25.891 31.571 1.00 65.99 41 ALA D CA 1
ATOM 5101 C C . ALA D 1 64 ? 17.411 24.996 32.024 1.00 61.80 41 ALA D C 1
ATOM 5102 O O . ALA D 1 64 ? 17.598 24.071 32.809 1.00 59.26 41 ALA D O 1
ATOM 5104 N N . ALA D 1 65 ? 16.220 25.272 31.509 1.00 62.31 42 ALA D N 1
ATOM 5105 C CA . ALA D 1 65 ? 15.032 24.508 31.867 1.00 63.53 42 ALA D CA 1
ATOM 5106 C C . ALA D 1 65 ? 15.165 23.026 31.512 1.00 67.72 42 ALA D C 1
ATOM 5107 O O . ALA D 1 65 ? 14.653 22.165 32.234 1.00 68.30 42 ALA D O 1
ATOM 5109 N N . GLU D 1 66 ? 15.835 22.733 30.398 1.00 67.47 43 GLU D N 1
ATOM 5110 C CA . GLU D 1 66 ? 16.146 21.352 30.027 1.00 67.75 43 GLU D CA 1
ATOM 5111 C C . GLU D 1 66 ? 16.991 20.712 31.119 1.00 64.65 43 GLU D C 1
ATOM 5112 O O . GLU D 1 66 ? 16.839 19.531 31.426 1.00 63.44 43 GLU D O 1
ATOM 5118 N N . GLU D 1 67 ? 17.892 21.508 31.688 1.00 61.20 44 GLU D N 1
ATOM 5119 C CA . GLU D 1 67 ? 18.816 21.034 32.704 1.00 63.74 44 GLU D CA 1
ATOM 5120 C C . GLU D 1 67 ? 18.112 20.847 34.037 1.00 69.38 44 GLU D C 1
ATOM 5121 O O . GLU D 1 67 ? 18.069 19.740 34.581 1.00 71.44 44 GLU D O 1
ATOM 5127 N N . VAL D 1 68 ? 17.567 21.941 34.557 1.00 68.05 45 VAL D N 1
ATOM 5128 C CA . VAL D 1 68 ? 16.810 21.922 35.799 1.00 64.94 45 VAL D CA 1
ATOM 5129 C C . VAL D 1 68 ? 15.873 20.721 35.822 1.00 66.78 45 VAL D C 1
ATOM 5130 O O . VAL D 1 68 ? 15.728 20.050 36.844 1.00 66.33 45 VAL D O 1
ATOM 5134 N N . ALA D 1 69 ? 15.255 20.444 34.679 1.00 65.21 46 ALA D N 1
ATOM 5135 C CA . ALA D 1 69 ? 14.347 19.311 34.563 1.00 67.56 46 ALA D CA 1
ATOM 5136 C C . ALA D 1 69 ? 15.107 18.005 34.747 1.00 72.27 46 ALA D C 1
ATOM 5137 O O . ALA D 1 69 ? 14.604 17.060 35.364 1.00 73.45 46 ALA D O 1
ATOM 5139 N N . GLY D 1 70 ? 16.324 17.968 34.211 1.00 70.75 47 GLY D N 1
ATOM 5140 C CA . GLY D 1 70 ? 17.177 16.800 34.312 1.00 70.95 47 GLY D CA 1
ATOM 5141 C C . GLY D 1 70 ? 17.529 16.487 35.748 1.00 73.68 47 GLY D C 1
ATOM 5142 O O . GLY D 1 70 ? 17.301 15.376 36.228 1.00 77.71 47 GLY D O 1
ATOM 5143 N N . LYS D 1 71 ? 18.087 17.471 36.441 1.00 72.15 48 LYS D N 1
ATOM 5144 C CA . LYS D 1 71 ? 18.432 17.292 37.840 1.00 74.24 48 LYS D CA 1
ATOM 5145 C C . LYS D 1 71 ? 17.248 16.735 38.627 1.00 77.08 48 LYS D C 1
ATOM 5146 O O . LYS D 1 71 ? 17.422 15.920 39.536 1.00 81.47 48 LYS D O 1
ATOM 5152 N N . ILE D 1 72 ? 16.046 17.177 38.277 1.00 76.62 49 ILE D N 1
ATOM 5153 C CA . ILE D 1 72 ? 14.845 16.686 38.940 1.00 77.32 49 ILE D CA 1
ATOM 5154 C C . ILE D 1 72 ? 14.718 15.190 38.717 1.00 77.18 49 ILE D C 1
ATOM 5155 O O . ILE D 1 72 ? 14.645 14.419 39.674 1.00 74.99 49 ILE D O 1
ATOM 5160 N N . GLU D 1 73 ? 14.702 14.784 37.450 1.00 73.25 50 GLU D N 1
ATOM 5161 C CA . GLU D 1 73 ? 14.524 13.379 37.111 1.00 77.34 50 GLU D CA 1
ATOM 5162 C C . GLU D 1 73 ? 15.621 12.507 37.709 1.00 77.02 50 GLU D C 1
ATOM 5163 O O . GLU D 1 73 ? 15.352 11.424 38.229 1.00 72.85 50 GLU D O 1
ATOM 5169 N N . ALA D 1 74 ? 16.854 12.995 37.643 1.00 78.48 51 ALA D N 1
ATOM 5170 C CA . ALA D 1 74 ? 17.998 12.259 38.167 1.00 81.96 51 ALA D CA 1
ATOM 5171 C C . ALA D 1 74 ? 17.935 12.120 39.691 1.00 81.62 51 ALA D C 1
ATOM 5172 O O . ALA D 1 74 ? 18.831 11.540 40.310 1.00 82.64 51 ALA D O 1
ATOM 5174 N N . ALA D 1 75 ? 16.878 12.660 40.292 1.00 79.26 52 ALA D N 1
ATOM 5175 C CA . ALA D 1 75 ? 16.613 12.461 41.714 1.00 74.36 52 ALA D CA 1
ATOM 5176 C C . ALA D 1 75 ? 15.230 11.843 41.887 1.00 70.67 52 ALA D C 1
ATOM 5177 O O . ALA D 1 75 ? 14.634 11.903 42.961 1.00 69.76 52 ALA D O 1
ATOM 5179 N N . GLY D 1 76 ? 14.725 11.255 40.809 1.00 72.55 53 GLY D N 1
ATOM 5180 C CA . GLY D 1 76 ? 13.487 10.501 40.856 1.00 73.82 53 GLY D CA 1
ATOM 5181 C C . GLY D 1 76 ? 12.246 11.294 40.500 1.00 75.40 53 GLY D C 1
ATOM 5182 O O . GLY D 1 76 ? 11.247 10.724 40.056 1.00 73.95 53 GLY D O 1
ATOM 5183 N N . GLY D 1 77 ? 12.299 12.608 40.698 1.00 73.19 54 GLY D N 1
ATOM 5184 C CA . GLY D 1 77 ? 11.161 13.463 40.411 1.00 72.01 54 GLY D CA 1
ATOM 5185 C C . GLY D 1 77 ? 10.753 13.411 38.951 1.00 72.16 54 GLY D C 1
ATOM 5186 O O . GLY D 1 77 ? 11.567 13.074 38.094 1.00 73.72 54 GLY D O 1
ATOM 5187 N N . LYS D 1 78 ? 9.491 13.734 38.672 1.00 72.08 55 LYS D N 1
ATOM 5188 C CA . LYS D 1 78 ? 9.009 13.863 37.295 1.00 73.90 55 LYS D CA 1
ATOM 5189 C C . LYS D 1 78 ? 8.824 15.335 36.937 1.00 70.99 55 LYS D C 1
ATOM 5190 O O . LYS D 1 78 ? 8.166 16.075 37.666 1.00 68.70 55 LYS D O 1
ATOM 5196 N N . ALA D 1 79 ? 9.397 15.752 35.811 1.00 71.01 56 ALA D N 1
ATOM 5197 C CA . ALA D 1 79 ? 9.329 17.144 35.377 1.00 66.25 56 ALA D CA 1
ATOM 5198 C C . ALA D 1 79 ? 8.962 17.285 33.902 1.00 66.25 56 ALA D C 1
ATOM 5199 O O . ALA D 1 79 ? 8.670 16.304 33.216 1.00 70.64 56 ALA D O 1
ATOM 5201 N N . LEU D 1 80 ? 8.991 18.520 33.420 1.00 62.93 57 LEU D N 1
ATOM 5202 C CA . LEU D 1 80 ? 8.604 18.823 32.049 1.00 60.08 57 LEU D CA 1
ATOM 5203 C C . LEU D 1 80 ? 8.842 20.299 31.749 1.00 62.43 57 LEU D C 1
ATOM 5204 O O . LEU D 1 80 ? 8.344 21.169 32.461 1.00 64.49 57 LEU D O 1
ATOM 5209 N N . THR D 1 81 ? 9.611 20.585 30.707 1.00 57.90 58 THR D N 1
ATOM 5210 C CA . THR D 1 81 ? 9.816 21.961 30.297 1.00 57.45 58 THR D CA 1
ATOM 5211 C C . THR D 1 81 ? 8.679 22.377 29.379 1.00 62.94 58 THR D C 1
ATOM 5212 O O . THR D 1 81 ? 7.937 21.526 28.887 1.00 65.50 58 THR D O 1
ATOM 5216 N N . ALA D 1 82 ? 8.544 23.682 29.145 1.00 64.07 59 ALA D N 1
ATOM 5217 C CA . ALA D 1 82 ? 7.481 24.208 28.287 1.00 58.41 59 ALA D CA 1
ATOM 5218 C C . ALA D 1 82 ? 7.652 25.702 28.067 1.00 59.18 59 ALA D C 1
ATOM 5219 O O . ALA D 1 82 ? 7.645 26.483 29.019 1.00 56.68 59 ALA D O 1
ATOM 5221 N N . GLN D 1 83 ? 7.798 26.105 26.810 1.00 58.31 60 GLN D N 1
ATOM 5222 C CA . GLN D 1 83 ? 7.995 27.512 26.514 1.00 57.38 60 GLN D CA 1
ATOM 5223 C C . GLN D 1 83 ? 6.675 28.269 26.505 1.00 55.77 60 GLN D C 1
ATOM 5224 O O . GLN D 1 83 ? 5.646 27.736 26.093 1.00 50.47 60 GLN D O 1
ATOM 5230 N N . ALA D 1 84 ? 6.718 29.509 26.985 1.00 54.65 61 ALA D N 1
ATOM 5231 C CA . ALA D 1 84 ? 5.587 30.430 26.887 1.00 49.46 61 ALA D CA 1
ATOM 5232 C C . ALA D 1 84 ? 5.933 31.782 27.484 1.00 49.91 61 ALA D C 1
ATOM 5233 O O . ALA D 1 84 ? 6.552 31.867 28.544 1.00 49.02 61 ALA D O 1
ATOM 5235 N N . ASP D 1 85 ? 5.549 32.838 26.779 1.00 51.52 62 ASP D N 1
ATOM 5236 C CA . ASP D 1 85 ? 5.669 34.193 27.295 1.00 53.28 62 ASP D CA 1
ATOM 5237 C C . ASP D 1 85 ? 4.408 34.476 28.090 1.00 49.15 62 ASP D C 1
ATOM 5238 O O . ASP D 1 85 ? 3.315 34.529 27.520 1.00 51.05 62 ASP D O 1
ATOM 5243 N N . VAL D 1 86 ? 4.562 34.645 29.400 1.00 45.94 63 VAL D N 1
ATOM 5244 C CA . VAL D 1 86 ? 3.425 34.778 30.309 1.00 43.25 63 VAL D CA 1
ATOM 5245 C C . VAL D 1 86 ? 2.537 35.953 29.916 1.00 43.86 63 VAL D C 1
ATOM 5246 O O . VAL D 1 86 ? 1.306 35.885 30.033 1.00 42.57 63 VAL D O 1
ATOM 5250 N N . SER D 1 87 ? 3.164 37.023 29.431 1.00 46.40 64 SER D N 1
ATOM 5251 C CA . SER D 1 87 ? 2.432 38.224 29.048 1.00 43.58 64 SER D CA 1
ATOM 5252 C C . SER D 1 87 ? 1.538 37.981 27.842 1.00 45.99 64 SER D C 1
ATOM 5253 O O . SER D 1 87 ? 0.702 38.822 27.523 1.00 43.25 64 SER D O 1
ATOM 5256 N N . ASP D 1 88 ? 1.698 36.824 27.195 1.00 45.50 65 ASP D N 1
ATOM 5257 C CA . ASP D 1 88 ? 0.831 36.433 26.079 1.00 45.96 65 ASP D CA 1
ATOM 5258 C C . ASP D 1 88 ? -0.293 35.519 26.530 1.00 44.34 65 ASP D C 1
ATOM 5259 O O . ASP D 1 88 ? -0.064 34.351 26.825 1.00 46.93 65 ASP D O 1
ATOM 5264 N N . PRO D 1 89 ? -1.522 36.048 26.566 1.00 46.19 66 PRO D N 1
ATOM 5265 C CA . PRO D 1 89 ? -2.710 35.276 26.940 1.00 45.17 66 PRO D CA 1
ATOM 5266 C C . PRO D 1 89 ? -2.767 33.957 26.181 1.00 50.57 66 PRO D C 1
ATOM 5267 O O . PRO D 1 89 ? -2.748 32.897 26.797 1.00 52.28 66 PRO D O 1
ATOM 5271 N N . ALA D 1 90 ? -2.836 34.034 24.855 1.00 52.18 67 ALA D N 1
ATOM 5272 C CA . ALA D 1 90 ? -2.879 32.851 23.997 1.00 52.56 67 ALA D CA 1
ATOM 5273 C C . ALA D 1 90 ? -1.874 31.788 24.429 1.00 49.78 67 ALA D C 1
ATOM 5274 O O . ALA D 1 90 ? -2.211 30.606 24.543 1.00 47.67 67 ALA D O 1
ATOM 5276 N N . ALA D 1 91 ? -0.642 32.225 24.669 1.00 47.42 68 ALA D N 1
ATOM 5277 C CA . ALA D 1 91 ? 0.424 31.346 25.143 1.00 48.22 68 ALA D CA 1
ATOM 5278 C C . ALA D 1 91 ? 0.056 30.649 26.456 1.00 54.13 68 ALA D C 1
ATOM 5279 O O . ALA D 1 91 ? 0.160 29.420 26.580 1.00 51.93 68 ALA D O 1
ATOM 5281 N N . VAL D 1 92 ? -0.378 31.445 27.431 1.00 50.22 69 VAL D N 1
ATOM 5282 C CA . VAL D 1 92 ? -0.706 30.945 28.759 1.00 49.70 69 VAL D CA 1
ATOM 5283 C C . VAL D 1 92 ? -1.765 29.842 28.694 1.00 54.34 69 VAL D C 1
ATOM 5284 O O . VAL D 1 92 ? -1.667 28.823 29.392 1.00 52.29 69 VAL D O 1
ATOM 5288 N N . ARG D 1 93 ? -2.782 30.049 27.863 1.00 49.09 70 ARG D N 1
ATOM 5289 C CA . ARG D 1 93 ? -3.771 29.005 27.618 1.00 55.11 70 ARG D CA 1
ATOM 5290 C C . ARG D 1 93 ? -3.091 27.717 27.151 1.00 57.19 70 ARG D C 1
ATOM 5291 O O . ARG D 1 93 ? -3.363 26.636 27.679 1.00 58.51 70 ARG D O 1
ATOM 5299 N N . ARG D 1 94 ? -2.201 27.840 26.165 1.00 58.56 71 ARG D N 1
ATOM 5300 C CA . ARG D 1 94 ? -1.434 26.691 25.680 1.00 57.48 71 ARG D CA 1
ATOM 5301 C C . ARG D 1 94 ? -0.671 26.022 26.829 1.00 56.28 71 ARG D C 1
ATOM 5302 O O . ARG D 1 94 ? -0.755 24.804 27.022 1.00 55.87 71 ARG D O 1
ATOM 5310 N N . LEU D 1 95 ? 0.056 26.829 27.593 1.00 50.93 72 LEU D N 1
ATOM 5311 C CA . LEU D 1 95 ? 0.829 26.328 28.723 1.00 54.21 72 LEU D CA 1
ATOM 5312 C C . LEU D 1 95 ? -0.012 25.528 29.734 1.00 57.51 72 LEU D C 1
ATOM 5313 O O . LEU D 1 95 ? 0.481 24.579 30.343 1.00 58.03 72 LEU D O 1
ATOM 5318 N N . PHE D 1 96 ? -1.277 25.902 29.906 1.00 54.05 73 PHE D N 1
ATOM 5319 C CA . PHE D 1 96 ? -2.164 25.169 30.809 1.00 57.42 73 PHE D CA 1
ATOM 5320 C C . PHE D 1 96 ? -2.712 23.888 30.172 1.00 60.21 73 PHE D C 1
ATOM 5321 O O . PHE D 1 96 ? -2.732 22.832 30.805 1.00 56.65 73 PHE D O 1
ATOM 5329 N N . ALA D 1 97 ? -3.158 23.990 28.921 1.00 62.37 74 ALA D N 1
ATOM 5330 C CA . ALA D 1 97 ? -3.610 22.824 28.164 1.00 61.95 74 ALA D CA 1
ATOM 5331 C C . ALA D 1 97 ? -2.473 21.819 27.931 1.00 61.86 74 ALA D C 1
ATOM 5332 O O . ALA D 1 97 ? -2.685 20.601 27.941 1.00 56.27 74 ALA D O 1
ATOM 5334 N N . THR D 1 98 ? -1.265 22.329 27.724 1.00 56.86 75 THR D N 1
ATOM 5335 C CA . THR D 1 98 ? -0.102 21.461 27.653 1.00 60.31 75 THR D CA 1
ATOM 5336 C C . THR D 1 98 ? -0.012 20.620 28.918 1.00 61.60 75 THR D C 1
ATOM 5337 O O . THR D 1 98 ? 0.329 19.439 28.872 1.00 67.63 75 THR D O 1
ATOM 5341 N N . ALA D 1 99 ? -0.331 21.233 30.051 1.00 59.29 76 ALA D N 1
ATOM 5342 C CA . ALA D 1 99 ? -0.268 20.539 31.331 1.00 61.64 76 ALA D CA 1
ATOM 5343 C C . ALA D 1 99 ? -1.429 19.570 31.538 1.00 58.44 76 ALA D C 1
ATOM 5344 O O . ALA D 1 99 ? -1.242 18.476 32.051 1.00 61.97 76 ALA D O 1
ATOM 5346 N N . GLU D 1 100 ? -2.631 19.973 31.148 1.00 58.42 77 GLU D N 1
ATOM 5347 C CA . GLU D 1 100 ? -3.796 19.116 31.345 1.00 65.95 77 GLU D CA 1
ATOM 5348 C C . GLU D 1 100 ? -3.694 17.916 30.427 1.00 69.88 77 GLU D C 1
ATOM 5349 O O . GLU D 1 100 ? -3.935 16.779 30.832 1.00 69.33 77 GLU D O 1
ATOM 5355 N N . GLU D 1 101 ? -3.333 18.197 29.182 1.00 68.34 78 GLU D N 1
ATOM 5356 C CA . GLU D 1 101 ? -3.019 17.176 28.202 1.00 72.11 78 GLU D CA 1
ATOM 5357 C C . GLU D 1 101 ? -2.094 16.133 28.812 1.00 70.68 78 GLU D C 1
ATOM 5358 O O . GLU D 1 101 ? -2.442 14.955 28.905 1.00 73.68 78 GLU D O 1
ATOM 5364 N N . ALA D 1 102 ? -0.919 16.575 29.245 1.00 67.81 79 ALA D N 1
ATOM 5365 C CA . ALA D 1 102 ? 0.100 15.657 29.735 1.00 65.52 79 ALA D CA 1
ATOM 5366 C C . ALA D 1 102 ? -0.322 14.924 31.002 1.00 66.22 79 ALA D C 1
ATOM 5367 O O . ALA D 1 102 ? -0.334 13.693 31.031 1.00 69.27 79 ALA D O 1
ATOM 5369 N N . PHE D 1 103 ? -0.694 15.678 32.036 1.00 66.50 80 PHE D N 1
ATOM 5370 C CA . PHE D 1 103 ? -0.813 15.117 33.387 1.00 63.16 80 PHE D CA 1
ATOM 5371 C C . PHE D 1 103 ? -2.218 15.076 33.984 1.00 61.80 80 PHE D C 1
ATOM 5372 O O . PHE D 1 103 ? -2.395 14.641 35.118 1.00 64.94 80 PHE D O 1
ATOM 5380 N N . GLY D 1 104 ? -3.212 15.529 33.235 1.00 64.44 81 GLY D N 1
ATOM 5381 C CA . GLY D 1 104 ? -4.591 15.340 33.650 1.00 64.05 81 GLY D CA 1
ATOM 5382 C C . GLY D 1 104 ? -5.196 16.417 34.530 1.00 65.87 81 GLY D C 1
ATOM 5383 O O . GLY D 1 104 ? -6.404 16.406 34.775 1.00 64.47 81 GLY D O 1
ATOM 5384 N N . GLY D 1 105 ? -4.374 17.344 35.013 1.00 62.30 82 GLY D N 1
ATOM 5385 C CA . GLY D 1 105 ? -4.876 18.427 35.841 1.00 59.23 82 GLY D CA 1
ATOM 5386 C C . GLY D 1 105 ? -3.792 19.374 36.309 1.00 59.62 82 GLY D C 1
ATOM 5387 O O . GLY D 1 105 ? -2.605 19.131 36.089 1.00 62.33 82 GLY D O 1
ATOM 5388 N N . VAL D 1 106 ? -4.198 20.467 36.945 1.00 56.61 83 VAL D N 1
ATOM 5389 C CA . VAL D 1 106 ? -3.243 21.384 37.563 1.00 56.27 83 VAL D CA 1
ATOM 5390 C C . VAL D 1 106 ? -3.643 21.698 39.007 1.00 52.65 83 VAL D C 1
ATOM 5391 O O . VAL D 1 106 ? -4.778 22.080 39.280 1.00 51.70 83 VAL D O 1
ATOM 5395 N N . ASP D 1 107 ? -2.713 21.502 39.932 1.00 50.17 84 ASP D N 1
ATOM 5396 C CA . ASP D 1 107 ? -3.017 21.669 41.349 1.00 51.99 84 ASP D CA 1
ATOM 5397 C C . ASP D 1 107 ? -2.389 22.944 41.900 1.00 52.29 84 ASP D C 1
ATOM 5398 O O . ASP D 1 107 ? -2.972 23.619 42.755 1.00 48.48 84 ASP D O 1
ATOM 5403 N N . VAL D 1 108 ? -1.199 23.273 41.405 1.00 47.18 85 VAL D N 1
ATOM 5404 C CA . VAL D 1 108 ? -0.417 24.351 41.977 1.00 41.63 85 VAL D CA 1
ATOM 5405 C C . VAL D 1 108 ? 0.201 25.245 40.915 1.00 49.74 85 VAL D C 1
ATOM 5406 O O . VAL D 1 108 ? 0.798 24.762 39.961 1.00 52.62 85 VAL D O 1
ATOM 5410 N N . LEU D 1 109 ? 0.054 26.555 41.094 1.00 46.85 86 LEU D N 1
ATOM 5411 C CA . LEU D 1 109 ? 0.649 27.530 40.198 1.00 40.67 86 LEU D CA 1
ATOM 5412 C C . LEU D 1 109 ? 1.569 28.457 40.977 1.00 45.16 86 LEU D C 1
ATOM 5413 O O . LEU D 1 109 ? 1.185 28.959 42.036 1.00 44.71 86 LEU D O 1
ATOM 5418 N N . VAL D 1 110 ? 2.782 28.668 40.463 1.00 42.37 87 VAL D N 1
ATOM 5419 C CA . VAL D 1 110 ? 3.722 29.631 41.023 1.00 36.63 87 VAL D CA 1
ATOM 5420 C C . VAL D 1 110 ? 4.165 30.628 39.960 1.00 43.71 87 VAL D C 1
ATOM 5421 O O . VAL D 1 110 ? 4.781 30.247 38.967 1.00 45.52 87 VAL D O 1
ATOM 5425 N N . ASN D 1 111 ? 3.846 31.901 40.167 1.00 40.45 88 ASN D N 1
ATOM 5426 C CA . ASN D 1 111 ? 4.230 32.945 39.237 1.00 38.94 88 ASN D CA 1
ATOM 5427 C C . ASN D 1 111 ? 5.559 33.582 39.587 1.00 38.06 88 ASN D C 1
ATOM 5428 O O . ASN D 1 111 ? 5.592 34.709 40.064 1.00 46.41 88 ASN D O 1
ATOM 5433 N N . ASN D 1 112 ? 6.658 32.891 39.326 1.00 39.87 89 ASN D N 1
ATOM 5434 C CA . ASN D 1 112 ? 7.966 33.476 39.576 1.00 37.55 89 ASN D CA 1
ATOM 5435 C C . ASN D 1 112 ? 8.408 34.404 38.467 1.00 40.77 89 ASN D C 1
ATOM 5436 O O . ASN D 1 112 ? 9.155 35.350 38.710 1.00 44.99 89 ASN D O 1
ATOM 5441 N N . ALA D 1 113 ? 7.947 34.133 37.252 1.00 38.13 90 ALA D N 1
ATOM 5442 C CA . ALA D 1 113 ? 8.324 34.932 36.094 1.00 41.63 90 ALA D CA 1
ATOM 5443 C C . ALA D 1 113 ? 8.211 36.432 36.343 1.00 38.82 90 ALA D C 1
ATOM 5444 O O . ALA D 1 113 ? 7.140 36.943 36.628 1.00 37.99 90 ALA D O 1
ATOM 5446 N N . GLY D 1 114 ? 9.329 37.133 36.212 1.00 43.83 91 GLY D N 1
ATOM 5447 C CA . GLY D 1 114 ? 9.347 38.579 36.326 1.00 42.15 91 GLY D CA 1
ATOM 5448 C C . GLY D 1 114 ? 10.633 39.153 35.760 1.00 45.73 91 GLY D C 1
ATOM 5449 O O . GLY D 1 114 ? 11.527 38.400 35.364 1.00 49.39 91 GLY D O 1
ATOM 5450 N N . ILE D 1 115 ? 10.720 40.480 35.695 1.00 39.71 92 ILE D N 1
ATOM 5451 C CA . ILE D 1 115 ? 11.965 41.156 35.342 1.00 44.68 92 ILE D CA 1
ATOM 5452 C C . ILE D 1 115 ? 12.123 42.347 36.259 1.00 43.23 92 ILE D C 1
ATOM 5453 O O . ILE D 1 115 ? 11.142 42.826 36.803 1.00 43.74 92 ILE D O 1
ATOM 5466 N N . PRO D 1 117 ? 14.350 45.572 35.798 1.00 45.35 94 PRO D N 1
ATOM 5467 C CA . PRO D 1 117 ? 15.140 46.741 35.406 1.00 45.73 94 PRO D CA 1
ATOM 5468 C C . PRO D 1 117 ? 14.857 47.891 36.357 1.00 40.69 94 PRO D C 1
ATOM 5469 O O . PRO D 1 117 ? 13.708 48.145 36.690 1.00 45.08 94 PRO D O 1
ATOM 5473 N N . LEU D 1 118 ? 15.893 48.596 36.771 1.00 41.63 95 LEU D N 1
ATOM 5474 C CA . LEU D 1 118 ? 15.732 49.630 37.768 1.00 36.72 95 LEU D CA 1
ATOM 5475 C C . LEU D 1 118 ? 15.871 51.028 37.177 1.00 42.93 95 LEU D C 1
ATOM 5476 O O . LEU D 1 118 ? 16.902 51.367 36.586 1.00 47.40 95 LEU D O 1
ATOM 5481 N N . THR D 1 119 ? 14.846 51.851 37.364 1.00 37.85 96 THR D N 1
ATOM 5482 C CA . THR D 1 119 ? 14.882 53.225 36.881 1.00 40.24 96 THR D CA 1
ATOM 5483 C C . THR D 1 119 ? 14.131 54.123 37.848 1.00 40.19 96 THR D C 1
ATOM 5484 O O . THR D 1 119 ? 13.097 53.732 38.393 1.00 41.35 96 THR D O 1
ATOM 5488 N N . THR D 1 120 ? 14.656 55.318 38.090 1.00 39.25 97 THR D N 1
ATOM 5489 C CA . THR D 1 120 ? 13.903 56.297 38.850 1.00 38.96 97 THR D CA 1
ATOM 5490 C C . THR D 1 120 ? 12.732 56.667 37.950 1.00 39.40 97 THR D C 1
ATOM 5491 O O . THR D 1 120 ? 12.837 56.587 36.725 1.00 42.50 97 THR D O 1
ATOM 5495 N N . ILE D 1 121 ? 11.610 57.052 38.534 1.00 38.35 98 ILE D N 1
ATOM 5496 C CA . ILE D 1 121 ? 10.441 57.381 37.723 1.00 40.13 98 ILE D CA 1
ATOM 5497 C C . ILE D 1 121 ? 10.732 58.476 36.682 1.00 39.83 98 ILE D C 1
ATOM 5498 O O . ILE D 1 121 ? 10.349 58.357 35.519 1.00 37.50 98 ILE D O 1
ATOM 5503 N N . ALA D 1 122 ? 11.436 59.521 37.100 1.00 39.91 99 ALA D N 1
ATOM 5504 C CA . ALA D 1 122 ? 11.751 60.637 36.221 1.00 38.84 99 ALA D CA 1
ATOM 5505 C C . ALA D 1 122 ? 12.466 60.187 34.945 1.00 44.55 99 ALA D C 1
ATOM 5506 O O . ALA D 1 122 ? 12.384 60.850 33.914 1.00 42.21 99 ALA D O 1
ATOM 5508 N N . GLU D 1 123 ? 13.184 59.073 35.023 1.00 44.68 100 GLU D N 1
ATOM 5509 C CA . GLU D 1 123 ? 14.005 58.625 33.909 1.00 39.78 100 GLU D CA 1
ATOM 5510 C C . GLU D 1 123 ? 13.593 57.242 33.471 1.00 37.77 100 GLU D C 1
ATOM 5511 O O . GLU D 1 123 ? 14.422 56.457 33.032 1.00 42.30 100 GLU D O 1
ATOM 5517 N N . THR D 1 124 ? 12.314 56.932 33.596 1.00 38.44 101 THR D N 1
ATOM 5518 C CA . THR D 1 124 ? 11.813 55.674 33.081 1.00 35.96 101 THR D CA 1
ATOM 5519 C C . THR D 1 124 ? 11.211 55.940 31.702 1.00 43.17 101 THR D C 1
ATOM 5520 O O . THR D 1 124 ? 10.324 56.783 31.559 1.00 40.78 101 THR D O 1
ATOM 5524 N N . GLY D 1 125 ? 11.719 55.240 30.688 1.00 42.00 102 GLY D N 1
ATOM 5525 C CA . GLY D 1 125 ? 11.207 55.359 29.339 1.00 39.19 102 GLY D CA 1
ATOM 5526 C C . GLY D 1 125 ? 9.984 54.488 29.187 1.00 40.53 102 GLY D C 1
ATOM 5527 O O . GLY D 1 125 ? 9.740 53.636 30.024 1.00 40.62 102 GLY D O 1
ATOM 5528 N N . ASP D 1 126 ? 9.222 54.704 28.123 1.00 37.53 103 ASP D N 1
ATOM 5529 C CA . ASP D 1 126 ? 7.993 53.972 27.892 1.00 38.78 103 ASP D CA 1
ATOM 5530 C C . ASP D 1 126 ? 8.211 52.490 27.599 1.00 44.10 103 ASP D C 1
ATOM 5531 O O . ASP D 1 126 ? 7.420 51.641 28.023 1.00 45.27 103 ASP D O 1
ATOM 5536 N N . ALA D 1 127 ? 9.270 52.173 26.864 1.00 46.03 104 ALA D N 1
ATOM 5537 C CA . ALA D 1 127 ? 9.578 50.778 26.574 1.00 46.99 104 ALA D CA 1
ATOM 5538 C C . ALA D 1 127 ? 9.710 49.986 27.880 1.00 46.13 104 ALA D C 1
ATOM 5539 O O . ALA D 1 127 ? 9.095 48.934 28.050 1.00 45.89 104 ALA D O 1
ATOM 5541 N N . VAL D 1 128 ? 10.518 50.520 28.793 1.00 45.88 105 VAL D N 1
ATOM 5542 C CA . VAL D 1 128 ? 10.793 49.911 30.091 1.00 43.38 105 VAL D CA 1
ATOM 5543 C C . VAL D 1 128 ? 9.520 49.773 30.914 1.00 43.54 105 VAL D C 1
ATOM 5544 O O . VAL D 1 128 ? 9.135 48.674 31.295 1.00 43.34 105 VAL D O 1
ATOM 5548 N N . PHE D 1 129 ? 8.859 50.896 31.168 1.00 43.66 106 PHE D N 1
ATOM 5549 C CA . PHE D 1 129 ? 7.607 50.876 31.896 1.00 40.45 106 PHE D CA 1
ATOM 5550 C C . PHE D 1 129 ? 6.653 49.811 31.362 1.00 41.61 106 PHE D C 1
ATOM 5551 O O . PHE D 1 129 ? 6.107 49.029 32.133 1.00 43.95 106 PHE D O 1
ATOM 5559 N N . ASP D 1 130 ? 6.452 49.776 30.048 1.00 41.94 107 ASP D N 1
ATOM 5560 C CA . ASP D 1 130 ? 5.483 48.854 29.464 1.00 42.04 107 ASP D CA 1
ATOM 5561 C C . ASP D 1 130 ? 5.913 47.406 29.671 1.00 42.61 107 ASP D C 1
ATOM 5562 O O . ASP D 1 130 ? 5.102 46.529 29.958 1.00 42.89 107 ASP D O 1
ATOM 5567 N N . ARG D 1 131 ? 7.205 47.173 29.518 1.00 41.48 108 ARG D N 1
ATOM 5568 C CA . ARG D 1 131 ? 7.799 45.857 29.672 1.00 44.20 108 ARG D CA 1
ATOM 5569 C C . ARG D 1 131 ? 7.621 45.304 31.108 1.00 43.58 108 ARG D C 1
ATOM 5570 O O . ARG D 1 131 ? 7.213 44.150 31.306 1.00 41.40 108 ARG D O 1
ATOM 5578 N N . VAL D 1 132 ? 7.926 46.127 32.107 1.00 40.31 109 VAL D N 1
ATOM 5579 C CA . VAL D 1 132 ? 7.738 45.721 33.502 1.00 42.43 109 VAL D CA 1
ATOM 5580 C C . VAL D 1 132 ? 6.279 45.329 33.806 1.00 38.04 109 VAL D C 1
ATOM 5581 O O . VAL D 1 132 ? 6.007 44.280 34.389 1.00 34.06 109 VAL D O 1
ATOM 5585 N N . ILE D 1 133 ? 5.349 46.170 33.380 1.00 40.37 110 ILE D N 1
ATOM 5586 C CA . ILE D 1 133 ? 3.929 45.907 33.575 1.00 40.78 110 ILE D CA 1
ATOM 5587 C C . ILE D 1 133 ? 3.485 44.658 32.809 1.00 40.65 110 ILE D C 1
ATOM 5588 O O . ILE D 1 133 ? 2.711 43.834 33.313 1.00 39.82 110 ILE D O 1
ATOM 5593 N N . ALA D 1 134 ? 3.978 44.514 31.588 1.00 39.42 111 ALA D N 1
ATOM 5594 C CA . ALA D 1 134 ? 3.584 43.385 30.770 1.00 37.22 111 ALA D CA 1
ATOM 5595 C C . ALA D 1 134 ? 3.933 42.065 31.440 1.00 39.21 111 ALA D C 1
ATOM 5596 O O . ALA D 1 134 ? 3.110 41.151 31.485 1.00 43.42 111 ALA D O 1
ATOM 5598 N N . VAL D 1 135 ? 5.154 41.965 31.959 1.00 40.01 112 VAL D N 1
ATOM 5599 C CA . VAL D 1 135 ? 5.658 40.700 32.495 1.00 40.07 112 VAL D CA 1
ATOM 5600 C C . VAL D 1 135 ? 5.271 40.461 33.958 1.00 41.36 112 VAL D C 1
ATOM 5601 O O . VAL D 1 135 ? 4.824 39.373 34.320 1.00 41.64 112 VAL D O 1
ATOM 5605 N N . ASN D 1 136 ? 5.447 41.475 34.797 1.00 38.55 113 ASN D N 1
ATOM 5606 C CA . ASN D 1 136 ? 5.101 41.346 36.214 1.00 41.62 113 ASN D CA 1
ATOM 5607 C C . ASN D 1 136 ? 3.594 41.337 36.508 1.00 39.26 113 ASN D C 1
ATOM 5608 O O . ASN D 1 136 ? 3.095 40.432 37.184 1.00 40.82 113 ASN D O 1
ATOM 5613 N N . LEU D 1 137 ? 2.873 42.327 35.988 1.00 36.60 114 LEU D N 1
ATOM 5614 C CA . LEU D 1 137 ? 1.444 42.463 36.257 1.00 35.57 114 LEU D CA 1
ATOM 5615 C C . LEU D 1 137 ? 0.559 41.626 35.347 1.00 36.37 114 LEU D C 1
ATOM 5616 O O . LEU D 1 137 ? -0.166 40.764 35.822 1.00 31.53 114 LEU D O 1
ATOM 5621 N N . LYS D 1 138 ? 0.623 41.886 34.040 1.00 37.49 115 LYS D N 1
ATOM 5622 C CA . LYS D 1 138 ? -0.228 41.190 33.074 1.00 37.10 115 LYS D CA 1
ATOM 5623 C C . LYS D 1 138 ? 0.099 39.699 33.002 1.00 39.75 115 LYS D C 1
ATOM 5624 O O . LYS D 1 138 ? -0.802 38.856 32.890 1.00 36.31 115 LYS D O 1
ATOM 5630 N N . GLY D 1 139 ? 1.392 39.390 33.066 1.00 37.60 116 GLY D N 1
ATOM 5631 C CA . GLY D 1 139 ? 1.857 38.020 33.083 1.00 36.60 116 GLY D CA 1
ATOM 5632 C C . GLY D 1 139 ? 1.189 37.194 34.159 1.00 39.55 116 GLY D C 1
ATOM 5633 O O . GLY D 1 139 ? 0.581 36.162 33.867 1.00 42.18 116 GLY D O 1
ATOM 5634 N N . THR D 1 140 ? 1.304 37.638 35.408 1.00 37.72 117 THR D N 1
ATOM 5635 C CA . THR D 1 140 ? 0.678 36.932 36.513 1.00 34.38 117 THR D CA 1
ATOM 5636 C C . THR D 1 140 ? -0.842 36.987 36.381 1.00 36.80 117 THR D C 1
ATOM 5637 O O . THR D 1 140 ? -1.525 36.005 36.645 1.00 36.87 117 THR D O 1
ATOM 5641 N N . PHE D 1 141 ? -1.382 38.126 35.964 1.00 36.15 118 PHE D N 1
ATOM 5642 C CA . PHE D 1 141 ? -2.826 38.197 35.761 1.00 37.00 118 PHE D CA 1
ATOM 5643 C C . PHE D 1 141 ? -3.327 37.072 34.829 1.00 38.82 118 PHE D C 1
ATOM 5644 O O . PHE D 1 141 ? -4.343 36.422 35.107 1.00 36.70 118 PHE D O 1
ATOM 5652 N N . ASN D 1 142 ? -2.611 36.852 33.729 1.00 39.03 119 ASN D N 1
ATOM 5653 C CA . ASN D 1 142 ? -2.982 35.822 32.761 1.00 38.90 119 ASN D CA 1
ATOM 5654 C C . ASN D 1 142 ? -3.093 34.446 33.418 1.00 39.23 119 ASN D C 1
ATOM 5655 O O . ASN D 1 142 ? -4.118 33.767 33.319 1.00 41.95 119 ASN D O 1
ATOM 5660 N N . THR D 1 143 ? -2.034 34.041 34.103 1.00 38.42 120 THR D N 1
ATOM 5661 C CA . THR D 1 143 ? -2.025 32.748 34.776 1.00 40.48 120 THR D CA 1
ATOM 5662 C C . THR D 1 143 ? -3.031 32.663 35.932 1.00 41.08 120 THR D C 1
ATOM 5663 O O . THR D 1 143 ? -3.635 31.612 36.151 1.00 43.90 120 THR D O 1
ATOM 5667 N N . LEU D 1 144 ? -3.213 33.760 36.662 1.00 34.04 121 LEU D N 1
ATOM 5668 C CA . LEU D 1 144 ? -4.279 33.838 37.665 1.00 38.28 121 LEU D CA 1
ATOM 5669 C C . LEU D 1 144 ? -5.669 33.627 37.061 1.00 38.98 121 LEU D C 1
ATOM 5670 O O . LEU D 1 144 ? -6.518 32.977 37.670 1.00 37.58 121 LEU D O 1
ATOM 5675 N N . ARG D 1 145 ? -5.904 34.181 35.871 1.00 39.51 122 ARG D N 1
ATOM 5676 C CA . ARG D 1 145 ? -7.191 34.012 35.202 1.00 38.39 122 ARG D CA 1
ATOM 5677 C C . ARG D 1 145 ? -7.438 32.534 34.854 1.00 42.58 122 ARG D C 1
ATOM 5678 O O . ARG D 1 145 ? -8.393 31.935 35.352 1.00 44.09 122 ARG D O 1
ATOM 5686 N N . GLU D 1 146 ? -6.572 31.950 34.022 1.00 42.67 123 GLU D N 1
ATOM 5687 C CA . GLU D 1 146 ? -6.622 30.510 33.732 1.00 44.65 123 GLU D CA 1
ATOM 5688 C C . GLU D 1 146 ? -6.814 29.661 34.988 1.00 49.15 123 GLU D C 1
ATOM 5689 O O . GLU D 1 146 ? -7.739 28.845 35.057 1.00 49.19 123 GLU D O 1
ATOM 5695 N N . ALA D 1 147 ? -5.928 29.838 35.970 1.00 45.33 124 ALA D N 1
ATOM 5696 C CA . ALA D 1 147 ? -5.975 29.029 3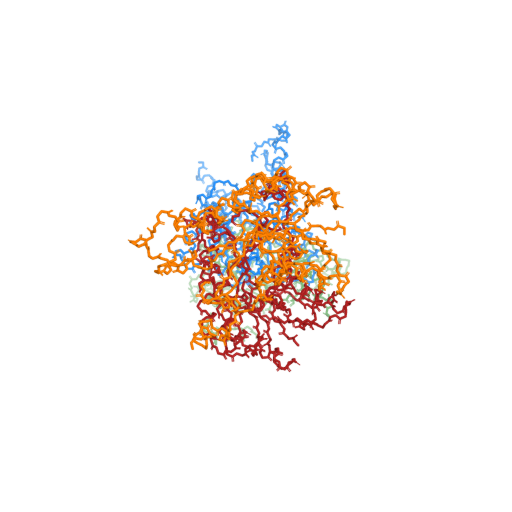7.189 1.00 44.30 124 ALA D CA 1
ATOM 5697 C C . ALA D 1 147 ? -7.354 29.106 37.815 1.00 49.02 124 ALA D C 1
ATOM 5698 O O . ALA D 1 147 ? -7.932 28.093 38.223 1.00 49.40 124 ALA D O 1
ATOM 5700 N N . ALA D 1 148 ? -7.881 30.321 37.886 1.00 47.10 125 ALA D N 1
ATOM 5701 C CA . ALA D 1 148 ? -9.215 30.523 38.408 1.00 45.77 125 ALA D CA 1
ATOM 5702 C C . ALA D 1 148 ? -10.200 29.607 37.699 1.00 47.89 125 ALA D C 1
ATOM 5703 O O . ALA D 1 148 ? -11.083 29.049 38.321 1.00 50.73 125 ALA D O 1
ATOM 5705 N N . GLN D 1 149 ? -10.052 29.448 36.391 1.00 51.50 126 GLN D N 1
ATOM 5706 C CA . GLN D 1 149 ? -10.982 28.607 35.633 1.00 53.45 126 GLN D CA 1
ATOM 5707 C C . GLN D 1 149 ? -10.672 27.115 35.743 1.00 54.78 126 GLN D C 1
ATOM 5708 O O . GLN D 1 149 ? -11.581 26.282 35.745 1.00 57.59 126 GLN D O 1
ATOM 5714 N N . ARG D 1 150 ? -9.390 26.788 35.866 1.00 52.01 127 ARG D N 1
ATOM 5715 C CA . ARG D 1 150 ? -8.920 25.424 35.667 1.00 50.61 127 ARG D CA 1
ATOM 5716 C C . ARG D 1 150 ? -8.494 24.688 36.923 1.00 52.17 127 ARG D C 1
ATOM 5717 O O . ARG D 1 150 ? -8.780 23.505 37.066 1.00 55.19 127 ARG D O 1
ATOM 5725 N N . LEU D 1 151 ? -7.792 25.382 37.814 1.00 53.27 128 LEU D N 1
ATOM 5726 C CA . LEU D 1 151 ? -7.098 24.738 38.931 1.00 49.52 128 LEU D CA 1
ATOM 5727 C C . LEU D 1 151 ? -8.002 23.801 39.722 1.00 49.23 128 LEU D C 1
ATOM 5728 O O . LEU D 1 151 ? -9.139 24.144 40.040 1.00 48.99 128 LEU D O 1
ATOM 5733 N N . ARG D 1 152 ? -7.491 22.614 40.029 1.00 49.48 129 ARG D N 1
ATOM 5734 C CA . ARG D 1 152 ? -8.274 21.603 40.732 1.00 50.73 129 ARG D CA 1
ATOM 5735 C C . ARG D 1 152 ? -8.534 22.031 42.164 1.00 47.53 129 ARG D C 1
ATOM 5736 O O . ARG D 1 152 ? -7.708 22.711 42.772 1.00 50.27 129 ARG D O 1
ATOM 5744 N N . VAL D 1 153 ? -9.677 21.625 42.702 1.00 43.68 130 VAL D N 1
ATOM 5745 C CA . VAL D 1 153 ? -9.992 21.872 44.099 1.00 45.82 130 VAL D CA 1
ATOM 5746 C C . VAL D 1 153 ? -8.827 21.440 44.980 1.00 47.74 130 VAL D C 1
ATOM 5747 O O . VAL D 1 153 ? -8.129 20.477 44.660 1.00 49.69 130 VAL D O 1
ATOM 5751 N N . GLY D 1 154 ? -8.621 22.147 46.088 1.00 46.18 131 GLY D N 1
ATOM 5752 C CA . GLY D 1 154 ? -7.552 21.808 47.014 1.00 41.92 131 GLY D CA 1
ATOM 5753 C C . GLY D 1 154 ? -6.201 22.330 46.558 1.00 40.23 131 GLY D C 1
ATOM 5754 O O . GLY D 1 154 ? -5.170 22.022 47.153 1.00 44.84 131 GLY D O 1
ATOM 5755 N N . GLY D 1 155 ? -6.203 23.138 45.505 1.00 40.64 132 GLY D N 1
ATOM 5756 C CA . GLY D 1 155 ? -4.967 23.596 44.901 1.00 40.98 132 GLY D CA 1
ATOM 5757 C C . GLY D 1 155 ? -4.425 24.816 45.608 1.00 41.21 132 GLY D C 1
ATOM 5758 O O . GLY D 1 155 ? -5.096 25.372 46.481 1.00 43.62 132 GLY D O 1
ATOM 5759 N N . ARG D 1 156 ? -3.214 25.222 45.234 1.00 34.17 133 ARG D N 1
ATOM 5760 C CA . ARG D 1 156 ? -2.536 26.352 45.844 1.00 37.33 133 ARG D CA 1
ATOM 5761 C C . ARG D 1 156 ? -1.950 27.279 44.799 1.00 39.60 133 ARG D C 1
ATOM 5762 O O . ARG D 1 156 ? -1.311 26.825 43.849 1.00 42.43 133 ARG D O 1
ATOM 5770 N N . ILE D 1 157 ? -2.152 28.580 44.972 1.00 36.01 134 ILE D N 1
ATOM 5771 C CA . ILE D 1 157 ? -1.497 29.551 44.101 1.00 35.66 134 ILE D CA 1
ATOM 5772 C C . ILE D 1 157 ? -0.556 30.412 44.926 1.00 36.96 134 ILE D C 1
ATOM 5773 O O . ILE D 1 157 ? -0.959 30.999 45.927 1.00 39.50 134 ILE D O 1
ATOM 5778 N N . ILE D 1 158 ? 0.706 30.468 44.519 1.00 36.67 135 ILE D N 1
ATOM 5779 C CA . ILE D 1 158 ? 1.677 31.320 45.182 1.00 33.74 135 ILE D CA 1
ATOM 5780 C C . ILE D 1 158 ? 2.273 32.279 44.169 1.00 36.24 135 ILE D C 1
ATOM 5781 O O . ILE D 1 158 ? 2.991 31.864 43.251 1.00 40.10 135 ILE D O 1
ATOM 5786 N N . ASN D 1 159 ? 1.978 33.561 44.330 1.00 34.12 136 ASN D N 1
ATOM 5787 C CA . ASN D 1 159 ? 2.616 34.593 43.521 1.00 40.16 136 ASN D CA 1
ATOM 5788 C C . ASN D 1 159 ? 3.898 35.112 44.148 1.00 39.10 136 ASN D C 1
ATOM 5789 O O . ASN D 1 159 ? 4.014 35.173 45.368 1.00 41.00 136 ASN D O 1
ATOM 5802 N N . SER D 1 161 ? 6.437 38.223 44.758 1.00 36.20 138 SER D N 1
ATOM 5803 C CA . SER D 1 161 ? 6.334 39.654 44.872 1.00 36.93 138 SER D CA 1
ATOM 5804 C C . SER D 1 161 ? 7.715 40.093 45.253 1.00 36.84 138 SER D C 1
ATOM 5805 O O . SER D 1 161 ? 8.692 39.421 44.931 1.00 37.35 138 SER D O 1
ATOM 5808 N N . THR D 1 162 ? 7.800 41.202 45.971 1.00 36.16 139 THR D N 1
ATOM 5809 C CA . THR D 1 162 ? 9.081 41.677 46.456 1.00 38.09 139 THR D CA 1
ATOM 5810 C C . THR D 1 162 ? 8.935 42.475 47.756 1.00 35.81 139 THR D C 1
ATOM 5811 O O . THR D 1 162 ? 7.998 43.275 47.914 1.00 30.57 139 THR D O 1
ATOM 5815 N N . SER D 1 163 ? 9.873 42.248 48.672 1.00 32.41 140 SER D N 1
ATOM 5816 C CA . SER D 1 163 ? 9.966 43.026 49.903 1.00 34.48 140 SER D CA 1
ATOM 5817 C C . SER D 1 163 ? 10.038 44.534 49.630 1.00 34.46 140 SER D C 1
ATOM 5818 O O . SER D 1 163 ? 9.806 45.362 50.528 1.00 33.13 140 SER D O 1
ATOM 5821 N N . GLN D 1 164 ? 10.357 44.877 48.383 1.00 34.08 141 GLN D N 1
ATOM 5822 C CA . GLN D 1 164 ? 10.362 46.264 47.927 1.00 34.27 141 GLN D CA 1
ATOM 5823 C C . GLN D 1 164 ? 8.971 46.881 47.941 1.00 33.20 141 GLN D C 1
ATOM 5824 O O . GLN D 1 164 ? 8.852 48.101 47.963 1.00 34.12 141 GLN D O 1
ATOM 5830 N N . VAL D 1 165 ? 7.921 46.055 47.917 1.00 32.09 142 VAL D N 1
ATOM 5831 C CA . VAL D 1 165 ? 6.582 46.588 48.160 1.00 32.35 142 VAL D CA 1
ATOM 5832 C C . VAL D 1 165 ? 6.541 47.349 49.492 1.00 29.73 142 VAL D C 1
ATOM 5833 O O . VAL D 1 165 ? 5.816 48.327 49.629 1.00 30.78 142 VAL D O 1
ATOM 5837 N N . GLY D 1 166 ? 7.342 46.915 50.463 1.00 28.85 143 GLY D N 1
ATOM 5838 C CA . GLY D 1 166 ? 7.456 47.633 51.722 1.00 29.13 143 GLY D CA 1
ATOM 5839 C C . GLY D 1 166 ? 8.661 48.570 51.801 1.00 29.32 143 GLY D C 1
ATOM 5840 O O . GLY D 1 166 ? 8.556 49.685 52.279 1.00 27.63 143 GLY D O 1
ATOM 5841 N N . LEU D 1 167 ? 9.817 48.115 51.340 1.00 33.22 144 LEU D N 1
ATOM 5842 C CA . LEU D 1 167 ? 11.011 48.966 51.325 1.00 33.77 144 LEU D CA 1
ATOM 5843 C C . LEU D 1 167 ? 10.843 50.226 50.484 1.00 33.81 144 LEU D C 1
ATOM 5844 O O . LEU D 1 167 ? 11.296 51.302 50.869 1.00 36.02 144 LEU D O 1
ATOM 5849 N N . LEU D 1 168 ? 10.197 50.083 49.333 1.00 33.21 145 LEU D N 1
ATOM 5850 C CA . LEU D 1 168 ? 9.868 51.218 48.489 1.00 33.46 145 LEU D CA 1
ATOM 5851 C C . LEU D 1 168 ? 11.075 52.132 48.253 1.00 38.16 145 LEU D C 1
ATOM 5852 O O . LEU D 1 168 ? 11.018 53.356 48.480 1.00 35.19 145 LEU D O 1
ATOM 5857 N N . HIS D 1 169 ? 12.168 51.522 47.803 1.00 31.67 146 HIS D N 1
ATOM 5858 C CA . HIS D 1 169 ? 13.397 52.253 47.557 1.00 31.32 146 HIS D CA 1
ATOM 5859 C C . HIS D 1 169 ? 13.414 52.972 46.202 1.00 34.49 146 HIS D C 1
ATOM 5860 O O . HIS D 1 169 ? 12.805 52.519 45.229 1.00 31.92 146 HIS D O 1
ATOM 5867 N N . PRO D 1 170 ? 14.106 54.116 46.148 1.00 36.16 147 PRO D N 1
ATOM 5868 C CA . PRO D 1 170 ? 14.337 54.836 44.894 1.00 32.46 147 PRO D CA 1
ATOM 5869 C C . PRO D 1 170 ? 14.775 53.904 43.781 1.00 36.63 147 PRO D C 1
ATOM 5870 O O . PRO D 1 170 ? 15.608 53.036 44.027 1.00 34.84 147 PRO D O 1
ATOM 5874 N N . SER D 1 171 ? 14.191 54.086 42.595 1.00 32.08 148 SER D N 1
ATOM 5875 C CA . SER D 1 171 ? 14.489 53.303 41.405 1.00 36.25 148 SER D CA 1
ATOM 5876 C C . SER D 1 171 ? 13.808 51.925 41.386 1.00 37.96 148 SER D C 1
ATOM 5877 O O . SER D 1 171 ? 13.922 51.177 40.413 1.00 36.45 148 SER D O 1
ATOM 5880 N N . TYR D 1 172 ? 13.077 51.608 42.451 1.00 37.81 149 TYR D N 1
ATOM 5881 C CA . TYR D 1 172 ? 12.227 50.415 42.466 1.00 35.55 149 TYR D CA 1
ATOM 5882 C C . TYR D 1 172 ? 10.760 50.756 42.240 1.00 32.27 149 TYR D C 1
ATOM 5883 O O . TYR D 1 172 ? 9.897 49.887 42.337 1.00 34.32 149 TYR D O 1
ATOM 5892 N N . GLY D 1 173 ? 10.486 52.024 41.955 1.00 31.43 150 GLY D N 1
ATOM 5893 C CA . GLY D 1 173 ? 9.127 52.514 41.791 1.00 32.77 150 GLY D CA 1
ATOM 5894 C C . GLY D 1 173 ? 8.232 51.759 40.831 1.00 33.18 150 GLY D C 1
ATOM 5895 O O . GLY D 1 173 ? 7.048 51.571 41.116 1.00 35.06 150 GLY D O 1
ATOM 5896 N N . ILE D 1 174 ? 8.776 51.320 39.698 1.00 33.05 151 ILE D N 1
ATOM 5897 C CA . ILE D 1 174 ? 7.983 50.584 38.701 1.00 32.71 151 ILE D CA 1
ATOM 5898 C C . ILE D 1 174 ? 7.807 49.132 39.124 1.00 32.78 151 ILE D C 1
ATOM 5899 O O . ILE D 1 174 ? 6.691 48.616 39.189 1.00 34.89 151 ILE D O 1
ATOM 5904 N N . TYR D 1 175 ? 8.928 48.475 39.399 1.00 35.17 152 TYR D N 1
ATOM 5905 C CA . TYR D 1 175 ? 8.923 47.123 39.943 1.00 35.84 152 TYR D CA 1
ATOM 5906 C C . TYR D 1 175 ? 7.980 46.999 41.142 1.00 38.75 152 TYR D C 1
ATOM 5907 O O . TYR D 1 175 ? 7.201 46.047 41.224 1.00 39.77 152 TYR D O 1
ATOM 5916 N N . ALA D 1 176 ? 8.053 47.955 42.069 1.00 33.23 153 ALA D N 1
ATOM 5917 C CA . ALA D 1 176 ? 7.170 47.937 43.232 1.00 37.71 153 ALA D CA 1
ATOM 5918 C C . ALA D 1 176 ? 5.700 48.114 42.842 1.00 36.75 153 ALA D C 1
ATOM 5919 O O . ALA D 1 176 ? 4.818 47.457 43.393 1.00 35.39 153 ALA D O 1
ATOM 5921 N N . ALA D 1 177 ? 5.450 49.002 41.888 1.00 37.83 154 ALA D N 1
ATOM 5922 C CA . ALA D 1 177 ? 4.100 49.240 41.399 1.00 36.10 154 ALA D CA 1
ATOM 5923 C C . ALA D 1 177 ? 3.534 47.957 40.795 1.00 34.18 154 ALA D C 1
ATOM 5924 O O . ALA D 1 177 ? 2.421 47.556 41.116 1.00 32.04 154 ALA D O 1
ATOM 5926 N N . ALA D 1 178 ? 4.315 47.295 39.952 1.00 32.49 155 ALA D N 1
ATOM 5927 C CA . ALA D 1 178 ? 3.856 46.050 39.332 1.00 35.52 155 ALA D CA 1
ATOM 5928 C C . ALA D 1 178 ? 3.522 44.953 40.344 1.00 35.52 155 ALA D C 1
ATOM 5929 O O . ALA D 1 178 ? 2.462 44.335 40.268 1.00 39.67 155 ALA D O 1
ATOM 5931 N N . LYS D 1 179 ? 4.432 44.709 41.281 1.00 32.69 156 LYS D N 1
ATOM 5932 C CA . LYS D 1 179 ? 4.265 43.642 42.261 1.00 34.67 156 LYS D CA 1
ATOM 5933 C C . LYS D 1 179 ? 3.149 43.913 43.287 1.00 36.70 156 LYS D C 1
ATOM 5934 O O . LYS D 1 179 ? 2.409 43.002 43.651 1.00 37.79 156 LYS D O 1
ATOM 5940 N N . ALA D 1 180 ? 3.030 45.153 43.759 1.00 32.12 157 ALA D N 1
ATOM 5941 C CA . ALA D 1 180 ? 1.904 45.514 44.624 1.00 34.14 157 ALA D CA 1
ATOM 5942 C C . ALA D 1 180 ? 0.551 45.200 43.969 1.00 37.81 157 ALA D C 1
ATOM 5943 O O . ALA D 1 180 ? -0.388 44.773 44.642 1.00 36.03 157 ALA D O 1
ATOM 5945 N N . GLY D 1 181 ? 0.450 45.414 42.659 1.00 34.68 158 GLY D N 1
ATOM 5946 C CA . GLY D 1 181 ? -0.768 45.077 41.947 1.00 32.56 158 GLY D CA 1
ATOM 5947 C C . GLY D 1 181 ? -0.964 43.580 42.028 1.00 34.10 158 GLY D C 1
ATOM 5948 O O . GLY D 1 181 ? -2.073 43.080 42.224 1.00 34.17 158 GLY D O 1
ATOM 5949 N N . VAL D 1 182 ? 0.137 42.860 41.875 1.00 33.15 159 VAL D N 1
ATOM 5950 C CA . VAL D 1 182 ? 0.134 41.426 42.079 1.00 35.01 159 VAL D CA 1
ATOM 5951 C C . VAL D 1 182 ? -0.364 41.034 43.487 1.00 34.94 159 VAL D C 1
ATOM 5952 O O . VAL D 1 182 ? -1.134 40.078 43.629 1.00 33.54 159 VAL D O 1
ATOM 5956 N N . GLU D 1 183 ? 0.064 41.760 44.522 1.00 31.35 160 GLU D N 1
ATOM 5957 C CA . GLU D 1 183 ? -0.383 41.430 45.881 1.00 33.72 160 GLU D CA 1
ATOM 5958 C C . GLU D 1 183 ? -1.876 41.715 46.058 1.00 35.96 160 GLU D C 1
ATOM 5959 O O . GLU D 1 183 ? -2.597 40.962 46.723 1.00 33.43 160 GLU D O 1
ATOM 5965 N N . ALA D 1 184 ? -2.326 42.803 45.449 1.00 31.91 161 ALA D N 1
ATOM 5966 C CA . ALA D 1 184 ? -3.715 43.178 45.498 1.00 32.17 161 ALA D CA 1
ATOM 5967 C C . ALA D 1 184 ? -4.563 42.060 44.913 1.00 37.47 161 ALA D C 1
ATOM 5968 O O . ALA D 1 184 ? -5.551 41.642 45.518 1.00 33.03 161 ALA D O 1
ATOM 5978 N N . THR D 1 186 ? -3.713 38.935 44.516 1.00 31.66 163 THR D N 1
ATOM 5979 C CA . THR D 1 186 ? -3.586 37.779 45.403 1.00 35.90 163 THR D CA 1
ATOM 5980 C C . THR D 1 186 ? -4.687 37.783 46.468 1.00 36.88 163 THR D C 1
ATOM 5981 O O . THR D 1 186 ? -5.332 36.760 46.736 1.00 34.48 163 THR D O 1
ATOM 5985 N N . HIS D 1 187 ? -4.892 38.949 47.072 1.00 37.33 164 HIS D N 1
ATOM 5986 C CA . HIS D 1 187 ? -5.876 39.104 48.130 1.00 36.57 164 HIS D CA 1
ATOM 5987 C C . HIS D 1 187 ? -7.280 38.885 47.592 1.00 35.15 164 HIS D C 1
ATOM 5988 O O . HIS D 1 187 ? -8.016 38.038 48.096 1.00 36.89 164 HIS D O 1
ATOM 5995 N N . VAL D 1 188 ? -7.648 39.643 46.567 1.00 33.06 165 VAL D N 1
ATOM 5996 C CA . VAL D 1 188 ? -8.964 39.497 45.961 1.00 33.17 165 VAL D CA 1
ATOM 5997 C C . VAL D 1 188 ? -9.195 38.064 45.472 1.00 36.12 165 VAL D C 1
ATOM 5998 O O . VAL D 1 188 ? -10.167 37.395 45.866 1.00 36.14 165 VAL D O 1
ATOM 6002 N N . LEU D 1 189 ? -8.289 37.584 44.632 1.00 30.18 166 LEU D N 1
ATOM 6003 C CA . LEU D 1 189 ? -8.456 36.258 44.060 1.00 36.92 166 LEU D CA 1
ATOM 6004 C C . LEU D 1 189 ? -8.817 35.232 45.129 1.00 34.70 166 LEU D C 1
ATOM 6005 O O . LEU D 1 189 ? -9.680 34.394 44.913 1.00 35.74 166 LEU D O 1
ATOM 6010 N N . SER D 1 190 ? -8.170 35.315 46.286 1.00 34.88 167 SER D N 1
ATOM 6011 C CA . SER D 1 190 ? -8.415 34.338 47.349 1.00 37.14 167 SER D CA 1
ATOM 6012 C C . SER D 1 190 ? -9.875 34.312 47.792 1.00 36.80 167 SER D C 1
ATOM 6013 O O . SER D 1 190 ? -10.408 33.257 48.159 1.00 32.92 167 SER D O 1
ATOM 6016 N N . LYS D 1 191 ? -10.515 35.476 47.745 1.00 36.49 168 LYS D N 1
ATOM 6017 C CA . LYS D 1 191 ? -11.903 35.604 48.165 1.00 34.97 168 LYS D CA 1
ATOM 6018 C C . LYS D 1 191 ? -12.819 35.189 47.028 1.00 40.46 168 LYS D C 1
ATOM 6019 O O . LYS D 1 191 ? -13.891 34.630 47.252 1.00 38.88 168 LYS D O 1
ATOM 6025 N N . GLU D 1 192 ? -12.390 35.461 45.798 1.00 39.77 169 GLU D N 1
ATOM 6026 C CA . GLU D 1 192 ? -13.216 35.160 44.643 1.00 37.76 169 GLU D CA 1
ATOM 6027 C C . GLU D 1 192 ? -13.281 33.654 44.397 1.00 41.95 169 GLU D C 1
ATOM 6028 O O . GLU D 1 192 ? -14.125 33.191 43.635 1.00 39.07 169 GLU D O 1
ATOM 6034 N N . LEU D 1 193 ? -12.402 32.891 45.046 1.00 35.79 170 LEU D N 1
ATOM 6035 C CA . LEU D 1 193 ? -12.401 31.445 44.851 1.00 37.93 170 LEU D CA 1
ATOM 6036 C C . LEU D 1 193 ? -13.031 30.740 46.026 1.00 42.68 170 LEU D C 1
ATOM 6037 O O . LEU D 1 193 ? -12.818 29.550 46.224 1.00 45.79 170 LEU D O 1
ATOM 6042 N N . ARG D 1 194 ? -13.789 31.492 46.818 1.00 43.04 171 ARG D N 1
ATOM 6043 C CA . ARG D 1 194 ? -14.617 30.916 47.857 1.00 38.47 171 ARG D CA 1
ATOM 6044 C C . ARG D 1 194 ? -15.352 29.732 47.263 1.00 44.93 171 ARG D C 1
ATOM 6045 O O . ARG D 1 194 ? -15.846 29.802 46.136 1.00 40.48 171 ARG D O 1
ATOM 6053 N N . GLY D 1 195 ? -15.413 28.638 48.008 1.00 47.73 172 GLY D N 1
ATOM 6054 C CA . GLY D 1 195 ? -16.150 27.468 47.560 1.00 48.10 172 GLY D CA 1
ATOM 6055 C C . GLY D 1 195 ? -15.349 26.426 46.793 1.00 48.21 172 GLY D C 1
ATOM 6056 O O . GLY D 1 195 ? -15.833 25.319 46.579 1.00 45.40 172 GLY D O 1
ATOM 6057 N N . ARG D 1 196 ? -14.130 26.755 46.377 1.00 41.97 173 ARG D N 1
ATOM 6058 C CA . ARG D 1 196 ? -13.340 25.779 45.632 1.00 42.82 173 ARG D CA 1
ATOM 6059 C C . ARG D 1 196 ? -12.112 25.273 46.360 1.00 46.47 173 ARG D C 1
ATOM 6060 O O . ARG D 1 196 ? -11.286 24.561 45.770 1.00 48.18 173 ARG D O 1
ATOM 6068 N N . ASP D 1 197 ? -12.000 25.653 47.633 1.00 43.29 174 ASP D N 1
ATOM 6069 C CA . ASP D 1 197 ? -10.947 25.176 48.513 1.00 39.96 174 ASP D CA 1
ATOM 6070 C C . ASP D 1 197 ? -9.556 25.400 47.906 1.00 43.50 174 ASP D C 1
ATOM 6071 O O . ASP D 1 197 ? -8.701 24.516 47.949 1.00 46.40 174 ASP D O 1
ATOM 6076 N N . ILE D 1 198 ? -9.343 26.592 47.348 1.00 40.92 175 ILE D N 1
ATOM 6077 C CA . ILE D 1 198 ? -8.067 26.970 46.739 1.00 43.70 175 ILE D CA 1
ATOM 6078 C C . ILE D 1 198 ? -7.462 28.148 47.503 1.00 41.39 175 ILE D C 1
ATOM 6079 O O . ILE D 1 198 ? -8.173 29.105 47.837 1.00 44.83 175 ILE D O 1
ATOM 6084 N N . THR D 1 199 ? -6.161 28.087 47.777 1.00 36.86 176 THR D N 1
ATOM 6085 C CA . THR D 1 199 ? -5.491 29.182 48.474 1.00 37.73 176 THR D CA 1
ATOM 6086 C C . THR D 1 199 ? -4.670 30.053 47.535 1.00 35.96 176 THR D C 1
ATOM 6087 O O . THR D 1 199 ? -4.091 29.585 46.554 1.00 38.97 176 THR D O 1
ATOM 6091 N N . VAL D 1 200 ? -4.624 31.333 47.861 1.00 37.69 177 VAL D N 1
ATOM 6092 C CA . VAL D 1 200 ? -3.933 32.311 47.054 1.00 35.61 177 VAL D CA 1
ATOM 6093 C C . VAL D 1 200 ? -3.085 33.170 47.964 1.00 36.82 177 VAL D C 1
ATOM 6094 O O . VAL D 1 200 ? -3.603 33.977 48.727 1.00 34.97 177 VAL D O 1
ATOM 6098 N N . ASN D 1 201 ? -1.776 32.979 47.869 1.00 36.29 178 ASN D N 1
ATOM 6099 C CA . ASN D 1 201 ? -0.815 33.671 48.702 1.00 35.33 178 ASN D CA 1
ATOM 6100 C C . ASN D 1 201 ? 0.288 34.232 47.824 1.00 37.91 178 ASN D C 1
ATOM 6101 O O . ASN D 1 201 ? 0.326 33.967 46.631 1.00 35.73 178 ASN D O 1
ATOM 6106 N N . ALA D 1 202 ? 1.179 35.011 48.418 1.00 37.62 179 ALA D N 1
ATOM 6107 C CA . ALA D 1 202 ? 2.352 35.488 47.714 1.00 36.46 179 ALA D CA 1
ATOM 6108 C C . ALA D 1 202 ? 3.571 35.385 48.635 1.00 39.18 179 ALA D C 1
ATOM 6109 O O . ALA D 1 202 ? 3.447 35.471 49.855 1.00 35.09 179 ALA D O 1
ATOM 6111 N N . VAL D 1 203 ? 4.744 35.185 48.045 1.00 40.05 180 VAL D N 1
ATOM 6112 C CA . VAL D 1 203 ? 5.980 35.252 48.798 1.00 35.37 180 VAL D CA 1
ATOM 6113 C C . VAL D 1 203 ? 6.793 36.427 48.300 1.00 35.94 180 VAL D C 1
ATOM 6114 O O . VAL D 1 203 ? 7.092 36.529 47.117 1.00 41.26 180 VAL D O 1
ATOM 6118 N N . ALA D 1 204 ? 7.127 37.327 49.206 1.00 36.11 181 ALA D N 1
ATOM 6119 C CA . ALA D 1 204 ? 7.920 38.497 48.881 1.00 35.50 181 ALA D CA 1
ATOM 6120 C C . ALA D 1 204 ? 9.355 38.288 49.348 1.00 36.14 181 ALA D C 1
ATOM 6121 O O . ALA D 1 204 ? 9.683 38.561 50.505 1.00 37.87 181 ALA D O 1
ATOM 6123 N N . PRO D 1 205 ? 10.222 37.794 48.456 1.00 35.92 182 PRO D N 1
ATOM 6124 C CA . PRO D 1 205 ? 11.619 37.575 48.844 1.00 35.99 182 PRO D CA 1
ATOM 6125 C C . PRO D 1 205 ? 12.349 38.897 48.960 1.00 36.98 182 PRO D C 1
ATOM 6126 O O . PRO D 1 205 ? 11.913 39.885 48.385 1.00 37.04 182 PRO D O 1
ATOM 6130 N N . GLY D 1 206 ? 13.433 38.921 49.720 1.00 37.16 183 GLY D N 1
ATOM 6131 C CA . GLY D 1 206 ? 14.333 40.052 49.691 1.00 38.26 183 GLY D CA 1
ATOM 6132 C C . GLY D 1 206 ? 15.434 39.728 48.700 1.00 42.20 183 GLY D C 1
ATOM 6133 O O . GLY D 1 206 ? 15.322 38.782 47.914 1.00 40.64 183 GLY D O 1
ATOM 6134 N N . PRO D 1 207 ? 16.518 40.505 48.723 1.00 42.93 184 PRO D N 1
ATOM 6135 C CA . PRO D 1 207 ? 17.666 40.136 47.886 1.00 50.32 184 PRO D CA 1
ATOM 6136 C C . PRO D 1 207 ? 18.081 38.685 48.153 1.00 49.13 184 PRO D C 1
ATOM 6137 O O . PRO D 1 207 ? 17.883 38.192 49.263 1.00 50.96 184 PRO D O 1
ATOM 6141 N N . THR D 1 208 ? 18.655 38.010 47.166 1.00 46.36 185 THR D N 1
ATOM 6142 C CA . THR D 1 208 ? 19.065 36.619 47.356 1.00 50.98 185 THR D CA 1
ATOM 6143 C C . THR D 1 208 ? 20.376 36.285 46.636 1.00 58.39 185 THR D C 1
ATOM 6144 O O . THR D 1 208 ? 20.981 37.144 45.986 1.00 58.96 185 THR D O 1
ATOM 6148 N N . VAL D 1 221 ? 32.773 44.499 50.410 1.00 85.54 198 VAL D N 1
ATOM 6149 C CA . VAL D 1 221 ? 31.532 44.927 49.773 1.00 85.83 198 VAL D CA 1
ATOM 6150 C C . VAL D 1 221 ? 30.508 43.814 49.837 1.00 83.41 198 VAL D C 1
ATOM 6151 O O . VAL D 1 221 ? 29.355 44.022 50.218 1.00 83.02 198 VAL D O 1
ATOM 6155 N N . ARG D 1 222 ? 30.948 42.630 49.437 1.00 82.63 199 ARG D N 1
ATOM 6156 C CA . ARG D 1 222 ? 30.131 41.436 49.492 1.00 79.78 199 ARG D CA 1
ATOM 6157 C C . ARG D 1 222 ? 29.636 41.238 50.925 1.00 84.01 199 ARG D C 1
ATOM 6158 O O . ARG D 1 222 ? 28.472 40.889 51.164 1.00 78.21 199 ARG D O 1
ATOM 6166 N N . ASP D 1 223 ? 30.535 41.488 51.876 1.00 86.41 200 ASP D N 1
ATOM 6167 C CA . ASP D 1 223 ? 30.223 41.390 53.296 1.00 79.36 200 ASP D CA 1
ATOM 6168 C C . ASP D 1 223 ? 29.160 42.402 53.704 1.00 77.48 200 ASP D C 1
ATOM 6169 O O . ASP D 1 223 ? 28.342 42.125 54.580 1.00 79.78 200 ASP D O 1
ATOM 6174 N N . ARG D 1 224 ? 29.172 43.575 53.078 1.00 76.03 201 ARG D N 1
ATOM 6175 C CA . ARG D 1 224 ? 28.193 44.606 53.408 1.00 76.66 201 ARG D CA 1
ATOM 6176 C C . ARG D 1 224 ? 26.771 44.136 53.112 1.00 73.70 201 ARG D C 1
ATOM 6177 O O . ARG D 1 224 ? 25.832 44.426 53.857 1.00 70.46 201 ARG D O 1
ATOM 6185 N N . PHE D 1 225 ? 26.613 43.403 52.020 1.00 73.42 202 PHE D N 1
ATOM 6186 C CA . PHE D 1 225 ? 25.290 42.968 51.616 1.00 68.09 202 PHE D CA 1
ATOM 6187 C C . PHE D 1 225 ? 24.804 41.788 52.444 1.00 66.42 202 PHE D C 1
ATOM 6188 O O . PHE D 1 225 ? 23.617 41.668 52.739 1.00 61.65 202 PHE D O 1
ATOM 6196 N N . ALA D 1 226 ? 25.731 40.912 52.814 1.00 68.03 203 ALA D N 1
ATOM 6197 C CA . ALA D 1 226 ? 25.389 39.733 53.593 1.00 63.14 203 ALA D CA 1
ATOM 6198 C C . ALA D 1 226 ? 24.933 40.116 55.001 1.00 63.19 203 ALA D C 1
ATOM 6199 O O . ALA D 1 226 ? 24.322 39.315 55.704 1.00 61.12 203 ALA D O 1
ATOM 6201 N N . LYS D 1 227 ? 25.220 41.350 55.403 1.00 62.24 204 LYS D N 1
ATOM 6202 C CA . LYS D 1 227 ? 24.879 41.812 56.740 1.00 57.36 204 LYS D CA 1
ATOM 6203 C C . LYS D 1 227 ? 23.674 42.743 56.745 1.00 53.07 204 LYS D C 1
ATOM 6204 O O . LYS D 1 227 ? 23.394 43.409 57.735 1.00 51.40 204 LYS D O 1
ATOM 6210 N N . LEU D 1 228 ? 22.955 42.797 55.639 1.00 57.15 205 LEU D N 1
ATOM 6211 C CA . LEU D 1 228 ? 21.782 43.658 55.595 1.00 58.81 205 LEU D CA 1
ATOM 6212 C C . LEU D 1 228 ? 20.735 43.147 56.596 1.00 52.59 205 LEU D C 1
ATOM 6213 O O . LEU D 1 228 ? 20.244 43.904 57.430 1.00 49.78 205 LEU D O 1
ATOM 6218 N N . ALA D 1 229 ? 20.422 41.855 56.516 1.00 51.03 206 ALA D N 1
ATOM 6219 C CA . ALA D 1 229 ? 19.483 41.216 57.432 1.00 43.47 206 ALA D CA 1
ATOM 6220 C C . ALA D 1 229 ? 20.115 41.037 58.813 1.00 46.82 206 ALA D C 1
ATOM 6221 O O . ALA D 1 229 ? 21.299 40.760 58.910 1.00 49.64 206 ALA D O 1
ATOM 6223 N N . PRO D 1 230 ? 19.318 41.184 59.886 1.00 45.87 207 PRO D N 1
ATOM 6224 C CA . PRO D 1 230 ? 19.826 40.942 61.244 1.00 45.80 207 PRO D CA 1
ATOM 6225 C C . PRO D 1 230 ? 20.421 39.536 61.396 1.00 47.04 207 PRO D C 1
ATOM 6226 O O . PRO D 1 230 ? 21.350 39.349 62.184 1.00 51.23 207 PRO D O 1
ATOM 6230 N N . LEU D 1 231 ? 19.890 38.567 60.656 1.00 43.23 208 LEU D N 1
ATOM 6231 C CA . LEU D 1 231 ? 20.495 37.231 60.572 1.00 49.39 208 LEU D CA 1
ATOM 6232 C C . LEU D 1 231 ? 21.927 37.305 60.024 1.00 51.67 208 LEU D C 1
ATOM 6233 O O . LEU D 1 231 ? 22.619 36.290 59.912 1.00 50.74 208 LEU D O 1
ATOM 6238 N N . GLU D 1 232 ? 22.352 38.518 59.682 1.00 51.01 209 GLU D N 1
ATOM 6239 C CA . GLU D 1 232 ? 23.672 38.781 59.106 1.00 52.09 209 GLU D CA 1
ATOM 6240 C C . GLU D 1 232 ? 24.206 37.688 58.176 1.00 54.09 209 GLU D C 1
ATOM 6241 O O . GLU D 1 232 ? 25.350 37.255 58.289 1.00 60.33 209 GLU D O 1
ATOM 6247 N N . ARG D 1 233 ? 23.357 37.259 57.252 1.00 53.17 210 ARG D N 1
ATOM 6248 C CA . ARG D 1 233 ? 23.757 36.385 56.163 1.00 52.58 210 ARG D CA 1
ATOM 6249 C C . ARG D 1 233 ? 22.873 36.674 54.949 1.00 53.35 210 ARG D C 1
ATOM 6250 O O . ARG D 1 233 ? 22.033 37.580 54.984 1.00 50.30 210 ARG D O 1
ATOM 6258 N N . LEU D 1 234 ? 23.057 35.899 53.885 1.00 51.29 211 LEU D N 1
ATOM 6259 C CA . LEU D 1 234 ? 22.378 36.157 52.616 1.00 51.99 211 LEU D CA 1
ATOM 6260 C C . LEU D 1 234 ? 21.288 35.138 52.332 1.00 50.78 211 LEU D C 1
ATOM 6261 O O . LEU D 1 234 ? 21.427 33.960 52.656 1.00 51.58 211 LEU D O 1
ATOM 6266 N N . GLY D 1 235 ? 20.204 35.588 51.715 1.00 48.51 212 GLY D N 1
ATOM 6267 C CA . GLY D 1 235 ? 19.132 34.679 51.357 1.00 47.46 212 GLY D CA 1
ATOM 6268 C C . GLY D 1 235 ? 19.572 33.748 50.248 1.00 50.51 212 GLY D C 1
ATOM 6269 O O . GLY D 1 235 ? 20.407 34.117 49.425 1.00 49.85 212 GLY D O 1
ATOM 6270 N N . THR D 1 236 ? 19.020 32.539 50.223 1.00 48.10 213 THR D N 1
ATOM 6271 C CA . THR D 1 236 ? 19.312 31.607 49.152 1.00 43.31 213 THR D CA 1
ATOM 6272 C C . THR D 1 236 ? 18.034 31.229 48.423 1.00 47.46 213 THR D C 1
ATOM 6273 O O . THR D 1 236 ? 16.949 31.321 48.979 1.00 52.27 213 THR D O 1
ATOM 6277 N N . PRO D 1 237 ? 18.152 30.824 47.157 1.00 49.38 214 PRO D N 1
ATOM 6278 C CA . PRO D 1 237 ? 16.957 30.331 46.472 1.00 49.85 214 PRO D CA 1
ATOM 6279 C C . PRO D 1 237 ? 16.326 29.172 47.251 1.00 49.34 214 PRO D C 1
ATOM 6280 O O . PRO D 1 237 ? 15.125 28.923 47.139 1.00 47.70 214 PRO D O 1
ATOM 6284 N N . GLN D 1 238 ? 17.136 28.481 48.044 1.00 52.24 215 GLN D N 1
ATOM 6285 C CA . GLN D 1 238 ? 16.638 27.408 48.902 1.00 51.98 215 GLN D CA 1
ATOM 6286 C C . GLN D 1 238 ? 15.747 27.974 50.011 1.00 47.76 215 GLN D C 1
ATOM 6287 O O . GLN D 1 238 ? 14.674 27.444 50.295 1.00 46.73 215 GLN D O 1
ATOM 6293 N N . ASP D 1 239 ? 16.197 29.056 50.631 1.00 46.65 216 ASP D N 1
ATOM 6294 C CA . ASP D 1 239 ? 15.379 29.773 51.598 1.00 48.70 216 ASP D CA 1
ATOM 6295 C C . ASP D 1 239 ? 13.995 30.065 51.033 1.00 47.76 216 ASP D C 1
ATOM 6296 O O . ASP D 1 239 ? 12.980 29.720 51.639 1.00 50.52 216 ASP D O 1
ATOM 6301 N N . ILE D 1 240 ? 13.960 30.706 49.871 1.00 46.05 217 ILE D N 1
ATOM 6302 C CA . ILE D 1 240 ? 12.700 31.127 49.282 1.00 44.10 217 ILE D CA 1
ATOM 6303 C C . ILE D 1 240 ? 11.860 29.924 48.869 1.00 46.05 217 ILE D C 1
ATOM 6304 O O . ILE D 1 240 ? 10.675 29.872 49.179 1.00 47.07 217 ILE D O 1
ATOM 6309 N N . ALA D 1 241 ? 12.460 28.955 48.180 1.00 44.20 218 ALA D N 1
ATOM 6310 C CA . ALA D 1 241 ? 11.736 27.731 47.854 1.00 41.10 218 ALA D CA 1
ATOM 6311 C C . ALA D 1 241 ? 11.063 27.148 49.100 1.00 42.45 218 ALA D C 1
ATOM 6312 O O . ALA D 1 241 ? 9.950 26.619 49.030 1.00 41.99 218 ALA D O 1
ATOM 6314 N N . GLY D 1 242 ? 11.742 27.260 50.241 1.00 43.44 219 GLY D N 1
ATOM 6315 C CA . GLY D 1 242 ? 11.215 26.773 51.507 1.00 43.89 219 GLY D CA 1
ATOM 6316 C C . GLY D 1 242 ? 9.877 27.384 51.895 1.00 43.44 219 GLY D C 1
ATOM 6317 O O . GLY D 1 242 ? 8.900 26.676 52.157 1.00 38.39 219 GLY D O 1
ATOM 6318 N N . ALA D 1 243 ? 9.837 28.710 51.943 1.00 42.88 220 ALA D N 1
ATOM 6319 C CA . ALA D 1 243 ? 8.596 29.417 52.228 1.00 43.46 220 ALA D CA 1
ATOM 6320 C C . ALA D 1 243 ? 7.490 29.004 51.263 1.00 40.47 220 ALA D C 1
ATOM 6321 O O . ALA D 1 243 ? 6.352 28.764 51.678 1.00 42.99 220 ALA D O 1
ATOM 6323 N N . VAL D 1 244 ? 7.829 28.908 49.983 1.00 35.26 221 VAL D N 1
ATOM 6324 C CA . VAL D 1 244 ? 6.870 28.510 48.959 1.00 36.71 221 VAL D CA 1
ATOM 6325 C C . VAL D 1 244 ? 6.372 27.067 49.139 1.00 41.00 221 VAL D C 1
ATOM 6326 O O . VAL D 1 244 ? 5.206 26.766 48.870 1.00 41.81 221 VAL D O 1
ATOM 6330 N N . ALA D 1 245 ? 7.253 26.175 49.584 1.00 39.41 222 ALA D N 1
ATOM 6331 C CA . ALA D 1 245 ? 6.882 24.773 49.750 1.00 40.19 222 ALA D CA 1
ATOM 6332 C C . ALA D 1 245 ? 5.961 24.596 50.964 1.00 44.34 222 ALA D C 1
ATOM 6333 O O . ALA D 1 245 ? 5.096 23.709 50.990 1.00 43.89 222 ALA D O 1
ATOM 6335 N N . PHE D 1 246 ? 6.155 25.448 51.967 1.00 40.31 223 PHE D N 1
ATOM 6336 C CA . PHE D 1 246 ? 5.246 25.512 53.099 1.00 40.44 223 PHE D CA 1
ATOM 6337 C C . PHE D 1 246 ? 3.863 25.897 52.607 1.00 41.39 223 PHE D C 1
ATOM 6338 O O . PHE D 1 246 ? 2.872 25.246 52.931 1.00 41.70 223 PHE D O 1
ATOM 6346 N N . LEU D 1 247 ? 3.794 26.954 51.809 1.00 39.34 224 LEU D N 1
ATOM 6347 C CA . LEU D 1 247 ? 2.504 27.390 51.300 1.00 40.75 224 LEU D CA 1
ATOM 6348 C C . LEU D 1 247 ? 1.871 26.317 50.411 1.00 42.82 224 LEU D C 1
ATOM 6349 O O . LEU D 1 247 ? 0.642 26.163 50.373 1.00 42.32 224 LEU D O 1
ATOM 6354 N N . ALA D 1 248 ? 2.714 25.578 49.698 1.00 40.77 225 ALA D N 1
ATOM 6355 C CA . ALA D 1 248 ? 2.244 24.521 48.810 1.00 40.67 225 ALA D CA 1
ATOM 6356 C C . ALA D 1 248 ? 2.176 23.181 49.536 1.00 37.11 225 ALA D C 1
ATOM 6357 O O . ALA D 1 248 ? 1.788 22.168 48.954 1.00 38.23 225 ALA D O 1
ATOM 6359 N N . GLY D 1 249 ? 2.557 23.183 50.809 1.00 39.53 226 GLY D N 1
ATOM 6360 C CA . GLY D 1 249 ? 2.540 21.975 51.612 1.00 40.26 226 GLY D CA 1
ATOM 6361 C C . GLY D 1 249 ? 1.270 21.839 52.429 1.00 46.38 226 GLY D C 1
ATOM 6362 O O . GLY D 1 249 ? 0.347 22.643 52.298 1.00 46.57 226 GLY D O 1
ATOM 6363 N N . PRO D 1 250 ? 1.224 20.816 53.277 1.00 44.17 227 PRO D N 1
ATOM 6364 C CA . PRO D 1 250 ? 0.056 20.571 54.124 1.00 41.56 227 PRO D CA 1
ATOM 6365 C C . PRO D 1 250 ? -0.019 21.555 55.286 1.00 45.58 227 PRO D C 1
ATOM 6366 O O . PRO D 1 250 ? -1.111 21.973 55.670 1.00 45.36 227 PRO D O 1
ATOM 6370 N N . ASP D 1 251 ? 1.136 21.918 55.836 1.00 43.71 228 ASP D N 1
ATOM 6371 C CA . ASP D 1 251 ? 1.192 22.852 56.954 1.00 44.79 228 ASP D CA 1
ATOM 6372 C C . ASP D 1 251 ? 0.772 24.254 56.523 1.00 47.95 228 ASP D C 1
ATOM 6373 O O . ASP D 1 251 ? 0.576 25.137 57.358 1.00 46.59 228 ASP D O 1
ATOM 6378 N N . GLY D 1 252 ? 0.636 24.450 55.216 1.00 38.98 229 GLY D N 1
ATOM 6379 C CA . GLY D 1 252 ? 0.242 25.734 54.677 1.00 43.59 229 GLY D CA 1
ATOM 6380 C C . GLY D 1 252 ? -1.233 25.860 54.365 1.00 42.90 229 GLY D C 1
ATOM 6381 O O . GLY D 1 252 ? -1.682 26.928 53.967 1.00 45.16 229 GLY D O 1
ATOM 6382 N N . ALA D 1 253 ? -1.988 24.788 54.574 1.00 41.28 230 ALA D N 1
ATOM 6383 C CA . ALA D 1 253 ? -3.369 24.702 54.091 1.00 41.06 230 ALA D CA 1
ATOM 6384 C C . ALA D 1 253 ? -4.320 25.792 54.593 1.00 40.45 230 ALA D C 1
ATOM 6385 O O . ALA D 1 253 ? -5.213 26.225 53.871 1.00 39.97 230 ALA D O 1
ATOM 6387 N N . TRP D 1 254 ? -4.135 26.223 55.834 1.00 39.02 231 TRP D N 1
ATOM 6388 C CA . TRP D 1 254 ? -5.013 27.223 56.440 1.00 41.66 231 TRP D CA 1
ATOM 6389 C C . TRP D 1 254 ? -4.556 28.657 56.143 1.00 39.59 231 TRP D C 1
ATOM 6390 O O . TRP D 1 254 ? -5.264 29.621 56.429 1.00 36.53 231 TRP D O 1
ATOM 6401 N N . VAL D 1 255 ? -3.370 28.781 55.557 1.00 39.65 232 VAL D N 1
ATOM 6402 C CA . VAL D 1 255 ? -2.829 30.071 55.162 1.00 39.47 232 VAL D CA 1
ATOM 6403 C C . VAL D 1 255 ? -3.351 30.492 53.791 1.00 40.92 232 VAL D C 1
ATOM 6404 O O . VAL D 1 255 ? -3.242 29.725 52.836 1.00 39.35 232 VAL D O 1
ATOM 6408 N N . ASN D 1 256 ? -3.936 31.690 53.702 1.00 36.09 233 ASN D N 1
ATOM 6409 C CA . ASN D 1 256 ? -4.199 32.311 52.407 1.00 34.84 233 ASN D CA 1
ATOM 6410 C C . ASN D 1 256 ? -4.773 33.721 52.391 1.00 34.98 233 ASN D C 1
ATOM 6411 O O . ASN D 1 256 ? -5.375 34.193 53.353 1.00 34.97 233 ASN D O 1
ATOM 6416 N N . GLY D 1 257 ? -4.576 34.381 51.255 1.00 35.18 234 GLY D N 1
ATOM 6417 C CA . GLY D 1 257 ? -4.750 35.813 51.159 1.00 34.72 234 GLY D CA 1
ATOM 6418 C C . GLY D 1 257 ? -3.561 36.520 51.788 1.00 32.65 234 GLY D C 1
ATOM 6419 O O . GLY D 1 257 ? -3.661 37.679 52.124 1.00 35.01 234 GLY D O 1
ATOM 6420 N N . GLN D 1 258 ? -2.434 35.835 51.956 1.00 32.09 235 GLN D N 1
ATOM 6421 C CA . GLN D 1 258 ? -1.295 36.455 52.647 1.00 34.51 235 GLN D CA 1
ATOM 6422 C C . GLN D 1 258 ? -0.094 36.731 51.752 1.00 36.34 235 GLN D C 1
ATOM 6423 O O . GLN D 1 258 ? 0.193 35.983 50.823 1.00 38.09 235 GLN D O 1
ATOM 6429 N N . VAL D 1 259 ? 0.600 37.822 52.048 1.00 35.50 236 VAL D N 1
ATOM 6430 C CA . VAL D 1 259 ? 1.943 38.040 51.559 1.00 35.13 236 VAL D CA 1
ATOM 6431 C C . VAL D 1 259 ? 2.893 37.567 52.654 1.00 37.35 236 VAL D C 1
ATOM 6432 O O . VAL D 1 259 ? 2.894 38.108 53.758 1.00 38.64 236 VAL D O 1
ATOM 6436 N N . LEU D 1 260 ? 3.683 36.546 52.360 1.00 33.78 237 LEU D N 1
ATOM 6437 C CA . LEU D 1 260 ? 4.682 36.066 53.298 1.00 33.72 237 LEU D CA 1
ATOM 6438 C C . LEU D 1 260 ? 6.067 36.575 52.896 1.00 35.95 237 LEU D C 1
ATOM 6439 O O . LEU D 1 260 ? 6.693 36.043 51.987 1.00 33.84 237 LEU D O 1
ATOM 6444 N N . ARG D 1 261 ? 6.541 37.617 53.566 1.00 36.53 238 ARG D N 1
ATOM 6445 C CA . ARG D 1 261 ? 7.866 38.140 53.276 1.00 36.10 238 ARG D CA 1
ATOM 6446 C C . ARG D 1 261 ? 8.935 37.223 53.851 1.00 38.88 238 ARG D C 1
ATOM 6447 O O . ARG D 1 261 ? 9.014 37.032 55.078 1.00 36.33 238 ARG D O 1
ATOM 6455 N N . ALA D 1 262 ? 9.743 36.643 52.964 1.00 36.19 239 ALA D N 1
ATOM 6456 C CA . ALA D 1 262 ? 10.891 35.839 53.377 1.00 33.98 239 ALA D CA 1
ATOM 6457 C C . ALA D 1 262 ? 12.178 36.575 53.026 1.00 36.76 239 ALA D C 1
ATOM 6458 O O . ALA D 1 262 ? 12.669 36.482 51.901 1.00 39.67 239 ALA D O 1
ATOM 6460 N N . ASN D 1 263 ? 12.718 37.306 53.998 1.00 39.21 240 ASN D N 1
ATOM 6461 C CA . ASN D 1 263 ? 13.804 38.243 53.743 1.00 37.68 240 ASN D CA 1
ATOM 6462 C C . ASN D 1 263 ? 14.786 38.379 54.899 1.00 39.51 240 ASN D C 1
ATOM 6463 O O . ASN D 1 263 ? 15.524 39.360 54.988 1.00 41.96 240 ASN D O 1
ATOM 6468 N N . GLY D 1 264 ? 14.767 37.415 55.805 1.00 42.03 241 GLY D N 1
ATOM 6469 C CA . GLY D 1 264 ? 15.743 37.372 56.875 1.00 39.86 241 GLY D CA 1
ATOM 6470 C C . GLY D 1 264 ? 15.656 38.541 57.829 1.00 39.42 241 GLY D C 1
ATOM 6471 O O . GLY D 1 264 ? 16.591 38.789 58.582 1.00 39.73 241 GLY D O 1
ATOM 6472 N N . GLY D 1 265 ? 14.537 39.258 57.797 1.00 37.00 242 GLY D N 1
ATOM 6473 C CA . GLY D 1 265 ? 14.287 40.330 58.740 1.00 34.38 242 GLY D CA 1
ATOM 6474 C C . GLY D 1 265 ? 14.547 41.749 58.257 1.00 36.34 242 GLY D C 1
ATOM 6475 O O . GLY D 1 265 ? 14.704 42.651 59.072 1.00 34.60 242 GLY D O 1
ATOM 6476 N N . ILE D 1 266 ? 14.581 41.975 56.945 1.00 39.96 243 ILE D N 1
ATOM 6477 C CA . ILE D 1 266 ? 14.843 43.332 56.461 1.00 40.41 243 ILE D CA 1
ATOM 6478 C C . ILE D 1 266 ? 13.647 44.281 56.619 1.00 37.55 243 ILE D C 1
ATOM 6479 O O . ILE D 1 266 ? 13.835 45.491 56.719 1.00 42.28 243 ILE D O 1
ATOM 6484 N N . ILE D 1 267 ? 12.429 43.746 56.666 1.00 36.15 244 ILE D N 1
ATOM 6485 C CA . ILE D 1 267 ? 11.252 44.599 56.902 1.00 38.05 244 ILE D CA 1
ATOM 6486 C C . ILE D 1 267 ? 9.951 43.817 57.159 1.00 34.23 244 ILE D C 1
ATOM 6487 O O . ILE D 1 267 ? 9.892 42.601 56.959 1.00 33.36 244 ILE D O 1
#

Radius of gyration: 38.3 Å; Cα contacts (8 Å, |Δi|>4): 2088; chains: 4; bounding box: 82×69×118 Å